Protein AF-0000000080838099 (afdb_homodimer)

Sequence (846 aa):
MKKILTVFLLITNIILARDLTLEQAIDLSLSNSKEMKISEKNLDISKLNVNKAIKNALPSVTYAGAYTVGEHERQILTQSERDRVNKKRGYTQNLKLTQPLFTGGAVTAGIKGAKAYENIASYSYLQSKIKNRLDTIKIFSDIINAQRNLEALKYSEGILLKRYQKQEEQLKLRLITKTDVLQTEYSIEDIRAQMINIKNVIDTNMEKLYIRTGINKSEPLNLIPFDIPNNFSEKINLNSDLKQAINESLSAKLAEEQVKVASATRMAAVGDLLPKVNAFASYGTGERTTFERSYKDGEWTGGIEVSWKVFSFGSDLDNYRVAKLQEEQEELKETSTKENIEINVRSAYLNVLSLEKQIASQSKALEAAKVNFELNQEKYDAGLISTVDYLDFENTYRQARIAYNKVLLDYYYAFETYRSLLIMKKILTVFLLITNIILARDLTLEQAIDLSLSNSKEMKISEKNLDISKLNVNKAIKNALPSVTYAGAYTVGEHERQILTQSERDRVNKKRGYTQNLKLTQPLFTGGAVTAGIKGAKAYENIASYSYLQSKIKNRLDTIKIFSDIINAQRNLEALKYSEGILLKRYQKQEEQLKLRLITKTDVLQTEYSIEDIRAQMINIKNVIDTNMEKLYIRTGINKSEPLNLIPFDIPNNFSEKINLNSDLKQAINESLSAKLAEEQVKVASATRMAAVGDLLPKVNAFASYGTGERTTFERSYKDGEWTGGIEVSWKVFSFGSDLDNYRVAKLQEEQEELKETSTKENIEINVRSAYLNVLSLEKQIASQSKALEAAKVNFELNQEKYDAGLISTVDYLDFENTYRQARIAYNKVLLDYYYAFETYRSLLI

Secondary structure (DSSP, 8-state):
---------------PPEEE-HHHHHHHHHHH-HHHHHHHHHHHHHHHHHHHHHHTTS-EEEEEEEEEEEEEEEEEESSTTS-EEEEEEEEEEEEEEEEEEE-TTHHHHHHHHHHHHHHHHHHHHHHHHHHHHHHHHHHHHHHHHHHHHHHHHHHHHHHHHHHHHHHHHHHHTTSS-HHHHHHHHHHHHHHHHHHHHHHHHHHHHHHHHHHHHT--TTS-EEEPP----S-GGGG--HHHHHHHHHHH-HHHHHHHHHHHHHHHHHHHHHHTTS-EEEEEEEEEEEEESSHHHHHHT-EEEEEEEEE----STTHHHHHHHHHHHHHHHHHHHHHHHHHHHHHHHHHHHHHHHHHHHHHHHHHHHHHHHHHHHHHHHHHHHTT-S-HHHHHHHHHHHHHHHHHHHHHHHHHHHHHHHHHHHT-/---------------PPEEE-HHHHHHHHHHH-HHHHHHHHHHHHHHHHHHHHHHTTS-EEEEEEEEEEEEEEEEEESSTTS-EEEEEEEEEEEEEEEEEEE-TTHHHHHHHHHHHHHHHHHHHHHHHHHHHHHHHHHHHHHHHHHHHHHHHHHHHHHHHHHHHHHHHHHHHTTSS-HHHHHHHHHHHHHHHHHHHHHHHHHHHHHHHHHHHHT--TTS-EEEPP----S-GGGG--HHHHHHHHHHHSHHHHHHHHHHHHHHHHHHHHHHTTS-EEEEEEEEEEEEESSHHHHHHT-EEEEEEEEEEEEESTTHHHHHHHHHHHHHHHHHHHHHHHHHHHHHHHHHHHHHHHHHHHHHHHHHHHHHHHHHHHHHHHHHHHTT-S-HHHHHHHHHHHHHHHHHHHHHHHHHHHHHHHHHHHH-

Radius of gyration: 40.82 Å; Cα contacts (8 Å, |Δi|>4): 1217; chains: 2; bounding box: 103×128×108 Å

Structure (mmCIF, N/CA/C/O backbone):
data_AF-0000000080838099-model_v1
#
loop_
_entity.id
_entity.type
_entity.pdbx_description
1 polymer 'TolC family protein'
#
loop_
_atom_site.group_PDB
_atom_site.id
_atom_site.type_symbol
_atom_site.label_atom_id
_atom_site.label_alt_id
_atom_site.label_comp_id
_atom_site.label_asym_id
_atom_site.label_entity_id
_atom_site.label_seq_id
_atom_site.pdbx_PDB_ins_code
_atom_site.Cartn_x
_atom_site.Cartn_y
_atom_site.Cartn_z
_atom_site.occupancy
_atom_site.B_iso_or_equiv
_atom_site.auth_seq_id
_atom_site.auth_comp_id
_atom_site.auth_asym_id
_atom_site.auth_atom_id
_atom_site.pdbx_PDB_model_num
ATOM 1 N N . MET A 1 1 ? -8.078 49.531 -57.031 1 28.61 1 MET A N 1
ATOM 2 C CA . MET A 1 1 ? -7.375 48.625 -56.125 1 28.61 1 MET A CA 1
ATOM 3 C C . MET A 1 1 ? -8.016 48.656 -54.75 1 28.61 1 MET A C 1
ATOM 5 O O . MET A 1 1 ? -7.883 49.656 -54 1 28.61 1 MET A O 1
ATOM 9 N N . LYS A 1 2 ? -9.305 48.156 -54.594 1 34.94 2 LYS A N 1
ATOM 10 C CA . LYS A 1 2 ? -10.078 48.156 -53.344 1 34.94 2 LYS A CA 1
ATOM 11 C C . LYS A 1 2 ? -9.375 47.344 -52.281 1 34.94 2 LYS A C 1
ATOM 13 O O . LYS A 1 2 ? -8.922 46.219 -52.531 1 34.94 2 LYS A O 1
ATOM 18 N N . LYS A 1 3 ? -8.617 48 -51.281 1 38.81 3 LYS A N 1
ATOM 19 C CA . LYS A 1 3 ? -8.023 47.531 -50.031 1 38.81 3 LYS A CA 1
ATOM 20 C C . LYS A 1 3 ? -8.984 46.625 -49.281 1 38.81 3 LYS A C 1
ATOM 22 O O . LYS A 1 3 ? -10.086 47.031 -48.906 1 38.81 3 LYS A O 1
ATOM 27 N N . ILE A 1 4 ? -9.047 45.344 -49.625 1 43.34 4 ILE A N 1
ATOM 28 C CA . ILE A 1 4 ? -9.742 44.312 -48.875 1 43.34 4 ILE A CA 1
ATOM 29 C C . ILE A 1 4 ? -9.273 44.281 -47.438 1 43.34 4 ILE A C 1
ATOM 31 O O . ILE A 1 4 ? -8.094 44.062 -47.156 1 43.34 4 ILE A O 1
ATOM 35 N N . LEU A 1 5 ? -9.773 45.156 -46.562 1 41.59 5 LEU A N 1
ATOM 36 C CA . LEU A 1 5 ? -9.57 45.125 -45.125 1 41.59 5 LEU A CA 1
ATOM 37 C C . LEU A 1 5 ? -9.898 43.75 -44.562 1 41.59 5 LEU A C 1
ATOM 39 O O . LEU A 1 5 ? -11.047 43.281 -44.594 1 41.59 5 LEU A O 1
ATOM 43 N N . THR A 1 6 ? -9.031 42.812 -44.625 1 44.78 6 THR A N 1
ATOM 44 C CA . THR A 1 6 ? -9.133 41.531 -43.938 1 44.78 6 THR A CA 1
ATOM 45 C C . THR A 1 6 ? -9.266 41.75 -42.438 1 44.78 6 THR A C 1
ATOM 47 O O . THR A 1 6 ? -8.336 42.25 -41.781 1 44.78 6 THR A O 1
ATOM 50 N N . VAL A 1 7 ? -10.453 42.031 -41.969 1 43.62 7 VAL A N 1
ATOM 51 C CA . VAL A 1 7 ? -10.711 42 -40.531 1 43.62 7 VAL A CA 1
ATOM 52 C C . VAL A 1 7 ? -10.312 40.656 -39.969 1 43.62 7 VAL A C 1
ATOM 54 O O . VAL A 1 7 ? -10.859 39.625 -40.344 1 43.62 7 VAL A O 1
ATOM 57 N N . PHE A 1 8 ? -9.07 40.5 -39.562 1 45.59 8 PHE A N 1
ATOM 58 C CA . PHE A 1 8 ? -8.656 39.375 -38.719 1 45.59 8 PHE A CA 1
ATOM 59 C C . PHE A 1 8 ? -9.523 39.312 -37.469 1 45.59 8 PHE A C 1
ATOM 61 O O . PHE A 1 8 ? -9.438 40.156 -36.594 1 45.59 8 PHE A O 1
ATOM 68 N N . LEU A 1 9 ? -10.711 38.75 -37.656 1 44.5 9 LEU A N 1
ATOM 69 C CA . LEU A 1 9 ? -11.477 38.406 -36.469 1 44.5 9 LEU A CA 1
ATOM 70 C C . LEU A 1 9 ? -10.641 37.562 -35.5 1 44.5 9 LEU A C 1
ATOM 72 O O . LEU A 1 9 ? -10.258 36.438 -35.844 1 44.5 9 LEU A O 1
ATOM 76 N N . LEU A 1 10 ? -9.828 38.156 -34.688 1 46.66 10 LEU A N 1
ATOM 77 C CA . LEU A 1 10 ? -9.234 37.469 -33.531 1 46.66 10 LEU A CA 1
ATOM 78 C C . LEU A 1 10 ? -10.297 36.719 -32.75 1 46.66 10 LEU A C 1
ATOM 80 O O . LEU A 1 10 ? -11.133 37.344 -32.094 1 46.66 10 LEU A O 1
ATOM 84 N N . ILE A 1 11 ? -10.781 35.594 -33.188 1 45.03 11 ILE A N 1
ATOM 85 C CA . ILE A 1 11 ? -11.586 34.719 -32.375 1 45.03 11 ILE A CA 1
ATOM 86 C C . ILE A 1 11 ? -10.891 34.469 -31.031 1 45.03 11 ILE A C 1
ATOM 88 O O . ILE A 1 11 ? -9.859 33.812 -30.969 1 45.03 11 ILE A O 1
ATOM 92 N N . THR A 1 12 ? -10.883 35.406 -30.219 1 44.72 12 THR A N 1
ATOM 93 C CA . THR A 1 12 ? -10.531 35.094 -28.844 1 44.72 12 THR A CA 1
ATOM 94 C C . THR A 1 12 ? -11.305 33.906 -28.344 1 44.72 12 THR A C 1
ATOM 96 O O . THR A 1 12 ? -12.539 33.906 -28.281 1 44.72 12 THR A O 1
ATOM 99 N N . ASN A 1 13 ? -10.914 32.75 -28.656 1 46.75 13 ASN A N 1
ATOM 100 C CA . ASN A 1 13 ? -11.445 31.547 -28 1 46.75 13 ASN A CA 1
ATOM 101 C C . ASN A 1 13 ? -11.633 31.781 -26.5 1 46.75 13 ASN A C 1
ATOM 103 O O . ASN A 1 13 ? -10.656 31.875 -25.766 1 46.75 13 ASN A O 1
ATOM 107 N N . ILE A 1 14 ? -12.602 32.5 -26.188 1 53.12 14 ILE A N 1
ATOM 108 C CA . ILE A 1 14 ? -13.008 32.469 -24.797 1 53.12 14 ILE A CA 1
ATOM 109 C C . ILE A 1 14 ? -13.172 31.047 -24.312 1 53.12 14 ILE A C 1
ATOM 111 O O . ILE A 1 14 ? -14.031 30.312 -24.797 1 53.12 14 ILE A O 1
ATOM 115 N N . ILE A 1 15 ? -12.109 30.484 -23.984 1 57.22 15 ILE A N 1
ATOM 116 C CA . ILE A 1 15 ? -12.195 29.172 -23.375 1 57.22 15 ILE A CA 1
ATOM 117 C C . ILE A 1 15 ? -13.18 29.203 -22.203 1 57.22 15 ILE A C 1
ATOM 119 O O . ILE A 1 15 ? -12.922 29.828 -21.188 1 57.22 15 ILE A O 1
ATOM 123 N N . LEU A 1 16 ? -14.531 29.062 -22.516 1 67.88 16 LEU A N 1
ATOM 124 C CA . LEU A 1 16 ? -15.578 29.031 -21.5 1 67.88 16 LEU A CA 1
ATOM 125 C C . LEU A 1 16 ? -15.359 27.859 -20.547 1 67.88 16 LEU A C 1
ATOM 127 O O . LEU A 1 16 ? -15.039 26.75 -20.984 1 67.88 16 LEU A O 1
ATOM 131 N N . ALA A 1 17 ? -15.227 28.188 -19.344 1 78.75 17 ALA A N 1
ATOM 132 C CA . ALA A 1 17 ? -15.109 27.172 -18.312 1 78.75 17 ALA A CA 1
ATOM 133 C C . ALA A 1 17 ? -16.281 26.188 -18.359 1 78.75 17 ALA A C 1
ATOM 135 O O . ALA A 1 17 ? -17.422 26.594 -18.625 1 78.75 17 ALA A O 1
ATOM 136 N N . ARG A 1 18 ? -16.016 25 -18.5 1 88.81 18 ARG A N 1
ATOM 137 C CA . ARG A 1 18 ? -17.016 23.953 -18.453 1 88.81 18 ARG A CA 1
ATOM 138 C C . ARG A 1 18 ? -17.672 23.875 -17.078 1 88.81 18 ARG A C 1
ATOM 140 O O . ARG A 1 18 ? -17 23.719 -16.062 1 88.81 18 ARG A O 1
ATOM 147 N N . ASP A 1 19 ? -19.016 24.016 -17.047 1 93.25 19 ASP A N 1
ATOM 148 C CA . ASP A 1 19 ? -19.75 23.828 -15.789 1 93.25 19 ASP A CA 1
ATOM 149 C C . ASP A 1 19 ? -19.812 22.359 -15.414 1 93.25 19 ASP A C 1
ATOM 151 O O . ASP A 1 19 ? -20.109 21.5 -16.266 1 93.25 19 ASP A O 1
ATOM 155 N N . LEU A 1 20 ? -19.422 22.062 -14.258 1 96.62 20 LEU A N 1
ATOM 156 C CA . LEU A 1 20 ? -19.438 20.688 -13.773 1 96.62 20 LEU A CA 1
ATOM 157 C C . LEU A 1 20 ? -20.234 20.578 -12.484 1 96.62 20 LEU A C 1
ATOM 159 O O . LEU A 1 20 ? -19.906 21.203 -11.477 1 96.62 20 LEU A O 1
ATOM 163 N N . THR A 1 21 ? -21.375 19.828 -12.57 1 96.75 21 THR A N 1
ATOM 164 C CA . THR A 1 21 ? -22.156 19.578 -11.367 1 96.75 21 THR A CA 1
ATOM 165 C C . THR A 1 21 ? -21.625 18.344 -10.625 1 96.75 21 THR A C 1
ATOM 167 O O . THR A 1 21 ? -20.844 17.578 -11.18 1 96.75 21 THR A O 1
ATOM 170 N N . LEU A 1 22 ? -22 18.219 -9.391 1 96.94 22 LEU A N 1
ATOM 171 C CA . LEU A 1 22 ? -21.578 17.078 -8.586 1 96.94 22 LEU A CA 1
ATOM 172 C C . LEU A 1 22 ? -22 15.766 -9.242 1 96.94 22 LEU A C 1
ATOM 174 O O . LEU A 1 22 ? -21.188 14.836 -9.336 1 96.94 22 LEU A O 1
ATOM 178 N N . GLU A 1 23 ? -23.219 15.727 -9.773 1 96.62 23 GLU A N 1
ATOM 179 C CA . GLU A 1 23 ? -23.734 14.516 -10.406 1 96.62 23 GLU A CA 1
ATOM 180 C C . GLU A 1 23 ? -22.938 14.164 -11.664 1 96.62 23 GLU A C 1
ATOM 182 O O . GLU A 1 23 ? -22.625 13 -11.906 1 96.62 23 GLU A O 1
ATOM 187 N N . GLN A 1 24 ? -22.625 15.18 -12.391 1 97.19 24 GLN A N 1
ATOM 188 C CA . GLN A 1 24 ? -21.828 14.961 -13.586 1 97.19 24 GLN A CA 1
ATOM 189 C C . GLN A 1 24 ? -20.422 14.469 -13.234 1 97.19 24 GLN A C 1
ATOM 191 O O . GLN A 1 24 ? -19.875 13.594 -13.914 1 97.19 24 GLN A O 1
ATOM 196 N N . ALA A 1 25 ? -19.844 15.078 -12.203 1 97.81 25 ALA A N 1
ATOM 197 C CA . ALA A 1 25 ? -18.516 14.664 -11.758 1 97.81 25 ALA A CA 1
ATOM 198 C C . ALA A 1 25 ? -18.516 13.203 -11.328 1 97.81 25 ALA A C 1
ATOM 200 O O . ALA A 1 25 ? -17.594 12.453 -11.664 1 97.81 25 ALA A O 1
ATOM 201 N N . ILE A 1 26 ? -19.547 12.812 -10.664 1 97.81 26 ILE A N 1
ATOM 202 C CA . ILE A 1 26 ? -19.672 11.438 -10.195 1 97.81 26 ILE A CA 1
ATOM 203 C C . ILE A 1 26 ? -19.781 10.492 -11.391 1 97.81 26 ILE A C 1
ATOM 205 O O . ILE A 1 26 ? -19.078 9.477 -11.453 1 97.81 26 ILE A O 1
ATOM 209 N N . ASP A 1 27 ? -20.609 10.844 -12.391 1 97.56 27 ASP A N 1
ATOM 210 C CA . ASP A 1 27 ? -20.797 10.008 -13.562 1 97.56 27 ASP A CA 1
ATOM 211 C C . ASP A 1 27 ? -19.516 9.859 -14.367 1 97.56 27 ASP A C 1
ATOM 213 O O . ASP A 1 27 ? -19.156 8.758 -14.781 1 97.56 27 ASP A O 1
ATOM 217 N N . LEU A 1 28 ? -18.844 10.977 -14.523 1 97.12 28 LEU A N 1
ATOM 218 C CA . LEU A 1 28 ? -17.594 10.953 -15.273 1 97.12 28 LEU A CA 1
ATOM 219 C C . LEU A 1 28 ? -16.531 10.141 -14.531 1 97.12 28 LEU A C 1
ATOM 221 O O . LEU A 1 28 ? -15.75 9.414 -15.156 1 97.12 28 LEU A O 1
ATOM 225 N N . SER A 1 29 ? -16.453 10.297 -13.156 1 97.69 29 SER A N 1
ATOM 226 C CA . SER A 1 29 ? -15.492 9.547 -12.367 1 97.69 29 SER A CA 1
ATOM 227 C C . SER A 1 29 ? -15.742 8.047 -12.461 1 97.69 29 SER A C 1
ATOM 229 O O . SER A 1 29 ? -14.797 7.262 -12.586 1 97.69 29 SER A O 1
ATOM 231 N N . LEU A 1 30 ? -17 7.684 -12.484 1 97.19 30 LEU A N 1
ATOM 232 C CA . LEU A 1 30 ? -17.375 6.273 -12.57 1 97.19 30 LEU A CA 1
ATOM 233 C C . LEU A 1 30 ? -16.969 5.688 -13.922 1 97.19 30 LEU A C 1
ATOM 235 O O . LEU A 1 30 ? -16.609 4.512 -14.008 1 97.19 30 LEU A O 1
ATOM 239 N N . SER A 1 31 ? -16.938 6.496 -14.953 1 95.5 31 SER A N 1
ATOM 240 C CA . SER A 1 31 ? -16.688 6.004 -16.297 1 95.5 31 SER A CA 1
ATOM 241 C 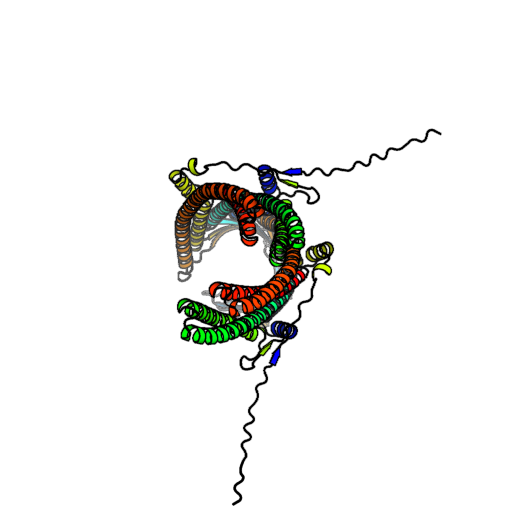C . SER A 1 31 ? -15.203 6.086 -16.656 1 95.5 31 SER A C 1
ATOM 243 O O . SER A 1 31 ? -14.719 5.312 -17.484 1 95.5 31 SER A O 1
ATOM 245 N N . ASN A 1 32 ? -14.508 6.996 -15.984 1 94.5 32 ASN A N 1
ATOM 246 C CA . ASN A 1 32 ? -13.18 7.293 -16.516 1 94.5 32 ASN A CA 1
ATOM 247 C C . ASN A 1 32 ? -12.094 6.973 -15.492 1 94.5 32 ASN A C 1
ATOM 249 O O . ASN A 1 32 ? -10.906 6.938 -15.828 1 94.5 32 ASN A O 1
ATOM 253 N N . SER A 1 33 ? -12.469 6.734 -14.219 1 94.75 33 SER A N 1
ATOM 254 C CA . SER A 1 33 ? -11.461 6.5 -13.195 1 94.75 33 SER A CA 1
ATOM 255 C C . SER A 1 33 ? -10.695 5.203 -13.445 1 94.75 33 SER A C 1
ATOM 257 O O . SER A 1 33 ? -11.297 4.195 -13.836 1 94.75 33 SER A O 1
ATOM 259 N N . LYS A 1 34 ? -9.336 5.277 -13.344 1 95.88 34 LYS A N 1
ATOM 260 C CA . LYS A 1 34 ? -8.484 4.105 -13.531 1 95.88 34 LYS A CA 1
ATOM 261 C C . LYS A 1 34 ? -8.805 3.029 -12.492 1 95.88 34 LYS A C 1
ATOM 263 O O . LYS A 1 34 ? -8.727 1.834 -12.789 1 95.88 34 LYS A O 1
ATOM 268 N N . GLU A 1 35 ? -9.211 3.428 -11.266 1 94.56 35 GLU A N 1
ATOM 269 C CA . GLU A 1 35 ? -9.602 2.49 -10.219 1 94.56 35 GLU A CA 1
ATOM 270 C C . GLU A 1 35 ? -10.789 1.64 -10.648 1 94.56 35 GLU A C 1
ATOM 272 O O . GLU A 1 35 ? -10.836 0.437 -10.375 1 94.56 35 GLU A O 1
ATOM 277 N N . MET A 1 36 ? -11.742 2.287 -11.336 1 95.5 36 MET A N 1
ATOM 278 C CA . MET A 1 36 ? -12.922 1.578 -11.836 1 95.5 36 MET A CA 1
ATOM 279 C C . MET A 1 36 ? -12.531 0.594 -12.93 1 95.5 36 MET A C 1
ATOM 281 O O . MET A 1 36 ? -13.031 -0.534 -12.969 1 95.5 36 MET A O 1
ATOM 285 N N . LYS A 1 37 ? -11.625 1.017 -13.805 1 96.75 37 LYS A N 1
ATOM 286 C CA . LYS A 1 37 ? -11.188 0.147 -14.891 1 96.75 37 LYS A CA 1
ATOM 287 C C . LYS A 1 37 ? -10.445 -1.074 -14.359 1 96.75 37 LYS A C 1
ATOM 289 O O . LYS A 1 37 ? -10.648 -2.189 -14.836 1 96.75 37 LYS A O 1
ATOM 294 N N . ILE A 1 38 ? -9.625 -0.856 -13.359 1 97.25 38 ILE A N 1
ATOM 295 C CA . ILE A 1 38 ? -8.883 -1.949 -12.742 1 97.25 38 ILE A CA 1
ATOM 296 C C . ILE A 1 38 ? -9.852 -2.922 -12.078 1 97.25 38 ILE A C 1
ATOM 298 O O . ILE A 1 38 ? -9.711 -4.141 -12.219 1 97.25 38 ILE A O 1
ATOM 302 N N . SER A 1 39 ? -10.836 -2.412 -11.383 1 97.12 39 SER A N 1
ATOM 303 C CA . SER A 1 39 ? -11.828 -3.252 -10.719 1 97.12 39 SER A CA 1
ATOM 304 C C . SER A 1 39 ? -12.625 -4.066 -11.727 1 97.12 39 SER A C 1
ATOM 306 O O . SER A 1 39 ? -12.961 -5.227 -11.477 1 97.12 39 SER A O 1
ATOM 308 N N . GLU A 1 40 ? -12.93 -3.479 -12.844 1 97.25 40 GLU A N 1
ATOM 309 C CA . GLU A 1 40 ? -13.633 -4.184 -13.914 1 97.25 40 GLU A CA 1
ATOM 310 C C . GLU A 1 40 ? -12.797 -5.336 -14.461 1 97.25 40 GLU A C 1
ATOM 312 O O . GLU A 1 40 ? -13.32 -6.426 -14.703 1 97.25 40 GLU A O 1
ATOM 317 N N . LYS A 1 41 ? -11.555 -5.047 -14.672 1 98.06 41 LYS A N 1
ATOM 318 C CA . LYS A 1 41 ? -10.664 -6.094 -15.164 1 98.06 41 LYS A CA 1
ATOM 319 C C . LYS A 1 41 ? -10.539 -7.23 -14.156 1 98.06 41 LYS A C 1
ATOM 321 O O . LYS A 1 41 ? -10.398 -8.391 -14.539 1 98.06 41 LYS A O 1
ATOM 326 N N . ASN A 1 42 ? -10.594 -6.938 -12.844 1 97.88 42 ASN A N 1
ATOM 327 C CA . ASN A 1 42 ? -10.594 -7.977 -11.82 1 97.88 42 ASN A CA 1
ATOM 328 C C . ASN A 1 42 ? -11.836 -8.859 -11.914 1 97.88 42 ASN A C 1
ATOM 330 O O . ASN A 1 42 ? -11.758 -10.07 -11.695 1 97.88 42 ASN A O 1
ATOM 334 N N . LEU A 1 43 ? -12.977 -8.281 -12.227 1 97.88 43 LEU A N 1
ATOM 335 C CA . LEU A 1 43 ? -14.195 -9.047 -12.438 1 97.88 43 LEU A CA 1
ATOM 336 C C . LEU A 1 43 ? -14.062 -9.977 -13.641 1 97.88 43 LEU A C 1
ATOM 338 O O . LEU A 1 43 ? -14.438 -11.148 -13.57 1 97.88 43 LEU A O 1
ATOM 342 N N . ASP A 1 44 ? -13.445 -9.508 -14.719 1 98.25 44 ASP A N 1
ATOM 343 C CA . ASP A 1 44 ? -13.227 -10.32 -15.906 1 98.25 44 ASP A CA 1
ATOM 344 C C . ASP A 1 44 ? -12.297 -11.492 -15.602 1 98.25 44 ASP A C 1
ATOM 346 O O . ASP A 1 44 ? -12.523 -12.609 -16.062 1 98.25 44 ASP A O 1
ATOM 350 N N . ILE A 1 45 ? -11.289 -11.18 -14.82 1 98.31 45 ILE A N 1
ATOM 351 C CA . ILE A 1 45 ? -10.344 -12.211 -14.43 1 98.31 45 ILE A CA 1
ATOM 352 C C . ILE A 1 45 ? -11.07 -13.297 -13.641 1 98.31 45 ILE A C 1
ATOM 354 O O . ILE A 1 45 ? -10.844 -14.492 -13.859 1 98.31 45 ILE A O 1
ATOM 358 N N . SER A 1 46 ? -11.953 -12.922 -12.727 1 98.25 46 SER A N 1
ATOM 359 C CA . SER A 1 46 ? -12.68 -13.891 -11.914 1 98.25 46 SER A CA 1
ATOM 360 C C . SER A 1 46 ? -13.586 -14.766 -12.766 1 98.25 46 SER A C 1
ATOM 362 O O . SER A 1 46 ? -13.727 -15.961 -12.5 1 98.25 46 SER A O 1
ATOM 364 N N . LYS A 1 47 ? -14.195 -14.219 -13.836 1 98.25 47 LYS A N 1
ATOM 365 C CA . LYS A 1 47 ? -15.023 -14.992 -14.758 1 98.25 47 LYS A CA 1
ATOM 366 C C . LYS A 1 47 ? -14.188 -16.016 -15.516 1 98.25 47 LYS A C 1
ATOM 368 O O . LYS A 1 47 ? -14.602 -17.172 -15.688 1 98.25 47 LYS A O 1
ATOM 373 N N . LEU A 1 48 ? -13.016 -15.57 -15.922 1 98.06 48 LEU A N 1
ATOM 374 C CA . LEU A 1 48 ? -12.102 -16.484 -16.594 1 98.06 48 LEU A CA 1
ATOM 375 C C . LEU A 1 48 ? -11.672 -17.609 -15.672 1 98.06 48 LEU A C 1
ATOM 377 O O . LEU A 1 48 ? -11.531 -18.766 -16.109 1 98.06 48 LEU A O 1
ATOM 381 N N . ASN A 1 49 ? -11.531 -17.344 -14.406 1 97.69 49 ASN A N 1
ATOM 382 C CA . ASN A 1 49 ? -11.117 -18.359 -13.438 1 97.69 49 ASN A CA 1
ATOM 383 C C . ASN A 1 49 ? -12.219 -19.391 -13.203 1 97.69 49 ASN A C 1
ATOM 385 O O . ASN A 1 49 ? -11.93 -20.578 -12.969 1 97.69 49 ASN A O 1
ATOM 389 N N . VAL A 1 50 ? -13.508 -18.984 -13.258 1 98.19 50 VAL A N 1
ATOM 390 C CA . VAL A 1 50 ? -14.609 -19.938 -13.188 1 98.19 50 VAL A CA 1
ATOM 391 C C . VAL A 1 50 ? -14.578 -20.859 -14.406 1 98.19 50 VAL A C 1
ATOM 393 O O . VAL A 1 50 ? -14.711 -22.078 -14.281 1 98.19 50 VAL A O 1
ATOM 396 N N . ASN A 1 51 ? -14.352 -20.25 -15.586 1 97.5 51 ASN A N 1
ATOM 397 C CA . ASN A 1 51 ? -14.25 -21.047 -16.812 1 97.5 51 ASN A CA 1
ATOM 398 C C . ASN A 1 51 ? -13.109 -22.062 -16.719 1 97.5 51 ASN A C 1
ATOM 400 O O . ASN A 1 51 ? -13.281 -23.219 -17.094 1 97.5 51 ASN A O 1
ATOM 404 N N . LYS A 1 52 ? -12.016 -21.609 -16.203 1 96.62 52 LYS A N 1
ATOM 405 C CA . LYS A 1 52 ? -10.867 -22.5 -16.031 1 96.62 52 LYS A CA 1
ATOM 406 C C . LYS A 1 52 ? -11.188 -23.656 -15.094 1 96.62 52 LYS A C 1
ATOM 408 O O . LYS A 1 52 ? -10.82 -24.797 -15.352 1 96.62 52 LYS A O 1
ATOM 413 N N . ALA A 1 53 ? -11.852 -23.297 -13.977 1 96.69 53 ALA A N 1
ATOM 414 C CA . ALA A 1 53 ? -12.219 -24.344 -13.008 1 96.69 53 ALA A CA 1
ATOM 415 C C . ALA A 1 53 ? -13.148 -25.375 -13.633 1 96.69 53 ALA A C 1
ATOM 417 O O . ALA A 1 53 ? -13 -26.578 -13.391 1 96.69 53 ALA A O 1
ATOM 418 N N . ILE A 1 54 ? -14.086 -25 -14.508 1 97.25 54 ILE A N 1
ATOM 419 C CA . ILE A 1 54 ? -15.008 -25.891 -15.195 1 97.25 54 ILE A CA 1
ATOM 420 C C . ILE A 1 54 ? -14.25 -26.75 -16.203 1 97.25 54 ILE A C 1
ATOM 422 O O . ILE A 1 54 ? -14.492 -27.953 -16.328 1 97.25 54 ILE A O 1
ATOM 426 N N . LYS A 1 55 ? -13.312 -26.141 -16.828 1 96.06 55 LYS A N 1
ATOM 427 C CA . LYS A 1 55 ? -12.57 -26.828 -17.875 1 96.06 55 LYS A CA 1
ATOM 428 C C . LYS A 1 55 ? -11.633 -27.891 -17.281 1 96.06 55 LYS A C 1
ATOM 430 O O . LYS A 1 55 ? -11.203 -28.812 -17.984 1 96.06 55 LYS A O 1
ATOM 435 N N . ASN A 1 56 ? -11.312 -27.797 -15.969 1 92.38 56 ASN A N 1
ATOM 436 C CA . ASN A 1 56 ? -10.523 -28.828 -15.297 1 92.38 56 ASN A CA 1
ATOM 437 C C . ASN A 1 56 ? -11.305 -30.125 -15.172 1 92.38 56 ASN A C 1
ATOM 439 O O . ASN A 1 56 ? -10.711 -31.188 -14.93 1 92.38 56 ASN A O 1
ATOM 443 N N . ALA A 1 57 ? -12.672 -30.109 -15.359 1 95.06 57 ALA A N 1
ATOM 444 C CA . ALA A 1 57 ? -13.516 -31.297 -15.305 1 95.06 57 ALA A CA 1
ATOM 445 C C . ALA A 1 57 ? -13.602 -31.969 -16.672 1 95.06 57 ALA A C 1
ATOM 447 O O . ALA A 1 57 ? -14.07 -33.125 -16.781 1 95.06 57 ALA A O 1
ATOM 448 N N . LEU A 1 58 ? -13.023 -31.375 -17.672 1 96 58 LEU A N 1
ATOM 449 C CA . LEU A 1 58 ? -13.141 -31.859 -19.047 1 96 58 LEU A CA 1
ATOM 450 C C . LEU A 1 58 ? -11.875 -32.594 -19.469 1 96 58 LEU A C 1
ATOM 452 O O . LEU A 1 58 ? -10.836 -32.469 -18.828 1 96 58 LEU A O 1
ATOM 456 N N . PRO A 1 59 ? -11.969 -33.438 -20.516 1 95.5 59 PRO A N 1
ATOM 457 C CA . PRO A 1 59 ? -10.797 -34.188 -20.953 1 95.5 59 PRO A CA 1
ATOM 458 C C . PRO A 1 59 ? -9.68 -33.281 -21.484 1 95.5 59 PRO A C 1
ATOM 460 O O . PRO A 1 59 ? -9.945 -32.156 -21.906 1 95.5 59 PRO A O 1
ATOM 463 N N . SER A 1 60 ? -8.5 -33.719 -21.391 1 95.12 60 SER A N 1
ATOM 464 C CA . SER A 1 60 ? -7.34 -33.031 -21.969 1 95.12 60 SER A CA 1
ATOM 465 C C . SER A 1 60 ? -6.512 -34 -22.828 1 95.12 60 SER A C 1
ATOM 467 O O . SER A 1 60 ? -6.566 -35.219 -22.641 1 95.12 60 SER A O 1
ATOM 469 N N . VAL A 1 61 ? -5.855 -33.438 -23.875 1 96 61 VAL A N 1
ATOM 470 C CA . VAL A 1 61 ? -5.035 -34.25 -24.797 1 96 61 VAL A CA 1
ATOM 471 C C . VAL A 1 61 ? -3.582 -33.781 -24.703 1 96 61 VAL A C 1
ATOM 473 O O . VAL A 1 61 ? -3.293 -32.594 -24.828 1 96 61 VAL A O 1
ATOM 476 N N . THR A 1 62 ? -2.705 -34.719 -24.547 1 95.75 62 THR A N 1
ATOM 477 C CA . THR A 1 62 ? -1.279 -34.406 -24.5 1 95.75 62 THR A CA 1
ATOM 478 C C . THR A 1 62 ? -0.52 -35.219 -25.547 1 95.75 62 THR A C 1
ATOM 480 O O . THR A 1 62 ? -0.851 -36.375 -25.797 1 95.75 62 THR A O 1
ATOM 483 N N . TYR A 1 63 ? 0.43 -34.625 -26.203 1 94.81 63 TYR A N 1
ATOM 484 C CA . TYR A 1 63 ? 1.323 -35.25 -27.156 1 94.81 63 TYR A CA 1
ATOM 485 C C . TYR A 1 63 ? 2.729 -35.406 -26.594 1 94.81 63 TYR A C 1
ATOM 487 O O . TYR A 1 63 ? 3.25 -34.469 -25.984 1 94.81 63 TYR A O 1
ATOM 495 N N . ALA A 1 64 ? 3.303 -36.562 -26.688 1 94.19 64 ALA A N 1
ATOM 496 C CA . ALA A 1 64 ? 4.691 -36.812 -26.312 1 94.19 64 ALA A CA 1
ATOM 497 C C . ALA A 1 64 ? 5.453 -37.5 -27.438 1 94.19 64 ALA A C 1
ATOM 499 O O . ALA A 1 64 ? 5.043 -38.562 -27.906 1 94.19 64 ALA A O 1
ATOM 500 N N . GLY A 1 65 ? 6.477 -36.938 -27.922 1 92.25 65 GLY A N 1
ATOM 501 C CA . GLY A 1 65 ? 7.352 -37.5 -28.938 1 92.25 65 GLY A CA 1
ATOM 502 C C . GLY A 1 65 ? 8.82 -37.469 -28.547 1 92.25 65 GLY A C 1
ATOM 503 O O . GLY A 1 65 ? 9.25 -36.562 -27.828 1 92.25 65 GLY A O 1
ATOM 504 N N . ALA A 1 66 ? 9.547 -38.531 -29.062 1 92.44 66 ALA A N 1
ATOM 505 C CA . ALA A 1 66 ? 10.977 -38.562 -28.766 1 92.44 66 ALA A CA 1
ATOM 506 C C . ALA A 1 66 ? 11.766 -39.188 -29.891 1 92.44 66 ALA A C 1
ATOM 508 O O . ALA A 1 66 ? 11.273 -40.094 -30.562 1 92.44 66 ALA A O 1
ATOM 509 N N . TYR A 1 67 ? 12.828 -38.625 -30.234 1 91.94 67 TYR A N 1
ATOM 510 C CA . TYR A 1 67 ? 13.867 -39.219 -31.078 1 91.94 67 TYR A CA 1
ATOM 511 C C . TYR A 1 67 ? 15.094 -39.594 -30.266 1 91.94 67 TYR A C 1
ATOM 513 O O . TYR A 1 67 ? 15.672 -38.75 -29.562 1 91.94 67 TYR A O 1
ATOM 521 N N . THR A 1 68 ? 15.477 -40.812 -30.312 1 91.25 68 THR A N 1
ATOM 522 C CA . THR A 1 68 ? 16.562 -41.312 -29.453 1 91.25 68 THR A CA 1
ATOM 523 C C . THR A 1 68 ? 17.641 -42 -30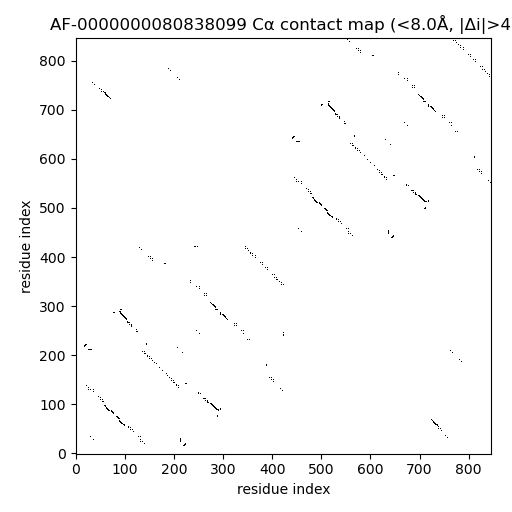.297 1 91.25 68 THR A C 1
ATOM 525 O O . THR A 1 68 ? 17.328 -42.75 -31.219 1 91.25 68 THR A O 1
ATOM 528 N N . VAL A 1 69 ? 18.891 -41.719 -30 1 91.19 69 VAL A N 1
ATOM 529 C CA . VAL A 1 69 ? 20.047 -42.344 -30.625 1 91.19 69 VAL A CA 1
ATOM 530 C C . VAL A 1 69 ? 20.891 -43.062 -29.547 1 91.19 69 VAL A C 1
ATOM 532 O O . VAL A 1 69 ? 21.203 -42.469 -28.516 1 91.19 69 VAL A O 1
ATOM 535 N N . GLY A 1 70 ? 21.219 -44.312 -29.828 1 86.19 70 GLY A N 1
ATOM 536 C CA . GLY A 1 70 ? 22.047 -45.062 -28.891 1 86.19 70 GLY A CA 1
ATOM 537 C C . GLY A 1 70 ? 23.438 -45.344 -29.406 1 86.19 70 GLY A C 1
ATOM 538 O O . GLY A 1 70 ? 23.703 -45.219 -30.609 1 86.19 70 GLY A O 1
ATOM 539 N N . GLU A 1 71 ? 24.312 -45.5 -28.438 1 83.12 71 GLU A N 1
ATOM 540 C CA . GLU A 1 71 ? 25.672 -45.844 -28.797 1 83.12 71 GLU A CA 1
ATOM 541 C C . GLU A 1 71 ? 25.734 -47.188 -29.531 1 83.12 71 GLU A C 1
ATOM 543 O O . GLU A 1 71 ? 26.469 -47.344 -30.5 1 83.12 71 GLU A O 1
ATOM 548 N N . HIS A 1 72 ? 24.969 -48.125 -29.094 1 80.56 72 HIS A N 1
ATOM 549 C CA . HIS A 1 72 ? 24.906 -49.469 -29.703 1 80.56 72 HIS A CA 1
ATOM 550 C C . HIS A 1 72 ? 23.516 -49.719 -30.312 1 80.56 72 HIS A C 1
ATOM 552 O O . HIS A 1 72 ? 22.562 -49 -30 1 80.56 72 HIS A O 1
ATOM 558 N N . GLU A 1 73 ? 23.578 -50.562 -31.25 1 79.12 73 GLU A N 1
ATOM 559 C CA . GLU A 1 73 ? 22.297 -50.969 -31.828 1 79.12 73 GLU A CA 1
ATOM 560 C C . GLU A 1 73 ? 21.406 -51.656 -30.812 1 79.12 73 GLU A C 1
ATOM 562 O O . GLU A 1 73 ? 21.906 -52.375 -29.938 1 79.12 73 GLU A O 1
ATOM 567 N N . ARG A 1 74 ? 20.234 -51.281 -30.828 1 77.12 74 ARG A N 1
ATOM 568 C CA . ARG A 1 74 ? 19.266 -51.969 -29.969 1 77.12 74 ARG A CA 1
ATOM 569 C C . ARG A 1 74 ? 18.109 -52.531 -30.797 1 77.12 74 ARG A C 1
ATOM 571 O O . ARG A 1 74 ? 17.906 -52.156 -31.953 1 77.12 74 ARG A O 1
ATOM 578 N N . GLN A 1 75 ? 17.469 -53.469 -30.188 1 73.56 75 GLN A N 1
ATOM 579 C CA . GLN A 1 75 ? 16.359 -54.094 -30.891 1 73.56 75 GLN A CA 1
ATOM 580 C C . GLN A 1 75 ? 15.133 -53.219 -30.906 1 73.56 75 GLN A C 1
ATOM 582 O O . GLN A 1 75 ? 14.531 -52.938 -29.859 1 73.56 75 GLN A O 1
ATOM 587 N N . ILE A 1 76 ? 14.914 -52.656 -32.094 1 78.62 76 ILE A N 1
ATOM 588 C CA . ILE A 1 76 ? 13.766 -51.781 -32.281 1 78.62 76 ILE A CA 1
ATOM 589 C C . ILE A 1 76 ? 12.773 -52.438 -33.25 1 78.62 76 ILE A C 1
ATOM 591 O O . ILE A 1 76 ? 13.172 -53.031 -34.25 1 78.62 76 ILE A O 1
ATOM 595 N N . LEU A 1 77 ? 11.508 -52.312 -32.969 1 74.88 77 LEU A N 1
ATOM 596 C CA . LEU A 1 77 ? 10.469 -52.906 -33.781 1 74.88 77 LEU A CA 1
ATOM 597 C C . LEU A 1 77 ? 10.328 -52.156 -35.125 1 74.88 77 LEU A C 1
ATOM 599 O O . LEU A 1 77 ? 10.297 -50.906 -35.125 1 74.88 77 LEU A O 1
ATOM 603 N N . THR A 1 78 ? 10.43 -52.75 -36.25 1 71.38 78 THR A N 1
ATOM 604 C CA . THR A 1 78 ? 10.289 -52.125 -37.594 1 71.38 78 THR A CA 1
ATOM 605 C C . THR A 1 78 ? 8.82 -51.844 -37.875 1 71.38 78 THR A C 1
ATOM 607 O O . THR A 1 78 ? 8.5 -50.844 -38.531 1 71.38 78 THR A O 1
ATOM 610 N N . GLN A 1 79 ? 7.902 -52.781 -37.656 1 66.44 79 GLN A N 1
ATOM 611 C CA . GLN A 1 79 ? 6.461 -52.656 -37.844 1 66.44 79 GLN A CA 1
ATOM 612 C C . GLN A 1 79 ? 5.691 -53.406 -36.781 1 66.44 79 GLN A C 1
ATOM 614 O O . GLN A 1 79 ? 6.277 -54.188 -36.031 1 66.44 79 GLN A O 1
ATOM 619 N N . SER A 1 80 ? 4.309 -53.156 -36.781 1 62.5 80 SER A N 1
ATOM 620 C CA . SER A 1 80 ? 3.467 -53.906 -35.875 1 62.5 80 SER A CA 1
ATOM 621 C C . SER A 1 80 ? 3.613 -55.406 -36.094 1 62.5 80 SER A C 1
ATOM 623 O O . SER A 1 80 ? 3.479 -55.875 -37.219 1 62.5 80 SER A O 1
ATOM 625 N N . GLU A 1 81 ? 3.916 -56.344 -35.156 1 57.81 81 GLU A N 1
ATOM 626 C CA . GLU A 1 81 ? 3.859 -57.812 -35.188 1 57.81 81 GLU A CA 1
ATOM 627 C C . GLU A 1 81 ? 5.105 -58.406 -35.812 1 57.81 81 GLU A C 1
ATOM 629 O O . GLU A 1 81 ? 5.137 -59.594 -36.156 1 57.81 81 GLU A O 1
ATOM 634 N N . ARG A 1 82 ? 6.133 -57.469 -36.188 1 63.69 82 ARG A N 1
ATOM 635 C CA . ARG A 1 82 ? 7.141 -58.156 -36.969 1 63.69 82 ARG A CA 1
ATOM 636 C C . ARG A 1 82 ? 8.508 -58.125 -36.312 1 63.69 82 ARG A C 1
ATOM 638 O O . ARG A 1 82 ? 8.602 -57.781 -35.125 1 63.69 82 ARG A O 1
ATOM 645 N N . ASP A 1 83 ? 9.469 -58.156 -37.094 1 67.5 83 ASP A N 1
ATOM 646 C CA . ASP A 1 83 ? 10.859 -58.469 -36.781 1 67.5 83 ASP A CA 1
ATOM 647 C C . ASP A 1 83 ? 11.562 -57.312 -36.094 1 67.5 83 ASP A C 1
ATOM 649 O O . ASP A 1 83 ? 11.25 -56.156 -36.375 1 67.5 83 ASP A O 1
ATOM 653 N N . ARG A 1 84 ? 12.172 -57.5 -34.906 1 81.69 84 ARG A N 1
ATOM 654 C CA . ARG A 1 84 ? 13.07 -56.562 -34.25 1 81.69 84 ARG A CA 1
ATOM 655 C C . ARG A 1 84 ? 14.391 -56.469 -35 1 81.69 84 ARG A C 1
ATOM 657 O O . ARG A 1 84 ? 14.93 -57.469 -35.438 1 81.69 84 ARG A O 1
ATOM 664 N N . VAL A 1 85 ? 14.664 -55.25 -35.406 1 78.25 85 VAL A N 1
ATOM 665 C CA . VAL A 1 85 ? 15.938 -55 -36.094 1 78.25 85 VAL A CA 1
ATOM 666 C C . VAL A 1 85 ? 16.875 -54.219 -35.188 1 78.25 85 VAL A C 1
ATOM 668 O O . VAL A 1 85 ? 16.406 -53.406 -34.375 1 78.25 85 VAL A O 1
ATOM 671 N N . ASN A 1 86 ? 18.141 -54.469 -35.312 1 79.38 86 ASN A N 1
ATOM 672 C CA . ASN A 1 86 ? 19.156 -53.719 -34.594 1 79.38 86 ASN A CA 1
ATOM 673 C C . ASN A 1 86 ? 19.375 -52.344 -35.219 1 79.38 86 ASN A C 1
ATOM 675 O O . ASN A 1 86 ? 19.859 -52.219 -36.344 1 79.38 86 ASN A O 1
ATOM 679 N N . LYS A 1 87 ? 18.953 -51.344 -34.5 1 82.75 87 LYS A N 1
ATOM 680 C CA . LYS A 1 87 ? 19.125 -49.969 -34.969 1 82.75 87 LYS A CA 1
ATOM 681 C C . LYS A 1 87 ? 19.609 -49.062 -33.844 1 82.75 87 LYS A C 1
ATOM 683 O O . LYS A 1 87 ? 19.344 -49.312 -32.688 1 82.75 87 LYS A O 1
ATOM 688 N N . LYS A 1 88 ? 20.281 -48 -34.25 1 86.38 88 LYS A N 1
ATOM 689 C CA . LYS A 1 88 ? 20.797 -47.062 -33.281 1 86.38 88 LYS A CA 1
ATOM 690 C C . LYS A 1 88 ? 19.797 -45.906 -33.031 1 86.38 88 LYS A C 1
ATOM 692 O O . LYS A 1 88 ? 19.859 -45.25 -31.984 1 86.38 88 LYS A O 1
ATOM 697 N N . ARG A 1 89 ? 18.938 -45.719 -34.031 1 89.88 89 ARG A N 1
ATOM 698 C CA . ARG A 1 89 ? 18 -44.594 -33.969 1 89.88 89 ARG A CA 1
ATOM 699 C C . ARG A 1 89 ? 16.578 -45.125 -33.781 1 89.88 89 ARG A C 1
ATOM 701 O O . ARG A 1 89 ? 16.188 -46.125 -34.375 1 89.88 89 ARG A O 1
ATOM 708 N N . GLY A 1 90 ? 15.852 -44.438 -32.938 1 88.88 90 GLY A N 1
ATOM 709 C CA . GLY A 1 90 ? 14.461 -44.812 -32.719 1 88.88 90 GLY A CA 1
ATOM 710 C C . GLY A 1 90 ? 13.555 -43.625 -32.5 1 88.88 90 GLY A C 1
ATOM 711 O O . GLY A 1 90 ? 14.023 -42.531 -32.125 1 88.88 90 GLY A O 1
ATOM 712 N N . TYR A 1 91 ? 12.289 -43.719 -32.875 1 90.19 91 TYR A N 1
ATOM 713 C CA . TYR A 1 91 ? 11.266 -42.688 -32.75 1 90.19 91 TYR A CA 1
ATOM 714 C C . TYR A 1 91 ? 10.078 -43.188 -31.922 1 90.19 91 TYR A C 1
ATOM 716 O O . TYR A 1 91 ? 9.664 -44.344 -32.062 1 90.19 91 TYR A O 1
ATOM 724 N N . THR A 1 92 ? 9.617 -42.375 -31.047 1 89.44 92 THR A N 1
ATOM 725 C CA . THR A 1 92 ? 8.391 -42.656 -30.328 1 89.44 92 THR A CA 1
ATOM 726 C C . THR A 1 92 ? 7.414 -41.5 -30.391 1 89.44 92 THR A C 1
ATOM 728 O O . THR A 1 92 ? 7.828 -40.344 -30.359 1 89.44 92 THR A O 1
ATOM 731 N N . GLN A 1 93 ? 6.09 -41.75 -30.531 1 91.62 93 GLN A N 1
ATOM 732 C CA . GLN A 1 93 ? 5.004 -40.75 -30.484 1 91.62 93 GLN A CA 1
ATOM 733 C C . GLN A 1 93 ? 3.812 -41.312 -29.703 1 91.62 93 GLN A C 1
ATOM 735 O O . GLN A 1 93 ? 3.482 -42.5 -29.812 1 91.62 93 GLN A O 1
ATOM 740 N N . ASN A 1 94 ? 3.305 -40.5 -28.875 1 92.62 94 ASN A N 1
ATOM 741 C CA . ASN A 1 94 ? 2.141 -40.875 -28.094 1 92.62 94 ASN A CA 1
ATOM 742 C C . ASN A 1 94 ? 1.173 -39.719 -27.891 1 92.62 94 ASN A C 1
ATOM 744 O O . ASN A 1 94 ? 1.589 -38.625 -27.562 1 92.62 94 ASN A O 1
ATOM 748 N N . LEU A 1 95 ? -0.06 -39.906 -28.312 1 94.62 95 LEU A N 1
ATOM 749 C CA . LEU A 1 95 ? -1.168 -39.031 -28 1 94.62 95 LEU A CA 1
ATOM 750 C C . LEU A 1 95 ? -2.045 -39.594 -26.906 1 94.62 95 LEU A C 1
ATOM 752 O O . LEU A 1 95 ? -2.578 -40.688 -27.031 1 94.62 95 LEU A O 1
ATOM 756 N N . LYS A 1 96 ? -2.158 -38.844 -25.797 1 95 96 LYS A N 1
ATOM 757 C CA . LYS A 1 96 ? -2.902 -39.375 -24.656 1 95 96 LYS A CA 1
ATOM 758 C C . LYS A 1 96 ? -4.078 -38.469 -24.297 1 95 96 LYS A C 1
ATOM 760 O O . LYS A 1 96 ? -3.9 -37.25 -24.109 1 95 96 LYS A O 1
ATOM 765 N N . LEU A 1 97 ? -5.266 -38.938 -24.281 1 96.38 97 LEU A N 1
ATOM 766 C CA . LEU A 1 97 ? -6.48 -38.312 -23.797 1 96.38 97 LEU A CA 1
ATOM 767 C C . LEU A 1 97 ? -6.785 -38.719 -22.359 1 96.38 97 LEU A C 1
ATOM 769 O O . LEU A 1 97 ? -6.793 -39.906 -22.047 1 96.38 97 LEU A O 1
ATOM 773 N N . THR A 1 98 ? -6.957 -37.75 -21.484 1 96.31 98 THR A N 1
ATOM 774 C CA . THR A 1 98 ? -7.258 -38.031 -20.078 1 96.31 98 THR A CA 1
ATOM 775 C C . THR A 1 98 ? -8.539 -37.344 -19.656 1 96.31 98 THR A C 1
ATOM 777 O O . THR A 1 98 ? -8.711 -36.125 -19.891 1 96.31 98 THR A O 1
ATOM 780 N N . GLN A 1 99 ? -9.484 -38.062 -19.016 1 96.75 99 GLN A N 1
ATOM 781 C CA . GLN A 1 99 ? -10.758 -37.531 -18.516 1 96.75 99 GLN A CA 1
ATOM 782 C C . GLN A 1 99 ? -10.953 -37.875 -17.047 1 96.75 99 GLN A C 1
ATOM 784 O O . GLN A 1 99 ? -11.117 -39.062 -16.703 1 96.75 99 GLN A O 1
ATOM 789 N N . PRO A 1 100 ? -10.914 -36.812 -16.203 1 96 100 PRO A N 1
ATOM 790 C CA . PRO A 1 100 ? -11.234 -37.156 -14.812 1 96 100 PRO A CA 1
ATOM 791 C C . PRO A 1 100 ? -12.68 -37.625 -14.633 1 96 100 PRO A C 1
ATOM 793 O O . PRO A 1 100 ? -13.609 -36.938 -15.086 1 96 100 PRO A O 1
ATOM 796 N N . LEU A 1 101 ? -12.859 -38.75 -14.031 1 96.38 101 LEU A N 1
ATOM 797 C CA . LEU A 1 101 ? -14.18 -39.312 -13.797 1 96.38 101 LEU A CA 1
ATOM 798 C C . LEU A 1 101 ? -14.625 -39.062 -12.359 1 96.38 101 LEU A C 1
ATOM 800 O O . LEU A 1 101 ? -15.797 -38.75 -12.109 1 96.38 101 LEU A O 1
ATOM 804 N N . PHE A 1 102 ? -13.672 -39.344 -11.477 1 96 102 PHE A N 1
ATOM 805 C CA . PHE A 1 102 ? -13.914 -39.125 -10.055 1 96 102 PHE A CA 1
ATOM 806 C C . PHE A 1 102 ? -12.672 -38.594 -9.367 1 96 102 PHE A C 1
ATOM 808 O O . PHE A 1 102 ? -11.609 -39.219 -9.398 1 96 102 PHE A O 1
ATOM 815 N N . THR A 1 103 ? -12.852 -37.438 -8.742 1 94.38 103 THR A N 1
ATOM 816 C CA . THR A 1 103 ? -11.719 -36.781 -8.086 1 94.38 103 THR A CA 1
ATOM 817 C C . THR A 1 103 ? -12.016 -36.531 -6.613 1 94.38 103 THR A C 1
ATOM 819 O O . THR A 1 103 ? -11.578 -35.531 -6.047 1 94.38 103 THR A O 1
ATOM 822 N N . GLY A 1 104 ? -12.945 -37.281 -6.023 1 93.25 104 GLY A N 1
ATOM 823 C CA . GLY A 1 104 ? -13.312 -37.156 -4.625 1 93.25 104 GLY A CA 1
ATOM 824 C C . GLY A 1 104 ? -14.039 -35.844 -4.328 1 93.25 104 GLY A C 1
ATOM 825 O O . GLY A 1 104 ? -14.047 -35.375 -3.188 1 93.25 104 GLY A O 1
ATOM 826 N N . GLY A 1 105 ? -14.438 -35.188 -5.363 1 94.19 105 GLY A N 1
ATOM 827 C CA . GLY A 1 105 ? -15.156 -33.938 -5.191 1 94.19 105 GLY A CA 1
ATOM 828 C C . GLY A 1 105 ? -14.281 -32.688 -5.379 1 94.19 105 GLY A C 1
ATOM 829 O O . GLY A 1 105 ? -14.758 -31.562 -5.277 1 94.19 105 GLY A O 1
ATOM 830 N N . ALA A 1 106 ? -12.961 -32.875 -5.637 1 94.75 106 ALA A N 1
ATOM 831 C CA . ALA A 1 106 ? -12.008 -31.781 -5.773 1 94.75 106 ALA A CA 1
ATOM 832 C C . ALA A 1 106 ? -12.391 -30.859 -6.922 1 94.75 106 ALA A C 1
ATOM 834 O O . ALA A 1 106 ? -12.312 -29.625 -6.793 1 94.75 106 ALA A O 1
ATOM 835 N N . VAL A 1 107 ? -12.875 -31.438 -8.039 1 95.94 107 VAL A N 1
ATOM 836 C CA . VAL A 1 107 ? -13.266 -30.641 -9.195 1 95.94 107 VAL A CA 1
ATOM 837 C C . VAL A 1 107 ? -14.5 -29.812 -8.859 1 95.94 107 VAL A C 1
ATOM 839 O O . VAL A 1 107 ? -14.539 -28.609 -9.141 1 95.94 107 VAL A O 1
ATOM 842 N N . THR A 1 108 ? -15.516 -30.453 -8.258 1 96.62 108 THR A N 1
ATOM 843 C CA . THR A 1 108 ? -16.734 -29.75 -7.848 1 96.62 108 THR A CA 1
ATOM 844 C C . THR A 1 108 ? -16.391 -28.641 -6.844 1 96.62 108 THR A C 1
ATOM 846 O O . THR A 1 108 ? -16.922 -27.531 -6.934 1 96.62 108 THR A O 1
ATOM 849 N N . ALA A 1 109 ? -15.484 -28.953 -5.871 1 97.69 109 ALA A N 1
ATOM 850 C CA . ALA A 1 109 ? -15.039 -27.969 -4.887 1 97.69 109 ALA A CA 1
ATOM 851 C C . ALA A 1 109 ? -14.336 -26.797 -5.562 1 97.69 109 ALA A C 1
ATOM 853 O O . ALA A 1 109 ? -14.539 -25.641 -5.184 1 97.69 109 ALA A O 1
ATOM 854 N N . GLY A 1 110 ? -13.516 -27.109 -6.539 1 97.5 110 GLY A N 1
ATOM 855 C CA . GLY A 1 110 ? -12.828 -26.078 -7.289 1 97.5 110 GLY A CA 1
ATOM 856 C C . GLY A 1 110 ? -13.781 -25.125 -8 1 97.5 110 GLY A C 1
ATOM 857 O O . GLY A 1 110 ? -13.586 -23.922 -7.996 1 97.5 110 GLY A O 1
ATOM 858 N N . ILE A 1 111 ? -14.836 -25.672 -8.617 1 98.06 111 ILE A N 1
ATOM 859 C CA . ILE A 1 111 ? -15.828 -24.891 -9.336 1 98.06 111 ILE A CA 1
ATOM 860 C C . ILE A 1 111 ? -16.625 -24.031 -8.352 1 98.06 111 ILE A C 1
ATOM 862 O O . ILE A 1 111 ? -16.812 -22.828 -8.578 1 98.06 111 ILE A O 1
ATOM 866 N N . LYS A 1 112 ? -17.016 -24.641 -7.254 1 98.25 112 LYS A N 1
ATOM 867 C CA . LYS A 1 112 ? -17.766 -23.906 -6.234 1 98.25 112 LYS A CA 1
ATOM 868 C C . LYS A 1 112 ? -16.922 -22.766 -5.664 1 98.25 112 LYS A C 1
ATOM 870 O O . LYS A 1 112 ? -17.422 -21.656 -5.461 1 98.25 112 LYS A O 1
ATOM 875 N N . GLY A 1 113 ? -15.625 -23.047 -5.375 1 98.31 113 GLY A N 1
ATOM 876 C CA . GLY A 1 113 ? -14.727 -22.016 -4.906 1 98.31 113 GLY A CA 1
ATOM 877 C C . GLY A 1 113 ? -14.562 -20.875 -5.895 1 98.31 113 GLY A C 1
ATOM 878 O O . GLY A 1 113 ? -14.625 -19.703 -5.516 1 98.31 113 GLY A O 1
ATOM 879 N N . ALA A 1 114 ? -14.383 -21.188 -7.152 1 98.31 114 ALA A N 1
ATOM 880 C CA . ALA A 1 114 ? -14.203 -20.172 -8.195 1 98.31 114 ALA A CA 1
ATOM 881 C C . ALA A 1 114 ? -15.453 -19.312 -8.336 1 98.31 114 ALA A C 1
ATOM 883 O O . ALA A 1 114 ? -15.352 -18.094 -8.539 1 98.31 114 ALA A O 1
ATOM 884 N N . LYS A 1 115 ? -16.625 -19.953 -8.281 1 98.56 115 LYS A N 1
ATOM 885 C CA . LYS A 1 115 ? -17.875 -19.203 -8.367 1 98.56 115 LYS A CA 1
ATOM 886 C C . LYS A 1 115 ? -18.016 -18.25 -7.188 1 98.56 115 LYS A C 1
ATOM 888 O O . LYS A 1 115 ? -18.453 -17.109 -7.359 1 98.56 115 LYS A O 1
ATOM 893 N N . ALA A 1 116 ? -17.641 -18.719 -6 1 98.62 116 ALA A N 1
ATOM 894 C CA . ALA A 1 116 ? -17.672 -17.859 -4.828 1 98.62 116 ALA A CA 1
ATOM 895 C C . ALA A 1 116 ? -16.703 -16.672 -4.992 1 98.62 116 ALA A C 1
ATOM 897 O O . ALA A 1 116 ? -17.047 -15.539 -4.664 1 98.62 116 ALA A O 1
ATOM 898 N N . TYR A 1 117 ? -15.555 -16.938 -5.551 1 98.06 117 TYR A N 1
ATOM 899 C CA . TYR A 1 117 ? -14.586 -15.875 -5.801 1 98.06 117 TYR A CA 1
ATOM 900 C C . TYR A 1 117 ? -15.102 -14.898 -6.852 1 98.06 117 TYR A C 1
ATOM 902 O O . TYR A 1 117 ? -14.82 -13.703 -6.789 1 98.06 117 TYR A O 1
ATOM 910 N N . GLU A 1 118 ? -15.844 -15.406 -7.852 1 98.38 118 GLU A N 1
ATOM 911 C CA . GLU A 1 118 ? -16.453 -14.516 -8.836 1 98.38 118 GLU A CA 1
ATOM 912 C C . GLU A 1 118 ? -17.469 -13.586 -8.172 1 98.38 118 GLU A C 1
ATOM 914 O O . GLU A 1 118 ? -17.531 -12.398 -8.484 1 98.38 118 GLU A O 1
ATOM 919 N N . ASN A 1 119 ? -18.281 -14.172 -7.293 1 98.5 119 ASN A N 1
ATOM 920 C CA . ASN A 1 119 ? -19.203 -13.344 -6.543 1 98.5 119 ASN A CA 1
ATOM 921 C C . ASN A 1 119 ? -18.484 -12.289 -5.711 1 98.5 119 ASN A C 1
ATOM 923 O O . ASN A 1 119 ? -18.906 -11.133 -5.664 1 98.5 119 ASN A O 1
ATOM 927 N N . ILE A 1 120 ? -17.406 -12.672 -5.055 1 98.31 120 ILE A N 1
ATOM 928 C CA . ILE A 1 120 ? -16.594 -11.742 -4.273 1 98.31 120 ILE A CA 1
ATOM 929 C C . ILE A 1 120 ? -16.094 -10.617 -5.172 1 98.31 120 ILE A C 1
ATOM 931 O O . ILE A 1 120 ? -16.156 -9.438 -4.805 1 98.31 120 ILE A O 1
ATOM 935 N N . ALA A 1 121 ? -15.609 -10.969 -6.375 1 97.88 121 ALA A N 1
ATOM 936 C CA . ALA A 1 121 ? -15.125 -9.961 -7.316 1 97.88 121 ALA A CA 1
ATOM 937 C C . ALA A 1 121 ? -16.25 -9.023 -7.75 1 97.88 121 ALA A C 1
ATOM 939 O O . ALA A 1 121 ? -16.031 -7.82 -7.906 1 97.88 121 ALA A O 1
ATOM 940 N N . SER A 1 122 ? -17.438 -9.617 -7.941 1 98.12 122 SER A N 1
ATOM 941 C CA . SER A 1 122 ? -18.594 -8.82 -8.328 1 98.12 122 SER A CA 1
ATOM 942 C C . SER A 1 122 ? -18.969 -7.812 -7.246 1 98.12 122 SER A C 1
ATOM 944 O O . SER A 1 122 ? -19.141 -6.625 -7.527 1 98.12 122 SER A O 1
ATOM 946 N N . TYR A 1 123 ? -19.031 -8.289 -5.992 1 98 123 TYR A N 1
ATOM 947 C CA . TYR A 1 123 ? -19.344 -7.398 -4.879 1 98 123 TYR A CA 1
ATOM 948 C C . TYR A 1 123 ? -18.234 -6.375 -4.664 1 98 123 TYR A C 1
ATOM 950 O O . TYR A 1 123 ? -18.5 -5.219 -4.328 1 98 123 TYR A O 1
ATOM 958 N N . SER A 1 124 ? -17 -6.754 -4.852 1 97.44 124 SER A N 1
ATOM 959 C CA . SER A 1 124 ? -15.883 -5.832 -4.734 1 97.44 124 SER A CA 1
ATOM 960 C C . SER A 1 124 ? -15.938 -4.75 -5.809 1 97.44 124 SER A C 1
ATOM 962 O O . SER A 1 124 ? -15.57 -3.602 -5.562 1 97.44 124 SER A O 1
ATOM 964 N N . TYR A 1 125 ? -16.438 -5.176 -7.027 1 97.69 125 TYR A N 1
ATOM 965 C CA . TYR A 1 125 ? -16.625 -4.211 -8.102 1 97.69 125 TYR A CA 1
ATOM 966 C C . TYR A 1 125 ? -17.672 -3.17 -7.719 1 97.69 125 TYR A C 1
ATOM 968 O O . TYR A 1 125 ? -17.453 -1.969 -7.906 1 97.69 125 TYR A O 1
ATOM 976 N N . LEU A 1 126 ? -18.734 -3.59 -7.121 1 97.44 126 LEU A N 1
ATOM 977 C CA . LEU A 1 126 ? -19.766 -2.678 -6.672 1 97.44 126 LEU A CA 1
ATOM 978 C C . LEU A 1 126 ? -19.266 -1.793 -5.535 1 97.44 126 LEU A C 1
ATOM 980 O O . LEU A 1 126 ? -19.578 -0.598 -5.496 1 97.44 126 LEU A O 1
ATOM 984 N N . GLN A 1 127 ? -18.453 -2.334 -4.617 1 96.69 127 GLN A N 1
ATOM 985 C CA . GLN A 1 127 ? -17.859 -1.561 -3.539 1 96.69 127 GLN A CA 1
ATOM 986 C C . GLN A 1 127 ? -16.938 -0.467 -4.094 1 96.69 127 GLN A C 1
ATOM 988 O O . GLN A 1 127 ? -16.875 0.632 -3.537 1 96.69 127 GLN A O 1
ATOM 993 N N . SER A 1 128 ? -16.219 -0.832 -5.141 1 96.94 128 SER A N 1
ATOM 994 C CA . SER A 1 128 ? -15.344 0.152 -5.77 1 96.94 128 SER A CA 1
ATOM 995 C C . SER A 1 128 ? -16.141 1.306 -6.367 1 96.94 128 SER A C 1
ATOM 997 O O . SER A 1 128 ? -15.68 2.449 -6.371 1 96.94 128 SER A O 1
ATOM 999 N N . LYS A 1 129 ? -17.344 0.997 -6.855 1 96.94 129 LYS A N 1
ATOM 1000 C CA . LYS A 1 129 ? -18.234 2.041 -7.371 1 96.94 129 LYS A CA 1
ATOM 1001 C C . LYS A 1 129 ? -18.672 2.99 -6.258 1 96.94 129 LYS A C 1
ATOM 1003 O O . LYS A 1 129 ? -18.625 4.211 -6.43 1 96.94 129 LYS A O 1
ATOM 1008 N N . ILE A 1 130 ? -19.047 2.441 -5.164 1 97.19 130 ILE A N 1
ATOM 1009 C CA . ILE A 1 130 ? -19.484 3.23 -4.02 1 97.19 130 ILE A CA 1
ATOM 1010 C C . ILE A 1 130 ? -18.328 4.09 -3.508 1 97.19 130 ILE A C 1
ATOM 1012 O O . ILE A 1 130 ? -18.5 5.281 -3.252 1 97.19 130 ILE A O 1
ATOM 1016 N N . LYS A 1 131 ? -17.156 3.467 -3.352 1 96.81 131 LYS A N 1
ATOM 1017 C CA . LYS A 1 131 ? -15.977 4.191 -2.889 1 96.81 131 LYS A CA 1
ATOM 1018 C C . LYS A 1 131 ? -15.617 5.324 -3.846 1 96.81 131 LYS A C 1
ATOM 1020 O O . LYS A 1 131 ? -15.266 6.422 -3.412 1 96.81 131 LYS A O 1
ATOM 1025 N N . ASN A 1 132 ? -15.711 5.02 -5.164 1 97.38 132 ASN A N 1
ATOM 1026 C CA . ASN A 1 132 ? -15.445 6.047 -6.164 1 97.38 132 ASN A CA 1
ATOM 1027 C C . ASN A 1 132 ? -16.406 7.223 -6.031 1 97.38 132 ASN A C 1
ATOM 1029 O O . ASN A 1 132 ? -16 8.383 -6.102 1 97.38 132 ASN A O 1
ATOM 1033 N N . ARG A 1 133 ? -17.672 6.934 -5.809 1 97.38 133 ARG A N 1
ATOM 1034 C CA . ARG A 1 133 ? -18.688 7.969 -5.617 1 97.38 133 ARG A CA 1
ATOM 1035 C C . ARG A 1 133 ? -18.359 8.82 -4.395 1 97.38 133 ARG A C 1
ATOM 1037 O O . ARG A 1 133 ? -18.344 10.055 -4.477 1 97.38 133 ARG A O 1
ATOM 1044 N N . LEU A 1 134 ? -18.031 8.211 -3.273 1 97.56 134 LEU A N 1
ATOM 1045 C CA . LEU A 1 134 ? -17.75 8.922 -2.029 1 97.56 134 LEU A CA 1
ATOM 1046 C C . LEU A 1 134 ? -16.484 9.766 -2.16 1 97.56 134 LEU A C 1
ATOM 1048 O O . LEU A 1 134 ? -16.453 10.906 -1.694 1 97.56 134 LEU A O 1
ATOM 1052 N N . ASP A 1 135 ? -15.492 9.188 -2.816 1 97.19 135 ASP A N 1
ATOM 1053 C CA . ASP A 1 135 ? -14.242 9.922 -3.012 1 97.19 135 ASP A CA 1
ATOM 1054 C C . ASP A 1 135 ? -14.461 11.156 -3.889 1 97.19 135 ASP A C 1
ATOM 1056 O O . ASP A 1 135 ? -13.883 12.211 -3.637 1 97.19 135 ASP A O 1
ATOM 1060 N N . THR A 1 136 ? -15.273 10.977 -4.91 1 97.62 136 THR A N 1
ATOM 1061 C CA . THR A 1 136 ? -15.578 12.094 -5.793 1 97.62 136 THR A CA 1
ATOM 1062 C C . THR A 1 136 ? -16.344 13.18 -5.043 1 97.62 136 THR A C 1
ATOM 1064 O O . THR A 1 136 ? -16.031 14.367 -5.172 1 97.62 136 THR A O 1
ATOM 1067 N N . ILE A 1 137 ? -17.297 12.773 -4.219 1 97.19 137 ILE A N 1
ATOM 1068 C CA . ILE A 1 137 ? -18.047 13.719 -3.402 1 97.19 137 ILE A CA 1
ATOM 1069 C C . ILE A 1 137 ? -17.094 14.477 -2.482 1 97.19 137 ILE A C 1
ATOM 1071 O O . ILE A 1 137 ? -17.188 15.703 -2.352 1 97.19 137 ILE A O 1
ATOM 1075 N N . LYS A 1 138 ? -16.156 13.789 -1.891 1 97.25 138 LYS A N 1
ATOM 1076 C CA . LYS A 1 138 ? -15.211 14.398 -0.964 1 97.25 138 LYS A CA 1
ATOM 1077 C C . LYS A 1 138 ? -14.328 15.43 -1.675 1 97.25 138 LYS A C 1
ATOM 1079 O O . LYS A 1 138 ? -14.195 16.562 -1.213 1 97.25 138 LYS A O 1
ATOM 1084 N N . ILE A 1 139 ? -13.812 15.047 -2.811 1 97.12 139 ILE A N 1
ATOM 1085 C CA . ILE A 1 139 ? -12.93 15.938 -3.559 1 97.12 139 ILE A CA 1
ATOM 1086 C C . ILE A 1 139 ? -13.711 17.172 -4.016 1 97.12 139 ILE A C 1
ATOM 1088 O O . ILE A 1 139 ? -13.242 18.297 -3.852 1 97.12 139 ILE A O 1
ATOM 1092 N N . PHE A 1 140 ? -14.891 16.984 -4.547 1 97.38 140 PHE A N 1
ATOM 1093 C CA . PHE A 1 140 ? -15.742 18.062 -5.02 1 97.38 140 PHE A CA 1
ATOM 1094 C C . PHE A 1 140 ? -16.109 19 -3.881 1 97.38 140 PHE A C 1
ATOM 1096 O O . PHE A 1 140 ? -15.977 20.219 -4.008 1 97.38 140 PHE A O 1
ATOM 1103 N N . SER A 1 141 ? -16.516 18.438 -2.748 1 96.5 141 SER A N 1
ATOM 1104 C CA . SER A 1 141 ? -16.891 19.219 -1.575 1 96.5 141 SER A CA 1
ATOM 1105 C C . SER A 1 141 ? -15.695 19.969 -1.013 1 96.5 141 SER A C 1
ATOM 1107 O O . SER A 1 141 ? -15.828 21.109 -0.556 1 96.5 141 SER A O 1
ATOM 1109 N N . ASP A 1 142 ? -14.562 19.359 -1.054 1 96.25 142 ASP A N 1
ATOM 1110 C CA . ASP A 1 142 ? -13.352 20.016 -0.557 1 96.25 142 ASP A CA 1
ATOM 1111 C C . ASP A 1 142 ? -13 21.234 -1.405 1 96.25 142 ASP A C 1
ATOM 1113 O O . ASP A 1 142 ? -12.555 22.25 -0.877 1 96.25 142 ASP A O 1
ATOM 1117 N N . ILE A 1 143 ? -13.203 21.109 -2.686 1 96.81 143 ILE A N 1
ATOM 1118 C CA . ILE A 1 143 ? -12.93 22.234 -3.566 1 96.81 143 ILE A CA 1
ATOM 1119 C C . ILE A 1 143 ? -13.914 23.375 -3.277 1 96.81 143 ILE A C 1
ATOM 1121 O O . ILE A 1 143 ? -13.508 24.531 -3.1 1 96.81 143 ILE A O 1
ATOM 1125 N N . ILE A 1 144 ? -15.172 23.047 -3.188 1 96.62 144 ILE A N 1
ATOM 1126 C CA . ILE A 1 144 ? -16.203 24.047 -2.914 1 96.62 144 ILE A CA 1
ATOM 1127 C C . ILE A 1 144 ? -15.914 24.719 -1.574 1 96.62 144 ILE A C 1
ATOM 1129 O O . ILE A 1 144 ? -16 25.953 -1.459 1 96.62 144 ILE A O 1
ATOM 1133 N N . ASN A 1 145 ? -15.586 23.891 -0.591 1 96.31 145 ASN A N 1
ATOM 1134 C CA . ASN A 1 145 ? -15.25 24.438 0.723 1 96.31 145 ASN A CA 1
ATOM 1135 C C . ASN A 1 145 ? -14.062 25.391 0.649 1 96.31 145 ASN A C 1
ATOM 1137 O O . ASN A 1 145 ? -14.094 26.469 1.229 1 96.31 145 ASN A O 1
ATOM 1141 N N . ALA A 1 146 ? -13.055 24.984 -0.031 1 96.44 146 ALA A N 1
ATOM 1142 C CA . ALA A 1 146 ? -11.859 25.812 -0.162 1 96.44 146 ALA A CA 1
ATOM 1143 C C . ALA A 1 146 ? -12.172 27.109 -0.896 1 96.44 146 ALA A C 1
ATOM 1145 O O . ALA A 1 146 ? -11.656 28.172 -0.532 1 96.44 146 ALA A O 1
ATOM 1146 N N . GLN A 1 147 ? -13 27.062 -1.876 1 96.12 147 GLN A N 1
ATOM 1147 C CA . GLN A 1 147 ? -13.406 28.25 -2.611 1 96.12 147 GLN A CA 1
ATOM 1148 C C . GLN A 1 147 ? -14.18 29.219 -1.714 1 96.12 147 GLN A C 1
ATOM 1150 O O . GLN A 1 147 ? -13.945 30.422 -1.744 1 96.12 147 GLN A O 1
ATOM 1155 N N . ARG A 1 148 ? -15.055 28.656 -0.93 1 95.44 148 ARG A N 1
ATOM 1156 C CA . ARG A 1 148 ? -15.805 29.484 0.016 1 95.44 148 ARG A CA 1
ATOM 1157 C C . ARG A 1 148 ? -14.875 30.109 1.055 1 95.44 148 ARG A C 1
ATOM 1159 O O . ARG A 1 148 ? -15.047 31.266 1.432 1 95.44 148 ARG A O 1
ATOM 1166 N N . ASN A 1 149 ? -13.93 29.312 1.514 1 96 149 ASN A N 1
ATOM 1167 C CA . ASN A 1 149 ? -12.945 29.828 2.457 1 96 149 ASN A CA 1
ATOM 1168 C C . ASN A 1 149 ? -12.117 30.953 1.842 1 96 149 ASN A C 1
ATOM 1170 O O . ASN A 1 149 ? -11.828 31.953 2.504 1 96 149 ASN A O 1
ATOM 1174 N N . LEU A 1 150 ? -11.719 30.75 0.614 1 95.56 150 LEU A N 1
ATOM 1175 C CA . LEU A 1 150 ? -10.953 31.781 -0.08 1 95.56 150 LEU A CA 1
ATOM 1176 C C . LEU A 1 150 ? -11.75 33.062 -0.179 1 95.56 150 LEU A C 1
ATOM 1178 O O . LEU A 1 150 ? -11.203 34.156 0.027 1 95.56 150 LEU A O 1
ATOM 1182 N N . GLU A 1 151 ? -13 32.938 -0.443 1 95.62 151 GLU A N 1
ATOM 1183 C CA . GLU A 1 151 ? -13.867 34.125 -0.508 1 95.62 151 GLU A CA 1
ATOM 1184 C C . GLU A 1 151 ? -13.953 34.812 0.845 1 95.62 151 GLU A C 1
ATOM 1186 O O . GLU A 1 151 ? -13.938 36.031 0.914 1 95.62 151 GLU A O 1
ATOM 1191 N N . ALA A 1 152 ? -14.055 34 1.863 1 95.06 152 ALA A N 1
ATOM 1192 C CA . ALA A 1 152 ? -14.102 34.562 3.211 1 95.06 152 ALA A CA 1
ATOM 1193 C C . ALA A 1 152 ? -12.805 35.281 3.545 1 95.06 152 ALA A C 1
ATOM 1195 O O . ALA A 1 152 ? -12.836 36.375 4.133 1 95.06 152 ALA A O 1
ATOM 1196 N N . LEU A 1 153 ? -11.711 34.75 3.166 1 95.62 153 LEU A N 1
ATOM 1197 C CA . LEU A 1 153 ? -10.406 35.375 3.426 1 95.62 153 LEU A CA 1
ATOM 1198 C C . LEU A 1 153 ? -10.234 36.656 2.611 1 95.62 153 LEU A C 1
ATOM 1200 O O . LEU A 1 153 ? -9.703 37.625 3.111 1 95.62 153 LEU A O 1
ATOM 1204 N N . LYS A 1 154 ? -10.68 36.656 1.398 1 96.12 154 LYS A N 1
ATOM 1205 C CA . LYS A 1 154 ? -10.625 37.844 0.559 1 96.12 154 LYS A CA 1
ATOM 1206 C C . LYS A 1 154 ? -11.445 38.969 1.16 1 96.12 154 LYS A C 1
ATOM 1208 O O . LYS A 1 154 ? -11.023 40.125 1.14 1 96.12 154 LYS A O 1
ATOM 1213 N N . TYR A 1 155 ? -12.578 38.594 1.629 1 94.88 155 TYR A N 1
ATOM 1214 C CA . TYR A 1 155 ? -13.422 39.562 2.303 1 94.88 155 TYR A CA 1
ATOM 1215 C C . TYR A 1 155 ? -12.703 40.188 3.502 1 94.88 155 TYR A C 1
ATOM 1217 O O . TYR A 1 155 ? -12.68 41.406 3.67 1 94.88 155 TYR A O 1
ATOM 1225 N N . SER A 1 156 ? -12.102 39.312 4.297 1 95 156 SER A N 1
ATOM 1226 C CA . SER A 1 156 ? -11.367 39.781 5.473 1 95 156 SER A CA 1
ATOM 1227 C C . SER A 1 156 ? -10.18 40.656 5.082 1 95 156 SER A C 1
ATOM 1229 O O . SER A 1 156 ? -9.906 41.656 5.73 1 95 156 SER A O 1
ATOM 1231 N N . GLU A 1 157 ? -9.492 40.281 4.09 1 94.69 157 GLU A N 1
ATOM 1232 C CA . GLU A 1 157 ? -8.375 41.062 3.611 1 94.69 157 GLU A CA 1
ATOM 1233 C C . GLU A 1 157 ? -8.828 42.469 3.213 1 94.69 157 GLU A C 1
ATOM 1235 O O . GLU A 1 157 ? -8.188 43.469 3.566 1 94.69 157 GLU A O 1
ATOM 1240 N N . GLY A 1 158 ? -9.922 42.531 2.486 1 95.44 158 GLY A N 1
ATOM 1241 C CA . GLY A 1 158 ? -10.461 43.812 2.061 1 95.44 158 GLY A CA 1
ATOM 1242 C C . GLY A 1 158 ? -10.82 44.719 3.219 1 95.44 158 GLY A C 1
ATOM 1243 O O . GLY A 1 158 ? -10.5 45.938 3.207 1 95.44 158 GLY A O 1
ATOM 1244 N N . ILE A 1 159 ? -11.391 44.125 4.207 1 95.19 159 ILE A N 1
ATOM 1245 C CA . ILE A 1 159 ? -11.812 44.906 5.379 1 95.19 159 ILE A CA 1
ATOM 1246 C C . ILE A 1 159 ? -10.586 45.406 6.137 1 95.19 159 ILE A C 1
ATOM 1248 O O . ILE A 1 159 ? -10.555 46.562 6.57 1 95.19 159 ILE A O 1
ATOM 1252 N N . LEU A 1 160 ? -9.633 44.594 6.332 1 95.06 160 LEU A N 1
ATOM 1253 C CA . LEU A 1 160 ? -8.453 44.938 7.121 1 95.06 160 LEU A CA 1
ATOM 1254 C C . LEU A 1 160 ? -7.57 4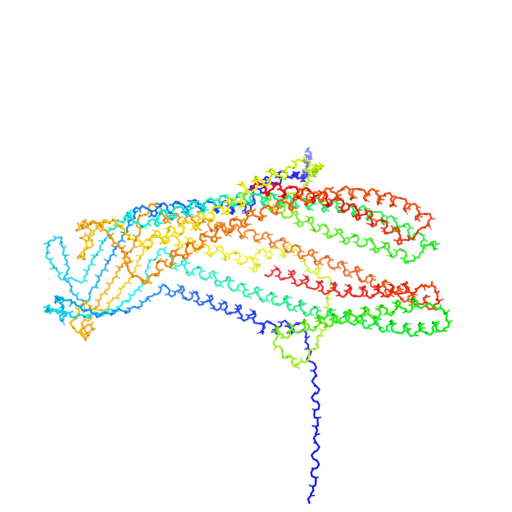5.938 6.367 1 95.06 160 LEU A C 1
ATOM 1256 O O . LEU A 1 160 ? -6.922 46.781 6.984 1 95.06 160 LEU A O 1
ATOM 1260 N N . LEU A 1 161 ? -7.559 45.875 5.055 1 95.75 161 LEU A N 1
ATOM 1261 C CA . LEU A 1 161 ? -6.805 46.812 4.262 1 95.75 161 LEU A CA 1
ATOM 1262 C C . LEU A 1 161 ? -7.383 48.219 4.422 1 95.75 161 LEU A C 1
ATOM 1264 O O . LEU A 1 161 ? -6.637 49.188 4.57 1 95.75 161 LEU A O 1
ATOM 1268 N N . LYS A 1 162 ? -8.688 48.312 4.406 1 94.81 162 LYS A N 1
ATOM 1269 C CA . LYS A 1 162 ? -9.344 49.594 4.633 1 94.81 162 LYS A CA 1
ATOM 1270 C C . LYS A 1 162 ? -9.055 50.125 6.031 1 94.81 162 LYS A C 1
ATOM 1272 O O . LYS A 1 162 ? -8.805 51.312 6.211 1 94.81 162 LYS A O 1
ATOM 1277 N N . ARG A 1 163 ? -9.055 49.188 6.949 1 94.44 163 ARG A N 1
ATOM 1278 C CA . ARG A 1 163 ? -8.75 49.562 8.328 1 94.44 163 ARG A CA 1
ATOM 1279 C C . ARG A 1 163 ? -7.312 50.031 8.461 1 94.44 163 ARG A C 1
ATOM 1281 O O . ARG A 1 163 ? -7.043 51 9.156 1 94.44 163 ARG A O 1
ATOM 1288 N N . TYR A 1 164 ? -6.438 49.344 7.852 1 94.44 164 TYR A N 1
ATOM 1289 C CA . TYR A 1 164 ? -5.023 49.719 7.867 1 94.44 164 TYR A CA 1
ATOM 1290 C C . TYR A 1 164 ? -4.797 51.125 7.336 1 94.44 164 TYR A C 1
ATOM 1292 O O . TYR A 1 164 ? -4.043 51.906 7.922 1 94.44 164 TYR A O 1
ATOM 1300 N N . GLN A 1 165 ? -5.477 51.5 6.305 1 94.75 165 GLN A N 1
ATOM 1301 C CA . GLN A 1 165 ? -5.352 52.844 5.727 1 94.75 165 GLN A CA 1
ATOM 1302 C C . GLN A 1 165 ? -5.848 53.906 6.695 1 94.75 165 GLN A C 1
ATOM 1304 O O . GLN A 1 165 ? -5.211 54.969 6.855 1 94.75 165 GLN A O 1
ATOM 1309 N N . LYS A 1 166 ? -6.93 53.562 7.324 1 94.62 166 LYS A N 1
ATOM 1310 C CA . LYS A 1 166 ? -7.465 54.5 8.312 1 94.62 166 LYS A CA 1
ATOM 1311 C C . LYS A 1 166 ? -6.523 54.625 9.5 1 94.62 166 LYS A C 1
ATOM 1313 O O . LYS A 1 166 ? -6.336 55.719 10.023 1 94.62 166 LYS A O 1
ATOM 1318 N N . GLN A 1 167 ? -5.957 53.5 9.906 1 93.44 167 GLN A N 1
ATOM 1319 C CA . GLN A 1 167 ? -5.059 53.469 11.055 1 93.44 167 GLN A CA 1
ATOM 1320 C C . GLN A 1 167 ? -3.781 54.25 10.75 1 93.44 167 GLN A C 1
ATOM 1322 O O . GLN A 1 167 ? -3.217 54.906 11.641 1 93.44 167 GLN A O 1
ATOM 1327 N N . GLU A 1 168 ? -3.342 54.281 9.594 1 93 168 GLU A N 1
ATOM 1328 C CA . GLU A 1 168 ? -2.17 55.031 9.195 1 93 168 GLU A CA 1
ATOM 1329 C C . GLU A 1 168 ? -2.418 56.531 9.367 1 93 168 GLU A C 1
ATOM 1331 O O . GLU A 1 168 ? -1.536 57.281 9.82 1 93 168 GLU A O 1
ATOM 1336 N N . GLU A 1 169 ? -3.602 56.969 9.039 1 92.94 169 GLU A N 1
ATOM 1337 C CA . GLU A 1 169 ? -3.975 58.375 9.211 1 92.94 169 GLU A CA 1
ATOM 1338 C C . GLU A 1 169 ? -4.094 58.719 10.688 1 92.94 169 GLU A C 1
ATOM 1340 O O . GLU A 1 169 ? -3.678 59.812 11.094 1 92.94 169 GLU A O 1
ATOM 1345 N N . GLN A 1 170 ? -4.613 57.844 11.469 1 92.81 170 GLN A N 1
ATOM 1346 C CA . GLN A 1 170 ? -4.766 58.094 12.906 1 92.81 170 GLN A CA 1
ATOM 1347 C C . GLN A 1 170 ? -3.41 58.125 13.602 1 92.81 170 GLN A C 1
ATOM 1349 O O . GLN A 1 170 ? -3.24 58.844 14.594 1 92.81 170 GLN A O 1
ATOM 1354 N N . LEU A 1 171 ? -2.504 57.344 13.102 1 90.75 171 LEU A N 1
ATOM 1355 C CA . LEU A 1 171 ? -1.154 57.344 13.648 1 90.75 171 LEU A CA 1
ATOM 1356 C C . LEU A 1 171 ? -0.469 58.688 13.406 1 90.75 171 LEU A C 1
ATOM 1358 O O . LEU A 1 171 ? 0.219 59.188 14.281 1 90.75 171 LEU A O 1
ATOM 1362 N N . LYS A 1 172 ? -0.708 59.219 12.266 1 91.44 172 LYS A N 1
ATOM 1363 C CA . LYS A 1 172 ? -0.148 60.531 11.93 1 91.44 172 LYS A CA 1
ATOM 1364 C C . LYS A 1 172 ? -0.673 61.594 12.875 1 91.44 172 LYS A C 1
ATOM 1366 O O . LYS A 1 172 ? 0.044 62.562 13.195 1 91.44 172 LYS A O 1
ATOM 1371 N N . LEU A 1 173 ? -1.865 61.344 13.406 1 91.56 173 LEU A N 1
ATOM 1372 C CA . LEU A 1 173 ? -2.514 62.281 14.312 1 91.56 173 LEU A CA 1
ATOM 1373 C C . LEU A 1 173 ? -2.25 61.906 15.766 1 91.56 173 LEU A C 1
ATOM 1375 O O . LEU A 1 173 ? -2.826 62.5 16.688 1 91.56 173 LEU A O 1
ATOM 1379 N N . ARG A 1 174 ? -1.522 60.812 15.992 1 88.75 174 ARG A N 1
ATOM 1380 C CA . ARG A 1 174 ? -1.106 60.312 17.297 1 88.75 174 ARG A CA 1
ATOM 1381 C C . ARG A 1 174 ? -2.309 59.844 18.125 1 88.75 174 ARG A C 1
ATOM 1383 O O . ARG A 1 174 ? -2.342 60.062 19.344 1 88.75 174 ARG A O 1
ATOM 1390 N N . LEU A 1 175 ? -3.223 59.281 17.422 1 87.12 175 LEU A N 1
ATOM 1391 C CA . LEU A 1 175 ? -4.426 58.812 18.078 1 87.12 175 LEU A CA 1
ATOM 1392 C C . LEU A 1 175 ? -4.281 57.312 18.438 1 87.12 175 LEU A C 1
ATOM 1394 O O . LEU A 1 175 ? -5.004 56.812 19.297 1 87.12 175 LEU A O 1
ATOM 1398 N N . ILE A 1 176 ? -3.439 56.656 17.719 1 87 176 ILE A N 1
ATOM 1399 C CA . ILE A 1 176 ? -3.148 55.25 18.016 1 87 176 ILE A CA 1
ATOM 1400 C C . ILE A 1 176 ? -1.637 55.031 18.031 1 87 176 ILE A C 1
ATOM 1402 O O . ILE A 1 176 ? -0.865 55.969 17.781 1 87 176 ILE A O 1
ATOM 1406 N N . THR A 1 177 ? -1.239 53.969 18.422 1 84.31 177 THR A N 1
ATOM 1407 C CA . THR A 1 177 ? 0.188 53.688 18.547 1 84.31 177 THR A CA 1
ATOM 1408 C C . THR A 1 177 ? 0.69 52.906 17.344 1 84.31 177 THR A C 1
ATOM 1410 O O . THR A 1 177 ? -0.105 52.344 16.578 1 84.31 177 THR A O 1
ATOM 1413 N N . LYS A 1 178 ? 1.975 52.969 17.203 1 82.19 178 LYS A N 1
ATOM 1414 C CA . LYS A 1 178 ? 2.611 52.219 16.141 1 82.19 178 LYS A CA 1
ATOM 1415 C C . LYS A 1 178 ? 2.336 50.719 16.312 1 82.19 178 LYS A C 1
ATOM 1417 O O . LYS A 1 178 ? 2.205 50 15.32 1 82.19 178 LYS A O 1
ATOM 1422 N N . THR A 1 179 ? 2.139 50.312 17.516 1 76.75 179 THR A N 1
ATOM 1423 C CA . THR A 1 179 ? 1.856 48.906 17.812 1 76.75 179 THR A CA 1
ATOM 1424 C C . THR A 1 179 ? 0.502 48.5 17.234 1 76.75 179 THR A C 1
ATOM 1426 O O . THR A 1 179 ? 0.341 47.375 16.766 1 76.75 179 THR A O 1
ATOM 1429 N N . ASP A 1 180 ? -0.4 49.438 17.234 1 82.94 180 ASP A N 1
ATOM 1430 C CA . ASP A 1 180 ? -1.731 49.156 16.703 1 82.94 180 ASP A CA 1
ATOM 1431 C C . ASP A 1 180 ? -1.678 48.906 15.195 1 82.94 180 ASP A C 1
ATOM 1433 O O . ASP A 1 180 ? -2.285 47.938 14.711 1 82.94 180 ASP A O 1
ATOM 1437 N N . VAL A 1 181 ? -0.946 49.656 14.547 1 86.5 181 VAL A N 1
ATOM 1438 C CA . VAL A 1 181 ? -0.828 49.531 13.094 1 86.5 181 VAL A CA 1
ATOM 1439 C C . VAL A 1 181 ? -0.094 48.25 12.734 1 86.5 181 VAL A C 1
ATOM 1441 O O . VAL A 1 181 ? -0.487 47.531 11.805 1 86.5 181 VAL A O 1
ATOM 1444 N N . LEU A 1 182 ? 0.923 47.969 13.555 1 81.25 182 LEU A N 1
ATOM 1445 C CA . LEU A 1 182 ? 1.721 46.781 13.297 1 81.25 182 LEU A CA 1
ATOM 1446 C C . LEU A 1 182 ? 0.887 45.531 13.492 1 81.25 182 LEU A C 1
ATOM 1448 O O . LEU A 1 182 ? 1.078 44.531 12.781 1 81.25 182 LEU A O 1
ATOM 1452 N N . GLN A 1 183 ? -0.061 45.5 14.398 1 82.25 183 GLN A N 1
ATOM 1453 C CA . GLN A 1 183 ? -0.934 44.344 14.641 1 82.25 183 GLN A CA 1
ATOM 1454 C C . GLN A 1 183 ? -1.855 44.094 13.453 1 82.25 183 GLN A C 1
ATOM 1456 O O . GLN A 1 183 ? -2.088 42.938 13.07 1 82.25 183 GLN A O 1
ATOM 1461 N N . THR A 1 184 ? -2.369 45.125 12.898 1 87.44 184 THR A N 1
ATOM 1462 C CA . THR A 1 184 ? -3.236 45 11.727 1 87.44 184 THR A CA 1
ATOM 1463 C C . THR A 1 184 ? -2.445 44.5 10.516 1 87.44 184 THR A C 1
ATOM 1465 O O . THR A 1 184 ? -2.924 43.656 9.75 1 87.44 184 THR A O 1
ATOM 1468 N N . GLU A 1 185 ? -1.278 45.062 10.422 1 84.88 185 GLU A N 1
ATOM 1469 C CA . GLU A 1 185 ? -0.402 44.625 9.336 1 84.88 185 GLU A CA 1
ATOM 1470 C C . GLU A 1 185 ? -0.09 43.125 9.43 1 84.88 185 GLU A C 1
ATOM 1472 O O . GLU A 1 185 ? -0.083 42.438 8.422 1 84.88 185 GLU A O 1
ATOM 1477 N N . TYR A 1 186 ? 0.109 42.719 10.578 1 78.56 186 TYR A N 1
ATOM 1478 C CA . TYR A 1 186 ? 0.365 41.312 10.812 1 78.56 186 TYR A CA 1
ATOM 1479 C C . TYR A 1 186 ? -0.838 40.469 10.414 1 78.56 186 TYR A C 1
ATOM 1481 O O . TYR A 1 186 ? -0.686 39.406 9.781 1 78.56 186 TYR A O 1
ATOM 1489 N N . SER A 1 187 ? -1.971 40.875 10.82 1 85.25 187 SER A N 1
ATOM 1490 C CA . SER A 1 187 ? -3.188 40.125 10.508 1 85.25 187 SER A CA 1
ATOM 1491 C C . SER A 1 187 ? -3.398 40.031 9 1 85.25 187 SER A C 1
ATOM 1493 O O . SER A 1 187 ? -3.828 39 8.5 1 85.25 187 SER A O 1
ATOM 1495 N N . ILE A 1 188 ? -3.098 41.094 8.289 1 87.88 188 ILE A N 1
ATOM 1496 C CA . ILE A 1 188 ? -3.236 41.094 6.84 1 87.88 188 ILE A CA 1
ATOM 1497 C C . ILE A 1 188 ? -2.279 40.062 6.23 1 87.88 188 ILE A C 1
ATOM 1499 O O . ILE A 1 188 ? -2.672 39.281 5.367 1 87.88 188 ILE A O 1
ATOM 1503 N N . GLU A 1 189 ? -1.046 40.062 6.707 1 81.31 189 GLU A N 1
ATOM 1504 C CA . GLU A 1 189 ? -0.062 39.125 6.18 1 81.31 189 GLU A CA 1
ATOM 1505 C C . GLU A 1 189 ? -0.45 37.688 6.496 1 81.31 189 GLU A C 1
ATOM 1507 O O . GLU A 1 189 ? -0.213 36.781 5.691 1 81.31 189 GLU A O 1
ATOM 1512 N N . ASP A 1 190 ? -1.004 37.469 7.672 1 81.69 190 ASP A N 1
ATOM 1513 C CA . ASP A 1 190 ? -1.474 36.156 8.062 1 81.69 190 ASP A CA 1
ATOM 1514 C C . ASP A 1 190 ? -2.59 35.656 7.133 1 81.69 190 ASP A C 1
ATOM 1516 O O . ASP A 1 190 ? -2.613 34.5 6.73 1 81.69 190 ASP A O 1
ATOM 1520 N N . ILE A 1 191 ? -3.506 36.531 6.809 1 88 191 ILE A N 1
ATOM 1521 C CA . ILE A 1 191 ? -4.613 36.219 5.918 1 88 191 ILE A CA 1
ATOM 1522 C C . ILE A 1 191 ? -4.078 35.875 4.523 1 88 191 ILE A C 1
ATOM 1524 O O . ILE A 1 191 ? -4.52 34.906 3.893 1 88 191 ILE A O 1
ATOM 1528 N N . ARG A 1 192 ? -3.123 36.656 4.098 1 85.12 192 ARG A N 1
ATOM 1529 C CA . ARG A 1 192 ? -2.539 36.438 2.783 1 85.12 192 ARG A CA 1
ATOM 1530 C C . ARG A 1 192 ? -1.839 35.062 2.732 1 85.12 192 ARG A C 1
ATOM 1532 O O . ARG A 1 192 ? -1.914 34.375 1.726 1 85.12 192 ARG A O 1
ATOM 1539 N N . ALA A 1 193 ? -1.201 34.75 3.756 1 80.12 193 ALA A N 1
ATOM 1540 C CA . ALA A 1 193 ? -0.579 33.438 3.844 1 80.12 193 ALA A CA 1
ATOM 1541 C C . ALA A 1 193 ? -1.627 32.344 3.779 1 80.12 193 ALA A C 1
ATOM 1543 O O . ALA A 1 193 ? -1.432 31.328 3.102 1 80.12 193 ALA A O 1
ATOM 1544 N N . GLN A 1 194 ? -2.715 32.5 4.488 1 86.25 194 GLN A N 1
ATOM 1545 C CA . GLN A 1 194 ? -3.803 31.531 4.469 1 86.25 194 GLN A CA 1
ATOM 1546 C C . GLN A 1 194 ? -4.402 31.406 3.072 1 86.25 194 GLN A C 1
ATOM 1548 O O . GLN A 1 194 ? -4.762 30.312 2.643 1 86.25 194 GLN A O 1
ATOM 1553 N N . MET A 1 195 ? -4.539 32.531 2.412 1 90.38 195 MET A N 1
ATOM 1554 C CA . MET A 1 195 ? -5.082 32.531 1.059 1 90.38 195 MET A CA 1
ATOM 1555 C C . MET A 1 195 ? -4.207 31.703 0.124 1 90.38 195 MET A C 1
ATOM 1557 O O . MET A 1 195 ? -4.719 30.938 -0.699 1 90.38 195 MET A O 1
ATOM 1561 N N . ILE A 1 196 ? -2.943 31.844 0.228 1 83.12 196 ILE A N 1
ATOM 1562 C CA . ILE A 1 196 ? -2.014 31.078 -0.6 1 83.12 196 ILE A CA 1
ATOM 1563 C C . ILE A 1 196 ? -2.195 29.578 -0.337 1 83.12 196 ILE A C 1
ATOM 1565 O O . ILE A 1 196 ? -2.268 28.781 -1.275 1 83.12 196 ILE A O 1
ATOM 1569 N N . ASN A 1 197 ? -2.303 29.203 0.93 1 84.12 197 ASN A N 1
ATOM 1570 C CA . ASN A 1 197 ? -2.502 27.812 1.308 1 84.12 197 ASN A CA 1
ATOM 1571 C C . ASN A 1 197 ? -3.812 27.25 0.754 1 84.12 197 ASN A C 1
ATOM 1573 O O . ASN A 1 197 ? -3.857 26.141 0.25 1 84.12 197 ASN A O 1
ATOM 1577 N N . ILE A 1 198 ? -4.82 28.016 0.904 1 91.62 198 ILE A N 1
ATOM 1578 C CA . ILE A 1 198 ? -6.133 27.578 0.444 1 91.62 198 ILE A CA 1
ATOM 1579 C C . ILE A 1 198 ? -6.133 27.453 -1.077 1 91.62 198 ILE A C 1
ATOM 1581 O O . ILE A 1 198 ? -6.777 26.547 -1.632 1 91.62 198 ILE A O 1
ATOM 1585 N N . LYS A 1 199 ? -5.516 28.391 -1.745 1 89.62 199 LYS A N 1
ATOM 1586 C CA . LYS A 1 199 ? -5.395 28.297 -3.197 1 89.62 199 LYS A CA 1
ATOM 1587 C C . LYS A 1 199 ? -4.668 27.016 -3.605 1 89.62 199 LYS A C 1
ATOM 1589 O O . LYS A 1 199 ? -5.031 26.375 -4.594 1 89.62 199 LYS A O 1
ATOM 1594 N N . ASN A 1 200 ? -3.703 26.656 -2.893 1 84 200 ASN A N 1
ATOM 1595 C CA . ASN A 1 200 ? -2.996 25.406 -3.129 1 84 200 ASN A CA 1
ATOM 1596 C C . ASN A 1 200 ? -3.916 24.203 -2.951 1 84 200 ASN A C 1
ATOM 1598 O O . ASN A 1 200 ? -3.838 23.234 -3.715 1 84 200 ASN A O 1
ATOM 1602 N N . VAL A 1 201 ? -4.727 24.266 -1.93 1 90.44 201 VAL A N 1
ATOM 1603 C CA . VAL A 1 201 ? -5.684 23.188 -1.682 1 90.44 201 VAL A CA 1
ATOM 1604 C C . VAL A 1 201 ? -6.645 23.078 -2.863 1 90.44 201 VAL A C 1
ATOM 1606 O O . VAL A 1 201 ? -6.938 21.969 -3.324 1 90.44 201 VAL A O 1
ATOM 1609 N N . ILE A 1 202 ? -7.078 24.203 -3.338 1 93.25 202 ILE A N 1
ATOM 1610 C CA . ILE A 1 202 ? -7.988 24.219 -4.48 1 93.25 202 ILE A CA 1
ATOM 1611 C C . ILE A 1 202 ? -7.297 23.609 -5.695 1 93.25 202 ILE A C 1
ATOM 1613 O O . ILE A 1 202 ? -7.836 22.703 -6.332 1 93.25 202 ILE A O 1
ATOM 1617 N N . ASP A 1 203 ? -6.121 24.031 -6.016 1 89.38 203 ASP A N 1
ATOM 1618 C CA . ASP A 1 203 ? -5.391 23.562 -7.195 1 89.38 203 ASP A CA 1
ATOM 1619 C C . ASP A 1 203 ? -5.109 22.062 -7.117 1 89.38 203 ASP A C 1
ATOM 1621 O O . ASP A 1 203 ? -5.27 21.344 -8.102 1 89.38 203 ASP A O 1
ATOM 1625 N N . THR A 1 204 ? -4.719 21.656 -5.957 1 89.88 204 THR A N 1
ATOM 1626 C CA . THR A 1 204 ? -4.406 20.25 -5.762 1 89.88 204 THR A CA 1
ATOM 1627 C C . THR A 1 204 ? -5.652 19.391 -5.953 1 89.88 204 THR A C 1
ATOM 1629 O O . THR A 1 204 ? -5.613 18.375 -6.656 1 89.88 204 THR A O 1
ATOM 1632 N N . ASN A 1 205 ? -6.719 19.781 -5.336 1 94.56 205 ASN A N 1
ATOM 1633 C CA . ASN A 1 205 ? -7.949 19 -5.453 1 94.56 205 ASN A CA 1
ATOM 1634 C C . ASN A 1 205 ? -8.539 19.078 -6.859 1 94.56 205 ASN A C 1
ATOM 1636 O O . ASN A 1 205 ? -9.148 18.125 -7.34 1 94.56 205 ASN A O 1
ATOM 1640 N N . MET A 1 206 ? -8.328 20.25 -7.477 1 94.25 206 MET A N 1
ATOM 1641 C CA . MET A 1 206 ? -8.758 20.359 -8.867 1 94.25 206 MET A CA 1
ATOM 1642 C C . MET A 1 206 ? -8 19.375 -9.758 1 94.25 206 MET A C 1
ATOM 1644 O O . MET A 1 206 ? -8.594 18.75 -10.633 1 94.25 206 MET A O 1
ATOM 1648 N N . GLU A 1 207 ? -6.734 19.203 -9.539 1 91.81 207 GLU A N 1
ATOM 1649 C CA . GLU A 1 207 ? -5.941 18.234 -10.281 1 91.81 207 GLU A CA 1
ATOM 1650 C C . GLU A 1 207 ? -6.473 16.812 -10.062 1 91.81 207 GLU A C 1
ATOM 1652 O O . GLU A 1 207 ? -6.598 16.047 -11.016 1 91.81 207 GLU A O 1
ATOM 1657 N N . LYS A 1 208 ? -6.801 16.5 -8.844 1 94.75 208 LYS A N 1
ATOM 1658 C CA . LYS A 1 208 ? -7.367 15.195 -8.531 1 94.75 208 LYS A CA 1
ATOM 1659 C C . LYS A 1 208 ? -8.688 14.977 -9.266 1 94.75 208 LYS A C 1
ATOM 1661 O O . LYS A 1 208 ? -8.953 13.883 -9.766 1 94.75 208 LYS A O 1
ATOM 1666 N N . LEU A 1 209 ? -9.445 16.078 -9.297 1 96.56 209 LEU A N 1
ATOM 1667 C CA . LEU A 1 209 ? -10.75 15.984 -9.961 1 96.56 209 LEU A CA 1
ATOM 1668 C C . LEU A 1 209 ? -10.586 15.766 -11.453 1 96.56 209 LEU A C 1
ATOM 1670 O O . LEU A 1 209 ? -11.281 14.938 -12.047 1 96.56 209 LEU A O 1
ATOM 1674 N N . TYR A 1 210 ? -9.617 16.453 -12.086 1 94.75 210 TYR A N 1
ATOM 1675 C CA . TYR A 1 210 ? -9.336 16.266 -13.508 1 94.75 210 TYR A CA 1
ATOM 1676 C C . TYR A 1 210 ? -8.969 14.82 -13.805 1 94.75 210 TYR A C 1
ATOM 1678 O O . TYR A 1 210 ? -9.5 14.211 -14.734 1 94.75 210 TYR A O 1
ATOM 1686 N N . ILE A 1 211 ? -8.141 14.281 -12.961 1 93.94 211 ILE A N 1
ATOM 1687 C CA . ILE A 1 211 ? -7.652 12.922 -13.156 1 93.94 211 ILE A CA 1
ATOM 1688 C C . ILE A 1 211 ? -8.805 11.938 -13.008 1 93.94 211 ILE A C 1
ATOM 1690 O O . ILE A 1 211 ? -8.984 11.047 -13.844 1 93.94 211 ILE A O 1
ATOM 1694 N N . ARG A 1 212 ? -9.594 12.109 -12.023 1 94.88 212 ARG A N 1
ATOM 1695 C CA . ARG A 1 212 ? -10.672 11.172 -11.711 1 94.88 212 ARG A CA 1
ATOM 1696 C C . ARG A 1 212 ? -11.773 11.227 -12.766 1 94.88 212 ARG A C 1
ATOM 1698 O O . ARG A 1 212 ? -12.352 10.195 -13.117 1 94.88 212 ARG A O 1
ATOM 1705 N N . THR A 1 213 ? -12.094 12.422 -13.305 1 96.12 213 THR A N 1
ATOM 1706 C CA . THR A 1 213 ? -13.188 12.594 -14.258 1 96.12 213 THR A CA 1
ATOM 1707 C C . THR A 1 213 ? -12.711 12.328 -15.68 1 96.12 213 THR A C 1
ATOM 1709 O O . THR A 1 213 ? -13.516 12.086 -16.578 1 96.12 213 THR A O 1
ATOM 1712 N N . GLY A 1 214 ? -11.422 12.469 -15.938 1 93.69 214 GLY A N 1
ATOM 1713 C CA . GLY A 1 214 ? -10.875 12.273 -17.266 1 93.69 214 GLY A CA 1
ATOM 1714 C C . GLY A 1 214 ? -11.016 13.5 -18.156 1 93.69 214 GLY A C 1
ATOM 1715 O O . GLY A 1 214 ? -10.773 13.43 -19.359 1 93.69 214 GLY A O 1
ATOM 1716 N N . ILE A 1 215 ? -11.43 14.609 -17.516 1 94.75 215 ILE A N 1
ATOM 1717 C CA . ILE A 1 215 ? -11.539 15.859 -18.266 1 94.75 215 ILE A CA 1
ATOM 1718 C C . ILE A 1 215 ? -10.141 16.406 -18.578 1 94.75 215 ILE A C 1
ATOM 1720 O O . ILE A 1 215 ? -9.234 16.297 -17.75 1 94.75 215 ILE A O 1
ATOM 1724 N N . ASN A 1 216 ? -10.047 17 -19.734 1 92 216 ASN A N 1
ATOM 1725 C CA . ASN A 1 216 ? -8.758 17.562 -20.125 1 92 216 ASN A CA 1
ATOM 1726 C C . ASN A 1 216 ? -8.367 18.734 -19.25 1 92 216 ASN A C 1
ATOM 1728 O O . ASN A 1 216 ? -9.188 19.609 -18.969 1 92 216 ASN A O 1
ATOM 1732 N N . LYS A 1 217 ? -7.172 18.703 -18.828 1 88 217 LYS A N 1
ATOM 1733 C CA . LYS A 1 217 ? -6.664 19.703 -17.906 1 88 217 LYS A CA 1
ATOM 1734 C C . LYS A 1 217 ? -6.676 21.094 -18.547 1 88 217 LYS A C 1
ATOM 1736 O O . LYS A 1 217 ? -6.648 22.109 -17.844 1 88 217 LYS A O 1
ATOM 1741 N N . SER A 1 218 ? -6.684 21.125 -19.844 1 87.81 218 SER A N 1
ATOM 1742 C CA . SER A 1 218 ? -6.672 22.391 -20.562 1 87.81 218 SER A CA 1
ATOM 1743 C C . SER A 1 218 ? -8.039 23.062 -20.5 1 87.81 218 SER A C 1
ATOM 1745 O O . SER A 1 218 ? -8.156 24.266 -20.797 1 87.81 218 SER A O 1
ATOM 1747 N N . GLU A 1 219 ? -9.008 22.328 -20.109 1 89.75 219 GLU A N 1
ATOM 1748 C CA . GLU A 1 219 ? -10.359 22.875 -20 1 89.75 219 GLU A CA 1
ATOM 1749 C C . GLU A 1 219 ? -10.625 23.422 -18.609 1 89.75 219 GLU A C 1
ATOM 1751 O O . GLU A 1 219 ? -10.711 22.672 -17.641 1 89.75 219 GLU A O 1
ATOM 1756 N N . PRO A 1 220 ? -10.789 24.672 -18.594 1 91.44 220 PRO A N 1
ATOM 1757 C CA . PRO A 1 220 ? -11.102 25.219 -17.266 1 91.44 220 PRO A CA 1
ATOM 1758 C C . PRO A 1 220 ? -12.453 24.734 -16.734 1 91.44 220 PRO A C 1
ATOM 1760 O O . PRO A 1 220 ? -13.406 24.609 -17.516 1 91.44 220 PRO A O 1
ATOM 1763 N N . LEU A 1 221 ? -12.461 24.469 -15.406 1 93.94 221 LEU A N 1
ATOM 1764 C CA . LEU A 1 221 ? -13.672 23.938 -14.789 1 93.94 221 LEU A CA 1
ATOM 1765 C C . LEU A 1 221 ? -14.289 24.953 -13.836 1 93.94 221 LEU A C 1
ATOM 1767 O O . LEU A 1 221 ? -13.562 25.625 -13.102 1 93.94 221 LEU A O 1
ATOM 1771 N N . ASN A 1 222 ? -15.586 25.125 -14.039 1 94.06 222 ASN A N 1
ATOM 1772 C CA . ASN A 1 222 ? -16.391 25.875 -13.07 1 94.06 222 ASN A CA 1
ATOM 1773 C C . ASN A 1 222 ? -17.344 24.969 -12.312 1 94.06 222 ASN A C 1
ATOM 1775 O O . ASN A 1 222 ? -18.312 24.484 -12.875 1 94.06 222 ASN A O 1
ATOM 1779 N N . LEU A 1 223 ? -17.016 24.75 -11.031 1 96.19 223 LEU A N 1
ATOM 1780 C CA . LEU A 1 223 ? -17.844 23.859 -10.234 1 96.19 223 LEU A CA 1
ATOM 1781 C C . LEU A 1 223 ? -19.109 24.562 -9.766 1 96.19 223 LEU A C 1
ATOM 1783 O O . LEU A 1 223 ? -19.047 25.641 -9.172 1 96.19 223 LEU A O 1
ATOM 1787 N N . ILE A 1 224 ? -20.203 23.922 -10.07 1 94.06 224 ILE A N 1
ATOM 1788 C CA . ILE A 1 224 ? -21.484 24.484 -9.664 1 94.06 224 ILE A CA 1
ATOM 1789 C C . ILE A 1 224 ? -21.812 24.047 -8.234 1 94.06 224 ILE A C 1
ATOM 1791 O O . ILE A 1 224 ? -21.875 22.844 -7.941 1 94.06 224 ILE A O 1
ATOM 1795 N N . PRO A 1 225 ? -21.938 25.047 -7.383 1 90.12 225 PRO A N 1
ATOM 1796 C CA . PRO A 1 225 ? -22.328 24.688 -6.02 1 90.12 225 PRO A CA 1
ATOM 1797 C C . PRO A 1 225 ? -23.672 23.953 -5.961 1 90.12 225 PRO A C 1
ATOM 1799 O O . PRO A 1 225 ? -24.5 24.109 -6.859 1 90.12 225 PRO A O 1
ATOM 1802 N N . PHE A 1 226 ? -23.766 23.141 -4.973 1 88.62 226 PHE A N 1
ATOM 1803 C CA . PHE A 1 226 ? -25.016 22.391 -4.801 1 88.62 226 PHE A CA 1
ATOM 1804 C C . PHE A 1 226 ? -25.625 22.672 -3.428 1 88.62 226 PHE A C 1
ATOM 1806 O O . PHE A 1 226 ? -24.906 23.016 -2.488 1 88.62 226 PHE A O 1
ATOM 1813 N N . ASP A 1 227 ? -26.922 22.484 -3.385 1 85.56 227 ASP A N 1
ATOM 1814 C CA . ASP A 1 227 ? -27.625 22.734 -2.133 1 85.56 227 ASP A CA 1
ATOM 1815 C C . ASP A 1 227 ? -27.688 21.484 -1.271 1 85.56 227 ASP A C 1
ATOM 1817 O O . ASP A 1 227 ? -27.859 20.375 -1.787 1 85.56 227 ASP A O 1
ATOM 1821 N N . ILE A 1 228 ? -27.422 21.766 -0.026 1 88.75 228 ILE A N 1
ATOM 1822 C CA . ILE A 1 228 ? -27.484 20.656 0.925 1 88.75 228 ILE A CA 1
ATOM 1823 C C . ILE A 1 228 ? -28.797 20.719 1.703 1 88.75 228 ILE A C 1
ATOM 1825 O O . ILE A 1 228 ? -29.047 21.688 2.426 1 88.75 228 ILE A O 1
ATOM 1829 N N . PRO A 1 229 ? -29.656 19.719 1.427 1 82.81 229 PRO A N 1
ATOM 1830 C CA . PRO A 1 229 ? -30.906 19.719 2.174 1 82.81 229 PRO A CA 1
ATOM 1831 C C . PRO A 1 229 ? -30.703 19.688 3.686 1 82.81 229 PRO A C 1
ATOM 1833 O O . PRO A 1 229 ? -29.688 19.141 4.16 1 82.81 229 PRO A O 1
ATOM 1836 N N . ASN A 1 230 ? -31.828 20.281 4.273 1 78.19 230 ASN A N 1
ATOM 1837 C CA . ASN A 1 230 ? -31.797 20.25 5.734 1 78.19 230 ASN A CA 1
ATOM 1838 C C . ASN A 1 230 ? -32.562 19.062 6.285 1 78.19 230 ASN A C 1
ATOM 1840 O O . ASN A 1 230 ? -33.438 18.5 5.598 1 78.19 230 ASN A O 1
ATOM 1844 N N . ASN A 1 231 ? -32.094 18.375 7.285 1 85.75 231 ASN A N 1
ATOM 1845 C CA . ASN A 1 231 ? -32.812 17.391 8.086 1 85.75 231 ASN A CA 1
ATOM 1846 C C . ASN A 1 231 ? -32.75 16.016 7.445 1 85.75 231 ASN A C 1
ATOM 1848 O O . ASN A 1 231 ? -33.781 15.359 7.285 1 85.75 231 ASN A O 1
ATOM 1852 N N . PHE A 1 232 ? -31.688 15.555 7.012 1 87.94 232 PHE A N 1
ATOM 1853 C CA . PHE A 1 232 ? -31.5 14.203 6.48 1 87.94 232 PHE A CA 1
ATOM 1854 C C . PHE A 1 232 ? -31.953 13.156 7.488 1 87.94 232 PHE A C 1
ATOM 1856 O O . PHE A 1 232 ? -32.438 12.094 7.102 1 87.94 232 PHE A O 1
ATOM 1863 N N . SER A 1 233 ? -31.891 13.453 8.805 1 89.44 233 SER A N 1
ATOM 1864 C CA . SER A 1 233 ? -32.188 12.5 9.867 1 89.44 233 SER A CA 1
ATOM 1865 C C . SER A 1 233 ? -33.656 12.125 9.867 1 89.44 233 SER A C 1
ATOM 1867 O O . SER A 1 233 ? -34.031 11.016 10.258 1 89.44 233 SER A O 1
ATOM 1869 N N . GLU A 1 234 ? -34.5 13.016 9.406 1 89.31 234 GLU A N 1
ATOM 1870 C CA . GLU A 1 234 ? -35.938 12.773 9.391 1 89.31 234 GLU A CA 1
ATOM 1871 C C . GLU A 1 234 ? -36.312 11.664 8.406 1 89.31 234 GLU A C 1
ATOM 1873 O O . GLU A 1 234 ? -37.344 10.992 8.57 1 89.31 234 GLU A O 1
ATOM 1878 N N . LYS A 1 235 ? -35.5 11.406 7.512 1 86.5 235 LYS A N 1
ATOM 1879 C CA . LYS A 1 235 ? -35.781 10.43 6.461 1 86.5 235 LYS A CA 1
ATOM 1880 C C . LYS A 1 235 ? -35.188 9.07 6.805 1 86.5 235 LYS A C 1
ATOM 1882 O O . LYS A 1 235 ? -35.344 8.102 6.055 1 86.5 235 LYS A O 1
ATOM 1887 N N . ILE A 1 236 ? -34.531 9 7.949 1 93.38 236 ILE A N 1
ATOM 1888 C CA . ILE A 1 236 ? -33.812 7.781 8.289 1 93.38 236 ILE A CA 1
ATOM 1889 C C . ILE A 1 236 ? -34.594 6.973 9.305 1 93.38 236 ILE A C 1
ATOM 1891 O O . ILE A 1 236 ? -35.094 7.512 10.312 1 93.38 236 ILE A O 1
ATOM 1895 N N . ASN A 1 237 ? -34.875 5.719 8.961 1 94.56 237 ASN A N 1
ATOM 1896 C CA . ASN A 1 237 ? -35.344 4.723 9.922 1 94.56 237 ASN A CA 1
ATOM 1897 C C . ASN A 1 237 ? -34.25 3.75 10.312 1 94.56 237 ASN A C 1
ATOM 1899 O O . ASN A 1 237 ? -34 2.766 9.609 1 94.56 237 ASN A O 1
ATOM 1903 N N . LEU A 1 238 ? -33.656 4.027 11.469 1 96.06 238 LEU A N 1
ATOM 1904 C CA . LEU A 1 238 ? -32.438 3.336 11.867 1 96.06 238 LEU A CA 1
ATOM 1905 C C . LEU A 1 238 ? -32.688 1.834 11.977 1 96.06 238 LEU A C 1
ATOM 1907 O O . LEU A 1 238 ? -31.859 1.035 11.531 1 96.06 238 LEU A O 1
ATOM 1911 N N . ASN A 1 239 ? -33.812 1.435 12.602 1 95.5 239 ASN A N 1
ATOM 1912 C CA . ASN A 1 239 ? -34.094 0.016 12.805 1 95.5 239 ASN A CA 1
ATOM 1913 C C . ASN A 1 239 ? -34.219 -0.722 11.477 1 95.5 239 ASN A C 1
ATOM 1915 O O . ASN A 1 239 ? -33.656 -1.801 11.297 1 95.5 239 ASN A O 1
ATOM 1919 N N . SER A 1 240 ? -34.938 -0.184 10.594 1 96 240 SER A N 1
ATOM 1920 C CA . SER A 1 240 ? -35.094 -0.781 9.273 1 96 240 SER A CA 1
ATOM 1921 C C . SER A 1 240 ? -33.781 -0.805 8.516 1 96 240 SER A C 1
ATOM 1923 O O . SER A 1 240 ? -33.469 -1.789 7.844 1 96 240 SER A O 1
ATOM 1925 N N . ASP A 1 241 ? -33.062 0.253 8.609 1 97 241 ASP A N 1
ATOM 1926 C CA . ASP A 1 241 ? -31.766 0.359 7.918 1 97 241 ASP A CA 1
ATOM 1927 C C . ASP A 1 241 ? -30.766 -0.661 8.453 1 97 241 ASP A C 1
ATOM 1929 O O . ASP A 1 241 ? -30 -1.246 7.691 1 97 241 ASP A O 1
ATOM 1933 N N . LEU A 1 242 ? -30.781 -0.832 9.758 1 96.94 242 LEU A N 1
ATOM 1934 C CA . LEU A 1 242 ? -29.891 -1.809 10.383 1 96.94 242 LEU A CA 1
ATOM 1935 C C . LEU A 1 242 ? -30.188 -3.213 9.859 1 96.94 242 LEU A C 1
ATOM 1937 O O . LEU A 1 242 ? -29.266 -3.951 9.508 1 96.94 242 LEU A O 1
ATOM 1941 N N . LYS A 1 243 ? -31.438 -3.559 9.781 1 95.94 243 LYS A N 1
ATOM 1942 C CA . LYS A 1 243 ? -31.828 -4.867 9.266 1 95.94 243 LYS A CA 1
ATOM 1943 C C . LYS A 1 243 ? -31.375 -5.035 7.812 1 95.94 243 LYS A C 1
ATOM 1945 O O . LYS A 1 243 ? -30.859 -6.086 7.43 1 95.94 243 LYS A O 1
ATOM 1950 N N . GLN A 1 244 ? -31.547 -4.039 7.078 1 96.38 244 GLN A N 1
ATOM 1951 C CA . GLN A 1 244 ? -31.141 -4.078 5.676 1 96.38 244 GLN A CA 1
ATOM 1952 C C . GLN A 1 244 ? -29.625 -4.223 5.543 1 96.38 244 GLN A C 1
ATOM 1954 O O . GLN A 1 244 ? -29.141 -5.043 4.762 1 96.38 244 GLN A O 1
ATOM 1959 N N . ALA A 1 245 ? -28.828 -3.438 6.27 1 97.5 245 ALA A N 1
ATOM 1960 C CA . ALA A 1 245 ? -27.375 -3.432 6.176 1 97.5 245 ALA A CA 1
ATOM 1961 C C . ALA A 1 245 ? -26.797 -4.785 6.578 1 97.5 245 ALA A C 1
ATOM 1963 O O . ALA A 1 245 ? -25.891 -5.305 5.91 1 97.5 245 ALA A O 1
ATOM 1964 N N . ILE A 1 246 ? -27.375 -5.375 7.594 1 96.44 246 ILE A N 1
ATOM 1965 C CA . ILE A 1 246 ? -26.859 -6.629 8.125 1 96.44 246 ILE A CA 1
ATOM 1966 C C . ILE A 1 246 ? -27.125 -7.758 7.129 1 96.44 246 ILE A C 1
ATOM 1968 O O . ILE A 1 246 ? -26.297 -8.672 6.988 1 96.44 246 ILE A O 1
ATOM 1972 N N . ASN A 1 247 ? -28.203 -7.648 6.324 1 94.12 247 ASN A N 1
ATOM 1973 C CA . ASN A 1 247 ? -28.594 -8.766 5.473 1 94.12 247 ASN A CA 1
ATOM 1974 C C . ASN A 1 247 ? -28.234 -8.516 4.012 1 94.12 247 ASN A C 1
ATOM 1976 O O . ASN A 1 247 ? -28 -9.461 3.256 1 94.12 247 ASN A O 1
ATOM 1980 N N . GLU A 1 248 ? -28.109 -7.191 3.678 1 94.81 248 GLU A N 1
ATOM 1981 C CA . GLU A 1 248 ? -28.078 -6.941 2.24 1 94.81 248 GLU A CA 1
ATOM 1982 C C . GLU A 1 248 ? -26.859 -6.105 1.855 1 94.81 248 GLU A C 1
ATOM 1984 O O . GLU A 1 248 ? -26.578 -5.902 0.67 1 94.81 248 GLU A O 1
ATOM 1989 N N . SER A 1 249 ? -26.109 -5.621 2.896 1 97.12 249 SER A N 1
ATOM 1990 C CA . SER A 1 249 ? -24.953 -4.789 2.557 1 97.12 249 SER A CA 1
ATOM 1991 C C . SER A 1 249 ? -23.891 -5.598 1.832 1 97.12 249 SER A C 1
ATOM 1993 O O . SER A 1 249 ? -23.812 -6.82 1.982 1 97.12 249 SER A O 1
ATOM 1995 N N . LEU A 1 250 ? -23.094 -4.891 0.99 1 97.69 250 LEU A N 1
ATOM 1996 C CA . LEU A 1 250 ? -22.016 -5.543 0.237 1 97.69 250 LEU A CA 1
ATOM 1997 C C . LEU A 1 250 ? -21.016 -6.191 1.177 1 97.69 250 LEU A C 1
ATOM 1999 O O . LEU A 1 250 ? -20.484 -7.27 0.884 1 97.69 250 LEU A O 1
ATOM 2003 N N . SER A 1 251 ? -20.734 -5.547 2.318 1 97 251 SER A N 1
ATOM 2004 C CA . SER A 1 251 ? -19.812 -6.105 3.299 1 97 251 SER A CA 1
ATOM 2005 C C . SER A 1 251 ? -20.344 -7.414 3.871 1 97 251 SER A C 1
ATOM 2007 O O . SER A 1 251 ? -19.578 -8.359 4.086 1 97 251 SER A O 1
ATOM 2009 N N . ALA A 1 252 ? -21.641 -7.477 4.094 1 97.56 252 ALA A N 1
ATOM 2010 C CA . ALA A 1 252 ? -22.266 -8.703 4.59 1 97.56 252 ALA A CA 1
ATOM 2011 C C . ALA A 1 252 ? -22.203 -9.812 3.545 1 97.56 252 ALA A C 1
ATOM 2013 O O . ALA A 1 252 ? -21.844 -10.945 3.857 1 97.56 252 ALA A O 1
ATOM 2014 N N . LYS A 1 253 ? -22.531 -9.438 2.311 1 98.06 253 LYS A N 1
ATOM 2015 C CA . LYS A 1 253 ? -22.516 -10.414 1.226 1 98.06 253 LYS A CA 1
ATOM 2016 C C . LYS A 1 253 ? -21.109 -10.945 0.989 1 98.06 253 LYS A C 1
ATOM 2018 O O . LYS A 1 253 ? -20.922 -12.141 0.729 1 98.06 253 LYS A O 1
ATOM 2023 N N . LEU A 1 254 ? -20.109 -10.055 1.062 1 98 254 LEU A N 1
ATOM 2024 C CA . LEU A 1 254 ? -18.703 -10.461 0.913 1 98 254 LEU A CA 1
ATOM 2025 C C . LEU A 1 254 ? -18.312 -11.469 1.989 1 98 254 LEU A C 1
ATOM 2027 O O . LEU A 1 254 ? -17.656 -12.469 1.698 1 98 254 LEU A O 1
ATOM 2031 N N . ALA A 1 255 ? -18.719 -11.234 3.213 1 98 255 ALA A N 1
ATOM 2032 C CA . ALA A 1 255 ? -18.391 -12.141 4.316 1 98 255 ALA A CA 1
ATOM 2033 C C . ALA A 1 255 ? -19.047 -13.508 4.113 1 98 255 ALA A C 1
ATOM 2035 O O . ALA A 1 255 ? -18.422 -14.539 4.387 1 98 255 ALA A O 1
ATOM 2036 N N . GLU A 1 256 ? -20.281 -13.539 3.602 1 98.25 256 GLU A N 1
ATOM 2037 C CA . GLU A 1 256 ? -20.969 -14.789 3.311 1 98.25 256 GLU A CA 1
ATOM 2038 C C . GLU A 1 256 ? -20.25 -15.586 2.236 1 98.25 256 GLU A C 1
ATOM 2040 O O . GLU A 1 256 ? -20.109 -16.812 2.348 1 98.25 256 GLU A O 1
ATOM 2045 N N . GLU A 1 257 ? -19.781 -14.836 1.219 1 98.62 257 GLU A N 1
ATOM 2046 C CA . GLU A 1 257 ? -19.078 -15.5 0.129 1 98.62 257 GLU A CA 1
ATOM 2047 C C . GLU A 1 257 ? -17.75 -16.062 0.599 1 98.62 257 GLU A C 1
ATOM 2049 O O . GLU A 1 257 ? -17.297 -17.109 0.115 1 98.62 257 GLU A O 1
ATOM 2054 N N . GLN A 1 258 ? -17.109 -15.461 1.576 1 98.62 258 GLN A N 1
ATOM 2055 C CA . GLN A 1 258 ? -15.844 -15.969 2.117 1 98.62 258 GLN A CA 1
ATOM 2056 C C . GLN A 1 258 ? -16.047 -17.297 2.834 1 98.62 258 GLN A C 1
ATOM 2058 O O . GLN A 1 258 ? -15.188 -18.172 2.775 1 98.62 258 GLN A O 1
ATOM 2063 N N . VAL A 1 259 ? -17.188 -17.453 3.488 1 98.69 259 VAL A N 1
ATOM 2064 C CA . VAL A 1 259 ? -17.5 -18.734 4.117 1 98.69 259 VAL A CA 1
ATOM 2065 C C . VAL A 1 259 ? -17.672 -19.812 3.047 1 98.69 259 VAL A C 1
ATOM 2067 O O . VAL A 1 259 ? -17.219 -20.938 3.217 1 98.69 259 VAL A O 1
ATOM 2070 N N . LYS A 1 260 ? -18.297 -19.453 1.937 1 98.69 260 LYS A N 1
ATOM 2071 C CA . LYS A 1 260 ? -18.484 -20.406 0.848 1 98.69 260 LYS A CA 1
ATOM 2072 C C . LYS A 1 260 ? -17.141 -20.828 0.254 1 98.69 260 LYS A C 1
ATOM 2074 O O . LYS A 1 260 ? -16.969 -21.984 -0.127 1 98.69 260 LYS A O 1
ATOM 2079 N N . VAL A 1 261 ? -16.203 -19.875 0.16 1 98.62 261 VAL A N 1
ATOM 2080 C CA . VAL A 1 261 ? -14.859 -20.219 -0.307 1 98.62 261 VAL A CA 1
ATOM 2081 C C . VAL A 1 261 ? -14.219 -21.234 0.644 1 98.62 261 VAL A C 1
ATOM 2083 O O . VAL A 1 261 ? -13.641 -22.219 0.204 1 98.62 261 VAL A O 1
ATOM 2086 N N . ALA A 1 262 ? -14.305 -20.953 1.921 1 98.69 262 ALA A N 1
ATOM 2087 C CA . ALA A 1 262 ? -13.734 -21.859 2.914 1 98.69 262 ALA A CA 1
ATOM 2088 C C . ALA A 1 262 ? -14.422 -23.219 2.879 1 98.69 262 ALA A C 1
ATOM 2090 O O . ALA A 1 262 ? -13.773 -24.25 3.047 1 98.69 262 ALA A O 1
ATOM 2091 N N . SER A 1 263 ? -15.766 -23.266 2.697 1 98.5 263 SER A N 1
ATOM 2092 C CA . SER A 1 263 ? -16.516 -24.5 2.572 1 98.5 263 SER A CA 1
ATOM 2093 C C . SER A 1 263 ? -16.047 -25.312 1.367 1 98.5 263 SER A C 1
ATOM 2095 O O . SER A 1 263 ? -15.906 -26.531 1.448 1 98.5 263 SER A O 1
ATOM 2097 N N . ALA A 1 264 ? -15.812 -24.594 0.296 1 98.38 264 ALA A N 1
ATOM 2098 C CA . ALA A 1 264 ? -15.289 -25.266 -0.89 1 98.38 264 ALA A CA 1
ATOM 2099 C C . ALA A 1 264 ? -13.898 -25.844 -0.624 1 98.38 264 ALA A C 1
ATOM 2101 O O . ALA A 1 264 ? -13.57 -26.938 -1.095 1 98.38 264 ALA A O 1
ATOM 2102 N N . THR A 1 265 ? -13.078 -25.156 0.113 1 98.19 265 THR A N 1
ATOM 2103 C CA . THR A 1 265 ? -11.742 -25.625 0.464 1 98.19 265 THR A CA 1
ATOM 2104 C C . THR A 1 265 ? -11.812 -26.875 1.336 1 98.19 265 THR A C 1
ATOM 2106 O O . THR A 1 265 ? -11.031 -27.812 1.156 1 98.19 265 THR A O 1
ATOM 2109 N N . ARG A 1 266 ? -12.766 -26.922 2.289 1 98.12 266 ARG A N 1
ATOM 2110 C CA . ARG A 1 266 ? -12.992 -28.109 3.107 1 98.12 266 ARG A CA 1
ATOM 2111 C C . ARG A 1 266 ? -13.422 -29.297 2.25 1 98.12 266 ARG A C 1
ATOM 2113 O O . ARG A 1 266 ? -12.93 -30.406 2.432 1 98.12 266 ARG A O 1
ATOM 2120 N N . MET A 1 267 ? -14.289 -29.031 1.323 1 97.56 267 MET A N 1
ATOM 2121 C CA . MET A 1 267 ? -14.75 -30.078 0.416 1 97.56 267 MET A CA 1
ATOM 2122 C C . MET A 1 267 ? -13.594 -30.641 -0.407 1 97.56 267 MET A C 1
ATOM 2124 O O . MET A 1 267 ? -13.539 -31.844 -0.664 1 97.56 267 MET A O 1
ATOM 2128 N N . ALA A 1 268 ? -12.688 -29.734 -0.865 1 97.06 268 ALA A N 1
ATOM 2129 C CA . ALA A 1 268 ? -11.523 -30.172 -1.621 1 97.06 268 ALA A CA 1
ATOM 2130 C C . ALA A 1 268 ? -10.617 -31.062 -0.768 1 97.06 268 ALA A C 1
ATOM 2132 O O . ALA A 1 268 ? -10.039 -32.031 -1.267 1 97.06 268 ALA A O 1
ATOM 2133 N N . ALA A 1 269 ? -10.484 -30.75 0.479 1 96.62 269 ALA A N 1
ATOM 2134 C CA . ALA A 1 269 ? -9.641 -31.531 1.38 1 96.62 269 ALA A CA 1
ATOM 2135 C C . ALA A 1 269 ? -10.203 -32.938 1.563 1 96.62 269 ALA A C 1
ATOM 2137 O O . ALA A 1 269 ? -9.445 -33.906 1.735 1 96.62 269 ALA A O 1
ATOM 2138 N N . VAL A 1 270 ? -11.555 -33.156 1.521 1 95.38 270 VAL A N 1
ATOM 2139 C CA . VAL A 1 270 ? -12.18 -34.469 1.575 1 95.38 270 VAL A CA 1
ATOM 2140 C C . VAL A 1 270 ? -11.773 -35.281 0.351 1 95.38 270 VAL A C 1
ATOM 2142 O O . VAL A 1 270 ? -11.555 -36.5 0.448 1 95.38 270 VAL A O 1
ATOM 2145 N N . GLY A 1 271 ? -11.648 -34.469 -0.701 1 93.56 271 GLY A N 1
ATOM 2146 C CA . GLY A 1 271 ? -11.25 -35.156 -1.933 1 93.56 271 GLY A CA 1
ATOM 2147 C C . GLY A 1 271 ? -9.883 -35.812 -1.841 1 93.56 271 GLY A C 1
ATOM 2148 O O . GLY A 1 271 ? -9.648 -36.844 -2.471 1 93.56 271 GLY A O 1
ATOM 2149 N N . ASP A 1 272 ? -9.031 -35.281 -1.059 1 91.94 272 ASP A N 1
ATOM 2150 C CA . ASP A 1 272 ? -7.676 -35.812 -0.918 1 91.94 272 ASP A CA 1
ATOM 2151 C C . ASP A 1 272 ? -7.676 -37.125 -0.127 1 91.94 272 ASP A C 1
ATOM 2153 O O . ASP A 1 272 ? -6.703 -37.875 -0.161 1 91.94 272 ASP A O 1
ATOM 2157 N N . LEU A 1 273 ? -8.805 -37.469 0.578 1 94.31 273 LEU A N 1
ATOM 2158 C CA . LEU A 1 273 ? -8.938 -38.719 1.358 1 94.31 273 LEU A CA 1
ATOM 2159 C C . LEU A 1 273 ? -9.508 -39.844 0.504 1 94.31 273 LEU A C 1
ATOM 2161 O O . LEU A 1 273 ? -9.469 -41 0.899 1 94.31 273 LEU A O 1
ATOM 2165 N N . LEU A 1 274 ? -9.977 -39.469 -0.702 1 95.56 274 LEU A N 1
ATOM 2166 C CA . LEU A 1 274 ? -10.688 -40.438 -1.541 1 95.56 274 LEU A CA 1
ATOM 2167 C C . LEU A 1 274 ? -9.867 -40.781 -2.783 1 95.56 274 LEU A C 1
ATOM 2169 O O . LEU A 1 274 ? -8.969 -40.031 -3.166 1 95.56 274 LEU A O 1
ATOM 2173 N N . PRO A 1 275 ? -10.141 -41.969 -3.41 1 95.38 275 PRO A N 1
ATOM 2174 C CA . PRO A 1 275 ? -9.406 -42.312 -4.633 1 95.38 275 PRO A CA 1
ATOM 2175 C C . PRO A 1 275 ? -9.719 -41.375 -5.797 1 95.38 275 PRO A C 1
ATOM 2177 O O . PRO A 1 275 ? -10.797 -40.781 -5.836 1 95.38 275 PRO A O 1
ATOM 2180 N N . LYS A 1 276 ? -8.812 -41.188 -6.648 1 96 276 LYS A N 1
ATOM 2181 C CA . LYS A 1 276 ? -9 -40.469 -7.906 1 96 276 LYS A CA 1
ATOM 2182 C C . LYS A 1 276 ? -9.07 -41.438 -9.086 1 96 276 LYS A C 1
ATOM 2184 O O . LYS A 1 276 ? -8.258 -42.375 -9.18 1 96 276 LYS A O 1
ATOM 2189 N N . VAL A 1 277 ? -10.133 -41.312 -9.867 1 96.94 277 VAL A N 1
ATOM 2190 C CA . VAL A 1 277 ? -10.352 -42.188 -11.016 1 96.94 277 VAL A CA 1
ATOM 2191 C C . VAL A 1 277 ? -10.297 -41.375 -12.305 1 96.94 277 VAL A C 1
ATOM 2193 O O . VAL A 1 277 ? -11 -40.375 -12.445 1 96.94 277 VAL A O 1
ATOM 2196 N N . ASN A 1 278 ? -9.5 -41.75 -13.18 1 96.62 278 ASN A N 1
ATOM 2197 C CA . ASN A 1 278 ? -9.406 -41.156 -14.5 1 96.62 278 ASN A CA 1
ATOM 2198 C C . ASN A 1 278 ? -9.594 -42.156 -15.609 1 96.62 278 ASN A C 1
ATOM 2200 O O . ASN A 1 278 ? -9.188 -43.312 -15.477 1 96.62 278 ASN A O 1
ATOM 2204 N N . ALA A 1 279 ? -10.289 -41.781 -16.656 1 97.19 279 ALA A N 1
ATOM 2205 C CA . ALA A 1 279 ? -10.281 -42.531 -17.906 1 97.19 279 ALA A CA 1
ATOM 2206 C C . ALA A 1 279 ? -9.211 -42 -18.859 1 97.19 279 ALA A C 1
ATOM 2208 O O . ALA A 1 279 ? -8.93 -40.812 -18.891 1 97.19 279 ALA A O 1
ATOM 2209 N N . PHE A 1 280 ? -8.578 -42.906 -19.516 1 96.06 280 PHE A N 1
ATOM 2210 C CA . PHE A 1 280 ? -7.562 -42.469 -20.469 1 96.06 280 PHE A CA 1
ATOM 2211 C C . PHE A 1 280 ? -7.645 -43.25 -21.766 1 96.06 280 PHE A C 1
ATOM 2213 O O . PHE A 1 280 ? -8.172 -44.375 -21.781 1 96.06 280 PHE A O 1
ATOM 2220 N N . ALA A 1 281 ? -7.363 -42.625 -22.875 1 95.19 281 ALA A N 1
ATOM 2221 C CA . ALA A 1 281 ? -7.129 -43.219 -24.172 1 95.19 281 ALA A CA 1
ATOM 2222 C C . ALA A 1 281 ? -5.82 -42.75 -24.781 1 95.19 281 ALA A C 1
ATOM 2224 O O . ALA A 1 281 ? -5.523 -41.531 -24.75 1 95.19 281 ALA A O 1
ATOM 2225 N N . SER A 1 282 ? -4.945 -43.688 -25.156 1 94.5 282 SER A N 1
ATOM 2226 C CA . SER A 1 282 ? -3.66 -43.312 -25.734 1 94.5 282 SER A CA 1
ATOM 2227 C C . SER A 1 282 ? -3.469 -43.938 -27.109 1 94.5 282 SER A C 1
ATOM 2229 O O . SER A 1 282 ? -3.902 -45.062 -27.344 1 94.5 282 SER A O 1
ATOM 2231 N N . TYR A 1 283 ? -3.035 -43.156 -28 1 92.44 283 TYR A N 1
ATOM 2232 C CA . TYR A 1 283 ? -2.68 -43.625 -29.344 1 92.44 283 TYR A CA 1
ATOM 2233 C C . TYR A 1 283 ? -1.198 -43.406 -29.625 1 92.44 283 TYR A C 1
ATOM 2235 O O . TYR A 1 283 ? -0.727 -42.281 -29.641 1 92.44 283 TYR A O 1
ATOM 2243 N N . GLY A 1 284 ? -0.503 -44.438 -29.719 1 89.94 284 GLY A N 1
ATOM 2244 C CA . GLY A 1 284 ? 0.925 -44.344 -29.969 1 89.94 284 GLY A CA 1
ATOM 2245 C C . GLY A 1 284 ? 1.621 -45.688 -30.016 1 89.94 284 GLY A C 1
ATOM 2246 O O . GLY A 1 284 ? 0.966 -46.719 -30.125 1 89.94 284 GLY A O 1
ATOM 2247 N N . THR A 1 285 ? 2.9 -45.625 -30.266 1 82.25 285 THR A N 1
ATOM 2248 C CA . THR A 1 285 ? 3.682 -46.844 -30.328 1 82.25 285 THR A CA 1
ATOM 2249 C C . THR A 1 285 ? 4.984 -46.719 -29.547 1 82.25 285 THR A C 1
ATOM 2251 O O . THR A 1 285 ? 5.379 -45.594 -29.188 1 82.25 285 THR A O 1
ATOM 2254 N N . GLY A 1 286 ? 5.488 -47.938 -29.141 1 79.75 286 GLY A N 1
ATOM 2255 C CA . GLY A 1 286 ? 6.855 -47.938 -28.641 1 79.75 286 GLY A CA 1
ATOM 2256 C C . GLY A 1 286 ? 7.867 -47.5 -29.688 1 79.75 286 GLY A C 1
ATOM 2257 O O . GLY A 1 286 ? 7.492 -46.969 -30.734 1 79.75 286 GLY A O 1
ATOM 2258 N N . GLU A 1 287 ? 9.078 -47.562 -29.453 1 82 287 GLU A N 1
ATOM 2259 C CA . GLU A 1 287 ? 10.156 -47.125 -30.328 1 82 287 GLU A CA 1
ATOM 2260 C C . GLU A 1 287 ? 10.102 -47.812 -31.688 1 82 287 GLU A C 1
ATOM 2262 O O . GLU A 1 287 ? 9.898 -49 -31.766 1 82 287 GLU A O 1
ATOM 2267 N N . ARG A 1 288 ? 10.172 -46.969 -32.75 1 84.88 288 ARG A N 1
ATOM 2268 C CA . ARG A 1 288 ? 10.203 -47.469 -34.125 1 84.88 288 ARG A CA 1
ATOM 2269 C C . ARG A 1 288 ? 11.422 -46.906 -34.844 1 84.88 288 ARG A C 1
ATOM 2271 O O . ARG A 1 288 ? 12.031 -45.938 -34.438 1 84.88 288 ARG A O 1
ATOM 2278 N N . THR A 1 289 ? 11.734 -47.5 -35.938 1 83.56 289 THR A N 1
ATOM 2279 C CA . THR A 1 289 ? 12.977 -47.219 -36.656 1 83.56 289 THR A CA 1
ATOM 2280 C C . THR A 1 289 ? 12.867 -45.938 -37.438 1 83.56 289 THR A C 1
ATOM 2282 O O . THR A 1 289 ? 13.875 -45.312 -37.75 1 83.56 289 THR A O 1
ATOM 2285 N N . THR A 1 290 ? 11.695 -45.562 -37.875 1 83.06 290 THR A N 1
ATOM 2286 C CA . THR A 1 290 ? 11.5 -44.344 -38.625 1 83.06 290 THR A CA 1
ATOM 2287 C C . THR A 1 290 ? 10.375 -43.5 -38 1 83.06 290 THR A C 1
ATOM 2289 O O . THR A 1 290 ? 9.508 -44.031 -37.312 1 83.06 290 THR A O 1
ATOM 2292 N N . PHE A 1 291 ? 10.406 -42.25 -38.344 1 87.31 291 PHE A N 1
ATOM 2293 C CA . PHE A 1 291 ? 9.383 -41.344 -37.844 1 87.31 291 PHE A CA 1
ATOM 2294 C C . PHE A 1 291 ? 8.008 -41.719 -38.375 1 87.31 291 PHE A C 1
ATOM 2296 O O . PHE A 1 291 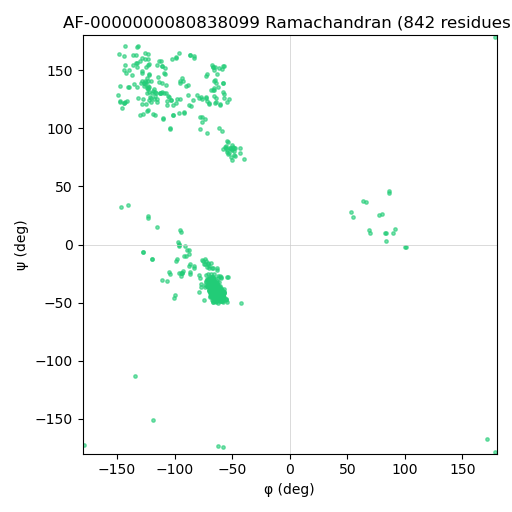? 7.023 -41.688 -37.656 1 87.31 291 PHE A O 1
ATOM 2303 N N . GLU A 1 292 ? 7.945 -42.125 -39.594 1 84.31 292 GLU A N 1
ATOM 2304 C CA . GLU A 1 292 ? 6.695 -42.5 -40.25 1 84.31 292 GLU A CA 1
ATOM 2305 C C . GLU A 1 292 ? 6.062 -43.719 -39.594 1 84.31 292 GLU A C 1
ATOM 2307 O O . GLU A 1 292 ? 4.848 -43.781 -39.375 1 84.31 292 GLU A O 1
ATOM 2312 N N . ARG A 1 293 ? 6.836 -44.625 -39.281 1 81.94 293 ARG A N 1
ATOM 2313 C CA . ARG A 1 293 ? 6.324 -45.875 -38.656 1 81.94 293 ARG A CA 1
ATOM 2314 C C . ARG A 1 293 ? 5.867 -45.594 -37.219 1 81.94 293 ARG A C 1
ATOM 2316 O O . ARG A 1 293 ? 4.965 -46.281 -36.719 1 81.94 293 ARG A O 1
ATOM 2323 N N . SER A 1 294 ? 6.441 -44.594 -36.688 1 83.38 294 SER A N 1
ATOM 2324 C CA . SER A 1 294 ? 6.109 -44.281 -35.312 1 83.38 294 SER A CA 1
ATOM 2325 C C . SER A 1 294 ? 4.688 -43.75 -35.188 1 83.38 294 SER A C 1
ATOM 2327 O O . SER A 1 294 ? 4.09 -43.781 -34.125 1 83.38 294 SER A O 1
ATOM 2329 N N . TYR A 1 295 ? 4.07 -43.25 -36.219 1 82.25 295 TYR A N 1
ATOM 2330 C CA . TYR A 1 295 ? 2.682 -42.812 -36.125 1 82.25 295 TYR A CA 1
ATOM 2331 C C . TYR A 1 295 ? 1.753 -43.781 -36.844 1 82.25 295 TYR A C 1
ATOM 2333 O O . TYR A 1 295 ? 0.634 -44.031 -36.406 1 82.25 295 TYR A O 1
ATOM 2341 N N . LYS A 1 296 ? 2.266 -44.438 -37.938 1 80.44 296 LYS A N 1
ATOM 2342 C CA . LYS A 1 296 ? 1.432 -45.344 -38.719 1 80.44 296 LYS A CA 1
ATOM 2343 C C . LYS A 1 296 ? 1.14 -46.625 -37.969 1 80.44 296 LYS A C 1
ATOM 2345 O O . LYS A 1 296 ? 0.076 -47.219 -38.125 1 80.44 296 LYS A O 1
ATOM 2350 N N . ASP A 1 297 ? 2.064 -47 -37.125 1 80.69 297 ASP A N 1
ATOM 2351 C CA . ASP A 1 297 ? 1.886 -48.25 -36.375 1 80.69 297 ASP A CA 1
ATOM 2352 C C . ASP A 1 297 ? 1.25 -47.969 -35 1 80.69 297 ASP A C 1
ATOM 2354 O O . ASP A 1 297 ? 1.283 -48.844 -34.125 1 80.69 297 ASP A O 1
ATOM 2358 N N . GLY A 1 298 ? 0.79 -46.75 -34.844 1 84.44 298 GLY A N 1
ATOM 2359 C CA . GLY A 1 298 ? 0.161 -46.438 -33.594 1 84.44 298 GLY A CA 1
ATOM 2360 C C . GLY A 1 298 ? -1.026 -47.312 -33.25 1 84.44 298 GLY A C 1
ATOM 2361 O O . GLY A 1 298 ? -1.744 -47.75 -34.156 1 84.44 298 GLY A O 1
ATOM 2362 N N . GLU A 1 299 ? -1.096 -47.688 -32 1 85.44 299 GLU A N 1
ATOM 2363 C CA . GLU A 1 299 ? -2.234 -48.5 -31.547 1 85.44 299 GLU A CA 1
ATOM 2364 C C . GLU A 1 299 ? -2.971 -47.781 -30.406 1 85.44 299 GLU A C 1
ATOM 2366 O O . GLU A 1 299 ? -2.365 -47.031 -29.656 1 85.44 299 GLU A O 1
ATOM 2371 N N . TRP A 1 300 ? -4.281 -48 -30.422 1 91.06 300 TRP A N 1
ATOM 2372 C CA . TRP A 1 300 ? -5.113 -47.406 -29.375 1 91.06 300 TRP A CA 1
ATOM 2373 C C . TRP A 1 300 ? -5.125 -48.281 -28.125 1 91.06 300 TRP A C 1
ATOM 2375 O O . TRP A 1 300 ? -5.156 -49.5 -28.203 1 91.06 300 TRP A O 1
ATOM 2385 N N . THR A 1 301 ? -4.766 -47.656 -27.062 1 91.62 301 THR A N 1
ATOM 2386 C CA . THR A 1 301 ? -4.992 -48.281 -25.766 1 91.62 301 THR A CA 1
ATOM 2387 C C . THR A 1 301 ? -5.836 -47.375 -24.875 1 91.62 301 THR A C 1
ATOM 2389 O O . THR A 1 301 ? -5.762 -46.156 -24.984 1 91.62 301 THR A O 1
ATOM 2392 N N . GLY A 1 302 ? -6.855 -47.906 -24.141 1 92.81 302 GLY A N 1
ATOM 2393 C CA . GLY A 1 302 ? -7.676 -47.125 -23.234 1 92.81 302 GLY A CA 1
ATOM 2394 C C . GLY A 1 302 ? -8.062 -47.875 -21.984 1 92.81 302 GLY A C 1
ATOM 2395 O O . GLY A 1 302 ? -7.824 -49.094 -21.875 1 92.81 302 GLY A O 1
ATOM 2396 N N . GLY A 1 303 ? -8.32 -47.156 -20.969 1 95.5 303 GLY A N 1
ATOM 2397 C CA . GLY A 1 303 ? -8.75 -47.812 -19.734 1 95.5 303 GLY A CA 1
ATOM 2398 C C . GLY A 1 303 ? -9.055 -46.812 -18.625 1 95.5 303 GLY A C 1
ATOM 2399 O O . GLY A 1 303 ? -9.312 -45.625 -18.891 1 95.5 303 GLY A O 1
ATOM 2400 N N . ILE A 1 304 ? -9.281 -47.375 -17.516 1 95.75 304 ILE A N 1
ATOM 2401 C CA . ILE A 1 304 ? -9.555 -46.625 -16.297 1 95.75 304 ILE A CA 1
ATOM 2402 C C . ILE A 1 304 ? -8.391 -46.781 -15.32 1 95.75 304 ILE A C 1
ATOM 2404 O O . ILE A 1 304 ? -7.824 -47.875 -15.18 1 95.75 304 ILE A O 1
ATOM 2408 N N . GLU A 1 305 ? -7.988 -45.594 -14.836 1 95.38 305 GLU A N 1
ATOM 2409 C CA . GLU A 1 305 ? -6.906 -45.594 -13.859 1 95.38 305 GLU A CA 1
ATOM 2410 C C . GLU A 1 305 ? -7.383 -45.062 -12.508 1 95.38 305 GLU A C 1
ATOM 2412 O O . GLU A 1 305 ? -8.055 -44.031 -12.453 1 95.38 305 GLU A O 1
ATOM 2417 N N . VAL A 1 306 ? -7.07 -45.844 -11.383 1 95.25 306 VAL A N 1
ATOM 2418 C CA . VAL A 1 306 ? -7.434 -45.438 -10.023 1 95.25 306 VAL A CA 1
ATOM 2419 C C . VAL A 1 306 ? -6.172 -45.188 -9.211 1 95.25 306 VAL A C 1
ATOM 2421 O O . VAL A 1 306 ? -5.238 -45.969 -9.211 1 95.25 306 VAL A O 1
ATOM 2424 N N . SER A 1 307 ? -6.031 -44.031 -8.68 1 94.38 307 SER A N 1
ATOM 2425 C CA . SER A 1 307 ? -4.941 -43.656 -7.773 1 94.38 307 SER A CA 1
ATOM 2426 C C . SER A 1 307 ? -5.477 -43.281 -6.398 1 94.38 307 SER A C 1
ATOM 2428 O O . SER A 1 307 ? -6.383 -42.438 -6.297 1 94.38 307 SER A O 1
ATOM 2430 N N . TRP A 1 308 ? -4.891 -43.938 -5.285 1 93.88 308 TRP A N 1
ATOM 2431 C CA . TRP A 1 308 ? -5.375 -43.656 -3.936 1 93.88 308 TRP A CA 1
ATOM 2432 C C . TRP A 1 308 ? -4.234 -43.719 -2.926 1 93.88 308 TRP A C 1
ATOM 2434 O O . TRP A 1 308 ? -3.508 -44.719 -2.861 1 93.88 308 TRP A O 1
ATOM 2444 N N . LYS A 1 309 ? -3.947 -42.594 -2.268 1 93.69 309 LYS A N 1
ATOM 2445 C CA . LYS A 1 309 ? -3.053 -42.625 -1.114 1 93.69 309 LYS A CA 1
ATOM 2446 C C . LYS A 1 309 ? -3.732 -43.281 0.086 1 93.69 309 LYS A C 1
ATOM 2448 O O . LYS A 1 309 ? -4.395 -42.594 0.876 1 93.69 309 LYS A O 1
ATOM 2453 N N . VAL A 1 310 ? -3.492 -44.5 0.26 1 91.81 310 VAL A N 1
ATOM 2454 C CA . VAL A 1 310 ? -4.266 -45.344 1.168 1 91.81 310 VAL A CA 1
ATOM 2455 C C . VAL A 1 310 ? -3.85 -45.062 2.611 1 91.81 310 VAL A C 1
ATOM 2457 O O . VAL A 1 310 ? -4.637 -45.25 3.539 1 91.81 310 VAL A O 1
ATOM 2460 N N . PHE A 1 311 ? -2.551 -44.75 2.818 1 93.12 311 PHE A N 1
ATOM 2461 C CA . PHE A 1 311 ? -2.074 -44.594 4.188 1 93.12 311 PHE A CA 1
ATOM 2462 C C . PHE A 1 311 ? -0.974 -43.531 4.25 1 93.12 311 PHE A C 1
ATOM 2464 O O . PHE A 1 311 ? -0.021 -43.594 3.469 1 93.12 311 PHE A O 1
ATOM 2471 N N . SER A 1 312 ? -1.163 -42.531 5.039 1 93.88 312 SER A N 1
ATOM 2472 C CA . SER A 1 312 ? -0.193 -41.469 5.254 1 93.88 312 SER A CA 1
ATOM 2473 C C . SER A 1 312 ? -0.143 -41.031 6.723 1 93.88 312 SER A C 1
ATOM 2475 O O . SER A 1 312 ? 0.006 -39.844 7.035 1 93.88 312 SER A O 1
ATOM 2477 N N . PHE A 1 313 ? -0.341 -41.906 7.648 1 95.5 313 PHE A N 1
ATOM 2478 C CA . PHE A 1 313 ? -0.318 -41.719 9.094 1 95.5 313 PHE A CA 1
ATOM 2479 C C . PHE A 1 313 ? -1.234 -40.594 9.523 1 95.5 313 PHE A C 1
ATOM 2481 O O . PHE A 1 313 ? -0.894 -39.812 10.422 1 95.5 313 PHE A O 1
ATOM 2488 N N . GLY A 1 314 ? -2.34 -40.312 8.727 1 94.56 314 GLY A N 1
ATOM 2489 C CA . GLY A 1 314 ? -3.352 -39.344 9.117 1 94.56 314 GLY A CA 1
ATOM 2490 C C . GLY A 1 314 ? -3.037 -37.938 8.648 1 94.56 314 GLY A C 1
ATOM 2491 O O . GLY A 1 314 ? -3.699 -36.969 9.062 1 94.56 314 GLY A O 1
ATOM 2492 N N . SER A 1 315 ? -2.049 -37.719 7.801 1 95.62 315 SER A N 1
ATOM 2493 C CA . SER A 1 315 ? -1.665 -36.406 7.312 1 95.62 315 SER A CA 1
ATOM 2494 C C . SER A 1 315 ? -2.797 -35.75 6.52 1 95.62 315 SER A C 1
ATOM 2496 O O . SER A 1 315 ? -3.105 -34.594 6.715 1 95.62 315 SER A O 1
ATOM 2498 N N . ASP A 1 316 ? -3.529 -36.562 5.688 1 94.44 316 ASP A N 1
ATOM 2499 C CA . ASP A 1 316 ? -4.621 -36.031 4.879 1 94.44 316 ASP A CA 1
ATOM 2500 C C . ASP A 1 316 ? -5.84 -35.719 5.746 1 94.44 316 ASP A C 1
ATOM 2502 O O . ASP A 1 316 ? -6.574 -34.781 5.469 1 94.44 316 ASP A O 1
ATOM 2506 N N . LEU A 1 317 ? -6.055 -36.562 6.734 1 95.5 317 LEU A N 1
ATOM 2507 C CA . LEU A 1 317 ? -7.121 -36.281 7.688 1 95.5 317 LEU A CA 1
ATOM 2508 C C . LEU A 1 317 ? -6.852 -34.969 8.438 1 95.5 317 LEU A C 1
ATOM 2510 O O . LEU A 1 317 ? -7.777 -34.188 8.703 1 95.5 317 LEU A O 1
ATOM 2514 N N . ASP A 1 318 ? -5.586 -34.719 8.781 1 97.44 318 ASP A N 1
ATOM 2515 C CA . ASP A 1 318 ? -5.223 -33.469 9.445 1 97.44 318 ASP A CA 1
ATOM 2516 C C . ASP A 1 318 ? -5.449 -32.25 8.531 1 97.44 318 ASP A C 1
ATOM 2518 O O . ASP A 1 318 ? -5.863 -31.188 8.984 1 97.44 318 ASP A O 1
ATOM 2522 N N . ASN A 1 319 ? -5.152 -32.438 7.234 1 97.06 319 ASN A N 1
ATOM 2523 C CA . ASN A 1 319 ? -5.449 -31.359 6.285 1 97.06 319 ASN A CA 1
ATOM 2524 C C . ASN A 1 319 ? -6.934 -31.016 6.27 1 97.06 319 ASN A C 1
ATOM 2526 O O . ASN A 1 319 ? -7.305 -29.844 6.191 1 97.06 319 ASN A O 1
ATOM 2530 N N . TYR A 1 320 ? -7.789 -32.062 6.348 1 97 320 TYR A N 1
ATOM 2531 C CA . TYR A 1 320 ? -9.234 -31.844 6.422 1 97 320 TYR A CA 1
ATOM 2532 C C . TYR A 1 320 ? -9.609 -31.109 7.695 1 97 320 TYR A C 1
ATOM 2534 O O . TYR A 1 320 ? -10.406 -30.172 7.664 1 97 320 TYR A O 1
ATOM 2542 N N . ARG A 1 321 ? -9.078 -31.516 8.727 1 98.06 321 ARG A N 1
ATOM 2543 C CA . ARG A 1 321 ? -9.383 -30.875 10 1 98.06 321 ARG A CA 1
ATOM 2544 C C . ARG A 1 321 ? -8.953 -29.406 9.984 1 98.06 321 ARG A C 1
ATOM 2546 O O . ARG A 1 321 ? -9.656 -28.547 10.516 1 98.06 321 ARG A O 1
ATOM 2553 N N . VAL A 1 322 ? -7.758 -29.094 9.375 1 98.12 322 VAL A N 1
ATOM 2554 C CA . VAL A 1 322 ? -7.297 -27.719 9.219 1 98.12 322 VAL A CA 1
ATOM 2555 C C . VAL A 1 322 ? -8.312 -26.922 8.414 1 98.12 322 VAL A C 1
ATOM 2557 O O . VAL A 1 322 ? -8.719 -25.828 8.828 1 98.12 322 VAL A O 1
ATOM 2560 N N . ALA A 1 323 ? -8.758 -27.469 7.281 1 98.25 323 ALA A N 1
ATOM 2561 C CA . ALA A 1 323 ? -9.711 -26.766 6.418 1 98.25 323 ALA A CA 1
ATOM 2562 C C . ALA A 1 323 ? -11.039 -26.547 7.137 1 98.25 323 ALA A C 1
ATOM 2564 O O . ALA A 1 323 ? -11.68 -25.516 6.961 1 98.25 323 ALA A O 1
ATOM 2565 N N . LYS A 1 324 ? -11.453 -27.547 7.918 1 98.38 324 LYS A N 1
ATOM 2566 C CA . LYS A 1 324 ? -12.688 -27.422 8.688 1 98.38 324 LYS A CA 1
ATOM 2567 C C . LYS A 1 324 ? -12.586 -26.297 9.711 1 98.38 324 LYS A C 1
ATOM 2569 O O . LYS A 1 324 ? -13.508 -25.484 9.844 1 98.38 324 LYS A O 1
ATOM 2574 N N . LEU A 1 325 ? -11.469 -26.25 10.406 1 98.62 325 LEU A N 1
ATOM 2575 C CA . LEU A 1 325 ? -11.258 -25.188 11.375 1 98.62 325 LEU A CA 1
ATOM 2576 C C . LEU A 1 325 ? -11.211 -23.828 10.695 1 98.62 325 LEU A C 1
ATOM 2578 O O . LEU A 1 325 ? -11.703 -22.844 11.234 1 98.62 325 LEU A O 1
ATOM 2582 N N . GLN A 1 326 ? -10.648 -23.797 9.492 1 98.5 326 GLN A N 1
ATOM 2583 C CA . GLN A 1 326 ? -10.602 -22.547 8.742 1 98.5 326 GLN A CA 1
ATOM 2584 C C . GLN A 1 326 ? -12 -22.109 8.312 1 98.5 326 GLN A C 1
ATOM 2586 O O . GLN A 1 326 ? -12.297 -20.906 8.289 1 98.5 326 GLN A O 1
ATOM 2591 N N . GLU A 1 327 ? -12.891 -23.047 7.938 1 98.5 327 GLU A N 1
ATOM 2592 C CA . GLU A 1 327 ? -14.281 -22.734 7.633 1 98.5 327 GLU A CA 1
ATOM 2593 C C . GLU A 1 327 ? -14.992 -22.156 8.852 1 98.5 327 GLU A C 1
ATOM 2595 O O . GLU A 1 327 ? -15.719 -21.156 8.742 1 98.5 327 GLU A O 1
ATOM 2600 N N . GLU A 1 328 ? -14.734 -22.719 10 1 98.62 328 GLU A N 1
ATOM 2601 C CA . GLU A 1 328 ? -15.32 -22.203 11.242 1 98.62 328 GLU A CA 1
ATOM 2602 C C . GLU A 1 328 ? -14.82 -20.797 11.547 1 98.62 328 GLU A C 1
ATOM 2604 O O . GLU A 1 328 ? -15.578 -19.953 12.031 1 98.62 328 GLU A O 1
ATOM 2609 N N . GLN A 1 329 ? -13.516 -20.578 11.273 1 98.5 329 GLN A N 1
ATOM 2610 C CA . GLN A 1 329 ? -12.961 -19.25 11.445 1 98.5 329 GLN A CA 1
ATOM 2611 C C . GLN A 1 329 ? -13.688 -18.234 10.562 1 98.5 329 GLN A C 1
ATOM 2613 O O . GLN A 1 329 ? -14.008 -17.125 11.016 1 98.5 329 GLN A O 1
ATOM 2618 N N . GLU A 1 330 ? -13.93 -18.609 9.273 1 98.56 330 GLU A N 1
ATOM 2619 C CA . GLU A 1 330 ? -14.609 -17.703 8.359 1 98.56 330 GLU A CA 1
ATOM 2620 C C . GLU A 1 330 ? -16.047 -17.438 8.797 1 98.56 330 GLU A C 1
ATOM 2622 O O . GLU A 1 330 ? -16.562 -16.344 8.609 1 98.56 330 GLU A O 1
ATOM 2627 N N . GLU A 1 331 ? -16.672 -18.453 9.414 1 98.56 331 GLU A N 1
ATOM 2628 C CA . GLU A 1 331 ? -18.016 -18.266 9.961 1 98.56 331 GLU A CA 1
ATOM 2629 C C . GLU A 1 331 ? -18.016 -17.25 11.109 1 98.56 331 GLU A C 1
ATOM 2631 O O . GLU A 1 331 ? -18.891 -16.406 11.195 1 98.56 331 GLU A O 1
ATOM 2636 N N . LEU A 1 332 ? -17.047 -17.344 12.008 1 98.5 332 LEU A N 1
ATOM 2637 C CA . LEU A 1 332 ? -16.906 -16.391 13.102 1 98.5 332 LEU A CA 1
ATOM 2638 C C . LEU A 1 332 ? -16.625 -14.984 12.562 1 98.5 332 LEU A C 1
ATOM 2640 O O . LEU A 1 332 ? -17.156 -14 13.07 1 98.5 332 LEU A O 1
ATOM 2644 N N . LYS A 1 333 ? -15.742 -14.922 11.508 1 98.06 333 LYS A N 1
ATOM 2645 C CA . LYS A 1 333 ? -15.453 -13.633 10.883 1 98.06 333 LYS A CA 1
ATOM 2646 C C . LYS A 1 333 ? -16.703 -13.023 10.258 1 98.06 333 LYS A C 1
ATOM 2648 O O . LYS A 1 333 ? -16.875 -11.805 10.273 1 98.06 333 LYS A O 1
ATOM 2653 N N . GLU A 1 334 ? -17.547 -13.859 9.656 1 98.06 334 GLU A N 1
ATOM 2654 C CA . GLU A 1 334 ? -18.797 -13.375 9.102 1 98.06 334 GLU A CA 1
ATOM 2655 C C . GLU A 1 334 ? -19.672 -12.742 10.18 1 98.06 334 GLU A C 1
ATOM 2657 O O . GLU A 1 334 ? -20.219 -11.648 9.984 1 98.06 334 GLU A O 1
ATOM 2662 N N . THR A 1 335 ? -19.781 -13.398 11.359 1 97.88 335 THR A N 1
ATOM 2663 C CA . THR A 1 335 ? -20.562 -12.875 12.469 1 97.88 335 THR A CA 1
ATOM 2664 C C . THR A 1 335 ? -19.984 -11.562 12.977 1 97.88 335 THR A C 1
ATOM 2666 O O . THR A 1 335 ? -20.703 -10.602 13.227 1 97.88 335 THR A O 1
ATOM 2669 N N . SER A 1 336 ? -18.656 -11.531 13.117 1 97.81 336 SER A N 1
ATOM 2670 C CA . SER A 1 336 ? -17.969 -10.32 13.539 1 97.81 336 SER A CA 1
ATOM 2671 C C . SER A 1 336 ? -18.203 -9.18 12.555 1 97.81 336 SER A C 1
ATOM 2673 O O . SER A 1 336 ? -18.375 -8.023 12.953 1 97.81 336 SER A O 1
ATOM 2675 N N . THR A 1 337 ? -18.188 -9.531 11.242 1 97.81 337 THR A N 1
ATOM 2676 C CA . THR A 1 337 ? -18.438 -8.531 10.211 1 97.81 337 THR A CA 1
ATOM 2677 C C . THR A 1 337 ? -19.844 -7.949 10.344 1 97.81 337 THR A C 1
ATOM 2679 O O . THR A 1 337 ? -20.031 -6.738 10.227 1 97.81 337 THR A O 1
ATOM 2682 N N . LYS A 1 338 ? -20.781 -8.766 10.625 1 96.81 338 LYS A N 1
ATOM 2683 C CA . LYS A 1 338 ? -22.156 -8.32 10.789 1 96.81 338 LYS A CA 1
ATOM 2684 C C . LYS A 1 338 ? -22.312 -7.422 12.016 1 96.81 338 LYS A C 1
ATOM 2686 O O . LYS A 1 338 ? -23.016 -6.41 11.977 1 96.81 338 LYS A O 1
ATOM 2691 N N . GLU A 1 339 ? -21.609 -7.75 13.117 1 97.38 339 GLU A N 1
ATOM 2692 C CA . GLU A 1 339 ? -21.594 -6.906 14.312 1 97.38 339 GLU A CA 1
ATOM 2693 C C . GLU A 1 339 ? -20.953 -5.551 14.016 1 97.38 339 GLU A C 1
ATOM 2695 O O . GLU A 1 339 ? -21.453 -4.516 14.461 1 97.38 339 GLU A O 1
ATOM 2700 N N . ASN A 1 340 ? -19.891 -5.609 13.273 1 97.31 340 ASN A N 1
ATOM 2701 C CA . ASN A 1 340 ? -19.219 -4.367 12.922 1 97.31 340 ASN A CA 1
ATOM 2702 C C . ASN A 1 340 ? -20.062 -3.502 12 1 97.31 340 ASN A C 1
ATOM 2704 O O . ASN A 1 340 ? -20 -2.273 12.07 1 97.31 340 ASN A O 1
ATOM 2708 N N . ILE A 1 341 ? -20.859 -4.133 11.086 1 97.75 341 ILE A N 1
ATOM 2709 C CA . ILE A 1 341 ? -21.766 -3.391 10.234 1 97.75 341 ILE A CA 1
ATOM 2710 C C . ILE A 1 341 ? -22.766 -2.617 11.094 1 97.75 341 ILE A C 1
ATOM 2712 O O . ILE A 1 341 ? -23.016 -1.433 10.852 1 97.75 341 ILE A O 1
ATOM 2716 N N . GLU A 1 342 ? -23.266 -3.283 12.141 1 97.06 342 GLU A N 1
ATOM 2717 C CA . GLU A 1 342 ? -24.203 -2.633 13.047 1 97.06 342 GLU A CA 1
ATOM 2718 C C . GLU A 1 342 ? -23.562 -1.427 13.734 1 97.06 342 GLU A C 1
ATOM 2720 O O . GLU A 1 342 ? -24.156 -0.352 13.797 1 97.06 342 GLU A O 1
ATOM 2725 N N . ILE A 1 343 ? -22.375 -1.58 14.172 1 97 343 ILE A N 1
ATOM 2726 C CA . ILE A 1 343 ? -21.656 -0.51 14.859 1 97 343 ILE A CA 1
ATOM 2727 C C . ILE A 1 343 ? -21.406 0.647 13.891 1 97 343 ILE A C 1
ATOM 2729 O O . ILE A 1 343 ? -21.656 1.808 14.227 1 97 343 ILE A O 1
ATOM 2733 N N . ASN A 1 344 ? -20.969 0.311 12.703 1 97.31 344 ASN A N 1
ATOM 2734 C CA . ASN A 1 344 ? -20.609 1.332 11.727 1 97.31 344 ASN A CA 1
ATOM 2735 C C . ASN A 1 344 ? -21.828 2.119 11.258 1 97.31 344 ASN A C 1
ATOM 2737 O O . ASN A 1 344 ? -21.766 3.342 11.109 1 97.31 344 ASN A O 1
ATOM 2741 N N . VAL A 1 345 ? -22.953 1.397 11.047 1 97.69 345 VAL A N 1
ATOM 2742 C CA . VAL A 1 345 ? -24.188 2.066 10.625 1 97.69 345 VAL A CA 1
ATOM 2743 C C . VAL A 1 345 ? -24.672 2.984 11.734 1 97.69 345 VAL A C 1
ATOM 2745 O O . VAL A 1 345 ? -25.016 4.145 11.492 1 97.69 345 VAL A O 1
ATOM 2748 N N . ARG A 1 346 ? -24.672 2.537 12.992 1 97 346 ARG A N 1
ATOM 2749 C CA . ARG A 1 346 ? -25.094 3.354 14.125 1 97 346 ARG A CA 1
ATOM 2750 C C . ARG A 1 346 ? -24.172 4.562 14.297 1 97 346 ARG A C 1
ATOM 2752 O O . ARG A 1 346 ? -24.656 5.676 14.539 1 97 346 ARG A O 1
ATOM 2759 N N . SER A 1 347 ? -22.891 4.297 14.148 1 97.44 347 SER A N 1
ATOM 2760 C CA . SER A 1 347 ? -21.922 5.383 14.273 1 97.44 347 SER A CA 1
ATOM 2761 C C . SER A 1 347 ? -22.125 6.426 13.172 1 97.44 347 SER A C 1
ATOM 2763 O O . SER A 1 347 ? -22.062 7.629 13.438 1 97.44 347 SER A O 1
ATOM 2765 N N . ALA A 1 348 ? -22.375 5.938 11.984 1 97.44 348 ALA A N 1
ATOM 2766 C CA . ALA A 1 348 ? -22.594 6.852 10.867 1 97.44 348 ALA A CA 1
ATOM 2767 C C . ALA A 1 348 ? -23.875 7.652 11.07 1 97.44 348 ALA A C 1
ATOM 2769 O O . ALA A 1 348 ? -23.922 8.844 10.766 1 97.44 348 ALA A O 1
ATOM 2770 N N . TYR A 1 349 ? -24.953 7.012 11.633 1 96.31 349 TYR A N 1
ATOM 2771 C CA . TYR A 1 349 ? -26.219 7.684 11.938 1 96.31 349 TYR A CA 1
ATOM 2772 C C . TYR A 1 349 ? -26.016 8.773 12.984 1 96.31 349 TYR A C 1
ATOM 2774 O O . TYR A 1 349 ? -26.469 9.906 12.805 1 96.31 349 TYR A O 1
ATOM 2782 N N . LEU A 1 350 ? -25.297 8.43 14.039 1 96.81 350 LEU A N 1
ATOM 2783 C CA . LEU A 1 350 ? -25.047 9.383 15.117 1 96.81 350 LEU A CA 1
ATOM 2784 C C . LEU A 1 350 ? -24.188 10.547 14.625 1 96.81 350 LEU A C 1
ATOM 2786 O O . LEU A 1 350 ? -24.359 11.68 15.078 1 96.81 350 LEU A O 1
ATOM 2790 N N . ASN A 1 351 ? -23.266 10.25 13.742 1 96.44 351 ASN A N 1
ATOM 2791 C CA . ASN A 1 351 ? -22.469 11.328 13.164 1 96.44 351 ASN A CA 1
ATOM 2792 C C . ASN A 1 351 ? -23.328 12.297 12.359 1 96.44 351 ASN A C 1
ATOM 2794 O O . ASN A 1 351 ? -23.125 13.516 12.438 1 96.44 351 ASN A O 1
ATOM 2798 N N . VAL A 1 352 ? -24.344 11.75 11.602 1 96.38 352 VAL A N 1
ATOM 2799 C CA . VAL A 1 352 ? -25.266 12.594 10.852 1 96.38 352 VAL A CA 1
ATOM 2800 C C . VAL A 1 352 ? -26.047 13.477 11.82 1 96.38 352 VAL A C 1
ATOM 2802 O O . VAL A 1 352 ? -26.172 14.688 11.609 1 96.38 352 VAL A O 1
ATOM 2805 N N . LEU A 1 353 ? -26.453 12.961 12.953 1 95.5 353 LEU A N 1
ATOM 2806 C CA . LEU A 1 353 ? -27.219 13.703 13.953 1 95.5 353 LEU A CA 1
ATOM 2807 C C . LEU A 1 353 ? -26.359 14.789 14.586 1 95.5 353 LEU A C 1
ATOM 2809 O O . LEU A 1 353 ? -26.812 15.922 14.766 1 95.5 353 LEU A O 1
ATOM 2813 N N . SER A 1 354 ? -25.156 14.367 14.875 1 96.25 354 SER A N 1
ATOM 2814 C CA . SER A 1 354 ? -24.234 15.312 15.5 1 96.25 354 SER A CA 1
ATOM 2815 C C . SER A 1 354 ? -23.969 16.5 14.586 1 96.25 354 SER A C 1
ATOM 2817 O O . SER A 1 354 ? -24 17.656 15.031 1 96.25 354 SER A O 1
ATOM 2819 N N . LEU A 1 355 ? -23.734 16.25 13.305 1 96.25 355 LEU A N 1
ATOM 2820 C CA . LEU A 1 355 ? -23.438 17.312 12.352 1 96.25 355 LEU A CA 1
ATOM 2821 C C . LEU A 1 355 ? -24.672 18.188 12.109 1 96.25 355 LEU A C 1
ATOM 2823 O O . LEU A 1 355 ? -24.547 19.391 11.93 1 96.25 355 LEU A O 1
ATOM 2827 N N . GLU A 1 356 ? -25.844 17.609 12.156 1 94.44 356 GLU A N 1
ATOM 2828 C CA . GLU A 1 356 ? -27.062 18.391 12.023 1 94.44 356 GLU A CA 1
ATOM 2829 C C . GLU A 1 356 ? -27.219 19.391 13.164 1 94.44 356 GLU A C 1
ATOM 2831 O O . GLU A 1 356 ? -27.578 20.547 12.93 1 94.44 356 GLU A O 1
ATOM 2836 N N . LYS A 1 357 ? -26.875 18.953 14.367 1 94.5 357 LYS A N 1
ATOM 2837 C CA . LYS A 1 357 ? -26.922 19.844 15.523 1 94.5 357 LYS A CA 1
ATOM 2838 C C . LYS A 1 357 ? -25.844 20.906 15.445 1 94.5 357 LYS A C 1
ATOM 2840 O O . LYS A 1 357 ? -26.047 22.062 15.844 1 94.5 357 LYS A O 1
ATOM 2845 N N . GLN A 1 358 ? -24.703 20.5 14.93 1 95.38 358 GLN A N 1
ATOM 2846 C CA . GLN A 1 358 ? -23.609 21.453 14.781 1 95.38 358 GLN A CA 1
ATOM 2847 C C . GLN A 1 358 ? -23.938 22.531 13.758 1 95.38 358 GLN A C 1
ATOM 2849 O O . GLN A 1 358 ? -23.531 23.688 13.914 1 95.38 358 GLN A O 1
ATOM 2854 N N . ILE A 1 359 ? -24.672 22.156 12.68 1 95.31 359 ILE A N 1
ATOM 2855 C CA . ILE A 1 359 ? -25.078 23.141 11.68 1 95.31 359 ILE A CA 1
ATOM 2856 C C . ILE A 1 359 ? -25.938 24.219 12.336 1 95.31 359 ILE A C 1
ATOM 2858 O O . ILE A 1 359 ? -25.719 25.406 12.125 1 95.31 359 ILE A O 1
ATOM 2862 N N . ALA A 1 360 ? -26.859 23.781 13.18 1 93.44 360 ALA A N 1
ATOM 2863 C CA . ALA A 1 360 ? -27.734 24.719 13.875 1 93.44 360 ALA A CA 1
ATOM 2864 C C . ALA A 1 360 ? -26.938 25.641 14.805 1 93.44 360 ALA A C 1
ATOM 2866 O O . ALA A 1 360 ? -27.156 26.859 14.812 1 93.44 360 ALA A O 1
ATOM 2867 N N . SER A 1 361 ? -26.016 25.031 15.5 1 95.5 361 SER A N 1
ATOM 2868 C CA . SER A 1 361 ? -25.203 25.797 16.438 1 95.5 361 SER A CA 1
ATOM 2869 C C . SER A 1 361 ? -24.281 26.766 15.711 1 95.5 361 SER A C 1
ATOM 2871 O O . SER A 1 361 ? -24.172 27.938 16.094 1 95.5 361 SER A O 1
ATOM 2873 N N . GLN A 1 362 ? -23.656 26.328 14.617 1 95.06 362 GLN A N 1
ATOM 2874 C CA . GLN A 1 362 ? -22.719 27.156 13.875 1 95.06 362 GLN A CA 1
ATOM 2875 C C . GLN A 1 362 ? -23.438 28.25 13.102 1 95.06 362 GLN A C 1
ATOM 2877 O O . GLN A 1 362 ? -22.906 29.344 12.914 1 95.06 362 GLN A O 1
ATOM 2882 N N . SER A 1 363 ? -24.656 27.906 12.672 1 94.88 363 SER A N 1
ATOM 2883 C CA . SER A 1 363 ? -25.453 28.938 12.039 1 94.88 363 SER A CA 1
ATOM 2884 C C . SER A 1 363 ? -25.75 30.094 13 1 94.88 363 SER A C 1
ATOM 2886 O O . SER A 1 363 ? -25.594 31.25 12.641 1 94.88 363 SER A O 1
ATOM 2888 N N . LYS A 1 364 ? -26.078 29.75 14.242 1 95.88 364 LYS A N 1
ATOM 2889 C CA . LYS A 1 364 ? -26.328 30.75 15.266 1 95.88 364 LYS A CA 1
ATOM 2890 C C . LYS A 1 364 ? -25.047 31.5 15.625 1 95.88 364 LYS A C 1
ATOM 2892 O O . LYS A 1 364 ? -25.062 32.719 15.828 1 95.88 364 LYS A O 1
ATOM 2897 N N . ALA A 1 365 ? -23.984 30.75 15.711 1 95.75 365 ALA A N 1
ATOM 2898 C CA . ALA A 1 365 ? -22.688 31.359 16.016 1 95.75 365 ALA A CA 1
ATOM 2899 C C . ALA A 1 365 ? -22.281 32.344 14.93 1 95.75 365 ALA A C 1
ATOM 2901 O O . ALA A 1 365 ? -21.719 33.406 15.227 1 95.75 365 ALA A O 1
ATOM 2902 N N . LEU A 1 366 ? -22.531 31.984 13.695 1 96.12 366 LEU A N 1
ATOM 2903 C CA . LEU A 1 366 ? -22.188 32.844 12.578 1 96.12 366 LEU A CA 1
ATOM 2904 C C . LEU A 1 366 ? -23.016 34.156 12.617 1 96.12 366 LEU A C 1
ATOM 2906 O O . LEU A 1 366 ? -22.469 35.25 12.422 1 96.12 366 LEU A O 1
ATOM 2910 N N . GLU A 1 367 ? -24.281 34.031 12.922 1 96.44 367 GLU A N 1
ATOM 2911 C CA . GLU A 1 367 ? -25.156 35.188 13.023 1 96.44 367 GLU A CA 1
ATOM 2912 C C . GLU A 1 367 ? -24.703 36.125 14.156 1 96.44 367 GLU A C 1
ATOM 2914 O O . GLU A 1 367 ? -24.625 37.344 13.977 1 96.44 367 GLU A O 1
ATOM 2919 N N . ALA A 1 368 ? -24.375 35.5 15.273 1 96.62 368 ALA A N 1
ATOM 2920 C CA . ALA A 1 368 ? -23.922 36.281 16.422 1 96.62 368 ALA A CA 1
ATOM 2921 C C . ALA A 1 368 ? -22.594 36.969 16.141 1 96.62 368 ALA A C 1
ATOM 2923 O O . ALA A 1 368 ? -22.406 38.125 16.484 1 96.62 368 ALA A O 1
ATOM 2924 N N . ALA A 1 369 ? -21.688 36.219 15.523 1 96.38 369 ALA A N 1
ATOM 2925 C CA . ALA A 1 369 ? -20.359 36.75 15.211 1 96.38 369 ALA A CA 1
ATOM 2926 C C . ALA A 1 369 ? -20.469 37.906 14.219 1 96.38 369 ALA A C 1
ATOM 2928 O O . ALA A 1 369 ? -19.734 38.875 14.305 1 96.38 369 ALA A O 1
ATOM 2929 N N . LYS A 1 370 ? -21.375 37.781 13.281 1 95.56 370 LYS A N 1
ATOM 2930 C CA . LYS A 1 370 ? -21.594 38.812 12.297 1 95.56 370 LYS A CA 1
ATOM 2931 C C . LYS A 1 370 ? -22.094 40.125 12.953 1 95.56 370 LYS A C 1
ATOM 2933 O O . LYS A 1 370 ? -21.531 41.188 12.727 1 95.56 370 LYS A O 1
ATOM 2938 N N . VAL A 1 371 ? -23.062 39.969 13.805 1 96.25 371 VAL A N 1
ATOM 2939 C CA . VAL A 1 371 ? -23.656 41.125 14.5 1 96.25 371 VAL A CA 1
ATOM 2940 C C . VAL A 1 371 ? -22.609 41.75 15.414 1 96.25 371 VAL A C 1
ATOM 2942 O O . VAL A 1 371 ? -22.469 42.969 15.461 1 96.25 371 VAL A O 1
ATOM 2945 N N . ASN A 1 372 ? -21.891 40.906 16.109 1 95.06 372 ASN A N 1
ATOM 2946 C CA . ASN A 1 372 ? -20.844 41.406 17 1 95.06 372 ASN A CA 1
ATOM 2947 C C . ASN A 1 372 ? -19.781 42.156 16.234 1 95.06 372 ASN A C 1
ATOM 2949 O O . ASN A 1 372 ? -19.328 43.219 16.688 1 95.06 372 ASN A O 1
ATOM 2953 N N . PHE A 1 373 ? -19.422 41.688 15.117 1 95.62 373 PHE A N 1
ATOM 2954 C CA . PHE A 1 373 ? -18.391 42.344 14.32 1 95.62 373 PHE A CA 1
ATOM 2955 C C . PHE A 1 373 ? -18.875 43.719 13.828 1 95.62 373 PHE A C 1
ATOM 2957 O O . PHE A 1 373 ? -18.156 44.719 13.906 1 95.62 373 PHE A O 1
ATOM 2964 N N . GLU A 1 374 ? -20.156 43.781 13.375 1 94 374 GLU A N 1
ATOM 2965 C CA . GLU A 1 374 ? -20.719 45 12.867 1 94 374 GLU A CA 1
ATOM 2966 C C . GLU A 1 374 ? -20.828 46.062 13.961 1 94 374 GLU A C 1
ATOM 2968 O O . GLU A 1 374 ? -20.469 47.219 13.758 1 94 374 GLU A O 1
ATOM 2973 N N . LEU A 1 375 ? -21.234 45.625 15.148 1 94.25 375 LEU A N 1
ATOM 2974 C CA . LEU A 1 375 ? -21.375 46.531 16.281 1 94.25 375 LEU A CA 1
ATOM 2975 C C . LEU A 1 375 ? -20 47.031 16.75 1 94.25 375 LEU A C 1
ATOM 2977 O O . LEU A 1 375 ? -19.844 48.188 17.078 1 94.25 375 LEU A O 1
ATOM 2981 N N . ASN A 1 376 ? -19.062 46.125 16.734 1 92.81 376 ASN A N 1
ATOM 2982 C CA . ASN A 1 376 ? -17.766 46.5 17.297 1 92.81 376 ASN A CA 1
ATOM 2983 C C . ASN A 1 376 ? -16.906 47.25 16.297 1 92.81 376 ASN A C 1
ATOM 2985 O O . ASN A 1 376 ? -15.945 47.906 16.672 1 92.81 376 ASN A O 1
ATOM 2989 N N . GLN A 1 377 ? -17.281 47.094 15.078 1 92.38 377 GLN A N 1
ATOM 2990 C CA . GLN A 1 377 ? -16.672 48 14.094 1 92.38 377 GLN A CA 1
ATOM 2991 C C . GLN A 1 377 ? -17 49.469 14.391 1 92.38 377 GLN A C 1
ATOM 2993 O O . GLN A 1 377 ? -16.141 50.312 14.312 1 92.38 377 GLN A O 1
ATOM 2998 N N . GLU A 1 378 ? -18.234 49.719 14.805 1 91.56 378 GLU A N 1
ATOM 2999 C CA . GLU A 1 378 ? -18.703 51.062 15.141 1 91.56 378 GLU A CA 1
ATOM 3000 C C . GLU A 1 378 ? -18.047 51.562 16.422 1 91.56 378 GLU A C 1
ATOM 3002 O O . GLU A 1 378 ? -17.641 52.719 16.516 1 91.56 378 GLU A O 1
ATOM 3007 N N . LYS A 1 379 ? -17.938 50.656 17.328 1 93.5 379 LYS A N 1
ATOM 3008 C CA . LYS A 1 379 ? -17.312 51 18.578 1 93.5 379 LYS A CA 1
ATOM 3009 C C . LYS A 1 379 ? -15.836 51.344 18.391 1 93.5 379 LYS A C 1
ATOM 3011 O O . LYS A 1 379 ? -15.305 52.25 19.047 1 93.5 379 LYS A O 1
ATOM 3016 N N . TYR A 1 380 ? -15.188 50.625 17.578 1 92.56 380 TYR A N 1
ATOM 3017 C CA . TYR A 1 380 ? -13.781 50.906 17.297 1 92.56 380 TYR A CA 1
ATOM 3018 C C . TYR A 1 380 ? -13.609 52.25 16.625 1 92.56 380 TYR A C 1
ATOM 3020 O O . TYR A 1 380 ? -12.695 53 16.953 1 92.56 380 TYR A O 1
ATOM 3028 N N . ASP A 1 381 ? -14.539 52.594 15.781 1 90.5 381 ASP A N 1
ATOM 3029 C CA . ASP A 1 381 ? -14.484 53.875 15.094 1 90.5 381 ASP A CA 1
ATOM 3030 C C . ASP A 1 381 ? -14.703 55.031 16.078 1 90.5 381 ASP A C 1
ATOM 3032 O O . ASP A 1 381 ? -14.172 56.125 15.875 1 90.5 381 ASP A O 1
ATOM 3036 N N . ALA A 1 382 ? -15.406 54.688 17.188 1 89.5 382 ALA A N 1
ATOM 3037 C CA . ALA A 1 382 ? -15.672 55.688 18.234 1 89.5 382 ALA A CA 1
ATOM 3038 C C . ALA A 1 382 ? -14.562 55.719 19.266 1 89.5 382 ALA A C 1
ATOM 3040 O O . ALA A 1 382 ? -14.594 56.5 20.203 1 89.5 382 ALA A O 1
ATOM 3041 N N . GLY A 1 383 ? -13.594 54.781 19.125 1 87.19 383 GLY A N 1
ATOM 3042 C CA . GLY A 1 383 ? -12.469 54.719 20.047 1 87.19 383 GLY A CA 1
ATOM 3043 C C . GLY A 1 383 ? -12.781 54.031 21.359 1 87.19 383 GLY A C 1
ATOM 3044 O O . GLY A 1 383 ? -12.102 54.25 22.359 1 87.19 383 GLY A O 1
ATOM 3045 N N . LEU A 1 384 ? -13.758 53.156 21.297 1 88.38 384 LEU A N 1
ATOM 3046 C CA . LEU A 1 384 ? -14.258 52.562 22.547 1 88.38 384 LEU A CA 1
ATOM 3047 C C . LEU A 1 384 ? -13.625 51.188 22.797 1 88.38 384 LEU A C 1
ATOM 3049 O O . LEU A 1 384 ? -13.703 50.656 23.906 1 88.38 384 LEU A O 1
ATOM 3053 N N . ILE A 1 385 ? -12.93 50.594 21.781 1 88.44 385 ILE A N 1
ATOM 3054 C CA . ILE A 1 385 ? -12.281 49.312 21.969 1 88.44 385 ILE A CA 1
ATOM 3055 C C . ILE A 1 385 ? -10.883 49.344 21.359 1 88.44 385 ILE A C 1
ATOM 3057 O O . ILE A 1 385 ? -10.57 50.219 20.547 1 88.44 385 ILE A O 1
ATOM 3061 N N . SER A 1 386 ? -10.117 48.406 21.75 1 85.69 386 SER A N 1
ATOM 3062 C CA . SER A 1 386 ? -8.727 48.375 21.297 1 85.69 386 SER A CA 1
ATOM 3063 C C . SER A 1 386 ? -8.617 47.719 19.922 1 85.69 386 SER A C 1
ATOM 3065 O O . SER A 1 386 ? -9.555 47.062 19.469 1 85.69 386 SER A O 1
ATOM 3067 N N . THR A 1 387 ? -7.52 48 19.297 1 85.06 387 THR A N 1
ATOM 3068 C CA . THR A 1 387 ? -7.238 47.344 18.016 1 85.06 387 THR A CA 1
ATOM 3069 C C . THR A 1 387 ? -7.238 45.844 18.156 1 85.06 387 THR A C 1
ATOM 3071 O O . THR A 1 387 ? -7.742 45.125 17.281 1 85.06 387 THR A O 1
ATOM 3074 N N . VAL A 1 388 ? -6.727 45.375 19.25 1 81.25 388 VAL A N 1
ATOM 3075 C CA . VAL A 1 388 ? -6.676 43.938 19.5 1 81.25 388 VAL A CA 1
ATOM 3076 C C . VAL A 1 388 ? -8.094 43.375 19.562 1 81.25 388 VAL A C 1
ATOM 3078 O O . VAL A 1 388 ? -8.383 42.312 18.984 1 81.25 388 VAL A O 1
ATOM 3081 N N . ASP A 1 389 ? -8.969 44.094 20.203 1 86.75 389 ASP A N 1
ATOM 3082 C CA . ASP A 1 389 ? -10.359 43.688 20.297 1 86.75 389 ASP A CA 1
ATOM 3083 C C . ASP A 1 389 ? -11.023 43.656 18.922 1 86.75 389 ASP A C 1
ATOM 3085 O O . ASP A 1 389 ? -11.719 42.719 18.578 1 86.75 389 ASP A O 1
ATOM 3089 N N . TYR A 1 390 ? -10.789 44.656 18.203 1 91.62 390 TYR A N 1
ATOM 3090 C CA . TYR A 1 390 ? -11.344 44.781 16.859 1 91.62 390 TYR A CA 1
ATOM 3091 C C . TYR A 1 390 ? -10.914 43.594 16 1 91.62 390 TYR A C 1
ATOM 3093 O O . TYR A 1 390 ? -11.75 42.938 15.352 1 91.62 390 TYR A O 1
ATOM 3101 N N . LEU A 1 391 ? -9.648 43.312 16.016 1 90.56 391 LEU A N 1
ATOM 3102 C CA . LEU A 1 391 ? -9.117 42.219 15.211 1 90.56 391 LEU A CA 1
ATOM 3103 C C . LEU A 1 391 ? -9.672 40.875 15.68 1 90.56 391 LEU A C 1
ATOM 3105 O O . LEU A 1 391 ? -9.891 40 14.867 1 90.56 391 LEU A O 1
ATOM 3109 N N . ASP A 1 392 ? -9.883 40.75 16.906 1 90.5 392 ASP A N 1
ATOM 3110 C CA . ASP A 1 392 ? -10.438 39.531 17.453 1 90.5 392 ASP A CA 1
ATOM 3111 C C . ASP A 1 392 ? -11.859 39.281 16.953 1 90.5 392 ASP A C 1
ATOM 3113 O O . ASP A 1 392 ? -12.227 38.188 16.609 1 90.5 392 ASP A O 1
ATOM 3117 N N . PHE A 1 393 ? -12.625 40.344 16.969 1 91.88 393 PHE A N 1
ATOM 3118 C CA . PHE A 1 393 ? -13.992 40.219 16.484 1 91.88 393 PHE A CA 1
ATOM 3119 C C . PHE A 1 393 ? -14.023 39.875 15.008 1 91.88 393 PHE A C 1
ATOM 3121 O O . PHE A 1 393 ? -14.852 39.094 14.562 1 91.88 393 PHE A O 1
ATOM 3128 N N . GLU A 1 394 ? -13.148 40.531 14.281 1 93.81 394 GLU A N 1
ATOM 3129 C CA . GLU A 1 394 ? -13.039 40.25 12.859 1 93.81 394 GLU A CA 1
ATOM 3130 C C . GLU A 1 394 ? -12.664 38.781 12.641 1 93.81 394 GLU A C 1
ATOM 3132 O O . GLU A 1 394 ? -13.25 38.094 11.797 1 93.81 394 GLU A O 1
ATOM 3137 N N . ASN A 1 395 ? -11.719 38.312 13.328 1 92.44 395 ASN A N 1
ATOM 3138 C CA . ASN A 1 395 ? -11.266 36.938 13.234 1 92.44 395 ASN A CA 1
ATOM 3139 C C . ASN A 1 395 ? -12.383 35.969 13.609 1 92.44 395 ASN A C 1
ATOM 3141 O O . ASN A 1 395 ? -12.547 34.906 12.961 1 92.44 395 ASN A O 1
ATOM 3145 N N . THR A 1 396 ? -13.039 36.312 14.641 1 93.25 396 THR A N 1
ATOM 3146 C CA . THR A 1 396 ? -14.125 35.469 15.094 1 93.25 396 THR A CA 1
ATOM 3147 C C . THR A 1 396 ? -15.195 35.344 14.016 1 93.25 396 THR A C 1
ATOM 3149 O O . THR A 1 396 ? -15.719 34.25 13.781 1 93.25 396 THR A O 1
ATOM 3152 N N . TYR A 1 397 ? -15.539 36.406 13.344 1 94.38 397 TYR A N 1
ATOM 3153 C CA . TYR A 1 397 ? -16.516 36.406 12.258 1 94.38 397 TYR A CA 1
ATOM 3154 C C . TYR A 1 397 ? -16.016 35.531 11.094 1 94.38 397 TYR A C 1
ATOM 3156 O O . TYR A 1 397 ? -16.766 34.719 10.562 1 94.38 397 TYR A O 1
ATOM 3164 N N . ARG A 1 398 ? -14.812 35.75 10.789 1 95.06 398 ARG A N 1
ATOM 3165 C CA . ARG A 1 398 ? -14.219 34.969 9.703 1 95.06 398 ARG A CA 1
ATOM 3166 C C . ARG A 1 398 ? -14.211 33.469 10.031 1 95.06 398 ARG A C 1
ATOM 3168 O O . ARG A 1 398 ? -14.602 32.656 9.195 1 95.06 398 ARG A O 1
ATOM 3175 N N . GLN A 1 399 ? -13.781 33.125 11.227 1 94.5 399 GLN A N 1
ATOM 3176 C CA . GLN A 1 399 ? -13.695 31.734 11.641 1 94.5 399 GLN A CA 1
ATOM 3177 C C . GLN A 1 399 ? -15.078 31.094 11.711 1 94.5 399 GLN A C 1
ATOM 3179 O O . GLN A 1 399 ? -15.242 29.922 11.391 1 94.5 399 GLN A O 1
ATOM 3184 N N . ALA A 1 400 ? -16.016 31.891 12.148 1 95.69 400 ALA A N 1
ATOM 3185 C CA . ALA A 1 400 ? -17.375 31.391 12.211 1 95.69 400 ALA A CA 1
ATOM 3186 C C . ALA A 1 400 ? -17.906 31.047 10.812 1 95.69 400 ALA A C 1
ATOM 3188 O O . ALA A 1 400 ? -18.578 30.031 10.625 1 95.69 400 ALA A O 1
ATOM 3189 N N . ARG A 1 401 ? -17.641 31.891 9.867 1 94.62 401 ARG A N 1
ATOM 3190 C CA . ARG A 1 401 ? -18.047 31.656 8.484 1 94.62 401 ARG A CA 1
ATOM 3191 C C . ARG A 1 401 ? -17.391 30.406 7.934 1 94.62 401 ARG A C 1
ATOM 3193 O O . ARG A 1 401 ? -18.047 29.578 7.301 1 94.62 401 ARG A O 1
ATOM 3200 N N . ILE A 1 402 ? -16.172 30.219 8.156 1 94.31 402 ILE A N 1
ATOM 3201 C CA . ILE A 1 402 ? -15.406 29.062 7.684 1 94.31 402 ILE A CA 1
ATOM 3202 C C . ILE A 1 402 ? -15.945 27.797 8.32 1 94.31 402 ILE A C 1
ATOM 3204 O O . ILE A 1 402 ? -16.156 26.781 7.637 1 94.31 402 ILE A O 1
ATOM 3208 N N . ALA A 1 403 ? -16.203 27.906 9.57 1 94.75 403 ALA A N 1
ATOM 3209 C CA . ALA A 1 403 ? -16.688 26.75 10.312 1 94.75 403 ALA A CA 1
ATOM 3210 C C . ALA A 1 403 ? -18.062 26.312 9.812 1 94.75 403 ALA A C 1
ATOM 3212 O O . ALA A 1 403 ? -18.344 25.125 9.672 1 94.75 403 ALA A O 1
ATOM 3213 N N . TYR A 1 404 ? -18.906 27.297 9.602 1 94.88 404 TYR A N 1
ATOM 3214 C CA . TYR A 1 404 ? -20.25 27.016 9.125 1 94.88 404 TYR A CA 1
ATOM 3215 C C . TYR A 1 404 ? -20.219 26.344 7.762 1 94.88 404 TYR A C 1
ATOM 3217 O O . TYR A 1 404 ? -20.922 25.359 7.535 1 94.88 404 TYR A O 1
ATOM 3225 N N . ASN A 1 405 ? -19.422 26.859 6.863 1 93.25 405 ASN A N 1
ATOM 3226 C CA . ASN A 1 405 ? -19.312 26.281 5.531 1 93.25 405 ASN A CA 1
ATOM 3227 C C . ASN A 1 405 ? -18.781 24.844 5.586 1 93.25 405 ASN A C 1
ATOM 3229 O O . ASN A 1 405 ? -19.266 23.969 4.863 1 93.25 405 ASN A O 1
ATOM 3233 N N . LYS A 1 406 ? -17.828 24.562 6.398 1 95.31 406 LYS A N 1
ATOM 3234 C CA . LYS A 1 406 ? -17.219 23.25 6.527 1 95.31 406 LYS A CA 1
ATOM 3235 C C . LYS A 1 406 ? -18.219 22.219 7.055 1 95.31 406 LYS A C 1
ATOM 3237 O O . LYS A 1 406 ? -18.328 21.109 6.52 1 95.31 406 LYS A O 1
ATOM 3242 N N . VAL A 1 407 ? -18.922 22.625 8.078 1 95.81 407 VAL A N 1
ATOM 3243 C CA . VAL A 1 407 ? -19.812 21.672 8.727 1 95.81 407 VAL A CA 1
ATOM 3244 C C . VAL A 1 407 ? -20.953 21.297 7.773 1 95.81 407 VAL A C 1
ATOM 3246 O O . VAL A 1 407 ? -21.422 20.156 7.789 1 95.81 407 VAL A O 1
ATOM 3249 N N . LEU A 1 408 ? -21.438 22.25 6.914 1 94.81 408 LEU A N 1
ATOM 3250 C CA . LEU A 1 408 ? -22.469 21.969 5.93 1 94.81 408 LEU A CA 1
ATOM 3251 C C . LEU A 1 408 ? -22.016 20.859 4.98 1 94.81 408 LEU A C 1
ATOM 3253 O O . LEU A 1 408 ? -22.766 19.906 4.734 1 94.81 408 LEU A O 1
ATOM 3257 N N . LEU A 1 409 ? -20.844 20.969 4.484 1 95.06 409 LEU A N 1
ATOM 3258 C CA . LEU A 1 409 ? -20.328 20 3.525 1 95.06 409 LEU A CA 1
ATOM 3259 C C . LEU A 1 409 ? -20.016 18.672 4.211 1 95.06 409 LEU A C 1
ATOM 3261 O O . LEU A 1 409 ? -20.203 17.594 3.625 1 95.06 409 LEU A O 1
ATOM 3265 N N . ASP A 1 410 ? -19.531 18.719 5.453 1 95.69 410 ASP A N 1
ATOM 3266 C CA . ASP A 1 410 ? -19.297 17.5 6.23 1 95.69 410 ASP A CA 1
ATOM 3267 C C . ASP A 1 410 ? -20.594 16.734 6.453 1 95.69 410 ASP A C 1
ATOM 3269 O O . ASP A 1 410 ? -20.594 15.5 6.441 1 95.69 410 ASP A O 1
ATOM 3273 N N . TYR A 1 411 ? -21.641 17.531 6.723 1 95.81 411 TYR A N 1
ATOM 3274 C CA . TYR A 1 411 ? -22.953 16.953 6.93 1 95.81 411 TYR A CA 1
ATOM 3275 C C . TYR A 1 411 ? -23.422 16.188 5.695 1 95.81 411 TYR A C 1
ATOM 3277 O O . TYR A 1 411 ? -23.875 15.047 5.805 1 95.81 411 TYR A O 1
ATOM 3285 N N . TYR A 1 412 ? -23.25 16.719 4.578 1 95.69 412 TYR A N 1
ATOM 3286 C CA . TYR A 1 412 ? -23.625 16.062 3.33 1 95.69 412 TYR A CA 1
ATOM 3287 C C . TYR A 1 412 ? -22.812 14.797 3.117 1 95.69 412 TYR A C 1
ATOM 3289 O O . TYR A 1 412 ? -23.375 13.742 2.789 1 95.69 412 TYR A O 1
ATOM 3297 N N . TYR A 1 413 ? -21.5 14.844 3.273 1 96.25 413 TYR A N 1
ATOM 3298 C CA . TYR A 1 413 ? -20.625 13.695 3.094 1 96.25 413 TYR A CA 1
ATOM 3299 C C . TYR A 1 413 ? -20.969 12.586 4.082 1 96.25 413 TYR A C 1
ATOM 3301 O O . TYR A 1 413 ? -20.953 11.406 3.732 1 96.25 413 TYR A O 1
ATOM 3309 N N . ALA A 1 414 ? -21.25 13.016 5.293 1 96.25 414 ALA A N 1
ATOM 3310 C CA . ALA A 1 414 ? -21.625 12.039 6.316 1 96.25 414 ALA A CA 1
ATOM 3311 C C . ALA A 1 414 ? -22.906 11.305 5.934 1 96.25 414 ALA A C 1
ATOM 3313 O O . ALA A 1 414 ? -23.016 10.094 6.141 1 96.25 414 ALA A O 1
ATOM 3314 N N . PHE A 1 415 ? -23.875 12.023 5.395 1 95.69 415 PHE A N 1
ATOM 3315 C CA . PHE A 1 415 ? -25.125 11.414 4.977 1 95.69 415 PHE A CA 1
ATOM 3316 C C . PHE A 1 415 ? -24.906 10.43 3.84 1 95.69 415 PHE A C 1
ATOM 3318 O O . PHE A 1 415 ? -25.453 9.328 3.85 1 95.69 415 PHE A O 1
ATOM 3325 N N . GLU A 1 416 ? -24.094 10.812 2.887 1 95.94 416 GLU A N 1
ATOM 3326 C CA . GLU A 1 416 ? -23.781 9.922 1.774 1 95.94 416 GLU A CA 1
ATOM 3327 C C . GLU A 1 416 ? -23.016 8.688 2.252 1 95.94 416 GLU A C 1
ATOM 3329 O O . GLU A 1 416 ? -23.203 7.594 1.715 1 95.94 416 GLU A O 1
ATOM 3334 N N . THR A 1 417 ? -22.141 8.875 3.217 1 96.62 417 THR A N 1
ATOM 3335 C CA . THR A 1 417 ? -21.422 7.75 3.811 1 96.62 417 THR A CA 1
ATOM 3336 C C . THR A 1 417 ? -22.391 6.793 4.496 1 96.62 417 THR A C 1
ATOM 3338 O O . THR A 1 417 ? -22.281 5.574 4.336 1 96.62 417 THR A O 1
ATOM 3341 N N . TYR A 1 418 ? -23.344 7.355 5.285 1 97.19 418 TYR A N 1
ATOM 3342 C CA . TYR A 1 418 ? -24.391 6.547 5.926 1 97.19 418 TYR A CA 1
ATOM 3343 C C . TYR A 1 418 ? -25.141 5.719 4.895 1 97.19 418 TYR A C 1
ATOM 3345 O O . TYR A 1 418 ? -25.312 4.508 5.062 1 97.19 418 TYR A O 1
ATOM 3353 N N . ARG A 1 419 ? -25.578 6.316 3.84 1 95.56 419 ARG A N 1
ATOM 3354 C CA . ARG A 1 419 ? -26.344 5.641 2.799 1 95.56 419 ARG A CA 1
ATOM 3355 C C . ARG A 1 419 ? -25.531 4.52 2.156 1 95.56 419 ARG A C 1
ATOM 3357 O O . ARG A 1 419 ? -26.062 3.469 1.813 1 95.56 419 ARG A O 1
ATOM 3364 N N . SER A 1 420 ? -24.188 4.797 1.994 1 96.81 420 SER A N 1
ATOM 3365 C CA . SER A 1 420 ? -23.312 3.826 1.344 1 96.81 420 SER A CA 1
ATOM 3366 C C . SER A 1 420 ? -23.188 2.559 2.18 1 96.81 420 SER A C 1
ATOM 3368 O O . SER A 1 420 ? -22.906 1.481 1.645 1 96.81 420 SER A O 1
ATOM 3370 N N . LEU A 1 421 ? -23.328 2.66 3.492 1 96.38 421 LEU A N 1
ATOM 3371 C CA . LEU A 1 421 ? -23.188 1.525 4.395 1 96.38 421 LEU A CA 1
ATOM 3372 C C . LEU A 1 421 ? -24.391 0.592 4.309 1 96.38 421 LEU A C 1
ATOM 3374 O O . LEU A 1 421 ? -24.312 -0.554 4.754 1 96.38 421 LEU A O 1
ATOM 3378 N N . LEU A 1 422 ? -25.531 1.065 3.73 1 95.56 422 LEU A N 1
ATOM 3379 C CA . LEU A 1 422 ? -26.766 0.3 3.678 1 95.56 422 LEU A CA 1
ATOM 3380 C C . LEU A 1 422 ? -26.797 -0.606 2.451 1 95.56 422 LEU A C 1
ATOM 3382 O O . LEU A 1 422 ? -27.609 -1.524 2.371 1 95.56 422 LEU A O 1
ATOM 3386 N N . ILE A 1 423 ? -25.938 -0.279 1.561 1 90.44 423 ILE A N 1
ATOM 3387 C CA . ILE A 1 423 ? -25.922 -1.018 0.302 1 90.44 423 ILE A CA 1
ATOM 3388 C C . ILE A 1 423 ? -24.766 -2.014 0.293 1 90.44 423 ILE A C 1
ATOM 3390 O O . ILE A 1 423 ? -23.703 -1.744 0.856 1 90.44 423 ILE A O 1
ATOM 3394 N N . MET B 1 1 ? 68.25 3.9 48.469 1 28 1 MET B N 1
ATOM 3395 C CA . MET B 1 1 ? 66.938 3.463 47.938 1 28 1 MET B CA 1
ATOM 3396 C C . MET B 1 1 ? 66.125 4.66 47.531 1 28 1 MET B C 1
ATOM 3398 O O . MET B 1 1 ? 65.688 5.461 48.406 1 28 1 MET B O 1
ATOM 3402 N N . LYS B 1 2 ? 66.438 5.312 46.375 1 35.53 2 LYS B N 1
ATOM 3403 C CA . LYS B 1 2 ? 65.812 6.488 45.719 1 35.53 2 LYS B CA 1
ATOM 3404 C C . LYS B 1 2 ? 64.375 6.242 45.406 1 35.53 2 LYS B C 1
ATOM 3406 O O . LYS B 1 2 ? 64 5.246 44.75 1 35.53 2 LYS B O 1
ATOM 3411 N N . LYS B 1 3 ? 63.344 6.699 46.25 1 36.34 3 LYS B N 1
ATOM 3412 C CA . LYS B 1 3 ? 61.906 6.758 46.094 1 36.34 3 LYS B CA 1
ATOM 3413 C C . LYS B 1 3 ? 61.531 7.348 44.75 1 36.34 3 LYS B C 1
ATOM 3415 O O . LYS B 1 3 ? 61.812 8.516 44.469 1 36.34 3 LYS B O 1
ATOM 3420 N N . ILE B 1 4 ? 61.5 6.574 43.656 1 43 4 ILE B N 1
ATOM 3421 C CA . ILE B 1 4 ? 61 6.934 42.344 1 43 4 ILE B CA 1
ATOM 3422 C C . ILE B 1 4 ? 59.562 7.41 42.469 1 43 4 ILE B C 1
ATOM 3424 O O . ILE B 1 4 ? 58.688 6.656 42.875 1 43 4 ILE B O 1
ATOM 3428 N N . LEU B 1 5 ? 59.281 8.656 42.781 1 40.69 5 LEU B N 1
ATOM 3429 C CA . LEU B 1 5 ? 57.969 9.289 42.719 1 40.69 5 LEU B CA 1
ATOM 3430 C C . LEU B 1 5 ? 57.344 9.109 41.344 1 40.69 5 LEU B C 1
ATOM 3432 O O . LEU B 1 5 ? 57.844 9.641 40.375 1 40.69 5 LEU B O 1
ATOM 3436 N N . THR B 1 6 ? 56.781 7.988 41 1 43.66 6 THR B N 1
ATOM 3437 C CA . THR B 1 6 ? 55.969 7.801 39.812 1 43.66 6 THR B CA 1
ATOM 3438 C C . THR B 1 6 ? 54.812 8.789 39.781 1 43.66 6 THR B C 1
ATOM 3440 O O . THR B 1 6 ? 53.938 8.742 40.656 1 43.66 6 THR B O 1
ATOM 3443 N N . VAL B 1 7 ? 55.031 9.992 39.312 1 42.41 7 VAL B N 1
ATOM 3444 C CA . VAL B 1 7 ? 53.938 10.914 39 1 42.41 7 VAL B CA 1
ATOM 3445 C C . VAL B 1 7 ? 52.938 10.234 38.062 1 42.41 7 VAL B C 1
ATOM 3447 O O . VAL B 1 7 ? 53.312 9.852 36.938 1 42.41 7 VAL B O 1
ATOM 3450 N N . PHE B 1 8 ? 51.969 9.547 38.594 1 44.75 8 PHE B N 1
ATOM 3451 C CA . PHE B 1 8 ? 50.781 9.125 37.812 1 44.75 8 PHE B CA 1
ATOM 3452 C C . PHE B 1 8 ? 50.125 10.32 37.125 1 44.75 8 PHE B C 1
ATOM 3454 O O . PHE B 1 8 ? 49.562 11.195 37.812 1 44.75 8 PHE B O 1
ATOM 3461 N N . LEU B 1 9 ? 50.719 10.75 36.031 1 44.03 9 LEU B N 1
ATOM 3462 C CA . LEU B 1 9 ? 50 11.68 35.188 1 44.03 9 LEU B CA 1
ATOM 3463 C C . LEU B 1 9 ? 48.594 11.172 34.875 1 44.03 9 LEU B C 1
ATOM 3465 O O . LEU B 1 9 ? 48.438 10.141 34.219 1 44.03 9 LEU B O 1
ATOM 3469 N N . LEU B 1 10 ? 47.625 11.445 35.75 1 45.75 10 LEU B N 1
ATOM 3470 C CA . LEU B 1 10 ? 46.219 11.273 35.375 1 45.75 10 LEU B CA 1
ATOM 3471 C C . LEU B 1 10 ? 45.906 11.969 34.062 1 45.75 10 LEU B C 1
ATOM 3473 O O . LEU B 1 10 ? 45.875 13.203 34 1 45.75 10 LEU B O 1
ATOM 3477 N N . ILE B 1 11 ? 46.281 11.461 32.938 1 45.03 11 ILE B N 1
ATOM 3478 C CA . ILE B 1 11 ? 45.75 11.922 31.656 1 45.03 11 ILE B CA 1
ATOM 3479 C C . ILE B 1 11 ? 44.25 11.992 31.703 1 45.03 11 ILE B C 1
ATOM 3481 O O . ILE B 1 11 ? 43.562 10.961 31.766 1 45.03 11 ILE B O 1
ATOM 3485 N N . THR B 1 12 ? 43.688 12.969 32.312 1 44.53 12 THR B N 1
ATOM 3486 C CA . THR B 1 12 ? 42.281 13.242 32.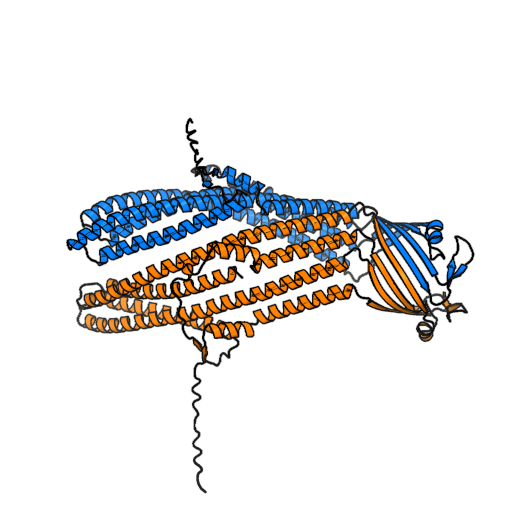094 1 44.53 12 THR B CA 1
ATOM 3487 C C . THR B 1 12 ? 41.969 13.25 30.594 1 44.53 12 THR B C 1
ATOM 3489 O O . THR B 1 12 ? 42.469 14.086 29.844 1 44.53 12 THR B O 1
ATOM 3492 N N . ASN B 1 13 ? 41.75 12.148 29.969 1 46.47 13 ASN B N 1
ATOM 3493 C CA . ASN B 1 13 ? 41.188 12.094 28.625 1 46.47 13 ASN B CA 1
ATOM 3494 C C . ASN B 1 13 ? 40.031 13.055 28.469 1 46.47 13 ASN B C 1
ATOM 3496 O O . ASN B 1 13 ? 38.969 12.852 29.062 1 46.47 13 ASN B O 1
ATOM 3500 N N . ILE B 1 14 ? 40.25 14.266 28.297 1 52.25 14 ILE B N 1
ATOM 3501 C CA . ILE B 1 14 ? 39.188 15.164 27.828 1 52.25 14 ILE B CA 1
ATOM 3502 C C . ILE B 1 14 ? 38.5 14.562 26.594 1 52.25 14 ILE B C 1
ATOM 3504 O O . ILE B 1 14 ? 39.125 14.398 25.547 1 52.25 14 ILE B O 1
ATOM 3508 N N . ILE B 1 15 ? 37.594 13.727 26.844 1 55.94 15 ILE B N 1
ATOM 3509 C CA . ILE B 1 15 ? 36.812 13.203 25.75 1 55.94 15 ILE B CA 1
ATOM 3510 C C . ILE B 1 15 ? 36.188 14.352 24.969 1 55.94 15 ILE B C 1
ATOM 3512 O O . ILE B 1 15 ? 35.312 15.055 25.484 1 55.94 15 ILE B O 1
ATOM 3516 N N . LEU B 1 16 ? 36.906 14.984 24.031 1 66.69 16 LEU B N 1
ATOM 3517 C CA . LEU B 1 16 ? 36.375 16.047 23.172 1 66.69 16 LEU B CA 1
ATOM 3518 C C . LEU B 1 16 ? 35.219 15.547 22.328 1 66.69 16 LEU B C 1
ATOM 3520 O O . LEU B 1 16 ? 35.25 14.43 21.812 1 66.69 16 LEU B O 1
ATOM 3524 N N . ALA B 1 17 ? 34.125 16.188 22.547 1 77.69 17 ALA B N 1
ATOM 3525 C CA . ALA B 1 17 ? 32.906 15.875 21.766 1 77.69 17 ALA B CA 1
ATOM 3526 C C . ALA B 1 17 ? 33.219 15.93 20.266 1 77.69 17 ALA B C 1
ATOM 3528 O O . ALA B 1 17 ? 33.969 16.781 19.812 1 77.69 17 ALA B O 1
ATOM 3529 N N . ARG B 1 18 ? 32.938 14.914 19.609 1 87.88 18 ARG B N 1
ATOM 3530 C CA . ARG B 1 18 ? 33.062 14.859 18.156 1 87.88 18 ARG B CA 1
ATOM 3531 C C . ARG B 1 18 ? 32.094 15.805 17.469 1 87.88 18 ARG B C 1
ATOM 3533 O O . ARG B 1 18 ? 30.875 15.727 17.688 1 87.88 18 ARG B O 1
ATOM 3540 N N . ASP B 1 19 ? 32.594 16.719 16.672 1 93.12 19 ASP B N 1
ATOM 3541 C CA . ASP B 1 19 ? 31.734 17.578 15.852 1 93.12 19 ASP B CA 1
ATOM 3542 C C . ASP B 1 19 ? 31.125 16.812 14.688 1 93.12 19 ASP B C 1
ATOM 3544 O O . ASP B 1 19 ? 31.812 16.062 13.992 1 93.12 19 ASP B O 1
ATOM 3548 N N . LEU B 1 20 ? 29.859 16.859 14.586 1 96.12 20 LEU B N 1
ATOM 3549 C CA . LEU B 1 20 ? 29.156 16.172 13.516 1 96.12 20 LEU B CA 1
ATOM 3550 C C . LEU B 1 20 ? 28.312 17.141 12.703 1 96.12 20 LEU B C 1
ATOM 3552 O O . LEU B 1 20 ? 27.406 17.781 13.242 1 96.12 20 LEU B O 1
ATOM 3556 N N . THR B 1 21 ? 28.703 17.266 11.43 1 96.56 21 THR B N 1
ATOM 3557 C CA . THR B 1 21 ? 27.891 18.094 10.531 1 96.56 21 THR B CA 1
ATOM 3558 C C . THR B 1 21 ? 26.766 17.281 9.914 1 96.56 21 THR B C 1
ATOM 3560 O O . THR B 1 21 ? 26.781 16.047 9.977 1 96.56 21 THR B O 1
ATOM 3563 N N . LEU B 1 22 ? 25.797 18 9.383 1 96.75 22 LEU B N 1
ATOM 3564 C CA . LEU B 1 22 ? 24.688 17.328 8.727 1 96.75 22 LEU B CA 1
ATOM 3565 C C . LEU B 1 22 ? 25.172 16.422 7.598 1 96.75 22 LEU B C 1
ATOM 3567 O O . LEU B 1 22 ? 24.734 15.273 7.484 1 96.75 22 LEU B O 1
ATOM 3571 N N . GLU B 1 23 ? 26.141 16.891 6.816 1 96.5 23 GLU B N 1
ATOM 3572 C CA . GLU B 1 23 ? 26.656 16.125 5.688 1 96.5 23 GLU B CA 1
ATOM 3573 C C . GLU B 1 23 ? 27.375 14.867 6.16 1 96.5 23 GLU B C 1
ATOM 3575 O O . GLU B 1 23 ? 27.234 13.797 5.562 1 96.5 23 GLU B O 1
ATOM 3580 N N . GLN B 1 24 ? 28.078 15.055 7.23 1 96.88 24 GLN B N 1
ATOM 3581 C CA . GLN B 1 24 ? 28.766 13.898 7.789 1 96.88 24 GLN B CA 1
ATOM 3582 C C . GLN B 1 24 ? 27.781 12.875 8.344 1 96.88 24 GLN B C 1
ATOM 3584 O O . GLN B 1 24 ? 27.984 11.672 8.195 1 96.88 24 GLN B O 1
ATOM 3589 N N . ALA B 1 25 ? 26.766 13.375 9.016 1 97.69 25 ALA B N 1
ATOM 3590 C CA . ALA B 1 25 ? 25.734 12.484 9.562 1 97.69 25 ALA B CA 1
ATOM 3591 C C . ALA B 1 25 ? 25.062 11.688 8.453 1 97.69 25 ALA B C 1
ATOM 3593 O O . ALA B 1 25 ? 24.828 10.484 8.594 1 97.69 25 ALA B O 1
ATOM 3594 N N . ILE B 1 26 ? 24.797 12.352 7.336 1 97.75 26 ILE B N 1
ATOM 3595 C CA . ILE B 1 26 ? 24.141 11.711 6.191 1 97.75 26 ILE B CA 1
ATOM 3596 C C . ILE B 1 26 ? 25.062 10.641 5.613 1 97.75 26 ILE B C 1
ATOM 3598 O O . ILE B 1 26 ? 24.625 9.508 5.375 1 97.75 26 ILE B O 1
ATOM 3602 N N . ASP B 1 27 ? 26.359 10.938 5.477 1 97.31 27 ASP B N 1
ATOM 3603 C CA . ASP B 1 27 ? 27.328 10 4.91 1 97.31 27 ASP B CA 1
ATOM 3604 C C . ASP B 1 27 ? 27.484 8.773 5.805 1 97.31 27 ASP B C 1
ATOM 3606 O O . ASP B 1 27 ? 27.484 7.637 5.316 1 97.31 27 ASP B O 1
ATOM 3610 N N . LEU B 1 28 ? 27.531 9.047 7.098 1 96.81 28 LEU B N 1
ATOM 3611 C CA . LEU B 1 28 ? 27.688 7.945 8.039 1 96.81 28 LEU B CA 1
ATOM 3612 C C . LEU B 1 28 ? 26.422 7.074 8.07 1 96.81 28 LEU B C 1
ATOM 3614 O O . LEU B 1 28 ? 26.516 5.848 8.172 1 96.81 28 LEU B O 1
ATOM 3618 N N . SER B 1 29 ? 25.234 7.727 8.039 1 97.69 29 SER B N 1
ATOM 3619 C CA . SER B 1 29 ? 23.984 6.973 8.039 1 97.69 29 SER B CA 1
ATOM 3620 C C . SER B 1 29 ? 23.875 6.09 6.797 1 97.69 29 SER B C 1
ATOM 3622 O O . SER B 1 29 ? 23.438 4.945 6.883 1 97.69 29 SER B O 1
ATOM 3624 N N . LEU B 1 30 ? 24.312 6.613 5.664 1 97.12 30 LEU B N 1
ATOM 3625 C CA . LEU B 1 30 ? 24.266 5.875 4.406 1 97.12 30 LEU B CA 1
ATOM 3626 C C . LEU B 1 30 ? 25.188 4.66 4.453 1 97.12 30 LEU B C 1
ATOM 3628 O O . LEU B 1 30 ? 24.875 3.617 3.871 1 97.12 30 LEU B O 1
ATOM 3632 N N . SER B 1 31 ? 26.25 4.734 5.211 1 95.19 31 SER B N 1
ATOM 3633 C CA . SER B 1 31 ? 27.25 3.676 5.223 1 95.19 31 SER B CA 1
ATOM 3634 C C . SER B 1 31 ? 26.984 2.67 6.336 1 95.19 31 SER B C 1
ATOM 3636 O O . SER B 1 31 ? 27.359 1.5 6.23 1 95.19 31 SER B O 1
ATOM 3638 N N . ASN B 1 32 ? 26.266 3.125 7.395 1 94.81 32 ASN B N 1
ATOM 3639 C CA . ASN B 1 32 ? 26.25 2.281 8.586 1 94.81 32 ASN B CA 1
ATOM 3640 C C . ASN B 1 32 ? 24.828 1.848 8.938 1 94.81 32 ASN B C 1
ATOM 3642 O O . ASN B 1 32 ? 24.641 0.958 9.766 1 94.81 32 ASN B O 1
ATOM 3646 N N . SER B 1 33 ? 23.812 2.445 8.344 1 94.44 33 SER B N 1
ATOM 3647 C CA . SER B 1 33 ? 22.453 2.104 8.695 1 94.44 33 SER B CA 1
ATOM 3648 C C . SER B 1 33 ? 22.109 0.667 8.312 1 94.44 33 SER B C 1
ATOM 3650 O O . SER B 1 33 ? 22.469 0.216 7.219 1 94.44 33 SER B O 1
ATOM 3652 N N . LYS B 1 34 ? 21.438 -0.078 9.258 1 95.62 34 LYS B N 1
ATOM 3653 C CA . LYS B 1 34 ? 21.031 -1.457 9 1 95.62 34 LYS B CA 1
ATOM 3654 C C . LYS B 1 34 ? 20.016 -1.528 7.867 1 95.62 34 LYS B C 1
ATOM 3656 O O . LYS B 1 34 ? 20 -2.5 7.109 1 95.62 34 LYS B O 1
ATOM 3661 N N . GLU B 1 35 ? 19.188 -0.519 7.73 1 94.62 35 GLU B N 1
ATOM 3662 C CA . GLU B 1 35 ? 18.203 -0.456 6.641 1 94.62 35 GLU B CA 1
ATOM 3663 C C . GLU B 1 35 ? 18.906 -0.463 5.281 1 94.62 35 GLU B C 1
ATOM 3665 O O . GLU B 1 35 ? 18.438 -1.123 4.348 1 94.62 35 GLU B O 1
ATOM 3670 N N . MET B 1 36 ? 20.031 0.279 5.215 1 94.94 36 MET B N 1
ATOM 3671 C CA . MET B 1 36 ? 20.812 0.335 3.979 1 94.94 36 MET B CA 1
ATOM 3672 C C . MET B 1 36 ? 21.438 -1.018 3.668 1 94.94 36 MET B C 1
ATOM 3674 O O . MET B 1 36 ? 21.438 -1.458 2.518 1 94.94 36 MET B O 1
ATOM 3678 N N . LYS B 1 37 ? 21.922 -1.721 4.691 1 96 37 LYS B N 1
ATOM 3679 C CA . LYS B 1 37 ? 22.547 -3.027 4.504 1 96 37 LYS B CA 1
ATOM 3680 C C . LYS B 1 37 ? 21.531 -4.066 4.051 1 96 37 LYS B C 1
ATOM 3682 O O . LYS B 1 37 ? 21.828 -4.898 3.193 1 96 37 LYS B O 1
ATOM 3687 N N . ILE B 1 38 ? 20.359 -3.965 4.633 1 97.19 38 ILE B N 1
ATOM 3688 C CA . ILE B 1 38 ? 19.297 -4.879 4.254 1 97.19 38 ILE B CA 1
ATOM 3689 C C . ILE B 1 38 ? 18.922 -4.648 2.791 1 97.19 38 ILE B C 1
ATOM 3691 O O . ILE B 1 38 ? 18.766 -5.602 2.023 1 97.19 38 ILE B O 1
ATOM 3695 N N . SER B 1 39 ? 18.75 -3.383 2.352 1 97.06 39 SER B N 1
ATOM 3696 C CA . SER B 1 39 ? 18.406 -3.045 0.975 1 97.06 39 SER B CA 1
ATOM 3697 C C . SER B 1 39 ? 19.484 -3.52 0.003 1 97.06 39 SER B C 1
ATOM 3699 O O . SER B 1 39 ? 19.172 -3.969 -1.103 1 97.06 39 SER B O 1
ATOM 3701 N N . GLU B 1 40 ? 20.719 -3.455 0.44 1 96.88 40 GLU B N 1
ATOM 3702 C CA . GLU B 1 40 ? 21.828 -3.938 -0.381 1 96.88 40 GLU B CA 1
ATOM 3703 C C . GLU B 1 40 ? 21.766 -5.449 -0.576 1 96.88 40 GLU B C 1
ATOM 3705 O O . GLU B 1 40 ? 22 -5.953 -1.675 1 96.88 40 GLU B O 1
ATOM 3710 N N . LYS B 1 41 ? 21.453 -6.168 0.517 1 98.12 41 LYS B N 1
ATOM 3711 C CA . LYS B 1 41 ? 21.312 -7.617 0.42 1 98.12 41 LYS B CA 1
ATOM 3712 C C . LYS B 1 41 ? 20.156 -8 -0.493 1 98.12 41 LYS B C 1
ATOM 3714 O O . LYS B 1 41 ? 20.234 -9 -1.217 1 98.12 41 LYS B O 1
ATOM 3719 N N . ASN B 1 42 ? 19.141 -7.215 -0.465 1 97.81 42 ASN B N 1
ATOM 3720 C CA . ASN B 1 42 ? 18.016 -7.465 -1.37 1 97.81 42 ASN B CA 1
ATOM 3721 C C . ASN B 1 42 ? 18.438 -7.297 -2.83 1 97.81 42 ASN B C 1
ATOM 3723 O O . ASN B 1 42 ? 17.984 -8.039 -3.699 1 97.81 42 ASN B O 1
ATOM 3727 N N . LEU B 1 43 ? 19.234 -6.285 -3.121 1 97.88 43 LEU B N 1
ATOM 3728 C CA . LEU B 1 43 ? 19.766 -6.098 -4.469 1 97.88 43 LEU B CA 1
ATOM 3729 C C . LEU B 1 43 ? 20.625 -7.293 -4.883 1 97.88 43 LEU B C 1
ATOM 3731 O O . LEU B 1 43 ? 20.484 -7.797 -6 1 97.88 43 LEU B O 1
ATOM 3735 N N . ASP B 1 44 ? 21.438 -7.879 -3.957 1 98.31 44 ASP B N 1
ATOM 3736 C CA . ASP B 1 44 ? 22.25 -9.055 -4.234 1 98.31 44 ASP B CA 1
ATOM 3737 C C . ASP B 1 44 ? 21.391 -10.281 -4.5 1 98.31 44 ASP B C 1
ATOM 3739 O O . ASP B 1 44 ? 21.688 -11.078 -5.395 1 98.31 44 ASP B O 1
ATOM 3743 N N . ILE B 1 45 ? 20.391 -10.352 -3.695 1 98.44 45 ILE B N 1
ATOM 3744 C CA . ILE B 1 45 ? 19.453 -11.461 -3.873 1 98.44 45 ILE B CA 1
ATOM 3745 C C . ILE B 1 45 ? 18.844 -11.406 -5.27 1 98.44 45 ILE B C 1
ATOM 3747 O O . ILE B 1 45 ? 18.734 -12.43 -5.953 1 98.44 45 ILE B O 1
ATOM 3751 N N . SER B 1 46 ? 18.438 -10.211 -5.738 1 98.38 46 SER B N 1
ATOM 3752 C CA . SER B 1 46 ? 17.828 -10.055 -7.051 1 98.38 46 SER B CA 1
ATOM 3753 C C . SER B 1 46 ? 18.812 -10.422 -8.164 1 98.38 46 SER B C 1
ATOM 3755 O O . SER B 1 46 ? 18.406 -11.008 -9.18 1 98.38 46 SER B O 1
ATOM 3757 N N . LYS B 1 47 ? 20.094 -10.102 -7.996 1 98.31 47 LYS B N 1
ATOM 3758 C CA . LYS B 1 47 ? 21.125 -10.484 -8.961 1 98.31 47 LYS B CA 1
ATOM 3759 C C . LYS B 1 47 ? 21.266 -12 -9.039 1 98.31 47 LYS B C 1
ATOM 3761 O O . LYS B 1 47 ? 21.391 -12.562 -10.133 1 98.31 47 LYS B O 1
ATOM 3766 N N . LEU B 1 48 ? 21.203 -12.648 -7.82 1 98.44 48 LEU B N 1
ATOM 3767 C CA . LEU B 1 48 ? 21.281 -14.102 -7.777 1 98.44 48 LEU B CA 1
ATOM 3768 C C . LEU B 1 48 ? 20.062 -14.727 -8.445 1 98.44 48 LEU B C 1
ATOM 3770 O O . LEU B 1 48 ? 20.172 -15.758 -9.109 1 98.44 48 LEU B O 1
ATOM 3774 N N . ASN B 1 49 ? 18.969 -14.07 -8.367 1 98.19 49 ASN B N 1
ATOM 3775 C CA . ASN B 1 49 ? 17.75 -14.586 -8.984 1 98.19 49 ASN B CA 1
ATOM 3776 C C . ASN B 1 49 ? 17.812 -14.5 -10.508 1 98.19 49 ASN B C 1
ATOM 3778 O O . ASN B 1 49 ? 17.266 -15.352 -11.203 1 98.19 49 ASN B O 1
ATOM 3782 N N . VAL B 1 50 ? 18.438 -13.445 -11.016 1 98.44 50 VAL B N 1
ATOM 3783 C CA . VAL B 1 50 ? 18.656 -13.367 -12.453 1 98.44 50 VAL B CA 1
ATOM 3784 C C . VAL B 1 50 ? 19.562 -14.508 -12.906 1 98.44 50 VAL B C 1
ATOM 3786 O O . VAL B 1 50 ? 19.297 -15.172 -13.914 1 98.44 50 VAL B O 1
ATOM 3789 N N . ASN B 1 51 ? 20.641 -14.773 -12.094 1 98.12 51 ASN B N 1
ATOM 3790 C CA . ASN B 1 51 ? 21.547 -15.875 -12.406 1 98.12 51 ASN B CA 1
ATOM 3791 C C . ASN B 1 51 ? 20.812 -17.219 -12.391 1 98.12 51 ASN B C 1
ATOM 3793 O O . ASN B 1 51 ? 21.031 -18.047 -13.273 1 98.12 51 ASN B O 1
ATOM 3797 N N . LYS B 1 52 ? 19.984 -17.375 -11.422 1 97.62 52 LYS B N 1
ATOM 3798 C CA . LYS B 1 52 ? 19.203 -18.594 -11.344 1 97.62 52 LYS B CA 1
ATOM 3799 C C . LYS B 1 52 ? 18.297 -18.766 -12.562 1 97.62 52 LYS B C 1
ATOM 3801 O O . LYS B 1 52 ? 18.172 -19.859 -13.109 1 97.62 52 LYS B O 1
ATOM 3806 N N . ALA B 1 53 ? 17.672 -17.625 -12.953 1 97.25 53 ALA B N 1
ATOM 3807 C CA . ALA B 1 53 ? 16.781 -17.672 -14.117 1 97.25 53 ALA B CA 1
ATOM 3808 C C . ALA B 1 53 ? 17.547 -18.031 -15.383 1 97.25 53 ALA B C 1
ATOM 3810 O O . ALA B 1 53 ? 17.062 -18.797 -16.203 1 97.25 53 ALA B O 1
ATOM 3811 N N . ILE B 1 54 ? 18.781 -17.531 -15.547 1 97.44 54 ILE B N 1
ATOM 3812 C CA . ILE B 1 54 ? 19.641 -17.828 -16.688 1 97.44 54 ILE B CA 1
ATOM 3813 C C . ILE B 1 54 ? 20.062 -19.297 -16.641 1 97.44 54 ILE B C 1
ATOM 3815 O O . ILE B 1 54 ? 20.062 -19.984 -17.672 1 97.44 54 ILE B O 1
ATOM 3819 N N . LYS B 1 55 ? 20.344 -19.766 -15.383 1 97.06 55 LYS B N 1
ATOM 3820 C CA . LYS B 1 55 ? 20.844 -21.125 -15.227 1 97.06 55 LYS B CA 1
ATOM 3821 C C . LYS B 1 55 ? 19.75 -22.156 -15.516 1 97.06 55 LYS B C 1
ATOM 3823 O O . LYS B 1 55 ? 20.047 -23.312 -15.789 1 97.06 55 LYS B O 1
ATOM 3828 N N . ASN B 1 56 ? 18.469 -21.719 -15.531 1 94.31 56 ASN B N 1
ATOM 3829 C CA . ASN B 1 56 ? 17.375 -22.594 -15.914 1 94.31 56 ASN B CA 1
ATOM 3830 C C . ASN B 1 56 ? 17.391 -22.891 -17.406 1 94.31 56 ASN B C 1
ATOM 3832 O O . ASN B 1 56 ? 16.75 -23.844 -17.859 1 94.31 56 ASN B O 1
ATOM 3836 N N . ALA B 1 57 ? 18.141 -22.078 -18.234 1 95.69 57 ALA B N 1
ATOM 3837 C CA . ALA B 1 57 ? 18.266 -22.281 -19.672 1 95.69 57 ALA B CA 1
ATOM 3838 C C . ALA B 1 57 ? 19.406 -23.219 -20 1 95.69 57 ALA B C 1
ATOM 3840 O O . ALA B 1 57 ? 19.531 -23.703 -21.125 1 95.69 57 ALA B O 1
ATOM 3841 N N . LEU B 1 58 ? 20.203 -23.578 -18.984 1 96.31 58 LEU B N 1
ATOM 3842 C CA . LEU B 1 58 ? 21.406 -24.375 -19.188 1 96.31 58 LEU B CA 1
ATOM 3843 C C . LEU B 1 58 ? 21.141 -25.844 -18.875 1 96.31 58 LEU B C 1
ATOM 3845 O O . LEU B 1 58 ? 20.141 -26.172 -18.234 1 96.31 58 LEU B O 1
ATOM 3849 N N . PRO B 1 59 ? 21.984 -26.797 -19.359 1 96.25 59 PRO B N 1
ATOM 3850 C CA . PRO B 1 59 ? 21.797 -28.234 -19.078 1 96.25 59 PRO B CA 1
ATOM 3851 C C . PRO B 1 59 ? 21.922 -28.578 -17.609 1 96.25 59 PRO B C 1
ATOM 3853 O O . PRO B 1 59 ? 22.609 -27.859 -16.859 1 96.25 59 PRO B O 1
ATOM 3856 N N . SER B 1 60 ? 21.203 -29.531 -17.172 1 96 60 SER B N 1
ATOM 3857 C CA . SER B 1 60 ? 21.312 -30.078 -15.82 1 96 60 SER B CA 1
ATOM 3858 C C . SER B 1 60 ? 21.609 -31.578 -15.867 1 96 60 SER B C 1
ATOM 3860 O O . SER B 1 60 ? 21.281 -32.25 -16.828 1 96 60 SER B O 1
ATOM 3862 N N . VAL B 1 61 ? 22.375 -32.062 -14.891 1 95.75 61 VAL B N 1
ATOM 3863 C CA . VAL B 1 61 ? 22.734 -33.469 -14.789 1 95.75 61 VAL B CA 1
ATOM 3864 C C . VAL B 1 61 ? 22.078 -34.094 -13.547 1 95.75 61 VAL B C 1
ATOM 3866 O O . VAL B 1 61 ? 22.188 -33.531 -12.445 1 95.75 61 VAL B O 1
ATOM 3869 N N . THR B 1 62 ? 21.453 -35.188 -13.727 1 95.75 62 THR B N 1
ATOM 3870 C CA . THR B 1 62 ? 20.797 -35.906 -12.625 1 95.75 62 THR B CA 1
ATOM 3871 C C . THR B 1 62 ? 21.266 -37.344 -12.562 1 95.75 62 THR B C 1
ATOM 3873 O O . THR B 1 62 ? 21.453 -38 -13.594 1 95.75 62 THR B O 1
ATOM 3876 N N . TYR B 1 63 ? 21.5 -37.844 -11.328 1 93.94 63 TYR B N 1
ATOM 3877 C CA . TYR B 1 63 ? 21.828 -39.25 -11.078 1 93.94 63 TYR B CA 1
ATOM 3878 C C . TYR B 1 63 ? 20.656 -40 -10.469 1 93.94 63 TYR B C 1
ATOM 3880 O O . TYR B 1 63 ? 20.016 -39.5 -9.531 1 93.94 63 TYR B O 1
ATOM 3888 N N . ALA B 1 64 ? 20.359 -41.156 -11.156 1 92.88 64 ALA B N 1
ATOM 3889 C CA . ALA B 1 64 ? 19.328 -42.031 -10.602 1 92.88 64 ALA B CA 1
ATOM 3890 C C . ALA B 1 64 ? 19.859 -43.438 -10.414 1 92.88 64 ALA B C 1
ATOM 3892 O O . ALA B 1 64 ? 20.281 -44.094 -11.383 1 92.88 64 ALA B O 1
ATOM 3893 N N . GLY B 1 65 ? 19.828 -43.906 -9.172 1 91 65 GLY B N 1
ATOM 3894 C CA . GLY B 1 65 ? 20.188 -45.281 -8.844 1 91 65 GLY B CA 1
ATOM 3895 C C . GLY B 1 65 ? 19.125 -46.031 -8.062 1 91 65 GLY B C 1
ATOM 3896 O O . GLY B 1 65 ? 18.422 -45.438 -7.238 1 91 65 GLY B O 1
ATOM 3897 N N . ALA B 1 66 ? 18.984 -47.344 -8.461 1 92 66 ALA B N 1
ATOM 3898 C CA . ALA B 1 66 ? 17.969 -48.125 -7.758 1 92 66 ALA B CA 1
ATOM 3899 C C . ALA B 1 66 ? 18.469 -49.531 -7.496 1 92 66 ALA B C 1
ATOM 3901 O O . ALA B 1 66 ? 19.203 -50.094 -8.305 1 92 66 ALA B O 1
ATOM 3902 N N . TYR B 1 67 ? 18.25 -50 -6.316 1 91.56 67 TYR B N 1
ATOM 3903 C CA . TYR B 1 67 ? 18.359 -51.406 -5.945 1 91.56 67 TYR B CA 1
ATOM 3904 C C . TYR B 1 67 ? 16.984 -52.031 -5.738 1 91.56 67 TYR B C 1
ATOM 3906 O O . TYR B 1 67 ? 16.219 -51.594 -4.879 1 91.56 67 TYR B O 1
ATOM 3914 N N . THR B 1 68 ? 16.688 -53.094 -6.566 1 91.81 68 THR B N 1
ATOM 3915 C CA . THR B 1 68 ? 15.352 -53.656 -6.539 1 91.81 68 THR B CA 1
ATOM 3916 C C . THR B 1 68 ? 15.398 -55.125 -6.211 1 91.81 68 THR B C 1
ATOM 3918 O O . THR B 1 68 ? 16.219 -55.875 -6.762 1 91.81 68 THR B O 1
ATOM 3921 N N . VAL B 1 69 ? 14.484 -55.531 -5.281 1 92.19 69 VAL B N 1
ATOM 3922 C CA . VAL B 1 69 ? 14.336 -56.938 -4.934 1 92.19 69 VAL B CA 1
ATOM 3923 C C . VAL B 1 69 ? 12.906 -57.406 -5.211 1 92.19 69 VAL B C 1
ATOM 3925 O O . VAL B 1 69 ? 11.953 -56.719 -4.816 1 92.19 69 VAL B O 1
ATOM 3928 N N . GLY B 1 70 ? 12.875 -58.531 -6.016 1 89.25 70 GLY B N 1
ATOM 3929 C CA . GLY B 1 70 ? 11.562 -59.062 -6.301 1 89.25 70 GLY B CA 1
ATOM 3930 C C . GLY B 1 70 ? 11.289 -60.375 -5.57 1 89.25 70 GLY B C 1
ATOM 3931 O O . GLY B 1 70 ? 12.227 -61.062 -5.16 1 89.25 70 GLY B O 1
ATOM 3932 N N . GLU B 1 71 ? 9.953 -60.594 -5.312 1 90.31 71 GLU B N 1
ATOM 3933 C CA . GLU B 1 71 ? 9.562 -61.844 -4.695 1 90.31 71 GLU B CA 1
ATOM 3934 C C . GLU B 1 71 ? 9.953 -63.031 -5.574 1 90.31 71 GLU B C 1
ATOM 3936 O O . GLU B 1 71 ? 10.406 -64.062 -5.066 1 90.31 71 GLU B O 1
ATOM 3941 N N . HIS B 1 72 ? 9.758 -62.906 -6.969 1 91.06 72 HIS B N 1
ATOM 3942 C CA . HIS B 1 72 ? 10.117 -63.938 -7.93 1 91.06 72 HIS B CA 1
ATOM 3943 C C . HIS B 1 72 ? 11.297 -63.5 -8.797 1 91.06 72 HIS B C 1
ATOM 3945 O O . HIS B 1 72 ? 11.562 -62.312 -8.93 1 91.06 72 HIS B O 1
ATOM 3951 N N . GLU B 1 73 ? 11.969 -64.5 -9.242 1 85.88 73 GLU B N 1
ATOM 3952 C CA . GLU B 1 73 ? 13.055 -64.188 -10.156 1 85.88 73 GLU B CA 1
ATOM 3953 C C . GLU B 1 73 ? 12.531 -63.562 -11.461 1 85.88 73 GLU B C 1
ATOM 3955 O O . GLU B 1 73 ? 11.422 -63.906 -11.891 1 85.88 73 GLU B O 1
ATOM 3960 N N . ARG B 1 74 ? 13.164 -62.625 -11.922 1 83.12 74 ARG B N 1
ATOM 3961 C CA . ARG B 1 74 ? 12.852 -62.062 -13.219 1 83.12 74 ARG B CA 1
ATOM 3962 C C . ARG B 1 74 ? 14.086 -62.031 -14.117 1 83.12 74 ARG B C 1
ATOM 3964 O O . ARG B 1 74 ? 15.211 -62.188 -13.648 1 83.12 74 ARG B O 1
ATOM 3971 N N . GLN B 1 75 ? 13.789 -61.938 -15.445 1 80.69 75 GLN B N 1
ATOM 3972 C CA . GLN B 1 75 ? 14.883 -61.969 -16.422 1 80.69 75 GLN B CA 1
ATOM 3973 C C . GLN B 1 75 ? 15.641 -60.625 -16.391 1 80.69 75 GLN B C 1
ATOM 3975 O O . GLN B 1 75 ? 15.078 -59.594 -16.734 1 80.69 75 GLN B O 1
ATOM 3980 N N . ILE B 1 76 ? 16.828 -60.75 -15.828 1 83.06 76 ILE B N 1
ATOM 3981 C CA . ILE B 1 76 ? 17.688 -59.562 -15.758 1 83.06 76 ILE B CA 1
ATOM 3982 C C . ILE B 1 76 ? 18.938 -59.781 -16.625 1 83.06 76 ILE B C 1
ATOM 3984 O O . ILE B 1 76 ? 19.484 -60.906 -16.656 1 83.06 76 ILE B O 1
ATOM 3988 N N . LEU B 1 77 ? 19.406 -58.781 -17.25 1 75.44 77 LEU B N 1
ATOM 3989 C CA . LEU B 1 77 ? 20.562 -58.875 -18.125 1 75.44 77 LEU B CA 1
ATOM 3990 C C . LEU B 1 77 ? 21.859 -58.938 -17.312 1 75.44 77 LEU B C 1
ATOM 3992 O O . LEU B 1 77 ? 22.047 -58.156 -16.375 1 75.44 77 LEU B O 1
ATOM 3996 N N . THR B 1 78 ? 22.688 -59.906 -17.547 1 70.56 78 THR B N 1
ATOM 3997 C CA . THR B 1 78 ? 23.953 -60.062 -16.844 1 70.56 78 THR B CA 1
ATOM 3998 C C . THR B 1 78 ? 25 -59.125 -17.406 1 70.56 78 THR B C 1
ATOM 4000 O O . THR B 1 78 ? 25.859 -58.625 -16.672 1 70.56 78 THR B O 1
ATOM 4003 N N . GLN B 1 79 ? 25.047 -58.969 -18.812 1 64.44 79 GLN B N 1
ATOM 4004 C CA . GLN B 1 79 ? 25.953 -58.062 -19.516 1 64.44 79 GLN B CA 1
ATOM 4005 C C . GLN B 1 79 ? 25.312 -57.531 -20.797 1 64.44 79 GLN B C 1
ATOM 4007 O O . GLN B 1 79 ? 24.219 -57.969 -21.172 1 64.44 79 GLN B O 1
ATOM 4012 N N . SER B 1 80 ? 25.75 -56.375 -21.578 1 62.31 80 SER B N 1
ATOM 4013 C CA . SER B 1 80 ? 25.172 -55.719 -22.734 1 62.31 80 SER B CA 1
ATOM 4014 C C . SER B 1 80 ? 24.656 -56.719 -23.766 1 62.31 80 SER B C 1
ATOM 4016 O O . SER B 1 80 ? 23.641 -56.469 -24.422 1 62.31 80 SER B O 1
ATOM 4018 N N . GLU B 1 81 ? 25.25 -57.656 -24.234 1 54.94 81 GLU B N 1
ATOM 4019 C CA . GLU B 1 81 ? 24.984 -58.438 -25.438 1 54.94 81 GLU B CA 1
ATOM 4020 C C . GLU B 1 81 ? 24.641 -59.875 -25.094 1 54.94 81 GLU B C 1
ATOM 4022 O O . GLU B 1 81 ? 24.453 -60.719 -26 1 54.94 81 GLU B O 1
ATOM 4027 N N . ARG B 1 82 ? 24.297 -60.219 -23.75 1 61.97 82 ARG B N 1
ATOM 4028 C CA . ARG B 1 82 ? 24.312 -61.688 -23.797 1 61.97 82 ARG B CA 1
ATOM 4029 C C . ARG B 1 82 ? 23.078 -62.25 -23.109 1 61.97 82 ARG B C 1
ATOM 4031 O O . ARG B 1 82 ? 22.078 -61.562 -22.922 1 61.97 82 ARG B O 1
ATOM 4038 N N . ASP B 1 83 ? 23.281 -62.938 -21.953 1 64.38 83 ASP B N 1
ATOM 4039 C CA . ASP B 1 83 ? 22.438 -63.938 -21.328 1 64.38 83 ASP B CA 1
ATOM 4040 C C . ASP B 1 83 ? 21.547 -63.344 -20.25 1 64.38 83 ASP B C 1
ATOM 4042 O O . ASP B 1 83 ? 22.016 -62.531 -19.453 1 64.38 83 ASP B O 1
ATOM 4046 N N . ARG B 1 84 ? 20.094 -63.312 -20.438 1 82.38 84 ARG B N 1
ATOM 4047 C CA . ARG B 1 84 ? 19.156 -63 -19.359 1 82.38 84 ARG B CA 1
ATOM 4048 C C . ARG B 1 84 ? 19.109 -64.125 -18.344 1 82.38 84 ARG B C 1
ATOM 4050 O O . ARG B 1 84 ? 19.109 -65.312 -18.719 1 82.38 84 ARG B O 1
ATOM 4057 N N . VAL B 1 85 ? 19.422 -63.781 -17.203 1 80.75 85 VAL B N 1
ATOM 4058 C CA . VAL B 1 85 ? 19.359 -64.75 -16.125 1 80.75 85 VAL B CA 1
ATOM 4059 C C . VAL B 1 85 ? 18.219 -64.438 -15.172 1 80.75 85 VAL B C 1
ATOM 4061 O O . VAL B 1 85 ? 17.875 -63.281 -14.992 1 80.75 85 VAL B O 1
ATOM 4064 N N . ASN B 1 86 ? 17.656 -65.438 -14.617 1 84.88 86 ASN B N 1
ATOM 4065 C CA . ASN B 1 86 ? 16.609 -65.25 -13.617 1 84.88 86 ASN B CA 1
ATOM 4066 C C . ASN B 1 86 ? 17.203 -64.875 -12.266 1 84.88 86 ASN B C 1
ATOM 4068 O O . ASN B 1 86 ? 17.906 -65.625 -11.633 1 84.88 86 ASN B O 1
ATOM 4072 N N . LYS B 1 87 ? 16.953 -63.594 -11.906 1 87.31 87 LYS B N 1
ATOM 4073 C CA . LYS B 1 87 ? 17.453 -63.094 -10.625 1 87.31 87 LYS B CA 1
ATOM 4074 C C . LYS B 1 87 ? 16.344 -62.344 -9.875 1 87.31 87 LYS B C 1
ATOM 4076 O O . LYS B 1 87 ? 15.43 -61.812 -10.492 1 87.31 87 LYS B O 1
ATOM 4081 N N . LYS B 1 88 ? 16.609 -62.344 -8.523 1 90 88 LYS B N 1
ATOM 4082 C CA . LYS B 1 88 ? 15.633 -61.625 -7.699 1 90 88 LYS B CA 1
ATOM 4083 C C . LYS B 1 88 ? 16.078 -60.188 -7.453 1 90 88 LYS B C 1
ATOM 4085 O O . LYS B 1 88 ? 15.25 -59.312 -7.109 1 90 88 LYS B O 1
ATOM 4090 N N . ARG B 1 89 ? 17.406 -60 -7.484 1 91.69 89 ARG B N 1
ATOM 4091 C CA . ARG B 1 89 ? 17.969 -58.688 -7.191 1 91.69 89 ARG B CA 1
ATOM 4092 C C . ARG B 1 89 ? 18.5 -58.031 -8.461 1 91.69 89 ARG B C 1
ATOM 4094 O O . ARG B 1 89 ? 19.047 -58.719 -9.336 1 91.69 89 ARG B O 1
ATOM 4101 N N . GLY B 1 90 ? 18.219 -56.781 -8.57 1 89.94 90 GLY B N 1
ATOM 4102 C CA . GLY B 1 90 ? 18.672 -56.031 -9.719 1 89.94 90 GLY B CA 1
ATOM 4103 C C . GLY B 1 90 ? 19.109 -54.594 -9.375 1 89.94 90 GLY B C 1
ATOM 4104 O O . GLY B 1 90 ? 18.672 -54.062 -8.359 1 89.94 90 GLY B O 1
ATOM 4105 N N . TYR B 1 91 ? 20.109 -54.125 -10.156 1 91 91 TYR B N 1
ATOM 4106 C CA . TYR B 1 91 ? 20.656 -52.781 -9.977 1 91 91 TYR B CA 1
ATOM 4107 C C . TYR B 1 91 ? 20.5 -51.969 -11.25 1 91 91 TYR B C 1
ATOM 4109 O O . TYR B 1 91 ? 20.703 -52.5 -12.359 1 91 91 TYR B O 1
ATOM 4117 N N . THR B 1 92 ? 20.188 -50.75 -11.039 1 89.88 92 THR B N 1
ATOM 4118 C CA . THR B 1 92 ? 20.172 -49.812 -12.172 1 89.88 92 THR B CA 1
ATOM 4119 C C . THR B 1 92 ? 20.859 -48.5 -11.805 1 89.88 92 THR B C 1
ATOM 4121 O O . THR B 1 92 ? 20.734 -48.031 -10.672 1 89.88 92 THR B O 1
ATOM 4124 N N . GLN B 1 93 ? 21.656 -47.938 -12.695 1 91.12 93 GLN B N 1
ATOM 4125 C CA . GLN B 1 93 ? 22.266 -46.594 -12.594 1 91.12 93 GLN B CA 1
ATOM 4126 C C . GLN B 1 93 ? 22.094 -45.812 -13.891 1 91.12 93 GLN B C 1
ATOM 4128 O O . GLN B 1 93 ? 22.219 -46.375 -14.977 1 91.12 93 GLN B O 1
ATOM 4133 N N . ASN B 1 94 ? 21.734 -44.625 -13.734 1 92.06 94 ASN B N 1
ATOM 4134 C CA . ASN B 1 94 ? 21.547 -43.781 -14.906 1 92.06 94 ASN B CA 1
ATOM 4135 C C . ASN B 1 94 ? 21.969 -42.344 -14.633 1 92.06 94 ASN B C 1
ATOM 4137 O O . ASN B 1 94 ? 21.625 -41.781 -13.594 1 92.06 94 ASN B O 1
ATOM 4141 N N . LEU B 1 95 ? 22.906 -41.844 -15.398 1 94.62 95 LEU B N 1
ATOM 4142 C CA . LEU B 1 95 ? 23.234 -40.406 -15.445 1 94.62 95 LEU B CA 1
ATOM 4143 C C . LEU B 1 95 ? 22.578 -39.75 -16.641 1 94.62 95 LEU B C 1
ATOM 4145 O O . LEU B 1 95 ? 22.812 -40.125 -17.797 1 94.62 95 LEU B O 1
ATOM 4149 N N . LYS B 1 96 ? 21.766 -38.75 -16.344 1 94.81 96 LYS B N 1
ATOM 4150 C CA . LYS B 1 96 ? 21.016 -38.125 -17.422 1 94.81 96 LYS B CA 1
ATOM 4151 C C . LYS B 1 96 ? 21.312 -36.625 -17.516 1 94.81 96 LYS B C 1
ATOM 4153 O O . LYS B 1 96 ? 21.219 -35.938 -16.516 1 94.81 96 LYS B O 1
ATOM 4158 N N . LEU B 1 97 ? 21.734 -36.156 -18.641 1 96.31 97 LEU B N 1
ATOM 4159 C CA . LEU B 1 97 ? 21.906 -34.75 -18.984 1 96.31 97 LEU B CA 1
ATOM 4160 C C . LEU B 1 97 ? 20.703 -34.219 -19.766 1 96.31 97 LEU B C 1
ATOM 4162 O O . LEU B 1 97 ? 20.266 -34.844 -20.75 1 96.31 97 LEU B O 1
ATOM 4166 N N . THR B 1 98 ? 20.125 -33.156 -19.281 1 96.44 98 THR B N 1
ATOM 4167 C CA . THR B 1 98 ? 18.969 -32.594 -19.953 1 96.44 98 THR B CA 1
ATOM 4168 C C . THR B 1 98 ? 19.234 -31.125 -20.281 1 96.44 98 THR B C 1
ATOM 4170 O O . THR B 1 98 ? 19.688 -30.359 -19.438 1 96.44 98 THR B O 1
ATOM 4173 N N . GLN B 1 99 ? 18.906 -30.688 -21.547 1 97.06 99 GLN B N 1
ATOM 4174 C CA . GLN B 1 99 ? 19.062 -29.312 -22.031 1 97.06 99 GLN B CA 1
ATOM 4175 C C . GLN B 1 99 ? 17.781 -28.812 -22.688 1 97.06 99 GLN B C 1
ATOM 4177 O O . GLN B 1 99 ? 17.375 -29.312 -23.75 1 97.06 99 GLN B O 1
ATOM 4182 N N . PRO B 1 100 ? 17.141 -27.828 -22 1 96.12 100 PRO B N 1
ATOM 4183 C CA . PRO B 1 100 ? 15.977 -27.266 -22.703 1 96.12 100 PRO B CA 1
ATOM 4184 C C . PRO B 1 100 ? 16.344 -26.547 -24 1 96.12 100 PRO B C 1
ATOM 4186 O O . PRO B 1 100 ? 17.234 -25.703 -24 1 96.12 100 PRO B O 1
ATOM 4189 N N . LEU B 1 101 ? 15.703 -26.953 -25.078 1 96.31 101 LEU B N 1
ATOM 4190 C CA . LEU B 1 101 ? 15.969 -26.344 -26.375 1 96.31 101 LEU B CA 1
ATOM 4191 C C . LEU B 1 101 ? 14.906 -25.312 -26.719 1 96.31 101 LEU B C 1
ATOM 4193 O O . LEU B 1 101 ? 15.211 -24.25 -27.281 1 96.31 101 LEU B O 1
ATOM 4197 N N . PHE B 1 102 ? 13.703 -25.688 -26.453 1 96.06 102 PHE B N 1
ATOM 4198 C CA . PHE B 1 102 ? 12.562 -24.828 -26.703 1 96.06 102 PHE B CA 1
ATOM 4199 C C . PHE B 1 102 ? 11.5 -25 -25.625 1 96.06 102 PHE B C 1
ATOM 4201 O O . PHE B 1 102 ? 11 -26.109 -25.406 1 96.06 102 PHE B O 1
ATOM 4208 N N . THR B 1 103 ? 11.172 -23.922 -24.953 1 94.56 103 THR B N 1
ATOM 4209 C CA . THR B 1 103 ? 10.211 -23.969 -23.859 1 94.56 103 THR B CA 1
ATOM 4210 C C . THR B 1 103 ? 9.055 -23.016 -24.094 1 94.56 103 THR B C 1
ATOM 4212 O O . THR B 1 103 ? 8.539 -22.406 -23.156 1 94.56 103 THR B O 1
ATOM 4215 N N . GLY B 1 104 ? 8.82 -22.703 -25.422 1 93.06 104 GLY B N 1
ATOM 4216 C CA . GLY B 1 104 ? 7.734 -21.797 -25.781 1 93.06 104 GLY B CA 1
ATOM 4217 C C . GLY B 1 104 ? 7.98 -20.359 -25.359 1 93.06 104 GLY B C 1
ATOM 4218 O O . GLY B 1 104 ? 7.043 -19.578 -25.25 1 93.06 104 GLY B O 1
ATOM 4219 N N . GLY B 1 105 ? 9.133 -20.047 -24.938 1 94.25 105 GLY B N 1
ATOM 4220 C CA . GLY B 1 105 ? 9.484 -18.688 -24.516 1 94.25 105 GLY B CA 1
ATOM 4221 C C . GLY B 1 105 ? 9.484 -18.531 -23 1 94.25 105 GLY B C 1
ATOM 4222 O O . GLY B 1 105 ? 9.773 -17.438 -22.5 1 94.25 105 GLY B O 1
ATOM 4223 N N . ALA B 1 106 ? 9.133 -19.594 -22.219 1 94.88 106 ALA B N 1
ATOM 4224 C CA . ALA B 1 106 ? 9.039 -19.531 -20.766 1 94.88 106 ALA B CA 1
ATOM 4225 C C . ALA B 1 106 ? 10.391 -19.172 -20.141 1 94.88 106 ALA B C 1
ATOM 4227 O O . ALA B 1 106 ? 10.453 -18.375 -19.203 1 94.88 106 ALA B O 1
ATOM 4228 N N . VAL B 1 107 ? 11.469 -19.719 -20.672 1 96 107 VAL B N 1
ATOM 4229 C CA . VAL B 1 107 ? 12.797 -19.438 -20.156 1 96 107 VAL B CA 1
ATOM 4230 C C . VAL B 1 107 ? 13.148 -17.969 -20.406 1 96 107 VAL B C 1
ATOM 4232 O O . VAL B 1 107 ? 13.609 -17.281 -19.5 1 96 107 VAL B O 1
ATOM 4235 N N . THR B 1 108 ? 12.945 -17.5 -21.672 1 96.81 108 THR B N 1
ATOM 4236 C CA . THR B 1 108 ? 13.203 -16.109 -22 1 96.81 108 THR B CA 1
ATOM 4237 C C . THR B 1 108 ? 12.352 -15.18 -21.141 1 96.81 108 THR B C 1
ATOM 4239 O O . THR B 1 108 ? 12.836 -14.156 -20.656 1 96.81 108 THR B O 1
ATOM 4242 N N . ALA B 1 109 ? 11.023 -15.555 -20.953 1 97.69 109 ALA B N 1
ATOM 4243 C CA . ALA B 1 109 ? 10.125 -14.773 -20.094 1 97.69 109 ALA B CA 1
ATOM 4244 C C . ALA B 1 109 ? 10.625 -14.742 -18.656 1 97.69 109 ALA B C 1
ATOM 4246 O O . ALA B 1 109 ? 10.57 -13.695 -18 1 97.69 109 ALA B O 1
ATOM 4247 N N . GLY B 1 110 ? 11.117 -15.891 -18.172 1 97.69 110 GLY B N 1
ATOM 4248 C CA . GLY B 1 110 ? 11.68 -15.953 -16.828 1 97.69 110 GLY B CA 1
ATOM 4249 C C . GLY B 1 110 ? 12.875 -15.039 -16.641 1 97.69 110 GLY B C 1
ATOM 4250 O O . GLY B 1 110 ? 12.992 -14.359 -15.617 1 97.69 110 GLY B O 1
ATOM 4251 N N . ILE B 1 111 ? 13.75 -15.008 -17.625 1 98.19 111 ILE B N 1
ATOM 4252 C CA . ILE B 1 111 ? 14.938 -14.172 -17.562 1 98.19 111 ILE B CA 1
ATOM 4253 C C . ILE B 1 111 ? 14.531 -12.703 -17.625 1 98.19 111 ILE B C 1
ATOM 4255 O O . ILE B 1 111 ? 15.023 -11.883 -16.844 1 98.19 111 ILE B O 1
ATOM 4259 N N . LYS B 1 112 ? 13.625 -12.398 -18.531 1 98.19 112 LYS B N 1
ATOM 4260 C CA . LYS B 1 112 ? 13.156 -11.023 -18.656 1 98.19 112 LYS B CA 1
ATOM 4261 C C . LYS B 1 112 ? 12.492 -10.562 -17.359 1 98.19 112 LYS B C 1
ATOM 4263 O O . LYS B 1 112 ? 12.703 -9.43 -16.922 1 98.19 112 LYS B O 1
ATOM 4268 N N . GLY B 1 113 ? 11.633 -11.461 -16.75 1 98.38 113 GLY B N 1
ATOM 4269 C CA . GLY B 1 113 ? 11.016 -11.141 -15.477 1 98.38 113 GLY B CA 1
ATOM 4270 C C . GLY B 1 113 ? 12.031 -10.906 -14.367 1 98.38 113 GLY B C 1
ATOM 4271 O O . GLY B 1 113 ? 11.922 -9.945 -13.609 1 98.38 113 GLY B O 1
ATOM 4272 N N . ALA B 1 114 ? 12.992 -11.742 -14.281 1 98.44 114 ALA B N 1
ATOM 4273 C CA . ALA B 1 114 ? 14.023 -11.633 -13.25 1 98.44 114 ALA B CA 1
ATOM 4274 C C . ALA B 1 114 ? 14.82 -10.344 -13.406 1 98.44 114 ALA B C 1
ATOM 4276 O O . ALA B 1 114 ? 15.172 -9.695 -12.414 1 98.44 114 ALA B O 1
ATOM 4277 N N . LYS B 1 115 ? 15.156 -10.016 -14.656 1 98.62 115 LYS B N 1
ATOM 4278 C CA . LYS B 1 115 ? 15.883 -8.781 -14.914 1 98.62 115 LYS B CA 1
ATOM 4279 C C . LYS B 1 115 ? 15.062 -7.562 -14.5 1 98.62 115 LYS B C 1
ATOM 4281 O O . LYS B 1 115 ? 15.594 -6.605 -13.93 1 98.62 115 LYS B O 1
ATOM 4286 N N . ALA B 1 116 ? 13.742 -7.613 -14.844 1 98.56 116 ALA B N 1
ATOM 4287 C CA . ALA B 1 116 ? 12.859 -6.527 -14.422 1 98.56 116 ALA B CA 1
ATOM 4288 C C . ALA B 1 116 ? 12.82 -6.426 -12.898 1 98.56 116 ALA B C 1
ATOM 4290 O O . ALA B 1 116 ? 12.875 -5.324 -12.344 1 98.56 116 ALA B O 1
ATOM 4291 N N . TYR B 1 117 ? 12.797 -7.559 -12.18 1 98.25 117 TYR B N 1
ATOM 4292 C CA . TYR B 1 117 ? 12.812 -7.566 -10.719 1 98.25 117 TYR B CA 1
ATOM 4293 C C . TYR B 1 117 ? 14.141 -7.047 -10.188 1 98.25 117 TYR B C 1
ATOM 4295 O O . TYR B 1 117 ? 14.18 -6.406 -9.133 1 98.25 117 TYR B O 1
ATOM 4303 N N . GLU B 1 118 ? 15.211 -7.324 -10.898 1 98.5 118 GLU B N 1
ATOM 4304 C CA . GLU B 1 118 ? 16.5 -6.77 -10.5 1 98.5 118 GLU B CA 1
ATOM 4305 C C . GLU B 1 118 ? 16.5 -5.246 -10.594 1 98.5 118 GLU B C 1
ATOM 4307 O O . GLU B 1 118 ? 17.016 -4.562 -9.711 1 98.5 118 GLU B O 1
ATOM 4312 N N . ASN B 1 119 ? 15.992 -4.785 -11.711 1 98.5 119 ASN B N 1
ATOM 4313 C CA . ASN B 1 119 ? 15.867 -3.34 -11.852 1 98.5 119 ASN B CA 1
ATOM 4314 C C . ASN B 1 119 ? 15.016 -2.738 -10.742 1 98.5 119 ASN B C 1
ATOM 4316 O O . ASN B 1 119 ? 15.352 -1.685 -10.195 1 98.5 119 ASN B O 1
ATOM 4320 N N . ILE B 1 120 ? 13.859 -3.375 -10.398 1 98.38 120 ILE B N 1
ATOM 4321 C CA . ILE B 1 120 ? 13 -2.934 -9.312 1 98.38 120 ILE B CA 1
ATOM 4322 C C . ILE B 1 120 ? 13.797 -2.881 -8.008 1 98.38 120 ILE B C 1
ATOM 4324 O O . ILE B 1 120 ? 13.719 -1.902 -7.266 1 98.38 120 ILE B O 1
ATOM 4328 N N . ALA B 1 121 ? 14.578 -3.924 -7.766 1 98 121 ALA B N 1
ATOM 4329 C CA . ALA B 1 121 ? 15.406 -3.963 -6.559 1 98 121 ALA B CA 1
ATOM 4330 C C . ALA B 1 121 ? 16.438 -2.834 -6.559 1 98 121 ALA B C 1
ATOM 4332 O O . ALA B 1 121 ? 16.703 -2.23 -5.516 1 98 121 ALA B O 1
ATOM 4333 N N . SER B 1 122 ? 17.031 -2.582 -7.727 1 98.25 122 SER B N 1
ATOM 4334 C CA . SER B 1 122 ? 18 -1.505 -7.859 1 98.25 122 SER B CA 1
ATOM 4335 C C . SER B 1 122 ? 17.375 -0.151 -7.539 1 98.25 122 SER B C 1
ATOM 4337 O O . SER B 1 122 ? 17.938 0.626 -6.762 1 98.25 122 SER B O 1
ATOM 4339 N N . TYR B 1 123 ? 16.203 0.107 -8.156 1 98 123 TYR B N 1
ATOM 4340 C CA . TYR B 1 123 ? 15.508 1.369 -7.898 1 98 123 TYR B CA 1
ATOM 4341 C C . TYR B 1 123 ? 15.055 1.458 -6.445 1 98 123 TYR B C 1
ATOM 4343 O O . TYR B 1 123 ? 15.086 2.533 -5.844 1 98 123 TYR B O 1
ATOM 4351 N N . SER B 1 124 ? 14.617 0.354 -5.867 1 97.5 124 SER B N 1
ATOM 4352 C CA . SER B 1 124 ? 14.227 0.321 -4.461 1 97.5 124 SER B CA 1
ATOM 4353 C C . SER B 1 124 ? 15.414 0.61 -3.551 1 97.5 124 SER B C 1
ATOM 4355 O O . SER B 1 124 ? 15.266 1.258 -2.512 1 97.5 124 SER B O 1
ATOM 4357 N N . TYR B 1 125 ? 16.625 0.132 -4.027 1 97.69 125 TYR B N 1
ATOM 4358 C CA . TYR B 1 125 ? 17.844 0.427 -3.299 1 97.69 125 TYR B CA 1
ATOM 4359 C C . TYR B 1 125 ? 18.141 1.924 -3.299 1 97.69 125 TYR B C 1
ATOM 4361 O O . TYR B 1 125 ? 18.438 2.504 -2.254 1 97.69 125 TYR B O 1
ATOM 4369 N N . LEU B 1 126 ? 17.969 2.525 -4.375 1 97.56 126 LEU B N 1
ATOM 4370 C CA . LEU B 1 126 ? 18.172 3.965 -4.488 1 97.56 126 LEU B CA 1
ATOM 4371 C C . LEU B 1 126 ? 17.141 4.73 -3.68 1 97.56 126 LEU B C 1
ATOM 4373 O O . LEU B 1 126 ? 17.453 5.734 -3.041 1 97.56 126 LEU B O 1
ATOM 4377 N N . GLN B 1 127 ? 15.836 4.285 -3.682 1 96.69 127 GLN B N 1
ATOM 4378 C CA . GLN B 1 127 ? 14.781 4.895 -2.873 1 96.69 127 GLN B CA 1
ATOM 4379 C C . GLN B 1 127 ? 15.125 4.824 -1.387 1 96.69 127 GLN B C 1
ATOM 4381 O O . GLN B 1 127 ? 14.812 5.75 -0.631 1 96.69 127 GLN B O 1
ATOM 4386 N N . SER B 1 128 ? 15.711 3.695 -1.018 1 96.94 128 SER B N 1
ATOM 4387 C CA . SER B 1 128 ? 16.109 3.539 0.379 1 96.94 128 SER B CA 1
ATOM 4388 C C . SER B 1 128 ? 17.188 4.539 0.762 1 96.94 128 SER B C 1
ATOM 4390 O O . SER B 1 128 ? 17.234 5.016 1.897 1 96.94 128 SER B O 1
ATOM 4392 N N . LYS B 1 129 ? 18.109 4.848 -0.172 1 97.06 129 LYS B N 1
ATOM 4393 C CA . LYS B 1 129 ? 19.125 5.863 0.063 1 97.06 129 LYS B CA 1
ATOM 4394 C C . LYS B 1 129 ? 18.5 7.234 0.294 1 97.06 129 LYS B C 1
ATOM 4396 O O . LYS B 1 129 ? 18.875 7.949 1.225 1 97.06 129 LYS B O 1
ATOM 4401 N N . ILE B 1 130 ? 17.547 7.551 -0.529 1 97.12 130 ILE B N 1
ATOM 4402 C CA . ILE B 1 130 ? 16.875 8.836 -0.438 1 97.12 130 ILE B CA 1
ATOM 4403 C C . ILE B 1 130 ? 16.109 8.93 0.886 1 97.12 130 ILE B C 1
ATOM 4405 O O . ILE B 1 130 ? 16.188 9.945 1.584 1 97.12 130 ILE B O 1
ATOM 4409 N N . LYS B 1 131 ? 15.367 7.863 1.2 1 96.88 131 LYS B N 1
ATOM 4410 C CA . LYS B 1 131 ? 14.617 7.828 2.453 1 96.88 131 LYS B CA 1
ATOM 4411 C C . LYS B 1 131 ? 15.547 7.949 3.654 1 96.88 131 LYS B C 1
ATOM 4413 O O . LYS B 1 131 ? 15.234 8.656 4.617 1 96.88 131 LYS B O 1
ATOM 4418 N N . ASN B 1 132 ? 16.688 7.223 3.539 1 97.5 132 ASN B N 1
ATOM 4419 C CA . ASN B 1 132 ? 17.672 7.309 4.609 1 97.5 132 ASN B CA 1
ATOM 4420 C C . ASN B 1 132 ? 18.188 8.734 4.781 1 97.5 132 ASN B C 1
ATOM 4422 O O . ASN B 1 132 ? 18.312 9.219 5.906 1 97.5 132 ASN B O 1
ATOM 4426 N N . ARG B 1 133 ? 18.516 9.406 3.723 1 97.56 133 ARG B N 1
ATOM 4427 C CA . ARG B 1 133 ? 18.984 10.789 3.758 1 97.56 133 ARG B CA 1
ATOM 4428 C C . ARG B 1 133 ? 17.938 11.695 4.402 1 97.56 133 ARG B C 1
ATOM 4430 O O . ARG B 1 133 ? 18.25 12.477 5.305 1 97.56 133 ARG B O 1
ATOM 4437 N N . LEU B 1 134 ? 16.641 11.57 3.963 1 97.69 134 LEU B N 1
ATOM 4438 C CA . LEU B 1 134 ? 15.57 12.414 4.484 1 97.69 134 LEU B CA 1
ATOM 4439 C C . LEU B 1 134 ? 15.344 12.148 5.969 1 97.69 134 LEU B C 1
ATOM 4441 O O . LEU B 1 134 ? 15.141 13.086 6.746 1 97.69 134 LEU B O 1
ATOM 4445 N N . ASP B 1 135 ? 15.414 10.875 6.332 1 97.44 135 ASP B N 1
ATOM 4446 C CA . ASP B 1 135 ? 15.227 10.516 7.738 1 97.44 135 ASP B CA 1
ATOM 4447 C C . ASP B 1 135 ? 16.344 11.094 8.602 1 97.44 135 ASP B C 1
ATOM 4449 O O . ASP B 1 135 ? 16.094 11.562 9.719 1 97.44 135 ASP B O 1
ATOM 4453 N N . THR B 1 136 ? 17.547 11.039 8.086 1 97.81 136 THR B N 1
ATOM 4454 C CA . THR B 1 136 ? 18.688 11.586 8.812 1 97.81 136 THR B CA 1
ATOM 4455 C C . THR B 1 136 ? 18.547 13.102 8.961 1 97.81 136 THR B C 1
ATOM 4457 O O . THR B 1 136 ? 18.797 13.648 10.039 1 97.81 136 THR B O 1
ATOM 4460 N N . ILE B 1 137 ? 18.156 13.742 7.887 1 97.31 137 ILE B N 1
ATOM 4461 C CA . ILE B 1 137 ? 17.938 15.188 7.93 1 97.31 137 ILE B CA 1
ATOM 4462 C C . ILE B 1 137 ? 16.891 15.516 8.984 1 97.31 137 ILE B C 1
ATOM 4464 O O . ILE B 1 137 ? 17.062 16.453 9.773 1 97.31 137 ILE B O 1
ATOM 4468 N N . LYS B 1 138 ? 15.805 14.75 9.023 1 97.5 138 LYS B N 1
ATOM 4469 C CA . LYS B 1 138 ? 14.727 14.992 9.977 1 97.5 138 LYS B CA 1
ATOM 4470 C C . LYS B 1 138 ? 15.211 14.836 11.414 1 97.5 138 LYS B C 1
ATOM 4472 O O . LYS B 1 138 ? 14.984 15.711 12.25 1 97.5 138 LYS B O 1
ATOM 4477 N N . ILE B 1 139 ? 15.938 13.781 11.664 1 97.75 139 ILE B N 1
ATOM 4478 C CA . ILE B 1 139 ? 16.422 13.523 13.016 1 97.75 139 ILE B CA 1
ATOM 4479 C C . ILE B 1 139 ? 17.406 14.617 13.43 1 97.75 139 ILE B C 1
ATOM 4481 O O . ILE B 1 139 ? 17.312 15.164 14.531 1 97.75 139 ILE B O 1
ATOM 4485 N N . PHE B 1 140 ? 18.359 14.953 12.586 1 97.75 140 PHE B N 1
ATOM 4486 C CA . PHE B 1 140 ? 19.359 15.984 12.844 1 97.75 140 PHE B CA 1
ATOM 4487 C C . PHE B 1 140 ? 18.688 17.328 13.102 1 97.75 140 PHE B C 1
ATOM 4489 O O . PHE B 1 140 ? 19 18 14.086 1 97.75 140 PHE B O 1
ATOM 4496 N N . SER B 1 141 ? 17.703 17.656 12.234 1 96.75 141 SER B N 1
ATOM 4497 C CA . SER B 1 141 ? 16.984 18.922 12.367 1 96.75 141 SER B CA 1
ATOM 4498 C C . SER B 1 141 ? 16.156 18.953 13.648 1 96.75 141 SER B C 1
ATOM 4500 O O . SER B 1 141 ? 16.031 20 14.289 1 96.75 141 SER B O 1
ATOM 4502 N N . ASP B 1 142 ? 15.617 17.844 14.008 1 96.69 142 ASP B N 1
ATOM 4503 C CA . ASP B 1 142 ? 14.82 17.766 15.227 1 96.69 142 ASP B CA 1
ATOM 4504 C C . ASP B 1 142 ? 15.68 18 16.469 1 96.69 142 ASP B C 1
ATOM 4506 O O . ASP B 1 142 ? 15.25 18.656 17.422 1 96.69 142 ASP B O 1
ATOM 4510 N N . ILE B 1 143 ? 16.875 17.5 16.453 1 97.56 143 ILE B N 1
ATOM 4511 C CA . ILE B 1 143 ? 17.797 17.703 17.578 1 97.56 143 ILE B CA 1
ATOM 4512 C C . ILE B 1 143 ? 18.172 19.172 17.656 1 97.56 143 ILE B C 1
ATOM 4514 O O . ILE B 1 143 ? 18.109 19.781 18.734 1 97.56 143 ILE B O 1
ATOM 4518 N N . ILE B 1 144 ? 18.578 19.734 16.531 1 97.06 144 ILE B N 1
ATOM 4519 C CA . ILE B 1 144 ? 18.969 21.141 16.5 1 97.06 144 ILE B CA 1
ATOM 4520 C C . ILE B 1 144 ? 17.812 22 16.984 1 97.06 144 ILE B C 1
ATOM 4522 O O . ILE B 1 144 ? 18.016 22.938 17.766 1 97.06 144 ILE B O 1
ATOM 4526 N N . ASN B 1 145 ? 16.609 21.672 16.484 1 96.62 145 ASN B N 1
ATOM 4527 C CA . ASN B 1 145 ? 15.422 22.406 16.906 1 96.62 145 ASN B CA 1
ATOM 4528 C C . ASN B 1 145 ? 15.211 22.312 18.422 1 96.62 145 ASN B C 1
ATOM 4530 O O . ASN B 1 145 ? 14.945 23.312 19.078 1 96.62 145 ASN B O 1
ATOM 4534 N N . ALA B 1 146 ? 15.328 21.125 18.922 1 97.38 146 ALA B N 1
ATOM 4535 C CA . ALA B 1 146 ? 15.133 20.906 20.359 1 97.38 146 ALA B CA 1
ATOM 4536 C C . ALA B 1 146 ? 16.203 21.625 21.172 1 97.38 146 ALA B C 1
ATOM 4538 O O . ALA B 1 146 ? 15.898 22.188 22.234 1 97.38 146 ALA B O 1
ATOM 4539 N N . GLN B 1 147 ? 17.422 21.672 20.734 1 96.94 147 GLN B N 1
ATOM 4540 C CA . GLN B 1 147 ? 18.5 22.391 21.406 1 96.94 147 GLN B CA 1
ATOM 4541 C C . GLN B 1 147 ? 18.234 23.891 21.422 1 96.94 147 GLN B C 1
ATOM 4543 O O . GLN B 1 147 ? 18.453 24.562 22.438 1 96.94 147 GLN B O 1
ATOM 4548 N N . ARG B 1 148 ? 17.766 24.359 20.297 1 95.75 148 ARG B N 1
ATOM 4549 C CA . ARG B 1 148 ? 17.406 25.781 20.234 1 95.75 148 ARG B CA 1
ATOM 4550 C C . ARG B 1 148 ? 16.25 26.109 21.172 1 95.75 148 ARG B C 1
ATOM 4552 O O . ARG B 1 148 ? 16.25 27.156 21.828 1 95.75 148 ARG B O 1
ATOM 4559 N N . ASN B 1 149 ? 15.281 25.203 21.188 1 96.31 149 ASN B N 1
ATOM 4560 C CA . ASN B 1 149 ? 14.156 25.375 22.109 1 96.31 149 ASN B CA 1
ATOM 4561 C C . ASN B 1 149 ? 14.625 25.359 23.562 1 96.31 149 ASN B C 1
ATOM 4563 O O . ASN B 1 149 ? 14.148 26.141 24.391 1 96.31 149 ASN B O 1
ATOM 4567 N N . LEU B 1 150 ? 15.539 24.453 23.844 1 96.88 150 LEU B N 1
ATOM 4568 C CA . LEU B 1 150 ? 16.078 24.375 25.203 1 96.88 150 LEU B CA 1
ATOM 4569 C C . LEU B 1 150 ? 16.797 25.672 25.578 1 96.88 150 LEU B C 1
ATOM 4571 O O . LEU B 1 150 ? 16.656 26.156 26.703 1 96.88 150 LEU B O 1
ATOM 4575 N N . GLU B 1 151 ? 17.516 26.188 24.688 1 96.12 151 GLU B N 1
ATOM 4576 C CA . GLU B 1 151 ? 18.203 27.453 24.922 1 96.12 151 GLU B CA 1
ATOM 4577 C C . GLU B 1 151 ? 17.203 28.578 25.172 1 96.12 151 GLU B C 1
ATOM 4579 O O . GLU B 1 151 ? 17.422 29.422 26.031 1 96.12 151 GLU B O 1
ATOM 4584 N N . ALA B 1 152 ? 16.141 28.531 24.344 1 95.56 152 ALA B N 1
ATOM 4585 C CA . ALA B 1 152 ? 15.102 29.547 24.531 1 95.56 152 ALA B CA 1
ATOM 4586 C C . ALA B 1 152 ? 14.453 29.406 25.906 1 95.56 152 ALA B C 1
ATOM 4588 O O . ALA B 1 152 ? 14.188 30.422 26.578 1 95.56 152 ALA B O 1
ATOM 4589 N N . LEU B 1 153 ? 14.234 28.266 26.344 1 96.94 153 LEU B N 1
ATOM 4590 C CA . LEU B 1 153 ? 13.617 28.016 27.656 1 96.94 153 LEU B CA 1
ATOM 4591 C C . LEU B 1 153 ? 14.562 28.391 28.781 1 96.94 153 LEU B C 1
ATOM 4593 O O . LEU B 1 153 ? 14.133 28.969 29.781 1 96.94 153 LEU B O 1
ATOM 4597 N N . LYS B 1 154 ? 15.844 28.125 28.641 1 97 154 LYS B N 1
ATOM 4598 C CA . LYS B 1 154 ? 16.844 28.5 29.641 1 97 154 LYS B CA 1
ATOM 4599 C C . LYS B 1 154 ? 16.922 30.016 29.781 1 97 154 LYS B C 1
ATOM 4601 O O . LYS B 1 154 ? 17.047 30.531 30.906 1 97 154 LYS B O 1
ATOM 4606 N N . TYR B 1 155 ? 16.859 30.625 28.656 1 95.44 155 TYR B N 1
ATOM 4607 C CA . TYR B 1 155 ? 16.844 32.062 28.672 1 95.44 155 TYR B CA 1
ATOM 4608 C C . TYR B 1 155 ? 15.648 32.594 29.438 1 95.44 155 TYR B C 1
ATOM 4610 O O . TYR B 1 155 ? 15.781 33.5 30.297 1 95.44 155 TYR B O 1
ATOM 4618 N N . SER B 1 156 ? 14.5 32.031 29.141 1 95.75 156 SER B N 1
ATOM 4619 C CA . SER B 1 156 ? 13.273 32.438 29.828 1 95.75 156 SER B CA 1
ATOM 4620 C C . SER B 1 156 ? 13.344 32.156 31.312 1 95.75 156 SER B C 1
ATOM 4622 O O . SER B 1 156 ? 12.898 32.938 32.125 1 95.75 156 SER B O 1
ATOM 4624 N N . GLU B 1 157 ? 13.844 31.047 31.641 1 96.12 157 GLU B N 1
ATOM 4625 C CA . GLU B 1 157 ? 14.008 30.703 33.031 1 96.12 157 GLU B CA 1
ATOM 4626 C C . GLU B 1 157 ? 14.883 31.719 33.75 1 96.12 157 GLU B C 1
ATOM 4628 O O . GLU B 1 157 ? 14.562 32.156 34.875 1 96.12 157 GLU B O 1
ATOM 4633 N N . GLY B 1 158 ? 16 32.062 33.188 1 96.31 158 GLY B N 1
ATOM 4634 C CA . GLY B 1 158 ? 16.906 33.062 33.781 1 96.31 158 GLY B CA 1
ATOM 4635 C C . GLY B 1 158 ? 16.266 34.406 34.031 1 96.31 158 GLY B C 1
ATOM 4636 O O . GLY B 1 158 ? 16.438 35 35.094 1 96.31 158 GLY B O 1
ATOM 4637 N N . ILE B 1 159 ? 15.484 34.75 33.062 1 95.56 159 ILE B N 1
ATOM 4638 C CA . ILE B 1 159 ? 14.812 36.062 33.156 1 95.56 159 ILE B CA 1
ATOM 4639 C C . ILE B 1 159 ? 13.773 36 34.281 1 95.56 159 ILE B C 1
ATOM 4641 O O . ILE B 1 159 ? 13.664 36.938 35.062 1 95.56 159 ILE B O 1
ATOM 4645 N N . LEU B 1 160 ? 13.023 35 34.344 1 96.56 160 LEU B N 1
ATOM 4646 C CA . LEU B 1 160 ? 11.93 34.906 35.312 1 96.56 160 LEU B CA 1
ATOM 4647 C C . LEU B 1 160 ? 12.477 34.688 36.719 1 96.56 160 LEU B C 1
ATOM 4649 O O . LEU B 1 160 ? 11.875 35.156 37.688 1 96.56 160 LEU B O 1
ATOM 4653 N N . LEU B 1 161 ? 13.617 34.031 36.844 1 96.75 161 LEU B N 1
ATOM 4654 C CA . LEU B 1 161 ? 14.25 33.875 38.156 1 96.75 161 LEU B CA 1
ATOM 4655 C C . LEU B 1 161 ? 14.695 35.219 38.719 1 96.75 161 LEU B C 1
ATOM 4657 O O . LEU B 1 161 ? 14.516 35.469 39.906 1 96.75 161 LEU B O 1
ATOM 4661 N N . LYS B 1 162 ? 15.266 36.031 37.875 1 95.38 162 LYS B N 1
ATOM 4662 C CA . LYS B 1 162 ? 15.648 37.375 38.312 1 95.38 162 LYS B CA 1
ATOM 4663 C C . LYS B 1 162 ? 14.43 38.188 38.719 1 95.38 162 LYS B C 1
ATOM 4665 O O . LYS B 1 162 ? 14.469 38.906 39.719 1 95.38 162 LYS B O 1
ATOM 4670 N N . ARG B 1 163 ? 13.414 37.969 37.938 1 95.31 163 ARG B N 1
ATOM 4671 C CA . ARG B 1 163 ? 12.164 38.656 38.25 1 95.31 163 ARG B CA 1
ATOM 4672 C C . ARG B 1 163 ? 11.586 38.188 39.562 1 95.31 163 ARG B C 1
ATOM 4674 O O . ARG B 1 163 ? 11.102 38.969 40.375 1 95.31 163 ARG B O 1
ATOM 4681 N N . TYR B 1 164 ? 11.609 36.938 39.781 1 95.81 164 TYR B N 1
ATOM 4682 C CA . TYR B 1 164 ? 11.109 36.312 41 1 95.81 164 TYR B CA 1
ATOM 4683 C C . TYR B 1 164 ? 11.828 36.875 42.219 1 95.81 164 TYR B C 1
ATOM 4685 O O . TYR B 1 164 ? 11.195 37.219 43.219 1 95.81 164 TYR B O 1
ATOM 4693 N N . GLN B 1 165 ? 13.078 37.062 42.156 1 95.69 165 GLN B N 1
ATOM 4694 C CA . GLN B 1 165 ? 13.875 37.594 43.281 1 95.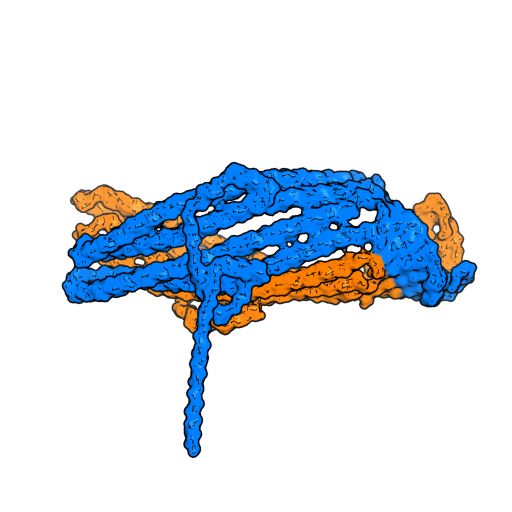69 165 GLN B CA 1
ATOM 4695 C C . GLN B 1 165 ? 13.492 39.062 43.562 1 95.69 165 GLN B C 1
ATOM 4697 O O . GLN B 1 165 ? 13.352 39.438 44.719 1 95.69 165 GLN B O 1
ATOM 4702 N N . LYS B 1 166 ? 13.312 39.75 42.438 1 95 166 LYS B N 1
ATOM 4703 C CA . LYS B 1 166 ? 12.898 41.125 42.625 1 95 166 LYS B CA 1
ATOM 4704 C C . LYS B 1 166 ? 11.5 41.219 43.25 1 95 166 LYS B C 1
ATOM 4706 O O . LYS B 1 166 ? 11.242 42.062 44.094 1 95 166 LYS B O 1
ATOM 4711 N N . GLN B 1 167 ? 10.648 40.312 42.812 1 95 167 GLN B N 1
ATOM 4712 C CA . GLN B 1 167 ? 9.273 40.312 43.312 1 95 167 GLN B CA 1
ATOM 4713 C C . GLN B 1 167 ? 9.219 39.938 44.781 1 95 167 GLN B C 1
ATOM 4715 O O . GLN B 1 167 ? 8.375 40.438 45.531 1 95 167 GLN B O 1
ATOM 4720 N N . GLU B 1 168 ? 10.086 39.125 45.188 1 94.06 168 GLU B N 1
ATOM 4721 C CA . GLU B 1 168 ? 10.156 38.75 46.594 1 94.06 168 GLU B CA 1
ATOM 4722 C C . GLU B 1 168 ? 10.484 39.969 47.469 1 94.06 168 GLU B C 1
ATOM 4724 O O . GLU B 1 168 ? 9.922 40.125 48.562 1 94.06 168 GLU B O 1
ATOM 4729 N N . GLU B 1 169 ? 11.359 40.781 46.969 1 94.06 169 GLU B N 1
ATOM 4730 C CA . GLU B 1 169 ? 11.719 42 47.688 1 94.06 169 GLU B CA 1
ATOM 4731 C C . GLU B 1 169 ? 10.555 43 47.688 1 94.06 169 GLU B C 1
ATOM 4733 O O . GLU B 1 169 ? 10.312 43.656 48.719 1 94.06 169 GLU B O 1
ATOM 4738 N N . GLN B 1 170 ? 9.906 43.062 46.625 1 93.5 170 GLN B N 1
ATOM 4739 C CA . GLN B 1 170 ? 8.766 43.969 46.531 1 93.5 170 GLN B CA 1
ATOM 4740 C C . GLN B 1 170 ? 7.617 43.531 47.438 1 93.5 170 GLN B C 1
ATOM 4742 O O . GLN B 1 170 ? 6.871 44.344 47.969 1 93.5 170 GLN B O 1
ATOM 4747 N N . LEU B 1 171 ? 7.449 42.219 47.562 1 92.69 171 LEU B N 1
ATOM 4748 C CA . LEU B 1 171 ? 6.422 41.656 48.438 1 92.69 171 LEU B CA 1
ATOM 4749 C C . LEU B 1 171 ? 6.703 42.031 49.875 1 92.69 171 LEU B C 1
ATOM 4751 O O . LEU B 1 171 ? 5.785 42.375 50.625 1 92.69 171 LEU B O 1
ATOM 4755 N N . LYS B 1 172 ? 7.941 41.969 50.219 1 92.81 172 LYS B N 1
ATOM 4756 C CA . LYS B 1 172 ? 8.344 42.344 51.562 1 92.81 172 LYS B CA 1
ATOM 4757 C C . LYS B 1 172 ? 8.008 43.781 51.875 1 92.81 172 LYS B C 1
ATOM 4759 O O . LYS B 1 172 ? 7.684 44.125 53 1 92.81 172 LYS B O 1
ATOM 4764 N N . LEU B 1 173 ? 7.957 44.562 50.781 1 92.75 173 LEU B N 1
ATOM 4765 C CA . LEU B 1 173 ? 7.66 46 50.906 1 92.75 173 LEU B CA 1
ATOM 4766 C C . LEU B 1 173 ? 6.18 46.281 50.656 1 92.75 173 LEU B C 1
ATOM 4768 O O . LEU B 1 173 ? 5.758 47.438 50.594 1 92.75 173 LEU B O 1
ATOM 4772 N N . ARG B 1 174 ? 5.355 45.219 50.406 1 91.19 174 ARG B N 1
ATOM 4773 C CA . ARG B 1 174 ? 3.912 45.25 50.219 1 91.19 174 ARG B CA 1
ATOM 4774 C C . ARG B 1 174 ? 3.551 46.062 48.969 1 91.19 174 ARG B C 1
ATOM 4776 O O . ARG B 1 174 ? 2.537 46.75 48.938 1 91.19 174 ARG B O 1
ATOM 4783 N N . LEU B 1 175 ? 4.438 45.875 47.969 1 89.38 175 LEU B N 1
ATOM 4784 C CA . LEU B 1 175 ? 4.219 46.594 46.719 1 89.38 175 LEU B CA 1
ATOM 4785 C C . LEU B 1 175 ? 3.477 45.688 45.719 1 89.38 175 LEU B C 1
ATOM 4787 O O . LEU B 1 175 ? 2.881 46.219 44.75 1 89.38 175 LEU B O 1
ATOM 4791 N N . ILE B 1 176 ? 3.615 44.438 45.906 1 91 176 ILE B N 1
ATOM 4792 C CA . ILE B 1 176 ? 2.883 43.5 45.062 1 91 176 ILE B CA 1
ATOM 4793 C C . ILE B 1 176 ? 2.207 42.438 45.938 1 91 176 ILE B C 1
ATOM 4795 O O . ILE B 1 176 ? 2.346 42.469 47.188 1 91 176 ILE B O 1
ATOM 4799 N N . THR B 1 177 ? 1.372 41.656 45.406 1 92.38 177 THR B N 1
ATOM 4800 C CA . THR B 1 177 ? 0.632 40.656 46.188 1 92.38 177 THR B CA 1
ATOM 4801 C C . THR B 1 177 ? 1.303 39.281 46.125 1 92.38 177 THR B C 1
ATOM 4803 O O . THR B 1 177 ? 2.143 39.062 45.25 1 92.38 177 THR B O 1
ATOM 4806 N N . LYS B 1 178 ? 0.869 38.469 47.031 1 92.5 178 LYS B N 1
ATOM 4807 C CA . LYS B 1 178 ? 1.359 37.094 47.031 1 92.5 178 LYS B CA 1
ATOM 4808 C C . LYS B 1 178 ? 0.943 36.344 45.75 1 92.5 178 LYS B C 1
ATOM 4810 O O . LYS B 1 178 ? 1.682 35.5 45.25 1 92.5 178 LYS B O 1
ATOM 4815 N N . THR B 1 179 ? -0.184 36.719 45.25 1 92.31 179 THR B N 1
ATOM 4816 C CA . THR B 1 179 ? -0.687 36.125 44.031 1 92.31 179 THR B CA 1
ATOM 4817 C C . THR B 1 179 ? 0.25 36.406 42.844 1 92.31 179 THR B C 1
ATOM 4819 O O . THR B 1 179 ? 0.466 35.562 42 1 92.31 179 THR B O 1
ATOM 4822 N N . ASP B 1 180 ? 0.861 37.594 42.906 1 92.38 180 ASP B N 1
ATOM 4823 C CA . ASP B 1 180 ? 1.797 38 41.844 1 92.38 180 ASP B CA 1
ATOM 4824 C C . ASP B 1 180 ? 3.041 37.094 41.875 1 92.38 180 ASP B C 1
ATOM 4826 O O . ASP B 1 180 ? 3.486 36.625 40.812 1 92.38 180 ASP B O 1
ATOM 4830 N N . VAL B 1 181 ? 3.482 36.875 42.969 1 94.19 181 VAL B N 1
ATOM 4831 C CA . VAL B 1 181 ? 4.695 36.094 43.125 1 94.19 181 VAL B CA 1
ATOM 4832 C C . VAL B 1 181 ? 4.414 34.625 42.781 1 94.19 181 VAL B C 1
ATOM 4834 O O . VAL B 1 181 ? 5.223 34 42.094 1 94.19 181 VAL B O 1
ATOM 4837 N N . LEU B 1 182 ? 3.236 34.188 43.156 1 95.06 182 LEU B N 1
ATOM 4838 C CA . LEU B 1 182 ? 2.867 32.781 42.906 1 95.06 182 LEU B CA 1
ATOM 4839 C C . LEU B 1 182 ? 2.711 32.562 41.406 1 95.06 182 LEU B C 1
ATOM 4841 O O . LEU B 1 182 ? 3.012 31.453 40.906 1 95.06 182 LEU B O 1
ATOM 4845 N N . GLN B 1 183 ? 2.246 33.5 40.656 1 94.44 183 GLN B N 1
ATOM 4846 C CA . GLN B 1 183 ? 2.105 33.375 39.219 1 94.44 183 GLN B CA 1
ATOM 4847 C C . GLN B 1 183 ? 3.467 33.219 38.531 1 94.44 183 GLN B C 1
ATOM 4849 O O . GLN B 1 183 ? 3.621 32.438 37.594 1 94.44 183 GLN B O 1
ATOM 4854 N N . THR B 1 184 ? 4.375 33.969 38.969 1 95.56 184 THR B N 1
ATOM 4855 C CA . THR B 1 184 ? 5.727 33.875 38.438 1 95.56 184 THR B CA 1
ATOM 4856 C C . THR B 1 184 ? 6.363 32.531 38.781 1 95.56 184 THR B C 1
ATOM 4858 O O . THR B 1 184 ? 7.027 31.922 37.938 1 95.56 184 THR B O 1
ATOM 4861 N N . GLU B 1 185 ? 6.066 32.156 39.938 1 95.19 185 GLU B N 1
ATOM 4862 C CA . GLU B 1 185 ? 6.574 30.844 40.375 1 95.19 185 GLU B CA 1
ATOM 4863 C C . GLU B 1 185 ? 6.004 29.719 39.5 1 95.19 185 GLU B C 1
ATOM 4865 O O . GLU B 1 185 ? 6.727 28.797 39.125 1 95.19 185 GLU B O 1
ATOM 4870 N N . TYR B 1 186 ? 4.773 29.766 39.312 1 95.06 186 TYR B N 1
ATOM 4871 C CA . TYR B 1 186 ? 4.121 28.781 38.438 1 95.06 186 TYR B CA 1
ATOM 4872 C C . TYR B 1 186 ? 4.754 28.766 37.062 1 95.06 186 TYR B C 1
ATOM 4874 O O . TYR B 1 186 ? 4.996 27.688 36.5 1 95.06 186 TYR B O 1
ATOM 4882 N N . SER B 1 187 ? 4.969 29.938 36.469 1 95.56 187 SER B N 1
ATOM 4883 C CA . SER B 1 187 ? 5.559 30.031 35.125 1 95.56 187 SER B CA 1
ATOM 4884 C C . SER B 1 187 ? 6.953 29.422 35.094 1 95.56 187 SER B C 1
ATOM 4886 O O . SER B 1 187 ? 7.332 28.781 34.125 1 95.56 187 SER B O 1
ATOM 4888 N N . ILE B 1 188 ? 7.707 29.656 36.156 1 96.62 188 ILE B N 1
ATOM 4889 C CA . ILE B 1 188 ? 9.047 29.078 36.25 1 96.62 188 ILE B CA 1
ATOM 4890 C C . ILE B 1 188 ? 8.953 27.562 36.281 1 96.62 188 ILE B C 1
ATOM 4892 O O . ILE B 1 188 ? 9.695 26.875 35.562 1 96.62 188 ILE B O 1
ATOM 4896 N N . GLU B 1 189 ? 8.016 27.031 37.031 1 96.62 189 GLU B N 1
ATOM 4897 C CA . GLU B 1 189 ? 7.859 25.578 37.125 1 96.62 189 GLU B CA 1
ATOM 4898 C C . GLU B 1 189 ? 7.391 25 35.781 1 96.62 189 GLU B C 1
ATOM 4900 O O . GLU B 1 189 ? 7.793 23.906 35.406 1 96.62 189 GLU B O 1
ATOM 4905 N N . ASP B 1 190 ? 6.508 25.625 35.125 1 95.69 190 ASP B N 1
ATOM 4906 C CA . ASP B 1 190 ? 6.047 25.203 33.812 1 95.69 190 ASP B CA 1
ATOM 4907 C C . ASP B 1 190 ? 7.207 25.141 32.812 1 95.69 190 ASP B C 1
ATOM 4909 O O . ASP B 1 190 ? 7.305 24.203 32.031 1 95.69 190 ASP B O 1
ATOM 4913 N N . ILE B 1 191 ? 8.062 26.172 32.812 1 96.81 191 ILE B N 1
ATOM 4914 C CA . ILE B 1 191 ? 9.227 26.219 31.922 1 96.81 191 ILE B CA 1
ATOM 4915 C C . ILE B 1 191 ? 10.156 25.047 32.25 1 96.81 191 ILE B C 1
ATOM 4917 O O . ILE B 1 191 ? 10.68 24.406 31.328 1 96.81 191 ILE B O 1
ATOM 4921 N N . ARG B 1 192 ? 10.305 24.797 33.531 1 96.5 192 ARG B N 1
ATOM 4922 C CA . ARG B 1 192 ? 11.164 23.688 33.938 1 96.5 192 ARG B CA 1
ATOM 4923 C C . ARG B 1 192 ? 10.609 22.359 33.438 1 96.5 192 ARG B C 1
ATOM 4925 O O . ARG B 1 192 ? 11.359 21.469 33.031 1 96.5 192 ARG B O 1
ATOM 4932 N N . ALA B 1 193 ? 9.344 22.203 33.594 1 96.69 193 ALA B N 1
ATOM 4933 C CA . ALA B 1 193 ? 8.711 21 33.062 1 96.69 193 ALA B CA 1
ATOM 4934 C C . ALA B 1 193 ? 8.938 20.859 31.562 1 96.69 193 ALA B C 1
ATOM 4936 O O . ALA B 1 193 ? 9.203 19.766 31.062 1 96.69 193 ALA B O 1
ATOM 4937 N N . GLN B 1 194 ? 8.805 21.938 30.797 1 96.06 194 GLN B N 1
ATOM 4938 C CA . GLN B 1 194 ? 9.047 21.938 29.359 1 96.06 194 GLN B CA 1
ATOM 4939 C C . GLN B 1 194 ? 10.5 21.594 29.047 1 96.06 194 GLN B C 1
ATOM 4941 O O . GLN B 1 194 ? 10.781 20.906 28.078 1 96.06 194 GLN B O 1
ATOM 4946 N N . MET B 1 195 ? 11.43 22.141 29.844 1 97.5 195 MET B N 1
ATOM 4947 C CA . MET B 1 195 ? 12.852 21.844 29.656 1 97.5 195 MET B CA 1
ATOM 4948 C C . MET B 1 195 ? 13.133 20.359 29.781 1 97.5 195 MET B C 1
ATOM 4950 O O . MET B 1 195 ? 13.898 19.797 29 1 97.5 195 MET B O 1
ATOM 4954 N N . ILE B 1 196 ? 12.477 19.734 30.734 1 97.25 196 ILE B N 1
ATOM 4955 C CA . ILE B 1 196 ? 12.656 18.297 30.938 1 97.25 196 ILE B CA 1
ATOM 4956 C C . ILE B 1 196 ? 12.156 17.531 29.703 1 97.25 196 ILE B C 1
ATOM 4958 O O . ILE B 1 196 ? 12.828 16.625 29.219 1 97.25 196 ILE B O 1
ATOM 4962 N N . ASN B 1 197 ? 10.969 17.859 29.219 1 96.44 197 ASN B N 1
ATOM 4963 C CA . ASN B 1 197 ? 10.398 17.219 28.047 1 96.44 197 ASN B CA 1
ATOM 4964 C C . ASN B 1 197 ? 11.297 17.391 26.828 1 96.44 197 ASN B C 1
ATOM 4966 O O . ASN B 1 197 ? 11.492 16.453 26.062 1 96.44 197 ASN B O 1
ATOM 4970 N N . ILE B 1 198 ? 11.797 18.562 26.609 1 97.44 198 ILE B N 1
ATOM 4971 C CA . ILE B 1 198 ? 12.641 18.844 25.453 1 97.44 198 ILE B CA 1
ATOM 4972 C C . ILE B 1 198 ? 13.953 18.078 25.578 1 97.44 198 ILE B C 1
ATOM 4974 O O . ILE B 1 198 ? 14.516 17.641 24.578 1 97.44 198 ILE B O 1
ATOM 4978 N N . LYS B 1 199 ? 14.461 18.031 26.797 1 96.94 199 LYS B N 1
ATOM 4979 C CA . LYS B 1 199 ? 15.672 17.25 27.016 1 96.94 199 LYS B CA 1
ATOM 4980 C C . LYS B 1 199 ? 15.453 15.789 26.656 1 96.94 199 LYS B C 1
ATOM 4982 O O . LYS B 1 199 ? 16.344 15.141 26.094 1 96.94 199 LYS B O 1
ATOM 4987 N N . ASN B 1 200 ? 14.336 15.281 27.016 1 96.69 200 ASN B N 1
ATOM 4988 C CA . ASN B 1 200 ? 13.977 13.922 26.641 1 96.69 200 ASN B CA 1
ATOM 4989 C C . ASN B 1 200 ? 13.945 13.758 25.125 1 96.69 200 ASN B C 1
ATOM 4991 O O . ASN B 1 200 ? 14.367 12.727 24.594 1 96.69 200 ASN B O 1
ATOM 4995 N N . VAL B 1 201 ? 13.391 14.719 24.422 1 96.56 201 VAL B N 1
ATOM 4996 C CA . VAL B 1 201 ? 13.336 14.703 22.953 1 96.56 201 VAL B CA 1
ATOM 4997 C C . VAL B 1 201 ? 14.75 14.68 22.391 1 96.56 201 VAL B C 1
ATOM 4999 O O . VAL B 1 201 ? 15.039 13.93 21.453 1 96.56 201 VAL B O 1
ATOM 5002 N N . ILE B 1 202 ? 15.641 15.539 22.922 1 97.12 202 ILE B N 1
ATOM 5003 C CA . ILE B 1 202 ? 17.031 15.586 22.484 1 97.12 202 ILE B CA 1
ATOM 5004 C C . ILE B 1 202 ? 17.688 14.227 22.688 1 97.12 202 ILE B C 1
ATOM 5006 O O . ILE B 1 202 ? 18.281 13.672 21.75 1 97.12 202 ILE B O 1
ATOM 5010 N N . ASP B 1 203 ? 17.469 13.648 23.875 1 96.5 203 ASP B N 1
ATOM 5011 C CA . ASP B 1 203 ? 18.109 12.375 24.203 1 96.5 203 ASP B CA 1
ATOM 5012 C C . ASP B 1 203 ? 17.594 11.25 23.297 1 96.5 203 ASP B C 1
ATOM 5014 O O . ASP B 1 203 ? 18.391 10.43 22.828 1 96.5 203 ASP B O 1
ATOM 5018 N N . THR B 1 204 ? 16.344 11.227 23.109 1 97.5 204 THR B N 1
ATOM 5019 C CA . THR B 1 204 ? 15.742 10.188 22.281 1 97.5 204 THR B CA 1
ATOM 5020 C C . THR B 1 204 ? 16.25 10.281 20.844 1 97.5 204 THR B C 1
ATOM 5022 O O . THR B 1 204 ? 16.641 9.266 20.25 1 97.5 204 THR B O 1
ATOM 5025 N N . ASN B 1 205 ? 16.25 11.477 20.281 1 97.75 205 ASN B N 1
ATOM 5026 C CA . ASN B 1 205 ? 16.703 11.648 18.906 1 97.75 205 ASN B CA 1
ATOM 5027 C C . ASN B 1 205 ? 18.203 11.445 18.766 1 97.75 205 ASN B C 1
ATOM 5029 O O . ASN B 1 205 ? 18.672 10.969 17.734 1 97.75 205 ASN B O 1
ATOM 5033 N N . MET B 1 206 ? 18.922 11.828 19.844 1 97.19 206 MET B N 1
ATOM 5034 C CA . MET B 1 206 ? 20.359 11.547 19.859 1 97.19 206 MET B CA 1
ATOM 5035 C C . MET B 1 206 ? 20.625 10.047 19.797 1 97.19 206 MET B C 1
ATOM 5037 O O . MET B 1 206 ? 21.516 9.602 19.078 1 97.19 206 MET B O 1
ATOM 5041 N N . GLU B 1 207 ? 19.828 9.297 20.5 1 96.81 207 GLU B N 1
ATOM 5042 C CA . GLU B 1 207 ? 19.953 7.848 20.453 1 96.81 207 GLU B CA 1
ATOM 5043 C C . GLU B 1 207 ? 19.703 7.32 19.047 1 96.81 207 GLU B C 1
ATOM 5045 O O . GLU B 1 207 ? 20.422 6.445 18.562 1 96.81 207 GLU B O 1
ATOM 5050 N N . LYS B 1 208 ? 18.688 7.828 18.422 1 96.94 208 LYS B N 1
ATOM 5051 C CA . LYS B 1 208 ? 18.391 7.438 17.047 1 96.94 208 LYS B CA 1
ATOM 5052 C C . LYS B 1 208 ? 19.547 7.762 16.109 1 96.94 208 LYS B C 1
ATOM 5054 O O . LYS B 1 208 ? 19.875 6.973 15.219 1 96.94 208 LYS B O 1
ATOM 5059 N N . LEU B 1 209 ? 20.125 8.945 16.359 1 97.5 209 LEU B N 1
ATOM 5060 C CA . LEU B 1 209 ? 21.234 9.391 15.516 1 97.5 209 LEU B CA 1
ATOM 5061 C C . LEU B 1 209 ? 22.453 8.492 15.68 1 97.5 209 LEU B C 1
ATOM 5063 O O . LEU B 1 209 ? 23.094 8.125 14.703 1 97.5 209 LEU B O 1
ATOM 5067 N N . TYR B 1 210 ? 22.719 8.086 16.953 1 96.5 210 TYR B N 1
ATOM 5068 C CA . TYR B 1 210 ? 23.828 7.172 17.219 1 96.5 210 TYR B CA 1
ATOM 5069 C C . TYR B 1 210 ? 23.625 5.855 16.469 1 96.5 210 TYR B C 1
ATOM 5071 O O . TYR B 1 210 ? 24.562 5.367 15.82 1 96.5 210 TYR B O 1
ATOM 5079 N N . ILE B 1 211 ? 22.453 5.348 16.531 1 96.06 211 ILE B N 1
ATOM 5080 C CA . ILE B 1 211 ? 22.141 4.059 15.914 1 96.06 211 ILE B CA 1
ATOM 5081 C C . ILE B 1 211 ? 22.281 4.164 14.398 1 96.06 211 ILE B C 1
ATOM 5083 O O . ILE B 1 211 ? 22.906 3.318 13.766 1 96.06 211 ILE B O 1
ATOM 5087 N N . ARG B 1 212 ? 21.766 5.18 13.812 1 95.88 212 ARG B N 1
ATOM 5088 C CA . ARG B 1 212 ? 21.734 5.344 12.359 1 95.88 212 ARG B CA 1
ATOM 5089 C C . ARG B 1 212 ? 23.125 5.594 11.805 1 95.88 212 ARG B C 1
ATOM 5091 O O . ARG B 1 212 ? 23.469 5.117 10.719 1 95.88 212 ARG B O 1
ATOM 5098 N N . THR B 1 213 ? 23.984 6.359 12.539 1 96.25 213 THR B N 1
ATOM 5099 C CA . THR B 1 213 ? 25.297 6.723 12.047 1 96.25 213 THR B CA 1
ATOM 5100 C C . THR B 1 213 ? 26.312 5.637 12.383 1 96.25 213 THR B C 1
ATOM 5102 O O . THR B 1 213 ? 27.391 5.574 11.781 1 96.25 213 THR B O 1
ATOM 5105 N N . GLY B 1 214 ? 26.078 4.832 13.43 1 94.69 214 GLY B N 1
ATOM 5106 C CA . GLY B 1 214 ? 27 3.795 13.852 1 94.69 214 GLY B CA 1
ATOM 5107 C C . GLY B 1 214 ? 28.109 4.312 14.75 1 94.69 214 GLY B C 1
ATOM 5108 O O . GLY B 1 214 ? 29.062 3.596 15.047 1 94.69 214 GLY B O 1
ATOM 5109 N N . ILE B 1 215 ? 27.953 5.605 15.188 1 94.75 215 ILE B N 1
ATOM 5110 C CA . ILE B 1 215 ? 28.922 6.176 16.109 1 94.75 215 ILE B CA 1
ATOM 5111 C C . ILE B 1 215 ? 28.75 5.551 17.484 1 94.75 215 ILE B C 1
ATOM 5113 O O . ILE B 1 215 ? 27.641 5.289 17.922 1 94.75 215 ILE B O 1
ATOM 5117 N N . ASN B 1 216 ? 29.875 5.426 18.141 1 93.19 216 ASN B N 1
ATOM 5118 C CA . ASN B 1 216 ? 29.828 4.855 19.484 1 93.19 216 ASN B CA 1
ATOM 5119 C C . ASN B 1 216 ? 29.125 5.793 20.469 1 93.19 216 ASN B C 1
ATOM 5121 O O . ASN B 1 216 ? 29.422 6.988 20.5 1 93.19 216 ASN B O 1
ATOM 5125 N N . LYS B 1 217 ? 28.266 5.188 21.188 1 91.5 217 LYS B N 1
ATOM 5126 C CA . LYS B 1 217 ? 27.469 5.965 22.125 1 91.5 217 LYS B CA 1
ATOM 5127 C C . LYS B 1 217 ? 28.344 6.609 23.188 1 91.5 217 LYS B C 1
ATOM 5129 O O . LYS B 1 217 ? 27.938 7.574 23.844 1 91.5 217 LYS B O 1
ATOM 5134 N N . SER B 1 218 ? 29.547 6.07 23.375 1 89.88 218 SER B N 1
ATOM 5135 C CA . SER B 1 218 ? 30.453 6.594 24.391 1 89.88 218 SER B CA 1
ATOM 5136 C C . SER B 1 218 ? 31.109 7.895 23.938 1 89.88 218 SER B C 1
ATOM 5138 O O . SER B 1 218 ? 31.656 8.641 24.75 1 89.88 218 SER B O 1
ATOM 5140 N N . GLU B 1 219 ? 30.984 8.164 22.672 1 89.94 219 GLU B N 1
ATOM 5141 C CA . GLU B 1 219 ? 31.547 9.391 22.125 1 89.94 219 GLU B CA 1
ATOM 5142 C C . GLU B 1 219 ? 30.516 10.523 22.141 1 89.94 219 GLU B C 1
ATOM 5144 O O . GLU B 1 219 ? 29.531 10.492 21.391 1 89.94 219 GLU B O 1
ATOM 5149 N N . PRO B 1 220 ? 30.828 11.438 22.938 1 91.5 220 PRO B N 1
ATOM 5150 C CA . PRO B 1 220 ? 29.875 12.547 22.938 1 91.5 220 PRO B CA 1
ATOM 5151 C C . PRO B 1 220 ? 29.844 13.305 21.609 1 91.5 220 PRO B C 1
ATOM 5153 O O . PRO B 1 220 ? 30.891 13.484 20.969 1 91.5 220 PRO B O 1
ATOM 5156 N N . LEU B 1 221 ? 28.625 13.695 21.188 1 93.62 221 LEU B N 1
ATOM 5157 C CA . LEU B 1 221 ? 28.438 14.344 19.891 1 93.62 221 LEU B CA 1
ATOM 5158 C C . LEU B 1 221 ? 28.031 15.805 20.078 1 93.62 221 LEU B C 1
ATOM 5160 O O . LEU B 1 221 ? 27.234 16.125 20.953 1 93.62 221 LEU B O 1
ATOM 5164 N N . ASN B 1 222 ? 28.75 16.641 19.359 1 93.81 222 ASN B N 1
ATOM 5165 C CA . ASN B 1 222 ? 28.375 18.047 19.219 1 93.81 222 ASN B CA 1
ATOM 5166 C C . ASN B 1 222 ? 27.891 18.359 17.797 1 93.81 222 ASN B C 1
ATOM 5168 O O . ASN B 1 222 ? 28.688 18.391 16.859 1 93.81 222 ASN B O 1
ATOM 5172 N N . LEU B 1 223 ? 26.594 18.594 17.656 1 95.75 223 LEU B N 1
ATOM 5173 C CA . LEU B 1 223 ? 26.047 18.844 16.328 1 95.75 223 LEU B CA 1
ATOM 5174 C C . LEU B 1 223 ? 26.297 20.297 15.906 1 95.75 223 LEU B C 1
ATOM 5176 O O . LEU B 1 223 ? 25.969 21.219 16.656 1 95.75 223 LEU B O 1
ATOM 5180 N N . ILE B 1 224 ? 26.844 20.375 14.75 1 94 224 ILE B N 1
ATOM 5181 C CA . ILE B 1 224 ? 27.125 21.719 14.219 1 94 224 ILE B CA 1
ATOM 5182 C C . ILE B 1 224 ? 25.906 22.234 13.477 1 94 224 ILE B C 1
ATOM 5184 O O . ILE B 1 224 ? 25.422 21.609 12.531 1 94 224 ILE B O 1
ATOM 5188 N N . PRO B 1 225 ? 25.391 23.359 13.969 1 90 225 PRO B N 1
ATOM 5189 C CA . PRO B 1 225 ? 24.25 23.922 13.25 1 90 225 PRO B CA 1
ATOM 5190 C C . PRO B 1 225 ? 24.594 24.312 11.812 1 90 225 PRO B C 1
ATOM 5192 O O . PRO B 1 225 ? 25.766 24.547 11.492 1 90 225 PRO B O 1
ATOM 5195 N N . PHE B 1 226 ? 23.594 24.266 11.016 1 88.31 226 PHE B N 1
ATOM 5196 C CA . PHE B 1 226 ? 23.797 24.625 9.617 1 88.31 226 PHE B CA 1
ATOM 5197 C C . PHE B 1 226 ? 22.859 25.766 9.219 1 88.31 226 PHE B C 1
ATOM 5199 O O . PHE B 1 226 ? 21.812 25.969 9.836 1 88.31 226 PHE B O 1
ATOM 5206 N N . ASP B 1 227 ? 23.312 26.484 8.211 1 85.38 227 ASP B N 1
ATOM 5207 C CA . ASP B 1 227 ? 22.531 27.625 7.742 1 85.38 227 ASP B CA 1
ATOM 5208 C C . ASP B 1 227 ? 21.516 27.188 6.68 1 85.38 227 ASP B C 1
ATOM 5210 O O . ASP B 1 227 ? 21.828 26.344 5.836 1 85.38 227 ASP B O 1
ATOM 5214 N N . ILE B 1 228 ? 20.375 27.75 6.863 1 88.31 228 ILE B N 1
ATOM 5215 C CA . ILE B 1 228 ? 19.328 27.484 5.891 1 88.31 228 ILE B CA 1
ATOM 5216 C C . ILE B 1 228 ? 19.188 28.656 4.93 1 88.31 228 ILE B C 1
ATOM 5218 O O . ILE B 1 228 ? 18.859 29.766 5.348 1 88.31 228 ILE B O 1
ATOM 5222 N N . PRO B 1 229 ? 19.578 28.391 3.676 1 82.69 229 PRO B N 1
ATOM 5223 C CA . PRO B 1 229 ? 19.422 29.484 2.711 1 82.69 229 PRO B CA 1
ATOM 5224 C C . PRO B 1 229 ? 17.984 29.969 2.604 1 82.69 229 PRO B C 1
ATOM 5226 O O . PRO B 1 229 ? 17.047 29.203 2.834 1 82.69 229 PRO B O 1
ATOM 5229 N N . ASN B 1 230 ? 18.031 31.328 2.178 1 78.81 230 ASN B N 1
ATOM 5230 C CA . ASN B 1 230 ? 16.703 31.906 1.956 1 78.81 230 ASN B CA 1
ATOM 5231 C C . ASN B 1 230 ? 16.297 31.812 0.49 1 78.81 230 ASN B C 1
ATOM 5233 O O . ASN B 1 230 ? 17.141 31.672 -0.391 1 78.81 230 ASN B O 1
ATOM 5237 N N . ASN B 1 231 ? 15.094 31.531 0.128 1 84.12 231 ASN B N 1
ATOM 5238 C CA . ASN B 1 231 ? 14.484 31.656 -1.192 1 84.12 231 ASN B CA 1
ATOM 5239 C C . ASN B 1 231 ? 14.734 30.422 -2.049 1 84.12 231 ASN B C 1
ATOM 5241 O O . ASN B 1 231 ? 15.164 30.531 -3.197 1 84.12 231 ASN B O 1
ATOM 5245 N N . PHE B 1 232 ? 14.594 29.266 -1.553 1 87.69 232 PHE B N 1
ATOM 5246 C CA . PHE B 1 232 ? 14.688 28.031 -2.307 1 87.69 232 PHE B CA 1
ATOM 5247 C C . PHE B 1 232 ? 13.758 28.047 -3.518 1 87.69 232 PHE B C 1
ATOM 5249 O O . PHE B 1 232 ? 14.078 27.484 -4.562 1 87.69 232 PHE B O 1
ATOM 5256 N N . SER B 1 233 ? 12.656 28.781 -3.449 1 88.19 233 SER B N 1
ATOM 5257 C CA . SER B 1 233 ? 11.641 28.781 -4.492 1 88.19 233 SER B CA 1
ATOM 5258 C C . SER B 1 233 ? 12.156 29.453 -5.766 1 88.19 233 SER B C 1
ATOM 5260 O O . SER B 1 233 ? 11.719 29.109 -6.867 1 88.19 233 SER B O 1
ATOM 5262 N N . GLU B 1 234 ? 13.086 30.375 -5.613 1 87.94 234 GLU B N 1
ATOM 5263 C CA . GLU B 1 234 ? 13.633 31.078 -6.766 1 87.94 234 GLU B CA 1
ATOM 5264 C C . GLU B 1 234 ? 14.43 30.156 -7.668 1 87.94 234 GLU B C 1
ATOM 5266 O O . GLU B 1 234 ? 14.555 30.391 -8.867 1 87.94 234 GLU B O 1
ATOM 5271 N N . LYS B 1 235 ? 14.852 29.094 -7.176 1 85.5 235 LYS B N 1
ATOM 5272 C CA . LYS B 1 235 ? 15.688 28.156 -7.914 1 85.5 235 LYS B CA 1
ATOM 5273 C C . LYS B 1 235 ? 14.859 27.031 -8.531 1 85.5 235 LYS B C 1
ATOM 5275 O O . LYS B 1 235 ? 15.391 26.172 -9.227 1 85.5 235 LYS B O 1
ATOM 5280 N N . ILE B 1 236 ? 13.586 27.078 -8.32 1 92.56 236 ILE B N 1
ATOM 5281 C CA . ILE B 1 236 ? 12.734 25.984 -8.75 1 92.56 236 ILE B CA 1
ATOM 5282 C C . ILE B 1 236 ? 11.992 26.375 -10.023 1 92.56 236 ILE B C 1
ATOM 5284 O O . ILE B 1 236 ? 11.406 27.453 -10.102 1 92.56 236 ILE B O 1
ATOM 5288 N N . ASN B 1 237 ? 12.164 25.531 -11.055 1 93.62 237 ASN B N 1
ATOM 5289 C CA . ASN B 1 237 ? 11.297 25.562 -12.227 1 93.62 237 ASN B CA 1
ATOM 5290 C C . ASN B 1 237 ? 10.297 24.406 -12.219 1 93.62 237 ASN B C 1
ATOM 5292 O O . ASN B 1 237 ? 10.625 23.297 -12.641 1 93.62 237 ASN B O 1
ATOM 5296 N N . LEU B 1 238 ? 9.109 24.703 -11.828 1 93.62 238 LEU B N 1
ATOM 5297 C CA . LEU B 1 238 ? 8.117 23.672 -11.562 1 93.62 238 LEU B CA 1
ATOM 5298 C C . LEU B 1 238 ? 7.82 22.875 -12.828 1 93.62 238 LEU B C 1
ATOM 5300 O O . LEU B 1 238 ? 7.73 21.641 -12.773 1 93.62 238 LEU B O 1
ATOM 5304 N N . ASN B 1 239 ? 7.637 23.547 -13.969 1 92.56 239 ASN B N 1
ATOM 5305 C CA . ASN B 1 239 ? 7.289 22.859 -15.203 1 92.56 239 ASN B CA 1
ATOM 5306 C C . ASN B 1 239 ? 8.383 21.891 -15.633 1 92.56 239 ASN B C 1
ATOM 5308 O O . ASN B 1 239 ? 8.094 20.75 -16 1 92.56 239 ASN B O 1
ATOM 5312 N N . SER B 1 240 ? 9.578 22.328 -15.547 1 95.12 240 SER B N 1
ATOM 5313 C CA . SER B 1 240 ? 10.703 21.453 -15.883 1 95.12 240 SER B CA 1
ATOM 5314 C C . SER B 1 240 ? 10.82 20.297 -14.898 1 95.12 240 SER B C 1
ATOM 5316 O O . SER B 1 240 ? 11.078 19.172 -15.289 1 95.12 240 SER B O 1
ATOM 5318 N N . ASP B 1 241 ? 10.648 20.594 -13.625 1 96.56 241 ASP B N 1
ATOM 5319 C CA . ASP B 1 241 ? 10.75 19.578 -12.578 1 96.56 241 ASP B CA 1
ATOM 5320 C C . ASP B 1 241 ? 9.656 18.516 -12.727 1 96.56 241 ASP B C 1
ATOM 5322 O O . ASP B 1 241 ? 9.898 17.328 -12.5 1 96.56 241 ASP B O 1
ATOM 5326 N N . LEU B 1 242 ? 8.492 19.016 -13.133 1 95.31 242 LEU B N 1
ATOM 5327 C CA . LEU B 1 242 ? 7.383 18.094 -13.344 1 95.31 242 LEU B CA 1
ATOM 5328 C C . LEU B 1 242 ? 7.691 17.109 -14.461 1 95.31 242 LEU B C 1
ATOM 5330 O O . LEU B 1 242 ? 7.473 15.906 -14.32 1 95.31 242 LEU B O 1
ATOM 5334 N N . LYS B 1 243 ? 8.195 17.594 -15.523 1 94.94 243 LYS B N 1
ATOM 5335 C CA . LYS B 1 243 ? 8.562 16.734 -16.656 1 94.94 243 LYS B CA 1
ATOM 5336 C C . LYS B 1 243 ? 9.633 15.734 -16.25 1 94.94 243 LYS B C 1
ATOM 5338 O O . LYS B 1 243 ? 9.547 14.547 -16.594 1 94.94 243 LYS B O 1
ATOM 5343 N N . GLN B 1 244 ? 10.547 16.203 -15.492 1 96.06 244 GLN B N 1
ATOM 5344 C CA . GLN B 1 244 ? 11.617 15.32 -15.031 1 96.06 244 GLN B CA 1
ATOM 5345 C C . GLN B 1 244 ? 11.07 14.242 -14.102 1 96.06 244 GLN B C 1
ATOM 5347 O O . GLN B 1 244 ? 11.406 13.062 -14.25 1 96.06 244 GLN B O 1
ATOM 5352 N N . ALA B 1 245 ? 10.258 14.57 -13.148 1 97.12 245 ALA B N 1
ATOM 5353 C CA . ALA B 1 245 ? 9.734 13.641 -12.148 1 97.12 245 ALA B CA 1
ATOM 5354 C C . ALA B 1 245 ? 8.875 12.562 -12.797 1 97.12 245 ALA B C 1
ATOM 5356 O O . ALA B 1 245 ? 9 11.375 -12.469 1 97.12 245 ALA B O 1
ATOM 5357 N N . ILE B 1 246 ? 8.102 12.984 -13.805 1 95.81 246 ILE B N 1
ATOM 5358 C CA . ILE B 1 246 ? 7.168 12.062 -14.445 1 95.81 246 ILE B CA 1
ATOM 5359 C C . ILE B 1 246 ? 7.938 11.039 -15.266 1 95.81 246 ILE B C 1
ATOM 5361 O O . ILE B 1 246 ? 7.539 9.875 -15.352 1 95.81 246 ILE B O 1
ATOM 5365 N N . ASN B 1 247 ? 9.086 11.438 -15.766 1 93.69 247 ASN B N 1
ATOM 5366 C CA . ASN B 1 247 ? 9.797 10.578 -16.703 1 93.69 247 ASN B CA 1
ATOM 5367 C C . ASN B 1 247 ? 10.984 9.883 -16.047 1 93.69 247 ASN B C 1
ATOM 5369 O O . ASN B 1 247 ? 11.367 8.781 -16.453 1 93.69 247 ASN B O 1
ATOM 5373 N N . GLU B 1 248 ? 11.516 10.539 -14.938 1 94.5 248 GLU B N 1
ATOM 5374 C CA . GLU B 1 248 ? 12.828 10.062 -14.5 1 94.5 248 GLU B CA 1
ATOM 5375 C C . GLU B 1 248 ? 12.82 9.711 -13.016 1 94.5 248 GLU B C 1
ATOM 5377 O O . GLU B 1 248 ? 13.797 9.172 -12.5 1 94.5 248 GLU B O 1
ATOM 5382 N N . SER B 1 249 ? 11.695 10.016 -12.352 1 97.06 249 SER B N 1
ATOM 5383 C CA . SER B 1 249 ? 11.68 9.711 -10.922 1 97.06 249 SER B CA 1
ATOM 5384 C C . SER B 1 249 ? 11.734 8.203 -10.68 1 97.06 249 SER B C 1
ATOM 5386 O O . SER B 1 249 ? 11.352 7.418 -11.547 1 97.06 249 SER B O 1
ATOM 5388 N N . LEU B 1 250 ? 12.281 7.797 -9.508 1 97.75 250 LEU B N 1
ATOM 5389 C CA . LEU B 1 250 ? 12.391 6.387 -9.148 1 97.75 250 LEU B CA 1
ATOM 5390 C C . LEU B 1 250 ? 11.016 5.734 -9.086 1 97.75 250 LEU B C 1
ATOM 5392 O O . LEU B 1 250 ? 10.859 4.574 -9.477 1 97.75 250 LEU B O 1
ATOM 5396 N N . SER B 1 251 ? 10.016 6.496 -8.625 1 96.94 251 SER B N 1
ATOM 5397 C CA . SER B 1 251 ? 8.656 5.973 -8.562 1 96.94 251 SER B CA 1
ATOM 5398 C C . SER B 1 251 ? 8.125 5.664 -9.961 1 96.94 251 SER B C 1
ATOM 5400 O O . SER B 1 251 ? 7.445 4.656 -10.164 1 96.94 251 SER B O 1
ATOM 5402 N N . ALA B 1 252 ? 8.422 6.551 -10.898 1 97.44 252 ALA B N 1
ATOM 5403 C CA . ALA B 1 252 ? 8.008 6.332 -12.289 1 97.44 252 ALA B CA 1
ATOM 5404 C C . ALA B 1 252 ? 8.703 5.113 -12.883 1 97.44 252 ALA B C 1
ATOM 5406 O O . ALA B 1 252 ? 8.062 4.277 -13.523 1 97.44 252 ALA B O 1
ATOM 5407 N N . LYS B 1 253 ? 10.008 5.035 -12.609 1 98 253 LYS B N 1
ATOM 5408 C CA . LYS B 1 253 ? 10.781 3.912 -13.133 1 98 253 LYS B CA 1
ATOM 5409 C C . LYS B 1 253 ? 10.305 2.59 -12.539 1 98 253 LYS B C 1
ATOM 5411 O O . LYS B 1 253 ? 10.234 1.578 -13.242 1 98 253 LYS B O 1
ATOM 5416 N N . LEU B 1 254 ? 9.992 2.582 -11.281 1 98 254 LEU B N 1
ATOM 5417 C CA . LEU B 1 254 ? 9.469 1.391 -10.617 1 98 254 LEU B CA 1
ATOM 5418 C C . LEU B 1 254 ? 8.164 0.936 -11.266 1 98 254 LEU B C 1
ATOM 5420 O O . LEU B 1 254 ? 7.969 -0.259 -11.5 1 98 254 LEU B O 1
ATOM 5424 N N . ALA B 1 255 ? 7.281 1.894 -11.57 1 97.94 255 ALA B N 1
ATOM 5425 C CA . ALA B 1 255 ? 6 1.564 -12.195 1 97.94 255 ALA B CA 1
ATOM 5426 C C . ALA B 1 255 ? 6.207 0.973 -13.586 1 97.94 255 ALA B C 1
ATOM 5428 O O . ALA B 1 255 ? 5.516 0.029 -13.977 1 97.94 255 ALA B O 1
ATOM 5429 N N . GLU B 1 256 ? 7.18 1.483 -14.297 1 98.19 256 GLU B N 1
ATOM 5430 C CA . GLU B 1 256 ? 7.5 0.964 -15.625 1 98.19 256 GLU B CA 1
ATOM 5431 C C . GLU B 1 256 ? 8.008 -0.474 -15.547 1 98.19 256 GLU B C 1
ATOM 5433 O O . GLU B 1 256 ? 7.625 -1.314 -16.375 1 98.19 256 GLU B O 1
ATOM 5438 N N . GLU B 1 257 ? 8.875 -0.702 -14.547 1 98.62 257 GLU B N 1
ATOM 5439 C CA . GLU B 1 257 ? 9.422 -2.045 -14.398 1 98.62 257 GLU B CA 1
ATOM 5440 C C . GLU B 1 257 ? 8.344 -3.045 -13.992 1 98.62 257 GLU B C 1
ATOM 5442 O O . GLU B 1 257 ? 8.398 -4.211 -14.383 1 98.62 257 GLU B O 1
ATOM 5447 N N . GLN B 1 258 ? 7.355 -2.605 -13.297 1 98.62 258 GLN B N 1
ATOM 5448 C CA . GLN B 1 258 ? 6.254 -3.484 -12.914 1 98.62 258 GLN B CA 1
ATOM 5449 C C . GLN B 1 258 ? 5.465 -3.939 -14.141 1 98.62 258 GLN B C 1
ATOM 5451 O O . GLN B 1 258 ? 4.996 -5.078 -14.195 1 98.62 258 GLN B O 1
ATOM 5456 N N . VAL B 1 259 ? 5.285 -3.047 -15.125 1 98.62 259 VAL B N 1
ATOM 5457 C CA . VAL B 1 259 ? 4.633 -3.416 -16.375 1 98.62 259 VAL B CA 1
ATOM 5458 C C . VAL B 1 259 ? 5.465 -4.477 -17.094 1 98.62 259 VAL B C 1
ATOM 5460 O O . VAL B 1 259 ? 4.914 -5.434 -17.656 1 98.62 259 VAL B O 1
ATOM 5463 N N . LYS B 1 260 ? 6.797 -4.332 -17.047 1 98.62 260 LYS B N 1
ATOM 5464 C CA . LYS B 1 260 ? 7.676 -5.305 -17.688 1 98.62 260 LYS B CA 1
ATOM 5465 C C . LYS B 1 260 ? 7.562 -6.672 -17.016 1 98.62 260 LYS B C 1
ATOM 5467 O O . LYS B 1 260 ? 7.621 -7.703 -17.688 1 98.62 260 LYS B O 1
ATOM 5472 N N . VAL B 1 261 ? 7.441 -6.699 -15.711 1 98.5 261 VAL B N 1
ATOM 5473 C CA . VAL B 1 261 ? 7.234 -7.953 -14.992 1 98.5 261 VAL B CA 1
ATOM 5474 C C . VAL B 1 261 ? 5.945 -8.617 -15.477 1 98.5 261 VAL B C 1
ATOM 5476 O O . VAL B 1 261 ? 5.922 -9.82 -15.75 1 98.5 261 VAL B O 1
ATOM 5479 N N . ALA B 1 262 ? 4.848 -7.805 -15.586 1 98.5 262 ALA B N 1
ATOM 5480 C CA . ALA B 1 262 ? 3.566 -8.336 -16.047 1 98.5 262 ALA B CA 1
ATOM 5481 C C . ALA B 1 262 ? 3.662 -8.812 -17.5 1 98.5 262 ALA B C 1
ATOM 5483 O O . ALA B 1 262 ? 3.059 -9.828 -17.859 1 98.5 262 ALA B O 1
ATOM 5484 N N . SER B 1 263 ? 4.426 -8.102 -18.312 1 98.38 263 SER B N 1
ATOM 5485 C CA . SER B 1 263 ? 4.641 -8.5 -19.703 1 98.38 263 SER B CA 1
ATOM 5486 C C . SER B 1 263 ? 5.379 -9.836 -19.781 1 98.38 263 SER B C 1
ATOM 5488 O O . SER B 1 263 ? 5.039 -10.688 -20.609 1 98.38 263 SER B O 1
ATOM 5490 N N . ALA B 1 264 ? 6.379 -9.961 -18.938 1 98.31 264 ALA B N 1
ATOM 5491 C CA . ALA B 1 264 ? 7.098 -11.234 -18.875 1 98.31 264 ALA B CA 1
ATOM 5492 C C . ALA B 1 264 ? 6.176 -12.367 -18.438 1 98.31 264 ALA B C 1
ATOM 5494 O O . ALA B 1 264 ? 6.262 -13.484 -18.969 1 98.31 264 ALA B O 1
ATOM 5495 N N . THR B 1 265 ? 5.293 -12.109 -17.562 1 98 265 THR B N 1
ATOM 5496 C CA . THR B 1 265 ? 4.336 -13.109 -17.109 1 98 265 THR B CA 1
ATOM 5497 C C . THR B 1 265 ? 3.377 -13.508 -18.219 1 98 265 THR B C 1
ATOM 5499 O O . THR B 1 265 ? 3.043 -14.688 -18.375 1 98 265 THR B O 1
ATOM 5502 N N . ARG B 1 266 ? 2.898 -12.508 -19.031 1 97.94 266 ARG B N 1
ATOM 5503 C CA . ARG B 1 266 ? 2.061 -12.789 -20.188 1 97.94 266 ARG B CA 1
ATOM 5504 C C . ARG B 1 266 ? 2.807 -13.641 -21.219 1 97.94 266 ARG B C 1
ATOM 5506 O O . ARG B 1 266 ? 2.25 -14.594 -21.766 1 97.94 266 ARG B O 1
ATOM 5513 N N . MET B 1 267 ? 4.105 -13.344 -21.391 1 97.38 267 MET B N 1
ATOM 5514 C CA . MET B 1 267 ? 4.934 -14.117 -22.312 1 97.38 267 MET B CA 1
ATOM 5515 C C . MET B 1 267 ? 5.082 -15.555 -21.844 1 97.38 267 MET B C 1
ATOM 5517 O O . MET B 1 267 ? 5.066 -16.484 -22.641 1 97.38 267 MET B O 1
ATOM 5521 N N . ALA B 1 268 ? 5.254 -15.734 -20.531 1 97 268 ALA B N 1
ATOM 5522 C CA . ALA B 1 268 ? 5.355 -17.078 -19.953 1 97 268 ALA B CA 1
ATOM 5523 C C . ALA B 1 268 ? 4.062 -17.859 -20.172 1 97 268 ALA B C 1
ATOM 5525 O O . ALA B 1 268 ? 4.094 -19.062 -20.438 1 97 268 ALA B O 1
ATOM 5526 N N . ALA B 1 269 ? 2.912 -17.172 -20.094 1 96.12 269 ALA B N 1
ATOM 5527 C CA . ALA B 1 269 ? 1.62 -17.828 -20.281 1 96.12 269 ALA B CA 1
ATOM 5528 C C . ALA B 1 269 ? 1.46 -18.297 -21.734 1 96.12 269 ALA B C 1
ATOM 5530 O O . ALA B 1 269 ? 0.819 -19.328 -21.984 1 96.12 269 ALA B O 1
ATOM 5531 N N . VAL B 1 270 ? 2.086 -17.656 -22.734 1 94.75 270 VAL B N 1
ATOM 5532 C CA . VAL B 1 270 ? 2.09 -18.078 -24.141 1 94.75 270 VAL B CA 1
ATOM 5533 C C . VAL B 1 270 ? 2.871 -19.391 -24.266 1 94.75 270 VAL B C 1
ATOM 5535 O O . VAL B 1 270 ? 2.492 -20.266 -25.047 1 94.75 270 VAL B O 1
ATOM 5538 N N . GLY B 1 271 ? 3.924 -19.406 -23.453 1 93.38 271 GLY B N 1
ATOM 5539 C CA . GLY B 1 271 ? 4.742 -20.594 -23.484 1 93.38 271 GLY B CA 1
ATOM 5540 C C . GLY B 1 271 ? 3.971 -21.859 -23.109 1 93.38 271 GLY B C 1
ATOM 5541 O O . GLY B 1 271 ? 4.254 -22.938 -23.641 1 93.38 271 GLY B O 1
ATOM 5542 N N . ASP B 1 272 ? 2.971 -21.719 -22.312 1 91 272 ASP B N 1
ATOM 5543 C CA . ASP B 1 272 ? 2.178 -22.859 -21.875 1 91 272 ASP B CA 1
ATOM 5544 C C . ASP B 1 272 ? 1.276 -23.375 -23 1 91 272 ASP B C 1
ATOM 5546 O O . ASP B 1 272 ? 0.772 -24.5 -22.938 1 91 272 ASP B O 1
ATOM 5550 N N . LEU B 1 273 ? 1.113 -22.594 -24.125 1 94.25 273 LEU B N 1
ATOM 5551 C CA . LEU B 1 273 ? 0.298 -22.969 -25.281 1 94.25 273 LEU B CA 1
ATOM 5552 C C . LEU B 1 273 ? 1.136 -23.688 -26.328 1 94.25 273 LEU B C 1
ATOM 5554 O O . LEU B 1 273 ? 0.592 -24.297 -27.25 1 94.25 273 LEU B O 1
ATOM 5558 N N . LEU B 1 274 ? 2.453 -23.688 -26.141 1 95.62 274 LEU B N 1
ATOM 5559 C CA . LEU B 1 274 ? 3.365 -24.219 -27.156 1 95.62 274 LEU B CA 1
ATOM 5560 C C . LEU B 1 274 ? 4.062 -25.469 -26.641 1 95.62 274 LEU B C 1
ATOM 5562 O O . LEU B 1 274 ? 4.125 -25.719 -25.438 1 95.62 274 LEU B O 1
ATOM 5566 N N . PRO B 1 275 ? 4.582 -26.344 -27.578 1 95.75 275 PRO B N 1
ATOM 5567 C CA . PRO B 1 275 ? 5.297 -27.531 -27.141 1 95.75 275 PRO B CA 1
ATOM 5568 C C . PRO B 1 275 ? 6.621 -27.219 -26.453 1 95.75 275 PRO B C 1
ATOM 5570 O O . PRO B 1 275 ? 7.199 -26.156 -26.672 1 95.75 275 PRO B O 1
ATOM 5573 N N . LYS B 1 276 ? 7.027 -28.062 -25.656 1 96.25 276 LYS B N 1
ATOM 5574 C CA . LYS B 1 276 ? 8.344 -27.984 -25.016 1 96.25 276 LYS B CA 1
ATOM 5575 C C . LYS B 1 276 ? 9.273 -29.062 -25.578 1 96.25 276 LYS B C 1
ATOM 5577 O O . LYS B 1 276 ? 8.883 -30.219 -25.75 1 96.25 276 LYS B O 1
ATOM 5582 N N . VAL B 1 277 ? 10.484 -28.656 -25.969 1 97.06 277 VAL B N 1
ATOM 5583 C CA . VAL B 1 277 ? 11.469 -29.547 -26.578 1 97.06 277 VAL B CA 1
ATOM 5584 C C . VAL B 1 277 ? 12.734 -29.578 -25.719 1 97.06 277 VAL B C 1
ATOM 5586 O O . VAL B 1 277 ? 13.281 -28.516 -25.375 1 97.06 277 VAL B O 1
ATOM 5589 N N . ASN B 1 278 ? 13.102 -30.688 -25.375 1 96.56 278 ASN B N 1
ATOM 5590 C CA . ASN B 1 278 ? 14.344 -30.875 -24.625 1 96.56 278 ASN B CA 1
ATOM 5591 C C . ASN B 1 278 ? 15.281 -31.844 -25.328 1 96.56 278 ASN B C 1
ATOM 5593 O O . ASN B 1 278 ? 14.836 -32.781 -25.984 1 96.56 278 ASN B O 1
ATOM 5597 N N . ALA B 1 279 ? 16.578 -31.578 -25.266 1 96.94 279 ALA B N 1
ATOM 5598 C CA . ALA B 1 279 ? 17.594 -32.562 -25.594 1 96.94 279 ALA B CA 1
ATOM 5599 C C . ALA B 1 279 ? 18.078 -33.312 -24.344 1 96.94 279 ALA B C 1
ATOM 5601 O O . ALA B 1 279 ? 18.125 -32.719 -23.266 1 96.94 279 ALA B O 1
ATOM 5602 N N . PHE B 1 280 ? 18.328 -34.531 -24.531 1 95.5 280 PHE B N 1
ATOM 5603 C CA . PHE B 1 280 ? 18.812 -35.281 -23.375 1 95.5 280 PHE B CA 1
ATOM 5604 C C . PHE B 1 280 ? 19.922 -36.25 -23.797 1 95.5 280 PHE B C 1
ATOM 5606 O O . PHE B 1 280 ? 20.031 -36.594 -24.969 1 95.5 280 PHE B O 1
ATOM 5613 N N . ALA B 1 281 ? 20.828 -36.531 -22.938 1 94.12 281 ALA B N 1
ATOM 5614 C CA . ALA B 1 281 ? 21.828 -37.562 -23.016 1 94.12 281 ALA B CA 1
ATOM 5615 C C . ALA B 1 281 ? 21.891 -38.375 -21.719 1 94.12 281 ALA B C 1
ATOM 5617 O O . ALA B 1 281 ? 21.875 -37.781 -20.625 1 94.12 281 ALA B O 1
ATOM 5618 N N . SER B 1 282 ? 21.766 -39.656 -21.859 1 93.56 282 SER B N 1
ATOM 5619 C CA . SER B 1 282 ? 21.781 -40.469 -20.656 1 93.56 282 SER B CA 1
ATOM 5620 C C . SER B 1 282 ? 22.844 -41.562 -20.766 1 93.56 282 SER B C 1
ATOM 5622 O O . SER B 1 282 ? 23.094 -42.094 -21.844 1 93.56 282 SER B O 1
ATOM 5624 N N . TYR B 1 283 ? 23.516 -41.75 -19.719 1 91.19 283 TYR B N 1
ATOM 5625 C CA . TYR B 1 283 ? 24.469 -42.844 -19.594 1 91.19 283 TYR B CA 1
ATOM 5626 C C . TYR B 1 283 ? 24.062 -43.781 -18.469 1 91.19 283 TYR B C 1
ATOM 5628 O O . TYR B 1 283 ? 24.016 -43.406 -17.297 1 91.19 283 TYR B O 1
ATOM 5636 N N . GLY B 1 284 ? 23.719 -44.875 -18.844 1 89 284 GLY B N 1
ATOM 5637 C CA . GLY B 1 284 ? 23.297 -45.844 -17.844 1 89 284 GLY B CA 1
ATOM 5638 C C . GLY B 1 284 ? 22.844 -47.156 -18.453 1 89 284 GLY B C 1
ATOM 5639 O O . GLY B 1 284 ? 23.125 -47.438 -19.609 1 89 284 GLY B O 1
ATOM 5640 N N . THR B 1 285 ? 22.422 -48.062 -17.625 1 81.81 285 THR B N 1
ATOM 5641 C CA . THR B 1 285 ? 21.953 -49.344 -18.078 1 81.81 285 THR B CA 1
ATOM 5642 C C . THR B 1 285 ? 20.641 -49.719 -17.422 1 81.81 285 THR B C 1
ATOM 5644 O O . THR B 1 285 ? 20.234 -49.125 -16.438 1 81.81 285 THR B O 1
ATOM 5647 N N . GLY B 1 286 ? 19.844 -50.594 -18.203 1 79.88 286 GLY B N 1
ATOM 5648 C CA . GLY B 1 286 ? 18.734 -51.25 -17.516 1 79.88 286 GLY B CA 1
ATOM 5649 C C . GLY B 1 286 ? 19.156 -52.094 -16.312 1 79.88 286 GLY B C 1
ATOM 5650 O O . GLY B 1 286 ? 20.312 -52 -15.891 1 79.88 286 GLY B O 1
ATOM 5651 N N . GLU B 1 287 ? 18.281 -52.75 -15.766 1 84 287 GLU B N 1
ATOM 5652 C CA . GLU B 1 287 ? 18.547 -53.531 -14.57 1 84 287 GLU B CA 1
ATOM 5653 C C . GLU B 1 287 ? 19.656 -54.562 -14.828 1 84 287 GLU B C 1
ATOM 5655 O O . GLU B 1 287 ? 19.672 -55.219 -15.875 1 84 287 GLU B O 1
ATOM 5660 N N . ARG B 1 288 ? 20.641 -54.625 -13.93 1 87.19 288 ARG B N 1
ATOM 5661 C CA . ARG B 1 288 ? 21.719 -55.594 -13.969 1 87.19 288 ARG B CA 1
ATOM 5662 C C . ARG B 1 288 ? 21.797 -56.406 -12.68 1 87.19 288 ARG B C 1
ATOM 5664 O O . ARG B 1 288 ? 21.25 -55.969 -11.648 1 87.19 288 ARG B O 1
ATOM 5671 N N . THR B 1 289 ? 22.484 -57.469 -12.758 1 86.25 289 THR B N 1
ATOM 5672 C CA . THR B 1 289 ? 22.484 -58.438 -11.656 1 86.25 289 THR B CA 1
ATOM 5673 C C . THR B 1 289 ? 23.406 -57.969 -10.523 1 86.25 289 THR B C 1
ATOM 5675 O O . THR B 1 289 ? 23.234 -58.375 -9.375 1 86.25 289 THR B O 1
ATOM 5678 N N . THR B 1 290 ? 24.391 -57.188 -10.828 1 85.75 290 THR B N 1
ATOM 5679 C CA . THR B 1 290 ? 25.312 -56.656 -9.805 1 85.75 290 THR B CA 1
ATOM 5680 C C . THR B 1 290 ? 25.469 -55.156 -9.945 1 85.75 290 THR B C 1
ATOM 5682 O O . THR B 1 290 ? 25.25 -54.594 -11.023 1 85.75 290 THR B O 1
ATOM 5685 N N . PHE B 1 291 ? 25.875 -54.594 -8.82 1 88.62 291 PHE B N 1
ATOM 5686 C CA . PHE B 1 291 ? 26.109 -53.156 -8.805 1 88.62 291 PHE B CA 1
ATOM 5687 C C . PHE B 1 291 ? 27.219 -52.781 -9.789 1 88.62 291 PHE B C 1
ATOM 5689 O O . PHE B 1 291 ? 27.109 -51.781 -10.484 1 88.62 291 PHE B O 1
ATOM 5696 N N . GLU B 1 292 ? 28.266 -53.562 -9.867 1 86.62 292 GLU B N 1
ATOM 5697 C CA . GLU B 1 292 ? 29.422 -53.312 -10.727 1 86.62 292 GLU B CA 1
ATOM 5698 C C . GLU B 1 292 ? 29.031 -53.344 -12.203 1 86.62 292 GLU B C 1
ATOM 5700 O O . GLU B 1 292 ? 29.469 -52.469 -12.977 1 86.62 292 GLU B O 1
ATOM 5705 N N . ARG B 1 293 ? 28.234 -54.188 -12.57 1 84.44 293 ARG B N 1
ATOM 5706 C CA . ARG B 1 293 ? 27.797 -54.312 -13.961 1 84.44 293 ARG B CA 1
ATOM 5707 C C . ARG B 1 293 ? 26.859 -53.156 -14.328 1 84.44 293 ARG B C 1
ATOM 5709 O O . ARG B 1 293 ? 26.75 -52.781 -15.492 1 84.44 293 ARG B O 1
ATOM 5716 N N . SER B 1 294 ? 26.234 -52.656 -13.312 1 84.69 294 SER B N 1
ATOM 5717 C CA . SER B 1 294 ? 25.266 -51.594 -13.547 1 84.69 294 SER B CA 1
ATOM 5718 C C . SER B 1 294 ? 25.953 -50.312 -13.969 1 84.69 294 SER B C 1
ATOM 5720 O O . SER B 1 294 ? 25.328 -49.438 -14.547 1 84.69 294 SER B O 1
ATOM 5722 N N . TYR B 1 295 ? 27.203 -50.125 -13.75 1 85 295 TYR B N 1
ATOM 5723 C CA . TYR B 1 295 ? 27.859 -48.906 -14.25 1 85 295 TYR B CA 1
ATOM 5724 C C . TYR B 1 295 ? 28.844 -49.25 -15.375 1 85 295 TYR B C 1
ATOM 5726 O O . TYR B 1 295 ? 29 -48.5 -16.328 1 85 295 TYR B O 1
ATOM 5734 N N . LYS B 1 296 ? 29.469 -50.5 -15.32 1 82.5 296 LYS B N 1
ATOM 5735 C CA . LYS B 1 296 ? 30.453 -50.906 -16.344 1 82.5 296 LYS B CA 1
ATOM 5736 C C . LYS B 1 296 ? 29.766 -51.125 -17.688 1 82.5 296 LYS B C 1
ATOM 5738 O O . LYS B 1 296 ? 30.375 -50.906 -18.734 1 82.5 296 LYS B O 1
ATOM 5743 N N . ASP B 1 297 ? 28.484 -51.531 -17.688 1 81.88 297 ASP B N 1
ATOM 5744 C CA . ASP B 1 297 ? 27.766 -51.812 -18.938 1 81.88 297 ASP B CA 1
ATOM 5745 C C . ASP B 1 297 ? 26.969 -50.594 -19.391 1 81.88 297 ASP B C 1
ATOM 5747 O O . ASP B 1 297 ? 26.062 -50.719 -20.219 1 81.88 297 ASP B O 1
ATOM 5751 N N . GLY B 1 298 ? 27.266 -49.5 -18.766 1 83.81 298 GLY B N 1
ATOM 5752 C CA . GLY B 1 298 ? 26.547 -48.281 -19.156 1 83.81 298 GLY B CA 1
ATOM 5753 C C . GLY B 1 298 ? 26.703 -47.938 -20.625 1 83.81 298 GLY B C 1
ATOM 5754 O O . GLY B 1 298 ? 27.75 -48.188 -21.219 1 83.81 298 GLY B O 1
ATOM 5755 N N . GLU B 1 299 ? 25.625 -47.531 -21.172 1 85 299 GLU B N 1
ATOM 5756 C CA . GLU B 1 299 ? 25.625 -47.094 -22.562 1 85 299 GLU B CA 1
ATOM 5757 C C . GLU B 1 299 ? 25.062 -45.688 -22.719 1 85 299 GLU B C 1
ATOM 5759 O O . GLU B 1 299 ? 24.219 -45.281 -21.906 1 85 299 GLU B O 1
ATOM 5764 N N . TRP B 1 300 ? 25.562 -45.094 -23.781 1 90.31 300 TRP B N 1
ATOM 5765 C CA . TRP B 1 300 ? 25.094 -43.75 -24.062 1 90.31 300 TRP B CA 1
ATOM 5766 C C . TRP B 1 300 ? 23.844 -43.781 -24.938 1 90.31 300 TRP B C 1
ATOM 5768 O O . TRP B 1 300 ? 23.719 -44.594 -25.844 1 90.31 300 TRP B O 1
ATOM 5778 N N . THR B 1 301 ? 22.891 -43.094 -24.469 1 89.31 301 THR B N 1
ATOM 5779 C CA . THR B 1 301 ? 21.734 -42.812 -25.297 1 89.31 301 THR B CA 1
ATOM 5780 C C . THR B 1 301 ? 21.422 -41.312 -25.297 1 89.31 301 THR B C 1
ATOM 5782 O O . THR B 1 301 ? 21.641 -40.625 -24.297 1 89.31 301 THR B O 1
ATOM 5785 N N . GLY B 1 302 ? 21.062 -40.719 -26.469 1 92.06 302 GLY B N 1
ATOM 5786 C CA . GLY B 1 302 ? 20.703 -39.312 -26.562 1 92.06 302 GLY B CA 1
ATOM 5787 C C . GLY B 1 302 ? 19.594 -39.031 -27.562 1 92.06 302 GLY B C 1
ATOM 5788 O O . GLY B 1 302 ? 19.188 -39.906 -28.312 1 92.06 302 GLY B O 1
ATOM 5789 N N . GLY B 1 303 ? 19.047 -37.875 -27.375 1 94.56 303 GLY B N 1
ATOM 5790 C CA . GLY B 1 303 ? 18 -37.531 -28.328 1 94.56 303 GLY B CA 1
ATOM 5791 C C . GLY B 1 303 ? 17.25 -36.281 -27.969 1 94.56 303 GLY B C 1
ATOM 5792 O O . GLY B 1 303 ? 17.797 -35.406 -27.312 1 94.56 303 GLY B O 1
ATOM 5793 N N . ILE B 1 304 ? 16.109 -36.156 -28.719 1 95.75 304 ILE B N 1
ATOM 5794 C CA . ILE B 1 304 ? 15.227 -35 -28.547 1 95.75 304 ILE B CA 1
ATOM 5795 C C . ILE B 1 304 ? 13.844 -35.469 -28.094 1 95.75 304 ILE B C 1
ATOM 5797 O O . ILE B 1 304 ? 13.328 -36.469 -28.578 1 95.75 304 ILE B O 1
ATOM 5801 N N . GLU B 1 305 ? 13.367 -34.781 -27.062 1 95.44 305 GLU B N 1
ATOM 5802 C CA . GLU B 1 305 ? 12.023 -35.062 -26.562 1 95.44 305 GLU B CA 1
ATOM 5803 C C . GLU B 1 305 ? 11.109 -33.875 -26.688 1 95.44 305 GLU B C 1
ATOM 5805 O O . GLU B 1 305 ? 11.523 -32.75 -26.406 1 95.44 305 GLU B O 1
ATOM 5810 N N . VAL B 1 306 ? 9.859 -34.125 -27.203 1 95.56 306 VAL B N 1
ATOM 5811 C CA . VAL B 1 306 ? 8.859 -33.094 -27.375 1 95.56 306 VAL B CA 1
ATOM 5812 C C . VAL B 1 306 ? 7.633 -33.406 -26.516 1 95.56 306 VAL B C 1
ATOM 5814 O O . VAL B 1 306 ? 7.145 -34.531 -26.516 1 95.56 306 VAL B O 1
ATOM 5817 N N . SER B 1 307 ? 7.211 -32.5 -25.672 1 95.5 307 SER B N 1
ATOM 5818 C CA . SER B 1 307 ? 5.98 -32.594 -24.891 1 95.5 307 SER B CA 1
ATOM 5819 C C . SER B 1 307 ? 5.062 -31.391 -25.172 1 95.5 307 SER B C 1
ATOM 5821 O O . SER B 1 307 ? 5.512 -30.25 -25.203 1 95.5 307 SER B O 1
ATOM 5823 N N . TRP B 1 308 ? 3.744 -31.688 -25.453 1 95.25 308 TRP B N 1
ATOM 5824 C CA . TRP B 1 308 ? 2.809 -30.641 -25.812 1 95.25 308 TRP B CA 1
ATOM 5825 C C . TRP B 1 308 ? 1.403 -30.953 -25.312 1 95.25 308 TRP B C 1
ATOM 5827 O O . TRP B 1 308 ? 0.872 -32.031 -25.594 1 95.25 308 TRP B O 1
ATOM 5837 N N . LYS B 1 309 ? 0.775 -30.031 -24.484 1 94.12 309 LYS B N 1
ATOM 5838 C CA . LYS B 1 309 ? -0.656 -30.125 -24.203 1 94.12 309 LYS B CA 1
ATOM 5839 C C . LYS B 1 309 ? -1.476 -29.594 -25.375 1 94.12 309 LYS B C 1
ATOM 5841 O O . LYS B 1 309 ? -1.726 -28.391 -25.469 1 94.12 309 LYS B O 1
ATOM 5846 N N . VAL B 1 310 ? -1.937 -30.484 -26.125 1 93.75 310 VAL B N 1
ATOM 5847 C CA . VAL B 1 310 ? -2.486 -30.156 -27.438 1 93.75 310 VAL B CA 1
ATOM 5848 C C . VAL B 1 310 ? -3.883 -29.562 -27.281 1 93.75 310 VAL B C 1
ATOM 5850 O O . VAL B 1 310 ? -4.309 -28.734 -28.078 1 93.75 310 VAL B O 1
ATOM 5853 N N . PHE B 1 311 ? -4.598 -30.047 -26.359 1 93.56 311 PHE B N 1
ATOM 5854 C CA . PHE B 1 311 ? -5.984 -29.625 -26.234 1 93.56 311 PHE B CA 1
ATOM 5855 C C . PHE B 1 311 ? -6.434 -29.672 -24.781 1 93.56 311 PHE B C 1
ATOM 5857 O O . PHE B 1 311 ? -6.199 -30.656 -24.078 1 93.56 311 PHE B O 1
ATOM 5864 N N . SER B 1 312 ? -7.012 -28.578 -24.266 1 93.19 312 SER B N 1
ATOM 5865 C CA . SER B 1 312 ? -7.516 -28.484 -22.906 1 93.19 312 SER B CA 1
ATOM 5866 C C . SER B 1 312 ? -8.742 -27.578 -22.828 1 93.19 312 SER B C 1
ATOM 5868 O O . SER B 1 312 ? -8.883 -26.797 -21.891 1 93.19 312 SER B O 1
ATOM 5870 N N . PHE B 1 313 ? -9.531 -27.594 -23.922 1 94.5 313 PHE B N 1
ATOM 5871 C CA . PHE B 1 313 ? -10.773 -26.844 -24.047 1 94.5 313 PHE B CA 1
ATOM 5872 C C . PHE B 1 313 ? -10.531 -25.359 -23.781 1 94.5 313 PHE B C 1
ATOM 5874 O O . PHE B 1 313 ? -11.383 -24.688 -23.203 1 94.5 313 PHE B O 1
ATOM 5881 N N . GLY B 1 314 ? -9.367 -24.875 -23.953 1 93.69 314 GLY B N 1
ATOM 5882 C CA . GLY B 1 314 ? -9.047 -23.469 -23.906 1 93.69 314 GLY B CA 1
ATOM 5883 C C . GLY B 1 314 ? -8.633 -23 -22.516 1 93.69 314 GLY B C 1
ATOM 5884 O O . GLY B 1 314 ? -8.57 -21.797 -22.25 1 93.69 314 GLY B O 1
ATOM 5885 N N . SER B 1 315 ? -8.344 -23.875 -21.578 1 94.06 315 SER B N 1
ATOM 5886 C CA . SER B 1 315 ? -7.914 -23.516 -20.234 1 94.06 315 SER B CA 1
ATOM 5887 C C . SER B 1 315 ? -6.609 -22.719 -20.266 1 94.06 315 SER B C 1
ATOM 5889 O O . SER B 1 315 ? -6.488 -21.688 -19.594 1 94.06 315 SER B O 1
ATOM 5891 N N . ASP B 1 316 ? -5.66 -23.156 -21.094 1 93.75 316 ASP B N 1
ATOM 5892 C CA . ASP B 1 316 ? -4.379 -22.469 -21.203 1 93.75 316 ASP B CA 1
ATOM 5893 C C . ASP B 1 316 ? -4.551 -21.109 -21.891 1 93.75 316 ASP B C 1
ATOM 5895 O O . ASP B 1 316 ? -3.834 -20.156 -21.578 1 93.75 316 ASP B O 1
ATOM 5899 N N . LEU B 1 317 ? -5.477 -21.078 -22.844 1 95.62 317 LEU B N 1
ATOM 5900 C CA . LEU B 1 317 ? -5.793 -19.812 -23.484 1 95.62 317 LEU B CA 1
ATOM 5901 C C . LEU B 1 317 ? -6.375 -18.828 -22.469 1 95.62 317 LEU B C 1
ATOM 5903 O O . LEU B 1 317 ? -6.074 -17.641 -22.5 1 95.62 317 LEU B O 1
ATOM 5907 N N . ASP B 1 318 ? -7.215 -19.328 -21.547 1 96.88 318 ASP B N 1
ATOM 5908 C CA . ASP B 1 318 ? -7.773 -18.5 -20.484 1 96.88 318 ASP B CA 1
ATOM 5909 C C . ASP B 1 318 ? -6.68 -17.984 -19.562 1 96.88 318 ASP B C 1
ATOM 5911 O O . ASP B 1 318 ? -6.734 -16.844 -19.094 1 96.88 318 ASP B O 1
ATOM 5915 N N . ASN B 1 319 ? -5.66 -18.797 -19.25 1 96.19 319 ASN B N 1
ATOM 5916 C CA . ASN B 1 319 ? -4.523 -18.344 -18.438 1 96.19 319 ASN B CA 1
ATOM 5917 C C . ASN B 1 319 ? -3.795 -17.188 -19.109 1 96.19 319 ASN B C 1
ATOM 5919 O O . ASN B 1 319 ? -3.389 -16.234 -18.438 1 96.19 319 ASN B O 1
ATOM 5923 N N . TYR B 1 320 ? -3.643 -17.312 -20.438 1 97.38 320 TYR B N 1
ATOM 5924 C CA . TYR B 1 320 ? -3.039 -16.219 -21.203 1 97.38 320 TYR B CA 1
ATOM 5925 C C . TYR B 1 320 ? -3.889 -14.953 -21.109 1 97.38 320 TYR B C 1
ATOM 5927 O O . TYR B 1 320 ? -3.363 -13.859 -20.906 1 97.38 320 TYR B O 1
ATOM 5935 N N . ARG B 1 321 ? -5.172 -15.117 -21.266 1 97.94 321 ARG B N 1
ATOM 5936 C CA . ARG B 1 321 ? -6.066 -13.961 -21.188 1 97.94 321 ARG B CA 1
ATOM 5937 C C . ARG B 1 321 ? -6.004 -13.305 -19.828 1 97.94 321 ARG B C 1
ATOM 5939 O O . ARG B 1 321 ? -6.035 -12.07 -19.719 1 97.94 321 ARG B O 1
ATOM 5946 N N . VAL B 1 322 ? -5.941 -14.086 -18.719 1 98 322 VAL B N 1
ATOM 5947 C CA . VAL B 1 322 ? -5.797 -13.562 -17.359 1 98 322 VAL B CA 1
ATOM 5948 C C . VAL B 1 322 ? -4.512 -12.742 -17.266 1 98 322 VAL B C 1
ATOM 5950 O O . VAL B 1 322 ? -4.531 -11.609 -16.766 1 98 322 VAL B O 1
ATOM 5953 N N . ALA B 1 323 ? -3.385 -13.297 -17.75 1 98.06 323 ALA B N 1
ATOM 5954 C CA . ALA B 1 323 ? -2.1 -12.602 -17.703 1 98.06 323 ALA B CA 1
ATOM 5955 C C . ALA B 1 323 ? -2.141 -11.305 -18.5 1 98.06 323 ALA B C 1
ATOM 5957 O O . ALA B 1 323 ? -1.536 -10.305 -18.094 1 98.06 323 ALA B O 1
ATOM 5958 N N . LYS B 1 324 ? -2.832 -11.352 -19.625 1 98.38 324 LYS B N 1
ATOM 5959 C CA . LYS B 1 324 ? -2.969 -10.164 -20.469 1 98.38 324 LYS B CA 1
ATOM 5960 C C . LYS B 1 324 ? -3.738 -9.07 -19.734 1 98.38 324 LYS B C 1
ATOM 5962 O O . LYS B 1 324 ? -3.334 -7.902 -19.734 1 98.38 324 LYS B O 1
ATOM 5967 N N . LEU B 1 325 ? -4.852 -9.484 -19.109 1 98.5 325 LEU B N 1
ATOM 5968 C CA . LEU B 1 325 ? -5.641 -8.531 -18.344 1 98.5 325 LEU B CA 1
ATOM 5969 C C . LEU B 1 325 ? -4.828 -7.965 -17.188 1 98.5 325 LEU B C 1
ATOM 5971 O O . LEU B 1 325 ? -4.926 -6.777 -16.875 1 98.5 325 LEU B O 1
ATOM 5975 N N . GLN B 1 326 ? -3.986 -8.742 -16.547 1 98.25 326 GLN B N 1
ATOM 5976 C CA . GLN B 1 326 ? -3.127 -8.289 -15.461 1 98.25 326 GLN B CA 1
ATOM 5977 C C . GLN B 1 326 ? -2.078 -7.305 -15.961 1 98.25 326 GLN B C 1
ATOM 5979 O O . GLN B 1 326 ? -1.734 -6.348 -15.258 1 98.25 326 GLN B O 1
ATOM 5984 N N . GLU B 1 327 ? -1.512 -7.535 -17.156 1 98.38 327 GLU B N 1
ATOM 5985 C CA . GLU B 1 327 ? -0.592 -6.578 -17.766 1 98.38 327 GLU B CA 1
ATOM 5986 C C . GLU B 1 327 ? -1.275 -5.234 -18.016 1 98.38 327 GLU B C 1
ATOM 5988 O O . GLU B 1 327 ? -0.704 -4.18 -17.734 1 98.38 327 GLU B O 1
ATOM 5993 N N . GLU B 1 328 ? -2.521 -5.328 -18.469 1 98.5 328 GLU B N 1
ATOM 5994 C CA . GLU B 1 328 ? -3.281 -4.105 -18.703 1 98.5 328 GLU B CA 1
ATOM 5995 C C . GLU B 1 328 ? -3.537 -3.363 -17.391 1 98.5 328 GLU B C 1
ATOM 5997 O O . GLU B 1 328 ? -3.52 -2.133 -17.359 1 98.5 328 GLU B O 1
ATOM 6002 N N . GLN B 1 329 ? -3.797 -4.074 -16.312 1 98.06 329 GLN B N 1
ATOM 6003 C CA . GLN B 1 329 ? -3.955 -3.465 -14.992 1 98.06 329 GLN B CA 1
ATOM 6004 C C . GLN B 1 329 ? -2.686 -2.732 -14.57 1 98.06 329 GLN B C 1
ATOM 6006 O O . GLN B 1 329 ? -2.75 -1.609 -14.062 1 98.06 329 GLN B O 1
ATOM 6011 N N . GLU B 1 330 ? -1.516 -3.377 -14.789 1 98.38 330 GLU B N 1
ATOM 6012 C CA . GLU B 1 330 ? -0.251 -2.754 -14.406 1 98.38 330 GLU B CA 1
ATOM 6013 C C . GLU B 1 330 ? 0.012 -1.497 -15.234 1 98.38 330 GLU B C 1
ATOM 6015 O O . GLU B 1 330 ? 0.601 -0.534 -14.734 1 98.38 330 GLU B O 1
ATOM 6020 N N . GLU B 1 331 ? -0.439 -1.532 -16.484 1 98.38 331 GLU B N 1
ATOM 6021 C CA . GLU B 1 331 ? -0.318 -0.344 -17.328 1 98.38 331 GLU B CA 1
ATOM 6022 C C . GLU B 1 331 ? -1.156 0.808 -16.781 1 98.38 331 GLU B C 1
ATOM 6024 O O . GLU B 1 331 ? -0.708 1.956 -16.766 1 98.38 331 GLU B O 1
ATOM 6029 N N . LEU B 1 332 ? -2.369 0.513 -16.344 1 97.5 332 LEU B N 1
ATOM 6030 C CA . LEU B 1 332 ? -3.232 1.521 -15.742 1 97.5 332 LEU B CA 1
ATOM 6031 C C . LEU B 1 332 ? -2.625 2.045 -14.445 1 97.5 332 LEU B C 1
ATOM 6033 O O . LEU B 1 332 ? -2.664 3.248 -14.18 1 97.5 332 LEU B O 1
ATOM 6037 N N . LYS B 1 333 ? -2.039 1.172 -13.641 1 97.38 333 LYS B N 1
ATOM 6038 C CA . LYS B 1 333 ? -1.392 1.572 -12.398 1 97.38 333 LYS B CA 1
ATOM 6039 C C . LYS B 1 333 ? -0.185 2.467 -12.672 1 97.38 333 LYS B C 1
ATOM 6041 O O . LYS B 1 333 ? 0.092 3.393 -11.906 1 97.38 333 LYS B O 1
ATOM 6046 N N . GLU B 1 334 ? 0.565 2.166 -13.719 1 97.62 334 GLU B N 1
ATOM 6047 C CA . GLU B 1 334 ? 1.683 3.02 -14.109 1 97.62 334 GLU B CA 1
ATOM 6048 C C . GLU B 1 334 ? 1.215 4.441 -14.414 1 97.62 334 GLU B C 1
ATOM 6050 O O . GLU B 1 334 ? 1.811 5.41 -13.938 1 97.62 334 GLU B O 1
ATOM 6055 N N . THR B 1 335 ? 0.122 4.504 -15.172 1 96.25 335 THR B N 1
ATOM 6056 C CA . THR B 1 335 ? -0.425 5.812 -15.508 1 96.25 335 THR B CA 1
ATOM 6057 C C . THR B 1 335 ? -0.884 6.547 -14.25 1 96.25 335 THR B C 1
ATOM 6059 O O . THR B 1 335 ? -0.63 7.746 -14.102 1 96.25 335 THR B O 1
ATOM 6062 N N . SER B 1 336 ? -1.554 5.887 -13.352 1 95.31 336 SER B N 1
ATOM 6063 C CA . SER B 1 336 ? -1.999 6.465 -12.086 1 95.31 336 SER B CA 1
ATOM 6064 C C . SER B 1 336 ? -0.816 6.934 -11.242 1 95.31 336 SER B C 1
ATOM 6066 O O . SER B 1 336 ? -0.888 7.977 -10.586 1 95.31 336 SER B O 1
ATOM 6068 N N . THR B 1 337 ? 0.256 6.145 -11.289 1 96.75 337 THR B N 1
ATOM 6069 C CA . THR B 1 337 ? 1.458 6.516 -10.547 1 96.75 337 THR B CA 1
ATOM 6070 C C . THR B 1 337 ? 2.041 7.82 -11.086 1 96.75 337 THR B C 1
ATOM 6072 O O . THR B 1 337 ? 2.432 8.695 -10.305 1 96.75 337 THR B O 1
ATOM 6075 N N . LYS B 1 338 ? 2.07 7.934 -12.32 1 95.5 338 LYS B N 1
ATOM 6076 C CA . LYS B 1 338 ? 2.596 9.148 -12.938 1 95.5 338 LYS B CA 1
ATOM 6077 C C . LYS B 1 338 ? 1.738 10.359 -12.586 1 95.5 338 LYS B C 1
ATOM 6079 O O . LYS B 1 338 ? 2.264 11.438 -12.312 1 95.5 338 LYS B O 1
ATOM 6084 N N . GLU B 1 339 ? 0.415 10.172 -12.609 1 93.69 339 GLU B N 1
ATOM 6085 C CA . GLU B 1 339 ? -0.5 11.234 -12.188 1 93.69 339 GLU B CA 1
ATOM 6086 C C . GLU B 1 339 ? -0.275 11.617 -10.727 1 93.69 339 GLU B C 1
ATOM 6088 O O . GLU B 1 339 ? -0.271 12.797 -10.383 1 93.69 339 GLU B O 1
ATOM 6093 N N . ASN B 1 340 ? -0.061 10.648 -9.906 1 94.06 340 ASN B N 1
ATOM 6094 C CA . ASN B 1 340 ? 0.183 10.906 -8.492 1 94.06 340 ASN B CA 1
ATOM 6095 C C . ASN B 1 340 ? 1.518 11.609 -8.273 1 94.06 340 ASN B C 1
ATOM 6097 O O . ASN B 1 340 ? 1.649 12.422 -7.355 1 94.06 340 ASN B O 1
ATOM 6101 N N . ILE B 1 341 ? 2.518 11.289 -9.102 1 96.44 341 ILE B N 1
ATOM 6102 C CA . ILE B 1 341 ? 3.801 11.977 -9.031 1 96.44 341 ILE B CA 1
ATOM 6103 C C . ILE B 1 341 ? 3.596 13.469 -9.281 1 96.44 341 ILE B C 1
ATOM 6105 O O . ILE B 1 341 ? 4.133 14.305 -8.555 1 96.44 341 ILE B O 1
ATOM 6109 N N . GLU B 1 342 ? 2.807 13.742 -10.258 1 93.88 342 GLU B N 1
ATOM 6110 C CA . GLU B 1 342 ? 2.52 15.141 -10.57 1 93.88 342 GLU B CA 1
ATOM 6111 C C . GLU B 1 342 ? 1.871 15.852 -9.383 1 93.88 342 GLU B C 1
ATOM 6113 O O . GLU B 1 342 ? 2.281 16.953 -9.008 1 93.88 342 GLU B O 1
ATOM 6118 N N . ILE B 1 343 ? 0.922 15.211 -8.758 1 91.44 343 ILE B N 1
ATOM 6119 C CA . ILE B 1 343 ? 0.209 15.773 -7.621 1 91.44 343 ILE B CA 1
ATOM 6120 C C . ILE B 1 343 ? 1.179 15.984 -6.457 1 91.44 343 ILE B C 1
ATOM 6122 O O . ILE B 1 343 ? 1.197 17.047 -5.844 1 91.44 343 ILE B O 1
ATOM 6126 N N . ASN B 1 344 ? 1.995 15.031 -6.242 1 93.94 344 ASN B N 1
ATOM 6127 C CA . ASN B 1 344 ? 2.898 15.07 -5.098 1 93.94 344 ASN B CA 1
ATOM 6128 C C . ASN B 1 344 ? 3.975 16.141 -5.273 1 93.94 344 ASN B C 1
ATOM 6130 O O . ASN B 1 344 ? 4.305 16.859 -4.324 1 93.94 344 ASN B O 1
ATOM 6134 N N . VAL B 1 345 ? 4.52 16.25 -6.469 1 95.19 345 VAL B N 1
ATOM 6135 C CA . VAL B 1 345 ? 5.539 17.25 -6.738 1 95.19 345 VAL B CA 1
ATOM 6136 C C . VAL B 1 345 ? 4.941 18.641 -6.594 1 95.19 345 VAL B C 1
ATOM 6138 O O . VAL B 1 345 ? 5.527 19.516 -5.949 1 95.19 345 VAL B O 1
ATOM 6141 N N . ARG B 1 346 ? 3.809 18.891 -7.152 1 90.56 346 ARG B N 1
ATOM 6142 C CA . ARG B 1 346 ? 3.145 20.188 -7.031 1 90.56 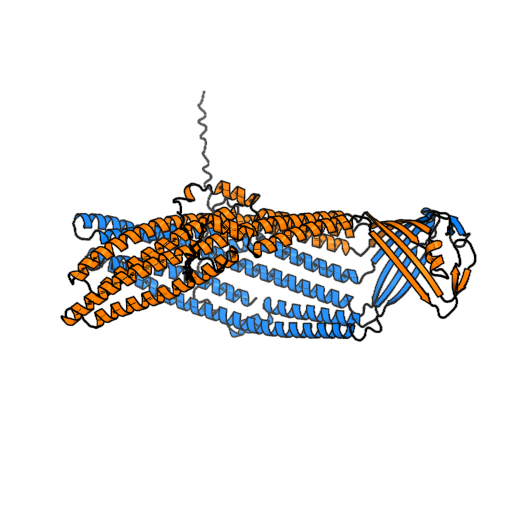346 ARG B CA 1
ATOM 6143 C C . ARG B 1 346 ? 2.846 20.516 -5.574 1 90.56 346 ARG B C 1
ATOM 6145 O O . ARG B 1 346 ? 3.057 21.656 -5.133 1 90.56 346 ARG B O 1
ATOM 6152 N N . SER B 1 347 ? 2.342 19.484 -4.848 1 89 347 SER B N 1
ATOM 6153 C CA . SER B 1 347 ? 2.041 19.688 -3.434 1 89 347 SER B CA 1
ATOM 6154 C C . SER B 1 347 ? 3.301 20.016 -2.641 1 89 347 SER B C 1
ATOM 6156 O O . SER B 1 347 ? 3.283 20.906 -1.786 1 89 347 SER B O 1
ATOM 6158 N N . ALA B 1 348 ? 4.34 19.344 -2.928 1 93.12 348 ALA B N 1
ATOM 6159 C CA . ALA B 1 348 ? 5.602 19.609 -2.244 1 93.12 348 ALA B CA 1
ATOM 6160 C C . ALA B 1 348 ? 6.117 21 -2.566 1 93.12 348 ALA B C 1
ATOM 6162 O O . ALA B 1 348 ? 6.625 21.703 -1.687 1 93.12 348 ALA B O 1
ATOM 6163 N N . TYR B 1 349 ? 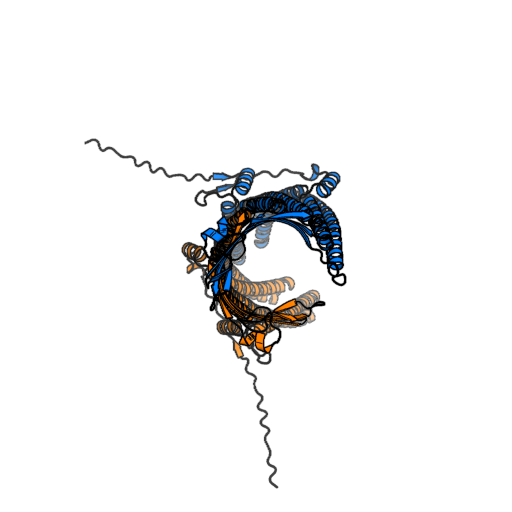5.973 21.484 -3.814 1 93.75 349 TYR B N 1
ATOM 6164 C CA . TYR B 1 349 ? 6.375 22.812 -4.227 1 93.75 349 TYR B CA 1
ATOM 6165 C C . TYR B 1 349 ? 5.586 23.875 -3.473 1 93.75 349 TYR B C 1
ATOM 6167 O O . TYR B 1 349 ? 6.164 24.828 -2.936 1 93.75 349 TYR B O 1
ATOM 6175 N N . LEU B 1 350 ? 4.355 23.656 -3.473 1 88 350 LEU B N 1
ATOM 6176 C CA . LEU B 1 350 ? 3.488 24.625 -2.797 1 88 350 LEU B CA 1
ATOM 6177 C C . LEU B 1 350 ? 3.783 24.656 -1.301 1 88 350 LEU B C 1
ATOM 6179 O O . LEU B 1 350 ? 3.674 25.719 -0.671 1 88 350 LEU B O 1
ATOM 6183 N N . ASN B 1 351 ? 4.141 23.516 -0.703 1 88.12 351 ASN B N 1
ATOM 6184 C CA . ASN B 1 351 ? 4.531 23.484 0.703 1 88.12 351 ASN B CA 1
ATOM 6185 C C . ASN B 1 351 ? 5.789 24.312 0.95 1 88.12 351 ASN B C 1
ATOM 6187 O O . ASN B 1 351 ? 5.871 25.047 1.935 1 88.12 351 ASN B O 1
ATOM 6191 N N . VAL B 1 352 ? 6.727 24.25 0.017 1 91.75 352 VAL B N 1
ATOM 6192 C CA . VAL B 1 352 ? 7.941 25.047 0.124 1 91.75 352 VAL B CA 1
ATOM 6193 C C . VAL B 1 352 ? 7.59 26.531 0.074 1 91.75 352 VAL B C 1
ATOM 6195 O O . VAL B 1 352 ? 8.07 27.312 0.894 1 91.75 352 VAL B O 1
ATOM 6198 N N . LEU B 1 353 ? 6.734 26.891 -0.789 1 87.94 353 LEU B N 1
ATOM 6199 C CA . LEU B 1 353 ? 6.316 28.281 -0.929 1 87.94 353 LEU B CA 1
ATOM 6200 C C . LEU B 1 353 ? 5.613 28.766 0.333 1 87.94 353 LEU B C 1
ATOM 6202 O O . LEU B 1 353 ? 5.871 29.875 0.801 1 87.94 353 LEU B O 1
ATOM 6206 N N . SER B 1 354 ? 4.742 27.891 0.831 1 85.44 354 SER B N 1
ATOM 6207 C CA . SER B 1 354 ? 4 28.234 2.039 1 85.44 354 SER B CA 1
ATOM 6208 C C . SER B 1 354 ? 4.941 28.453 3.221 1 85.44 354 SER B C 1
ATOM 6210 O O . SER B 1 354 ? 4.797 29.438 3.957 1 85.44 354 SER B O 1
ATOM 6212 N N . LEU B 1 355 ? 5.922 27.625 3.377 1 88.69 355 LEU B N 1
ATOM 6213 C CA . LEU B 1 355 ? 6.855 27.734 4.492 1 88.69 355 LEU B CA 1
ATOM 6214 C C . LEU B 1 355 ? 7.758 28.953 4.328 1 88.69 355 LEU B C 1
ATOM 6216 O O . LEU B 1 355 ? 8.117 29.594 5.312 1 88.69 355 LEU B O 1
ATOM 6220 N N . GLU B 1 356 ? 8.086 29.328 3.146 1 89 356 GLU B N 1
ATOM 6221 C CA . GLU B 1 356 ? 8.875 30.531 2.896 1 89 356 GLU B CA 1
ATOM 6222 C C . GLU B 1 356 ? 8.125 31.781 3.357 1 89 356 GLU B C 1
ATOM 6224 O O . GLU B 1 356 ? 8.711 32.656 3.982 1 89 356 GLU B O 1
ATOM 6229 N N . LYS B 1 357 ? 6.926 31.812 3.053 1 84.19 357 LYS B N 1
ATOM 6230 C CA . LYS B 1 357 ? 6.109 32.938 3.482 1 84.19 357 LYS B CA 1
ATOM 6231 C C . LYS B 1 357 ? 5.938 32.969 5 1 84.19 357 LYS B C 1
ATOM 6233 O O . LYS B 1 357 ? 5.891 34.031 5.617 1 84.19 357 LYS B O 1
ATOM 6238 N N . GLN B 1 358 ? 5.863 31.75 5.586 1 84.69 358 GLN B N 1
ATOM 6239 C CA . GLN B 1 358 ? 5.73 31.641 7.035 1 84.69 358 GLN B CA 1
ATOM 6240 C C . GLN B 1 358 ? 7 32.125 7.738 1 84.69 358 GLN B C 1
ATOM 6242 O O . GLN B 1 358 ? 6.934 32.688 8.82 1 84.69 358 GLN B O 1
ATOM 6247 N N . ILE B 1 359 ? 8.141 31.875 7.148 1 89.06 359 ILE B N 1
ATOM 6248 C CA . ILE B 1 359 ? 9.398 32.344 7.723 1 89.06 359 ILE B CA 1
ATOM 6249 C C . ILE B 1 359 ? 9.398 33.875 7.793 1 89.06 359 ILE B C 1
ATOM 6251 O O . ILE B 1 359 ? 9.75 34.438 8.82 1 89.06 359 ILE B O 1
ATOM 6255 N N . ALA B 1 360 ? 8.961 34.5 6.738 1 84.94 360 ALA B N 1
ATOM 6256 C CA . ALA B 1 360 ? 8.914 35.938 6.703 1 84.94 360 ALA B CA 1
ATOM 6257 C C . ALA B 1 360 ? 7.965 36.5 7.766 1 84.94 360 ALA B C 1
ATOM 6259 O O . ALA B 1 360 ? 8.305 37.438 8.484 1 84.94 360 ALA B O 1
ATOM 6260 N N . SER B 1 361 ? 6.836 35.812 7.867 1 83 361 SER B N 1
ATOM 6261 C CA . SER B 1 361 ? 5.836 36.25 8.836 1 83 361 SER B CA 1
ATOM 6262 C C . SER B 1 361 ? 6.316 36.031 10.266 1 83 361 SER B C 1
ATOM 6264 O O . SER B 1 361 ? 6.18 36.906 11.117 1 83 361 SER B O 1
ATOM 6266 N N . GLN B 1 362 ? 6.949 34.875 10.539 1 86.12 362 GLN B N 1
ATOM 6267 C CA . GLN B 1 362 ? 7.398 34.531 11.891 1 86.12 362 GLN B CA 1
ATOM 6268 C C . GLN B 1 362 ? 8.609 35.375 12.289 1 86.12 362 GLN B C 1
ATOM 6270 O O . GLN B 1 362 ? 8.789 35.688 13.469 1 86.12 362 GLN B O 1
ATOM 6275 N N . SER B 1 363 ? 9.406 35.719 11.305 1 88.69 363 SER B N 1
ATOM 6276 C CA . SER B 1 363 ? 10.523 36.625 11.594 1 88.69 363 SER B CA 1
ATOM 6277 C C . SER B 1 363 ? 10.031 37.969 12.078 1 88.69 363 SER B C 1
ATOM 6279 O O . SER B 1 363 ? 10.539 38.5 13.07 1 88.69 363 SER B O 1
ATOM 6281 N N . LYS B 1 364 ? 9.016 38.5 11.414 1 83.44 364 LYS B N 1
ATOM 6282 C CA . LYS B 1 364 ? 8.438 39.781 11.828 1 83.44 364 LYS B CA 1
ATOM 6283 C C . LYS B 1 364 ? 7.746 39.656 13.188 1 83.44 364 LYS B C 1
ATOM 6285 O O . LYS B 1 364 ? 7.828 40.562 14.008 1 83.44 364 LYS B O 1
ATOM 6290 N N . ALA B 1 365 ? 7.121 38.5 13.375 1 83 365 ALA B N 1
ATOM 6291 C CA . ALA B 1 365 ? 6.461 38.281 14.656 1 83 365 ALA B CA 1
ATOM 6292 C C . ALA B 1 365 ? 7.477 38.219 15.797 1 83 365 ALA B C 1
ATOM 6294 O O . ALA B 1 365 ? 7.227 38.719 16.891 1 83 365 ALA B O 1
ATOM 6295 N N . LEU B 1 366 ? 8.602 37.625 15.531 1 88.94 366 LEU B N 1
ATOM 6296 C CA . LEU B 1 366 ? 9.656 37.531 16.531 1 88.94 366 LEU B CA 1
ATOM 6297 C C . LEU B 1 366 ? 10.234 38.906 16.875 1 88.94 366 LEU B C 1
ATOM 6299 O O . LEU B 1 366 ? 10.43 39.219 18.047 1 88.94 366 LEU B O 1
ATOM 6303 N N . GLU B 1 367 ? 10.453 39.688 15.906 1 87.38 367 GLU B N 1
ATOM 6304 C CA . GLU B 1 367 ? 10.969 41.031 16.125 1 87.38 367 GLU B CA 1
ATOM 6305 C C . GLU B 1 367 ? 9.992 41.875 16.938 1 87.38 367 GLU B C 1
ATOM 6307 O O . GLU B 1 367 ? 10.398 42.531 17.891 1 87.38 367 GLU B O 1
ATOM 6312 N N . ALA B 1 368 ? 8.758 41.75 16.547 1 82 368 ALA B N 1
ATOM 6313 C CA . ALA B 1 368 ? 7.734 42.5 17.266 1 82 368 ALA B CA 1
ATOM 6314 C C . ALA B 1 368 ? 7.621 42.031 18.703 1 82 368 ALA B C 1
ATOM 6316 O O . ALA B 1 368 ? 7.504 42.844 19.625 1 82 368 ALA B O 1
ATOM 6317 N N . ALA B 1 369 ? 7.652 40.719 18.891 1 87.06 369 ALA B N 1
ATOM 6318 C CA . ALA B 1 369 ? 7.523 40.156 20.234 1 87.06 369 ALA B CA 1
ATOM 6319 C C . ALA B 1 369 ? 8.711 40.562 21.109 1 87.06 369 ALA B C 1
ATOM 6321 O O . ALA B 1 369 ? 8.555 40.812 22.297 1 87.06 369 ALA B O 1
ATOM 6322 N N . LYS B 1 370 ? 9.859 40.625 20.547 1 91.06 370 LYS B N 1
ATOM 6323 C CA . LYS B 1 370 ? 11.062 41.031 21.266 1 91.06 370 LYS B CA 1
ATOM 6324 C C . LYS B 1 370 ? 10.969 42.469 21.734 1 91.06 370 LYS B C 1
ATOM 6326 O O . LYS B 1 370 ? 11.188 42.781 22.906 1 91.06 370 LYS B O 1
ATOM 6331 N N . VAL B 1 371 ? 10.609 43.312 20.844 1 86.44 371 VAL B N 1
ATOM 6332 C CA . VAL B 1 371 ? 10.5 44.75 21.172 1 86.44 371 VAL B CA 1
ATOM 6333 C C . VAL B 1 371 ? 9.422 44.938 22.219 1 86.44 371 VAL B C 1
ATOM 6335 O O . VAL B 1 371 ? 9.609 45.719 23.172 1 86.44 371 VAL B O 1
ATOM 6338 N N . ASN B 1 372 ? 8.32 44.25 22.047 1 82.31 372 ASN B N 1
ATOM 6339 C CA . ASN B 1 372 ? 7.23 44.375 23 1 82.31 372 ASN B CA 1
ATOM 6340 C C . ASN B 1 372 ? 7.656 43.906 24.391 1 82.31 372 ASN B C 1
ATOM 6342 O O . ASN B 1 372 ? 7.312 44.531 25.391 1 82.31 372 ASN B O 1
ATOM 6346 N N . PHE B 1 373 ? 8.375 42.875 24.453 1 91.75 373 PHE B N 1
ATOM 6347 C CA . PHE B 1 373 ? 8.812 42.344 25.75 1 91.75 373 PHE B CA 1
ATOM 6348 C C . PHE B 1 373 ? 9.766 43.344 26.422 1 91.75 373 PHE B C 1
ATOM 6350 O O . PHE B 1 373 ? 9.633 43.625 27.625 1 91.75 373 PHE B O 1
ATOM 6357 N N . GLU B 1 374 ? 10.711 43.906 25.641 1 90.69 374 GLU B N 1
ATOM 6358 C CA . GLU B 1 374 ? 11.688 44.844 26.188 1 90.69 374 GLU B CA 1
ATOM 6359 C C . GLU B 1 374 ? 11.008 46.094 26.719 1 90.69 374 GLU B C 1
ATOM 6361 O O . GLU B 1 374 ? 11.32 46.562 27.812 1 90.69 374 GLU B O 1
ATOM 6366 N N . LEU B 1 375 ? 10.062 46.531 25.953 1 85.88 375 LEU B N 1
ATOM 6367 C CA . LEU B 1 375 ? 9.328 47.719 26.359 1 85.88 375 LEU B CA 1
ATOM 6368 C C . LEU B 1 375 ? 8.484 47.469 27.594 1 85.88 375 LEU B C 1
ATOM 6370 O O . LEU B 1 375 ? 8.406 48.312 28.5 1 85.88 375 LEU B O 1
ATOM 6374 N N . ASN B 1 376 ? 7.902 46.312 27.656 1 86.75 376 ASN B N 1
ATOM 6375 C CA . ASN B 1 376 ? 6.977 46.031 28.75 1 86.75 376 ASN B CA 1
ATOM 6376 C C . ASN B 1 376 ? 7.715 45.594 30 1 86.75 376 ASN B C 1
ATOM 6378 O O . ASN B 1 376 ? 7.168 45.656 31.109 1 86.75 376 ASN B O 1
ATOM 6382 N N . GLN B 1 377 ? 8.914 45.156 29.781 1 90.38 377 GLN B N 1
ATOM 6383 C CA . GLN B 1 377 ? 9.766 44.969 30.953 1 90.38 377 GLN B CA 1
ATOM 6384 C C . GLN B 1 377 ? 10 46.281 31.703 1 90.38 377 GLN B C 1
ATOM 6386 O O . GLN B 1 377 ? 9.93 46.312 32.938 1 90.38 377 GLN B O 1
ATOM 6391 N N . GLU B 1 378 ? 10.172 47.312 30.969 1 89.81 378 GLU B N 1
ATOM 6392 C CA . GLU B 1 378 ? 10.383 48.625 31.562 1 89.81 378 GLU B CA 1
ATOM 6393 C C . GLU B 1 378 ? 9.109 49.156 32.219 1 89.81 378 GLU B C 1
ATOM 6395 O O . GLU B 1 378 ? 9.156 49.719 33.312 1 89.81 378 GLU B O 1
ATOM 6400 N N . LYS B 1 379 ? 8.078 48.906 31.594 1 90 379 LYS B N 1
ATOM 6401 C CA . LYS B 1 379 ? 6.805 49.344 32.156 1 90 379 LYS B CA 1
ATOM 6402 C C . LYS B 1 379 ? 6.48 48.594 33.438 1 90 379 LYS B C 1
ATOM 6404 O O . LYS B 1 379 ? 5.906 49.188 34.375 1 90 379 LYS B O 1
ATOM 6409 N N . TYR B 1 380 ? 6.746 47.375 33.469 1 91.38 380 TYR B N 1
ATOM 6410 C CA . TYR B 1 380 ? 6.508 46.594 34.688 1 91.38 380 TYR B CA 1
ATOM 6411 C C . TYR B 1 380 ? 7.375 47.094 35.812 1 91.38 380 TYR B C 1
ATOM 6413 O O . TYR B 1 380 ? 6.902 47.188 36.969 1 91.38 380 TYR B O 1
ATOM 6421 N N . ASP B 1 381 ? 8.555 47.469 35.5 1 90.44 381 ASP B N 1
ATOM 6422 C CA . ASP B 1 381 ? 9.469 48 36.531 1 90.44 381 ASP B CA 1
ATOM 6423 C C . ASP B 1 381 ? 8.977 49.312 37.094 1 90.44 381 ASP B C 1
ATOM 6425 O O . ASP B 1 381 ? 9.219 49.625 38.25 1 90.44 381 ASP B O 1
ATOM 6429 N N . ALA B 1 382 ? 8.172 50 36.219 1 89.31 382 ALA B N 1
ATOM 6430 C CA . ALA B 1 382 ? 7.609 51.281 36.625 1 89.31 382 ALA B CA 1
ATOM 6431 C C . ALA B 1 382 ? 6.25 51.094 37.281 1 89.31 382 ALA B C 1
ATOM 6433 O O . ALA B 1 382 ? 5.633 52.062 37.719 1 89.31 382 ALA B O 1
ATOM 6434 N N . GLY B 1 383 ? 5.762 49.812 37.375 1 86.81 383 GLY B N 1
ATOM 6435 C CA . GLY B 1 383 ? 4.492 49.531 38 1 86.81 383 GLY B CA 1
ATOM 6436 C C . GLY B 1 383 ? 3.289 49.844 37.156 1 86.81 383 GLY B C 1
ATOM 6437 O O . GLY B 1 383 ? 2.184 50.031 37.656 1 86.81 383 GLY B O 1
ATOM 6438 N N . LEU B 1 384 ? 3.502 49.812 35.844 1 86.69 384 LEU B N 1
ATOM 6439 C CA . LEU B 1 384 ? 2.465 50.312 34.938 1 86.69 384 LEU B CA 1
ATOM 6440 C C . LEU B 1 384 ? 1.654 49.156 34.375 1 86.69 384 LEU B C 1
ATOM 6442 O O . LEU B 1 384 ? 0.58 49.375 33.812 1 86.69 384 LEU B O 1
ATOM 6446 N N . ILE B 1 385 ? 2.176 47.938 34.531 1 87.38 385 ILE B N 1
ATOM 6447 C CA . ILE B 1 385 ? 1.429 46.781 34.031 1 87.38 385 ILE B CA 1
ATOM 6448 C C . ILE B 1 385 ? 1.399 45.688 35.094 1 87.38 385 ILE B C 1
ATOM 6450 O O . ILE B 1 385 ? 2.197 45.688 36.031 1 87.38 385 ILE B O 1
ATOM 6454 N N . SER B 1 386 ? 0.486 44.75 34.938 1 88.88 386 SER B N 1
ATOM 6455 C CA . SER B 1 386 ? 0.323 43.688 35.938 1 88.88 386 SER B CA 1
ATOM 6456 C C . SER B 1 386 ? 1.331 42.562 35.688 1 88.88 386 SER B C 1
ATOM 6458 O O . SER B 1 386 ? 1.946 42.5 34.625 1 88.88 386 SER B O 1
ATOM 6460 N N . THR B 1 387 ? 1.492 41.781 36.719 1 89.62 387 THR B N 1
ATOM 6461 C CA . THR B 1 387 ? 2.355 40.594 36.625 1 89.62 387 THR B CA 1
ATOM 6462 C C . THR B 1 387 ? 1.868 39.656 35.5 1 89.62 387 THR B C 1
ATOM 6464 O O . THR B 1 387 ? 2.674 39.125 34.75 1 89.62 387 THR B O 1
ATOM 6467 N N . VAL B 1 388 ? 0.575 39.531 35.406 1 87.62 388 VAL B N 1
ATOM 6468 C CA . VAL B 1 388 ? -0.011 38.656 34.406 1 87.62 388 VAL B CA 1
ATOM 6469 C C . VAL B 1 388 ? 0.354 39.156 33 1 87.62 388 VAL B C 1
ATOM 6471 O O . VAL B 1 388 ? 0.714 38.375 32.125 1 87.62 388 VAL B O 1
ATOM 6474 N N . ASP B 1 389 ? 0.333 40.438 32.844 1 86.94 389 ASP B N 1
ATOM 6475 C CA . ASP B 1 389 ? 0.7 41.062 31.562 1 86.94 389 ASP B CA 1
ATOM 6476 C C . ASP B 1 389 ? 2.176 40.812 31.25 1 86.94 389 ASP B C 1
ATOM 6478 O O . ASP B 1 389 ? 2.527 40.469 30.125 1 86.94 389 ASP B O 1
ATOM 6482 N N . TYR B 1 390 ? 2.943 41.062 32.219 1 90.5 390 TYR B N 1
ATOM 6483 C CA . TYR B 1 390 ? 4.379 40.844 32.062 1 90.5 390 TYR B CA 1
ATOM 6484 C C . TYR B 1 390 ? 4.68 39.406 31.625 1 90.5 390 TYR B C 1
ATOM 6486 O O . TYR B 1 390 ? 5.43 39.188 30.672 1 90.5 390 TYR B O 1
ATOM 6494 N N . LEU B 1 391 ? 4.09 38.5 32.281 1 92.31 391 LEU B N 1
ATOM 6495 C CA . LEU B 1 391 ? 4.328 37.094 31.984 1 92.31 391 LEU B CA 1
ATOM 6496 C C . LEU B 1 391 ? 3.822 36.75 30.594 1 92.31 391 LEU B C 1
ATOM 6498 O O . LEU B 1 391 ? 4.422 35.938 29.891 1 92.31 391 LEU B O 1
ATOM 6502 N N . ASP B 1 392 ? 2.785 37.312 30.203 1 89.94 392 ASP B N 1
ATOM 6503 C CA . ASP B 1 392 ? 2.225 37.062 28.875 1 89.94 392 ASP B CA 1
ATOM 6504 C C . ASP B 1 392 ? 3.178 37.562 27.781 1 89.94 392 ASP B C 1
ATOM 6506 O O . ASP B 1 392 ? 3.363 36.875 26.766 1 89.94 392 ASP B O 1
ATOM 6510 N N . PHE B 1 393 ? 3.756 38.719 27.969 1 86.38 393 PHE B N 1
ATOM 6511 C CA . PHE B 1 393 ? 4.699 39.25 26.984 1 86.38 393 PHE B CA 1
ATOM 6512 C C . PHE B 1 393 ? 5.945 38.344 26.906 1 86.38 393 PHE B C 1
ATOM 6514 O O . PHE B 1 393 ? 6.488 38.125 25.828 1 86.38 393 PHE B O 1
ATOM 6521 N N . GLU B 1 394 ? 6.336 37.938 28.078 1 92.69 394 GLU B N 1
ATOM 6522 C CA . GLU B 1 394 ? 7.48 37.031 28.109 1 92.69 394 GLU B CA 1
ATOM 6523 C C . GLU B 1 394 ? 7.176 35.75 27.344 1 92.69 394 GLU B C 1
ATOM 6525 O O . GLU B 1 394 ? 7.996 35.281 26.562 1 92.69 394 GLU B O 1
ATOM 6530 N N . ASN B 1 395 ? 6.059 35.188 27.625 1 92 395 ASN B N 1
ATOM 6531 C CA . ASN B 1 395 ? 5.629 33.969 26.969 1 92 395 ASN B CA 1
ATOM 6532 C C . ASN B 1 395 ? 5.523 34.156 25.453 1 92 395 ASN B C 1
ATOM 6534 O O . ASN B 1 395 ? 5.922 33.281 24.688 1 92 395 ASN B O 1
ATOM 6538 N N . THR B 1 396 ? 4.973 35.25 25.078 1 88.31 396 THR B N 1
ATOM 6539 C CA . THR B 1 396 ? 4.805 35.531 23.656 1 88.31 396 THR B CA 1
ATOM 6540 C C . THR B 1 396 ? 6.16 35.594 22.953 1 88.31 396 THR B C 1
ATOM 6542 O O . THR B 1 396 ? 6.316 35.094 21.844 1 88.31 396 THR B O 1
ATOM 6545 N N . TYR B 1 397 ? 7.117 36.25 23.578 1 90.25 397 TYR B N 1
ATOM 6546 C CA . TYR B 1 397 ? 8.469 36.344 23.031 1 90.25 397 TYR B CA 1
ATOM 6547 C C . TYR B 1 397 ? 9.094 34.938 22.922 1 90.25 397 TYR B C 1
ATOM 6549 O O . TYR B 1 397 ? 9.656 34.594 21.875 1 90.25 397 TYR B O 1
ATOM 6557 N N . ARG B 1 398 ? 8.898 34.219 23.922 1 94.06 398 ARG B N 1
ATOM 6558 C CA . ARG B 1 398 ? 9.445 32.844 23.922 1 94.06 398 ARG B CA 1
ATOM 6559 C C . ARG B 1 398 ? 8.812 32 22.828 1 94.06 398 ARG B C 1
ATOM 6561 O O . ARG B 1 398 ? 9.516 31.328 22.062 1 94.06 398 ARG B O 1
ATOM 6568 N N . GLN B 1 399 ? 7.5 32.062 22.719 1 92.06 399 GLN B N 1
ATOM 6569 C CA . GLN B 1 399 ? 6.777 31.266 21.734 1 92.06 399 GLN B CA 1
ATOM 6570 C C . GLN B 1 399 ? 7.141 31.688 20.312 1 92.06 399 GLN B C 1
ATOM 6572 O O . GLN B 1 399 ? 7.211 30.859 19.406 1 92.06 399 GLN B O 1
ATOM 6577 N N . ALA B 1 400 ? 7.305 32.938 20.109 1 89.94 400 ALA B N 1
ATOM 6578 C CA . ALA B 1 400 ? 7.695 33.438 18.797 1 89.94 400 ALA B CA 1
ATOM 6579 C C . ALA B 1 400 ? 9.062 32.906 18.391 1 89.94 400 ALA B C 1
ATOM 6581 O O . ALA B 1 400 ? 9.281 32.562 17.219 1 89.94 400 ALA B O 1
ATOM 6582 N N . ARG B 1 401 ? 9.961 32.906 19.359 1 92.31 401 ARG B N 1
ATOM 6583 C CA . ARG B 1 401 ? 11.289 32.344 19.094 1 92.31 401 ARG B CA 1
ATOM 6584 C C . ARG B 1 401 ? 11.227 30.875 18.719 1 92.31 401 ARG B C 1
ATOM 6586 O O . ARG B 1 401 ? 11.867 30.453 17.766 1 92.31 401 ARG B O 1
ATOM 6593 N N . ILE B 1 402 ? 10.461 30.141 19.406 1 93.19 402 ILE B N 1
ATOM 6594 C CA . ILE B 1 402 ? 10.305 28.703 19.188 1 93.19 402 ILE B CA 1
ATOM 6595 C C . ILE B 1 402 ? 9.68 28.469 17.812 1 93.19 402 ILE B C 1
ATOM 6597 O O . ILE B 1 402 ? 10.148 27.609 17.047 1 93.19 402 ILE B O 1
ATOM 6601 N N . ALA B 1 403 ? 8.703 29.234 17.5 1 91.06 403 ALA B N 1
ATOM 6602 C CA . ALA B 1 403 ? 7.996 29.094 16.219 1 91.06 403 ALA B CA 1
ATOM 6603 C C . ALA B 1 403 ? 8.914 29.422 15.047 1 91.06 403 ALA B C 1
ATOM 6605 O O . ALA B 1 403 ? 8.883 28.734 14.023 1 91.06 403 ALA B O 1
ATOM 6606 N N . TYR B 1 404 ? 9.664 30.469 15.203 1 90.81 404 TYR B N 1
ATOM 6607 C CA . TYR B 1 404 ? 10.578 30.875 14.141 1 90.81 404 TYR B CA 1
ATOM 6608 C C . TYR B 1 404 ? 11.617 29.797 13.875 1 90.81 404 TYR B C 1
ATOM 6610 O O . TYR B 1 404 ? 11.898 29.469 12.719 1 90.81 404 TYR B O 1
ATOM 6618 N N . ASN B 1 405 ? 12.164 29.266 14.938 1 91.94 405 ASN B N 1
ATOM 6619 C CA . ASN B 1 405 ? 13.164 28.219 14.789 1 91.94 405 ASN B CA 1
ATOM 6620 C C . ASN B 1 405 ? 12.586 26.969 14.117 1 91.94 405 ASN B C 1
ATOM 6622 O O . ASN B 1 405 ? 13.227 26.375 13.266 1 91.94 405 ASN B O 1
ATOM 6626 N N . LYS B 1 406 ? 11.406 26.594 14.461 1 93.94 406 LYS B N 1
ATOM 6627 C CA . LYS B 1 406 ? 10.758 25.406 13.922 1 93.94 406 LYS B CA 1
ATOM 6628 C C . LYS B 1 406 ? 10.492 25.547 12.422 1 93.94 406 LYS B C 1
ATOM 6630 O O . LYS B 1 406 ? 10.766 24.641 11.648 1 93.94 406 LYS B O 1
ATOM 6635 N N . VAL B 1 407 ? 9.93 26.656 12.031 1 92.81 407 VAL B N 1
ATOM 6636 C CA . VAL B 1 407 ? 9.531 26.859 10.641 1 92.81 407 VAL B CA 1
ATOM 6637 C C . VAL B 1 407 ? 10.758 26.859 9.742 1 92.81 407 VAL B C 1
ATOM 6639 O O . VAL B 1 407 ? 10.695 26.391 8.594 1 92.81 407 VAL B O 1
ATOM 6642 N N . LEU B 1 408 ? 11.922 27.391 10.281 1 93.31 408 LEU B N 1
ATOM 6643 C CA . LEU B 1 408 ? 13.156 27.391 9.508 1 93.31 408 LEU B CA 1
ATOM 6644 C C . LEU B 1 408 ? 13.578 25.969 9.148 1 93.31 408 LEU B C 1
ATOM 6646 O O . LEU B 1 408 ? 13.898 25.688 7.996 1 93.31 408 LEU B O 1
ATOM 6650 N N . LEU B 1 409 ? 13.531 25.125 10.102 1 94.62 409 LEU B N 1
ATOM 6651 C CA . LEU B 1 409 ? 13.953 23.75 9.891 1 94.62 409 LEU B CA 1
ATOM 6652 C C . LEU B 1 409 ? 12.93 22.984 9.062 1 94.62 409 LEU B C 1
ATOM 6654 O O . LEU B 1 409 ? 13.297 22.125 8.25 1 94.62 409 LEU B O 1
ATOM 6658 N N . ASP B 1 410 ? 11.656 23.266 9.234 1 94.31 410 ASP B N 1
ATOM 6659 C CA . ASP B 1 410 ? 10.609 22.672 8.406 1 94.31 410 ASP B CA 1
ATOM 6660 C C . ASP B 1 410 ? 10.789 23.047 6.938 1 94.31 410 ASP B C 1
ATOM 6662 O O . ASP B 1 410 ? 10.531 22.234 6.051 1 94.31 410 ASP B O 1
ATOM 6666 N N . TYR B 1 411 ? 11.141 24.312 6.711 1 94 411 TYR B N 1
ATOM 6667 C CA . TYR B 1 411 ? 11.383 24.828 5.367 1 94 411 TYR B CA 1
ATOM 6668 C C . TYR B 1 411 ? 12.508 24.047 4.684 1 94 411 TYR B C 1
ATOM 6670 O O . TYR B 1 411 ? 12.367 23.641 3.531 1 94 411 TYR B O 1
ATOM 6678 N N . TYR B 1 412 ? 13.508 23.828 5.414 1 95.31 412 TYR B N 1
ATOM 6679 C CA . TYR B 1 412 ? 14.633 23.078 4.871 1 95.31 412 TYR B CA 1
ATOM 6680 C C . TYR B 1 412 ? 14.227 21.641 4.535 1 95.31 412 TYR B C 1
ATOM 6682 O O . TYR B 1 412 ? 14.531 21.141 3.449 1 95.31 412 TYR B O 1
ATOM 6690 N N . TYR B 1 413 ? 13.555 20.953 5.43 1 96.06 413 TYR B N 1
ATOM 6691 C CA . TYR B 1 413 ? 13.117 19.578 5.227 1 96.06 413 TYR B CA 1
ATOM 6692 C C . TYR B 1 413 ? 12.156 19.484 4.047 1 96.06 413 TYR B C 1
ATOM 6694 O O . TYR B 1 413 ? 12.219 18.531 3.264 1 96.06 413 TYR B O 1
ATOM 6702 N N . ALA B 1 414 ? 11.281 20.469 3.932 1 95.12 414 ALA B N 1
ATOM 6703 C CA . ALA B 1 414 ? 10.328 20.5 2.828 1 95.12 414 ALA B CA 1
ATOM 6704 C C . ALA B 1 414 ? 11.039 20.609 1.484 1 95.12 414 ALA B C 1
ATOM 6706 O O . ALA B 1 414 ? 10.641 19.969 0.507 1 95.12 414 ALA B O 1
ATOM 6707 N N . PHE B 1 415 ? 12.086 21.438 1.487 1 95.25 415 PHE B N 1
ATOM 6708 C CA . PHE B 1 415 ? 12.844 21.609 0.257 1 95.25 415 PHE B CA 1
ATOM 6709 C C . PHE B 1 415 ? 13.555 20.312 -0.128 1 95.25 415 PHE B C 1
ATOM 6711 O O . PHE B 1 415 ? 13.547 19.922 -1.297 1 95.25 415 PHE B O 1
ATOM 6718 N N . GLU B 1 416 ? 14.141 19.641 0.865 1 96 416 GLU B N 1
ATOM 6719 C CA . GLU B 1 416 ? 14.812 18.375 0.598 1 96 416 GLU B CA 1
ATOM 6720 C C . GLU B 1 416 ? 13.82 17.312 0.158 1 96 416 GLU B C 1
ATOM 6722 O O . GLU B 1 416 ? 14.141 16.453 -0.675 1 96 416 GLU B O 1
ATOM 6727 N N . THR B 1 417 ? 12.641 17.328 0.709 1 96.31 417 THR B N 1
ATOM 6728 C CA . THR B 1 417 ? 11.586 16.406 0.302 1 96.31 417 THR B CA 1
ATOM 6729 C C . THR B 1 417 ? 11.188 16.656 -1.149 1 96.31 417 THR B C 1
ATOM 6731 O O . THR B 1 417 ? 11.039 15.711 -1.926 1 96.31 417 THR B O 1
ATOM 6734 N N . TYR B 1 418 ? 11 17.969 -1.501 1 96.62 418 TYR B N 1
ATOM 6735 C CA . TYR B 1 418 ? 10.695 18.344 -2.879 1 96.62 418 TYR B CA 1
ATOM 6736 C C . TYR B 1 418 ? 11.758 17.812 -3.834 1 96.62 418 TYR B C 1
ATOM 6738 O O . TYR B 1 418 ? 11.43 17.172 -4.84 1 96.62 418 TYR B O 1
ATOM 6746 N N . ARG B 1 419 ? 13 17.984 -3.506 1 95.31 419 ARG B N 1
ATOM 6747 C CA . ARG B 1 419 ? 14.109 17.547 -4.355 1 95.31 419 ARG B CA 1
ATOM 6748 C C . ARG B 1 419 ? 14.109 16.016 -4.508 1 95.31 419 ARG B C 1
ATOM 6750 O O . ARG B 1 419 ? 14.414 15.5 -5.586 1 95.31 419 ARG B O 1
ATOM 6757 N N . SER B 1 420 ? 13.742 15.336 -3.432 1 96.81 420 SER B N 1
ATOM 6758 C CA . SER B 1 420 ? 13.75 13.883 -3.432 1 96.81 420 SER B CA 1
ATOM 6759 C C . SER B 1 420 ? 12.703 13.32 -4.379 1 96.81 420 SER B C 1
ATOM 6761 O O . SER B 1 420 ? 12.844 12.195 -4.879 1 96.81 420 SER B O 1
ATOM 6763 N N . LEU B 1 421 ? 11.617 14.07 -4.605 1 96.19 421 LEU B N 1
ATOM 6764 C CA . LEU B 1 421 ? 10.523 13.617 -5.457 1 96.19 421 LEU B CA 1
ATOM 6765 C C . LEU B 1 421 ? 10.922 13.688 -6.93 1 96.19 421 LEU B C 1
ATOM 6767 O O . LEU B 1 421 ? 10.266 13.086 -7.781 1 96.19 421 LEU B O 1
ATOM 6771 N N . LEU B 1 422 ? 12.016 14.453 -7.23 1 95.5 422 LEU B N 1
ATOM 6772 C CA . LEU B 1 422 ? 12.414 14.68 -8.617 1 95.5 422 LEU B CA 1
ATOM 6773 C C . LEU B 1 422 ? 13.328 13.57 -9.109 1 95.5 422 LEU B C 1
ATOM 6775 O O . LEU B 1 422 ? 13.547 13.422 -10.312 1 95.5 422 LEU B O 1
ATOM 6779 N N . ILE B 1 423 ? 13.883 12.859 -8.148 1 90.06 423 ILE B N 1
ATOM 6780 C CA . ILE B 1 423 ? 14.844 11.82 -8.492 1 90.06 423 ILE B CA 1
ATOM 6781 C C . ILE B 1 423 ? 14.164 10.453 -8.445 1 90.06 423 ILE B C 1
ATOM 6783 O O . ILE B 1 423 ? 13.273 10.227 -7.617 1 90.06 423 ILE B O 1
#

InterPro domains:
  IPR003423 Outer membrane efflux protein [PF02321] (26-210)
  IPR003423 Outer membrane efflux protein [PF02321] (243-420)
  IPR051906 Outer membrane protein TolC-like [PTHR30026] (4-421)

Nearest PDB structures (foldseek):
  5iuy-assembly1_A  TM=8.411E-01  e=9.458E-17  Pseudomonas aeruginosa PAO1
  1yc9-assembly1_A-3  TM=8.650E-01  e=4.254E-16  Vibrio cholerae
  5azs-assembly1_C  TM=8.455E-01  e=4.254E-16  Pseudomonas aeruginosa PAO1
  5azs-assembly1_A  TM=8.664E-01  e=9.231E-16  Pseudomonas aeruginosa PAO1
  5azs-assembly1_B  TM=8.509E-01  e=2.633E-15  Pseudomonas aeruginosa PAO1

Foldseek 3Di:
DPPPPPPPPPPPPPLDFDEDELVLLLVLLCVQPPLLVVLVVLLVVLVVQLVVLLCVQAKDKDKDKDKFFAPWFDFFDAFPPDGTDTDRIWMWIKIKIKHWDDLLCLSVLSNLLSVLVSLLSVLVSVLSSLVSSLVSLVLLLLLVLLVLLLVLLVVLLVVLVVVLVVVVVCVVVVNDDPVLSVVSVVVNVVSVVVNVVSVVSNVVSVVVSCNSSVPDPVRHHDYDDDDFDADLLVVDDLVVLLVLLLPPASLLSSLVSVLSNLVSQLSNLSSLQDKIKMKMKMWFDDIHDDPVNGRVNTDIDIDMDIGHPNDDPCPSVVSSVVSVVVSVVSVVVSVVSSVVLSVVLVVLSVVLVVLSVVLVVLVVQLVVLVVVLVVVVVCVVVVNDGSVVNVVSSVSNSVSSSSNSVSSSVSRSSSSVSVNSSD/DPPPPPPPPPPPPPLPFDEDELVNLLVLLCVQAPLLVVLVVLLVVLVVQLVVLLCVQAKDKDKDKDKFFAPWFDFFDAFDPDGGDTDGIWIKIKIKIKGWDALLCLSVLSNLLSVLVSVLSVLVSVLSSLVSSLVSLVLLLLLVLLVLLLVLLVVLLVVLVVVLVVVVVCVVVVNDDPVLSVVSVVLNVVSVVVNVVSVVSNVVSVVVSCNSSVPDPVRHHDYDDDDFDADLLVVDDLVVLLVLLLVPASLLSSLVSVLSSLVSQLSNLSSLQDKIKMKMKMWFDDIHPDPVSGRVNTDIDIDMDIGHPNDDPCPSVVSSVVSVVVSVVSVVVSVVSSVVLSVVLVVLSVVLVVLSVVLVVLVVQLVVLVVVLVVVVVCVVVVNDGSVVNVVSSVSNSVSSSSNSVSSSVSVSSSSVSVNSSD

pLDDT: mean 91.25, std 11.04, range [28.0, 98.69]

Solvent-accessible surface area (backbone atoms only — not comparable to full-atom values): 42378 Å² total; per-residue (Å²): 134,84,81,76,76,75,74,75,75,75,74,70,74,70,79,68,53,44,77,41,43,67,68,54,47,38,54,32,26,65,73,45,18,61,69,48,53,43,37,50,49,49,34,53,39,27,52,44,45,30,52,37,33,53,37,67,56,41,55,34,32,34,37,40,35,36,39,41,39,38,75,55,64,37,78,31,35,62,51,81,96,51,63,66,40,76,37,38,50,33,16,31,32,35,39,38,36,41,31,63,74,36,46,42,45,30,52,61,18,43,31,49,24,28,49,27,47,28,49,39,32,49,45,50,37,53,48,50,50,53,51,51,44,52,50,44,50,49,44,53,45,50,34,53,41,32,53,51,41,42,50,50,45,50,53,50,46,54,53,49,52,55,47,47,57,52,43,54,54,36,39,76,70,65,72,50,52,73,66,51,49,52,52,50,52,48,52,46,52,52,45,51,53,50,42,53,54,37,51,48,51,30,54,53,38,50,52,53,47,31,59,34,34,58,51,59,82,86,53,47,76,38,75,50,86,78,85,75,80,83,66,69,67,79,77,57,53,65,70,63,44,48,57,41,22,52,70,58,4,44,70,37,50,42,30,54,31,48,27,47,31,30,47,19,48,25,42,28,32,51,10,68,71,38,53,31,31,30,36,38,39,33,42,26,33,68,54,10,61,40,70,66,47,10,61,71,50,37,42,81,47,70,51,76,46,79,50,64,83,86,76,63,93,56,52,52,58,48,48,26,52,50,30,46,52,48,24,52,49,33,49,51,49,29,54,51,49,37,53,47,48,51,51,50,49,52,50,31,50,51,50,35,51,51,34,55,52,45,43,58,52,32,50,51,47,29,53,50,27,45,52,48,29,59,54,43,51,53,35,40,75,70,64,73,51,52,64,69,54,47,51,48,36,49,50,47,30,50,52,28,50,45,49,36,53,46,42,53,51,50,33,51,52,35,47,54,51,39,56,55,57,42,66,136,84,82,76,78,76,77,77,75,77,74,73,74,73,78,69,55,44,76,39,42,68,68,55,46,39,55,32,26,65,73,43,19,68,69,49,53,51,39,50,50,47,34,52,50,29,53,51,45,29,50,50,35,52,53,67,55,42,67,47,77,46,82,49,73,48,81,46,78,46,99,56,64,39,80,30,35,62,53,89,88,64,59,65,40,76,35,38,51,32,16,29,29,35,40,36,38,39,29,64,73,38,49,40,45,31,54,61,17,44,31,50,23,27,47,27,49,28,51,40,33,47,45,50,35,52,50,49,52,52,51,49,43,52,52,44,51,51,45,54,46,51,34,54,42,32,51,52,42,43,51,51,45,52,51,50,44,54,54,49,50,57,47,48,55,53,44,52,55,33,38,76,69,66,74,49,52,71,68,51,49,51,52,51,49,50,52,48,51,52,48,51,52,50,45,51,54,39,50,49,51,34,52,53,39,48,50,52,47,30,60,34,33,59,50,60,84,86,55,47,75,38,74,50,85,77,85,76,81,82,65,68,65,80,76,58,54,66,71,61,45,46,55,39,20,48,70,58,4,43,70,36,48,43,32,54,30,49,28,46,32,30,47,19,48,27,42,29,32,52,9,65,68,39,52,32,31,31,35,39,39,33,42,24,33,68,55,11,63,38,69,68,47,9,60,74,49,38,40,49,34,31,37,40,37,37,41,28,69,74,41,40,88,52,35,55,58,41,51,28,51,41,30,47,51,49,25,52,39,34,48,48,49,30,53,52,48,36,54,48,47,49,53,50,49,52,51,32,50,50,49,34,52,52,34,52,52,47,45,58,51,32,49,52,47,30,53,50,27,46,53,50,30,57,54,43,51,54,35,40,75,71,65,72,51,53,62,69,53,48,51,48,37,49,48,49,29,50,50,28,50,46,49,36,52,47,44,54,50,49,34,52,53,35,46,53,50,40,56,54,56,41,66

Organism: Fusobacterium vincentii (NCBI:txid155615)